Protein AF-A0A015IM12-F1 (afdb_monomer_lite)

Organism: Rhizophagus irregularis (strain DAOM 197198w) (NCBI:txid1432141)

Structure (mmCIF, N/CA/C/O backbone):
data_AF-A0A015IM12-F1
#
_entry.id   AF-A0A015IM12-F1
#
loop_
_atom_site.group_PDB
_atom_site.id
_atom_site.type_symbol
_atom_site.label_atom_id
_atom_site.label_alt_id
_atom_site.label_comp_id
_atom_site.label_asym_id
_atom_site.label_entity_id
_atom_site.label_seq_id
_atom_site.pdbx_PDB_ins_code
_atom_site.Cartn_x
_atom_site.Cartn_y
_atom_site.Cartn_z
_atom_site.occupancy
_atom_site.B_iso_or_equiv
_atom_site.auth_seq_id
_atom_site.auth_comp_id
_atom_site.auth_asym_id
_atom_site.auth_atom_id
_atom_site.pdbx_PDB_model_num
ATOM 1 N N . MET A 1 1 ? -17.155 9.298 40.067 1.00 32.22 1 MET A N 1
ATOM 2 C CA . MET A 1 1 ? -18.489 8.774 40.430 1.00 32.22 1 MET A CA 1
ATOM 3 C C . MET A 1 1 ? -18.647 7.453 39.701 1.00 32.22 1 MET A C 1
ATOM 5 O O . MET A 1 1 ? -18.344 7.434 38.518 1.00 32.22 1 MET A O 1
ATOM 9 N N . ALA A 1 2 ? -19.005 6.365 40.391 1.00 39.44 2 ALA A N 1
ATOM 10 C CA . ALA A 1 2 ? -19.254 5.068 39.752 1.00 39.44 2 ALA A CA 1
ATOM 11 C C . ALA A 1 2 ? -20.293 5.223 38.627 1.00 39.44 2 ALA A C 1
ATOM 13 O O . ALA A 1 2 ? -21.219 6.018 38.787 1.00 39.44 2 ALA A O 1
ATOM 14 N N . SER A 1 3 ? -20.149 4.505 37.507 1.00 46.94 3 SER A N 1
ATOM 15 C CA . SER A 1 3 ? -21.138 4.544 36.420 1.00 46.94 3 SER A CA 1
ATOM 16 C C . SER A 1 3 ? -22.488 4.033 36.944 1.00 46.94 3 SER A C 1
ATOM 18 O O . SER A 1 3 ? -22.700 2.836 37.123 1.00 46.94 3 SER A O 1
ATOM 20 N N . THR A 1 4 ? -23.390 4.962 37.267 1.00 61.41 4 THR A N 1
ATOM 21 C CA . THR A 1 4 ? -24.779 4.723 37.697 1.00 61.41 4 THR A CA 1
ATOM 22 C C . THR A 1 4 ? -25.722 4.599 36.499 1.00 61.41 4 THR A C 1
ATOM 24 O O . THR A 1 4 ? -26.941 4.724 36.629 1.00 61.41 4 THR A O 1
ATOM 27 N N . LYS A 1 5 ? -25.170 4.399 35.299 1.00 80.88 5 LYS A N 1
ATOM 28 C CA . LYS A 1 5 ? -25.897 4.518 34.042 1.00 80.88 5 LYS A CA 1
ATOM 29 C C . LYS A 1 5 ? -26.247 3.142 33.494 1.00 80.88 5 LYS A C 1
ATOM 31 O O . LYS A 1 5 ? -25.450 2.213 33.538 1.00 80.88 5 LYS A O 1
ATOM 36 N N . VAL A 1 6 ? -27.449 3.027 32.938 1.00 90.31 6 VAL A N 1
ATOM 37 C CA . VAL A 1 6 ? -27.803 1.896 32.075 1.00 90.31 6 VAL A CA 1
ATOM 38 C C . VAL A 1 6 ? -26.941 1.977 30.818 1.00 90.31 6 VAL A C 1
ATOM 40 O O . VAL A 1 6 ? -26.883 3.028 30.177 1.00 90.31 6 VAL A O 1
ATOM 43 N N . ILE A 1 7 ? -26.274 0.880 30.469 1.00 93.12 7 ILE A N 1
ATOM 44 C CA . ILE A 1 7 ? -25.373 0.809 29.313 1.00 93.12 7 ILE A CA 1
ATOM 45 C C . ILE A 1 7 ? -25.827 -0.270 28.333 1.00 93.12 7 ILE A C 1
ATOM 47 O O . ILE A 1 7 ? -26.565 -1.189 28.694 1.00 93.12 7 ILE A O 1
ATOM 51 N N . THR A 1 8 ? -25.342 -0.185 27.097 1.00 95.19 8 THR A N 1
ATOM 52 C CA . THR A 1 8 ? -25.496 -1.240 26.091 1.00 95.19 8 THR A CA 1
ATOM 53 C C . THR A 1 8 ? -24.164 -1.920 25.804 1.00 95.19 8 THR A C 1
ATOM 55 O O . THR A 1 8 ? -23.090 -1.327 25.981 1.00 95.19 8 THR A O 1
ATOM 58 N N . ARG A 1 9 ? -24.227 -3.192 25.405 1.00 95.06 9 ARG A N 1
ATOM 59 C CA . ARG A 1 9 ? -23.079 -3.944 24.892 1.00 95.06 9 ARG A CA 1
ATOM 60 C C . ARG A 1 9 ? -23.494 -4.801 23.709 1.00 95.06 9 ARG A C 1
ATOM 62 O O . ARG A 1 9 ? -24.394 -5.634 23.848 1.00 95.06 9 ARG A O 1
ATOM 69 N N . LYS A 1 10 ? -22.777 -4.693 22.589 1.00 96.19 10 LYS A N 1
ATOM 70 C CA . LYS A 1 10 ? -22.891 -5.675 21.503 1.00 96.19 10 LYS A CA 1
ATOM 71 C C . LYS A 1 10 ? -22.541 -7.083 21.986 1.00 96.19 10 LYS A C 1
ATOM 73 O O . LYS A 1 10 ? -21.577 -7.299 22.730 1.00 96.19 10 LYS A O 1
ATOM 78 N N . SER A 1 11 ? -23.327 -8.058 21.528 1.00 94.81 11 SER A N 1
ATOM 79 C CA . SER A 1 11 ? -23.104 -9.471 21.847 1.00 94.81 11 SER A CA 1
ATOM 80 C C . SER A 1 11 ? -21.768 -9.952 21.279 1.00 94.81 11 SER A C 1
ATOM 82 O O . SER A 1 11 ? -20.976 -10.546 22.014 1.00 94.81 11 SER A O 1
ATOM 84 N N . LEU A 1 12 ? -21.494 -9.646 20.002 1.00 94.06 12 LEU A N 1
ATOM 85 C CA . LEU A 1 12 ? -20.323 -10.142 19.265 1.00 94.06 12 LEU A CA 1
ATOM 86 C C . LEU A 1 12 ? -20.201 -11.677 19.358 1.00 94.06 12 LEU A C 1
ATOM 88 O O . LEU A 1 12 ? -19.122 -12.215 19.610 1.00 94.06 12 LEU A O 1
ATOM 92 N N . GLY A 1 13 ? -21.345 -12.360 19.237 1.00 90.88 13 GLY A N 1
ATOM 93 C CA . GLY A 1 13 ? -21.492 -13.812 19.349 1.00 90.88 13 GLY A CA 1
ATOM 94 C C . GLY A 1 13 ? -21.608 -14.355 20.778 1.00 90.88 13 GLY A C 1
ATOM 95 O O . GLY A 1 13 ? -21.908 -15.532 20.949 1.00 90.88 13 GLY A O 1
ATOM 96 N N . ARG A 1 14 ? -21.419 -13.530 21.817 1.00 92.38 14 ARG A N 1
ATOM 97 C CA . ARG A 1 14 ? -21.516 -13.967 23.221 1.00 92.38 14 ARG A CA 1
ATOM 98 C C . ARG A 1 14 ? -22.977 -14.097 23.655 1.00 92.38 14 ARG A C 1
ATOM 100 O O . ARG A 1 14 ? -23.744 -13.133 23.559 1.00 92.38 14 ARG A O 1
ATOM 107 N N . GLY A 1 15 ? -23.353 -15.264 24.176 1.00 90.62 15 GLY A N 1
ATOM 108 C CA . GLY A 1 15 ? -24.704 -15.565 24.662 1.00 90.62 15 GLY A CA 1
ATOM 109 C C . GLY A 1 15 ? -24.911 -15.265 26.152 1.00 90.62 15 GLY A C 1
ATOM 110 O O . GLY A 1 15 ? -24.063 -15.592 26.979 1.00 90.62 15 GLY A O 1
ATOM 111 N N . ALA A 1 16 ? -26.059 -14.682 26.491 1.00 94.44 16 ALA A N 1
ATOM 112 C CA . ALA A 1 16 ? -26.549 -14.458 27.847 1.00 94.44 16 ALA A CA 1
ATOM 113 C C . ALA A 1 16 ? -28.083 -14.345 27.841 1.00 94.44 16 ALA A C 1
ATOM 115 O O . ALA A 1 16 ? -28.705 -14.195 26.790 1.00 94.44 16 ALA A O 1
ATOM 116 N N . PHE A 1 17 ? -28.695 -14.409 29.021 1.00 94.56 17 PHE A N 1
ATOM 117 C CA . PHE A 1 17 ? -30.146 -14.309 29.207 1.00 94.56 17 PHE A CA 1
ATOM 118 C C . PHE A 1 17 ? -30.506 -13.201 30.203 1.00 94.56 17 PHE A C 1
ATOM 120 O O . PHE A 1 17 ? -29.672 -12.787 31.011 1.00 94.56 17 PHE A O 1
ATOM 127 N N . ILE A 1 18 ? -31.755 -12.728 30.176 1.00 95.69 18 ILE A N 1
ATOM 128 C CA . ILE A 1 18 ? -32.254 -11.715 31.118 1.00 95.69 18 ILE A CA 1
ATOM 129 C C . ILE A 1 18 ? -32.055 -12.202 32.558 1.00 95.69 18 ILE A C 1
ATOM 131 O O . ILE A 1 18 ? -32.477 -13.296 32.927 1.00 95.69 18 ILE A O 1
ATOM 135 N N . GLY A 1 19 ? -31.402 -11.376 33.372 1.00 94.12 19 GLY A N 1
ATOM 136 C CA . GLY A 1 19 ? -30.982 -11.699 34.732 1.00 94.12 19 GLY A CA 1
ATOM 137 C C . GLY A 1 19 ? -29.544 -12.191 34.853 1.00 94.12 19 GLY A C 1
ATOM 138 O O . GLY A 1 19 ? -29.090 -12.375 35.978 1.00 94.12 19 GLY A O 1
ATOM 139 N N . SER A 1 20 ? -28.826 -12.414 33.748 1.00 95.69 20 SER A N 1
ATOM 140 C CA . SER A 1 20 ? -27.396 -12.752 33.772 1.00 95.69 20 SER A CA 1
ATOM 141 C C . SER A 1 20 ? -26.581 -11.598 34.357 1.00 95.69 20 SER A C 1
ATOM 143 O O . SER A 1 20 ? -26.779 -10.442 33.980 1.00 95.69 20 SER A O 1
ATOM 145 N N . LEU A 1 21 ? -25.658 -11.905 35.267 1.00 93.75 21 LEU A N 1
ATOM 146 C CA . LEU A 1 21 ? -24.747 -10.917 35.846 1.00 93.75 21 LEU A CA 1
ATOM 147 C C . LEU A 1 21 ? -23.572 -10.622 34.900 1.00 93.75 21 LEU A C 1
ATOM 149 O O . LEU A 1 21 ? -23.078 -11.516 34.209 1.00 93.75 21 LEU A O 1
ATOM 153 N N . TYR A 1 22 ? -23.120 -9.368 34.882 1.00 93.31 22 TYR A N 1
ATOM 154 C CA . TYR A 1 22 ? -22.056 -8.873 34.008 1.00 93.31 22 TYR A CA 1
ATOM 155 C C . TYR A 1 22 ? -21.039 -8.030 34.776 1.00 93.31 22 TYR A C 1
ATOM 157 O O . TYR A 1 22 ? -21.392 -7.261 35.675 1.00 93.31 22 TYR A O 1
ATOM 165 N N . ASN A 1 23 ? -19.776 -8.132 34.376 1.00 91.44 23 ASN A N 1
ATOM 166 C CA . ASN A 1 23 ? -18.685 -7.303 34.863 1.00 91.44 23 ASN A CA 1
ATOM 167 C C . ASN A 1 23 ? -18.169 -6.403 33.736 1.00 91.44 23 ASN A C 1
ATOM 169 O O . ASN A 1 23 ? -17.597 -6.863 32.753 1.00 91.44 23 ASN A O 1
ATOM 173 N N . VAL A 1 24 ? -18.357 -5.095 33.907 1.00 90.31 24 VAL A N 1
ATOM 174 C CA . VAL A 1 24 ? -17.947 -4.072 32.929 1.00 90.31 24 VAL A CA 1
ATOM 175 C C . VAL A 1 24 ? -16.434 -3.846 32.887 1.00 90.31 24 VAL A C 1
ATOM 177 O O . VAL A 1 24 ? -15.912 -3.445 31.853 1.00 90.31 24 VAL A O 1
ATOM 180 N N . ALA A 1 25 ? -15.700 -4.118 33.969 1.00 88.94 25 ALA A N 1
ATOM 181 C CA . ALA A 1 25 ? -14.255 -3.894 33.997 1.00 88.94 25 ALA A CA 1
ATOM 182 C C . ALA A 1 25 ? -13.502 -4.879 33.092 1.00 88.94 25 ALA A C 1
ATOM 184 O O . ALA A 1 25 ? -12.557 -4.484 32.411 1.00 88.94 25 ALA A O 1
ATOM 185 N N . ASN A 1 26 ? -13.937 -6.141 33.058 1.00 90.38 26 ASN A N 1
ATOM 186 C CA . ASN A 1 26 ? -13.366 -7.171 32.189 1.00 90.38 26 ASN A CA 1
ATOM 187 C C . ASN A 1 26 ? -14.247 -7.529 30.974 1.00 90.38 26 ASN A C 1
ATOM 189 O O . ASN A 1 26 ? -13.865 -8.388 30.190 1.00 90.38 26 ASN A O 1
ATOM 193 N N . ASP A 1 27 ? -15.406 -6.882 30.819 1.00 92.81 27 ASP A N 1
ATOM 194 C CA . ASP A 1 27 ? -16.414 -7.160 29.791 1.00 92.81 27 ASP A CA 1
ATOM 195 C C . ASP A 1 27 ? -16.826 -8.649 29.689 1.00 92.81 27 ASP A C 1
ATOM 197 O O . ASP A 1 27 ? -16.949 -9.211 28.597 1.00 92.81 27 ASP A O 1
ATOM 201 N N . THR A 1 28 ? -17.073 -9.302 30.831 1.00 92.69 28 THR A N 1
ATOM 202 C CA . THR A 1 28 ? -17.481 -10.722 30.884 1.00 92.69 28 THR A CA 1
ATOM 203 C C . THR A 1 28 ? -18.807 -10.953 31.607 1.00 92.69 28 THR A C 1
ATOM 205 O O . THR A 1 28 ? -19.146 -10.267 32.573 1.00 92.69 28 THR A O 1
ATOM 208 N N . PHE A 1 29 ? -19.552 -11.971 31.164 1.00 93.69 29 PHE A N 1
ATOM 209 C CA . PHE A 1 29 ? -20.685 -12.513 31.915 1.00 93.69 29 PHE A CA 1
ATOM 210 C C . PHE A 1 29 ? -20.177 -13.378 33.072 1.00 93.69 29 PHE A C 1
ATOM 212 O O . PHE A 1 29 ? -19.282 -14.200 32.891 1.00 93.69 29 PHE A O 1
ATOM 219 N N . CYS A 1 30 ? -20.770 -13.234 34.257 1.00 90.69 30 CYS A N 1
ATOM 220 C CA . CYS A 1 30 ? -20.305 -13.913 35.470 1.00 90.69 30 CYS A CA 1
ATOM 221 C C . CYS A 1 30 ? -20.776 -15.376 35.587 1.00 90.69 30 CYS A C 1
ATOM 223 O O . CYS A 1 30 ? -20.458 -16.038 36.571 1.00 90.69 30 CYS A O 1
ATOM 225 N N . GLY A 1 31 ? -21.565 -15.875 34.627 1.00 87.12 31 GLY A N 1
ATOM 226 C CA . GLY A 1 31 ? -22.088 -17.249 34.627 1.00 87.12 31 GLY A CA 1
ATOM 227 C C . GLY A 1 31 ? -23.167 -17.530 35.682 1.00 87.12 31 GLY A C 1
ATOM 228 O O . GLY A 1 31 ? -23.528 -18.683 35.896 1.00 87.12 31 GLY A O 1
ATOM 229 N N . THR A 1 32 ? -23.688 -16.496 36.345 1.00 88.62 32 THR A N 1
ATOM 230 C CA . THR A 1 32 ? -24.720 -16.587 37.387 1.00 88.62 32 THR A CA 1
ATOM 231 C C . THR A 1 32 ? -25.870 -15.621 37.103 1.00 88.62 32 THR A C 1
ATOM 233 O O . THR A 1 32 ? -25.756 -14.720 36.265 1.00 88.62 32 THR A O 1
ATOM 236 N N . THR A 1 33 ? -27.001 -15.821 37.786 1.00 91.06 33 THR A N 1
ATOM 237 C CA . THR A 1 33 ? -28.205 -14.995 37.637 1.00 91.06 33 THR A CA 1
ATOM 238 C C . THR A 1 33 ? -28.552 -14.252 38.921 1.00 91.06 33 THR A C 1
ATOM 240 O O . THR A 1 33 ? -28.239 -14.707 40.019 1.00 91.06 33 THR A O 1
ATOM 243 N N . ILE A 1 34 ? -29.222 -13.109 38.777 1.00 91.12 34 ILE A N 1
ATOM 244 C CA . ILE A 1 34 ? -29.737 -12.333 39.903 1.00 91.12 34 ILE A CA 1
ATOM 245 C C . ILE A 1 34 ? -31.003 -12.940 40.537 1.00 91.12 34 ILE A C 1
ATOM 247 O O . ILE A 1 34 ? -31.351 -12.617 41.674 1.00 91.12 34 ILE A O 1
ATOM 251 N N . PHE A 1 35 ? -31.724 -13.795 39.809 1.00 92.31 35 PHE A N 1
ATOM 252 C CA . PHE A 1 35 ? -33.032 -14.286 40.236 1.00 92.31 35 PHE A CA 1
ATOM 253 C C . PHE A 1 35 ? -32.924 -15.569 41.066 1.00 92.31 35 PHE A C 1
ATOM 255 O O . PHE A 1 35 ? -32.266 -16.525 40.662 1.00 92.31 35 PHE A O 1
ATOM 262 N N . LYS A 1 36 ? -33.620 -15.615 42.209 1.00 92.25 36 LYS A N 1
ATOM 263 C CA . LYS A 1 36 ? -33.792 -16.832 43.033 1.00 92.25 36 LYS A CA 1
ATOM 264 C C . LYS A 1 36 ? -34.998 -17.675 42.608 1.00 92.25 36 LYS A C 1
ATOM 266 O O . LYS A 1 36 ? -35.097 -18.842 42.972 1.00 92.25 36 LYS A O 1
ATOM 271 N N . SER A 1 37 ? -35.930 -17.085 41.865 1.00 91.94 37 SER A N 1
ATOM 272 C CA . SER A 1 37 ? -37.125 -17.741 41.332 1.00 91.94 37 SER A CA 1
ATOM 273 C C . SER A 1 37 ? -37.508 -17.136 39.981 1.00 91.94 37 SER A C 1
ATOM 275 O O . SER A 1 37 ? -37.043 -16.055 39.620 1.00 91.94 37 SER A O 1
ATOM 277 N N . LYS A 1 38 ? -38.349 -17.835 39.211 1.00 91.56 38 LYS A N 1
ATOM 278 C CA . LYS A 1 38 ? -38.830 -17.341 37.916 1.00 91.56 38 LYS A CA 1
ATOM 279 C C . LYS A 1 38 ? -39.706 -16.095 38.125 1.00 91.56 38 LYS A C 1
ATOM 281 O O . LYS A 1 38 ? -40.611 -16.123 38.957 1.00 91.56 38 LYS A O 1
ATOM 286 N N . TYR A 1 39 ? -39.439 -15.027 37.376 1.00 92.88 39 TYR A N 1
ATOM 287 C CA . TYR A 1 39 ? -40.298 -13.841 37.321 1.00 92.88 39 TYR A CA 1
ATOM 288 C C . TYR A 1 39 ? -41.542 -14.095 36.445 1.00 92.88 39 TYR A C 1
ATOM 290 O O . TYR A 1 39 ? -41.512 -14.992 35.597 1.00 92.88 39 TYR A O 1
ATOM 298 N N . PRO A 1 40 ? -42.642 -13.341 36.624 1.00 92.06 40 PRO A N 1
ATOM 299 C CA . PRO A 1 40 ? -43.856 -13.533 35.827 1.00 92.06 40 PRO A CA 1
ATOM 300 C C . PRO A 1 40 ? -43.638 -13.232 34.337 1.00 92.06 40 PRO A C 1
ATOM 302 O O . PRO A 1 40 ? -42.940 -12.278 33.995 1.00 92.06 40 PRO A O 1
ATOM 305 N N . ASP A 1 41 ? -44.247 -14.010 33.440 1.00 87.44 41 ASP A N 1
ATOM 306 C CA . ASP A 1 41 ? -43.986 -13.913 31.992 1.00 87.44 41 ASP A CA 1
ATOM 307 C C . ASP A 1 41 ? -44.417 -12.553 31.390 1.00 87.44 41 ASP A C 1
ATOM 309 O O . ASP A 1 41 ? -43.804 -12.066 30.443 1.00 87.44 41 ASP A O 1
ATOM 313 N N . ASP A 1 42 ? -45.415 -11.887 31.979 1.00 91.44 42 ASP A N 1
ATOM 314 C CA . ASP A 1 42 ? -45.913 -10.564 31.572 1.00 91.44 42 ASP A CA 1
ATOM 315 C C . ASP A 1 42 ? -45.008 -9.393 32.016 1.00 91.44 42 ASP A C 1
ATOM 317 O O . ASP A 1 42 ? -45.282 -8.234 31.700 1.00 91.44 42 ASP A O 1
ATOM 321 N N . SER A 1 43 ? -43.922 -9.675 32.747 1.00 93.25 43 SER A N 1
ATOM 322 C CA . SER A 1 43 ? -42.928 -8.669 33.152 1.00 93.25 43 SER A CA 1
ATOM 323 C C . SER A 1 43 ? -41.935 -8.295 32.045 1.00 93.25 43 SER A C 1
ATOM 325 O O . SER A 1 43 ? -41.201 -7.309 32.184 1.00 93.25 43 SER A O 1
ATOM 327 N N . ILE A 1 44 ? -41.919 -9.049 30.941 1.00 94.50 44 ILE A N 1
ATOM 328 C CA . ILE A 1 44 ? -41.107 -8.765 29.758 1.00 94.50 44 ILE A CA 1
ATOM 329 C C . ILE A 1 44 ? -41.910 -7.918 28.772 1.00 94.50 44 ILE A C 1
ATOM 331 O O . ILE A 1 44 ? -42.882 -8.370 28.166 1.00 94.50 44 ILE A O 1
ATOM 335 N N . ARG A 1 45 ? -41.458 -6.684 28.545 1.00 93.69 45 ARG A N 1
ATOM 336 C CA . ARG A 1 45 ? -41.937 -5.854 27.443 1.00 93.69 45 ARG A CA 1
ATOM 337 C C . ARG A 1 45 ? -41.260 -6.308 26.155 1.00 93.69 45 ARG A C 1
ATOM 339 O O . ARG A 1 45 ? -40.061 -6.104 25.981 1.00 93.69 45 ARG A O 1
ATOM 346 N N . LYS A 1 46 ? -42.051 -6.873 25.247 1.00 93.88 46 LYS A N 1
ATOM 347 C CA . LYS A 1 46 ? -41.621 -7.261 23.903 1.00 93.88 46 LYS A CA 1
ATOM 348 C C . LYS A 1 46 ? -41.992 -6.181 22.882 1.00 93.88 46 LYS A C 1
ATOM 350 O O . LYS A 1 46 ? -43.120 -5.690 22.887 1.00 93.88 46 LYS A O 1
ATOM 355 N N . VAL A 1 47 ? -41.051 -5.824 22.013 1.00 94.25 47 VAL A N 1
ATOM 356 C CA . VAL A 1 47 ? -41.240 -4.904 20.883 1.00 94.25 47 VAL A CA 1
ATOM 357 C C . VAL A 1 47 ? -40.745 -5.589 19.612 1.00 94.25 47 VAL A C 1
ATOM 359 O O . VAL A 1 47 ? -39.578 -5.962 19.532 1.00 94.25 47 VAL A O 1
ATOM 362 N N . ASP A 1 48 ? -41.614 -5.752 18.618 1.00 91.94 48 ASP A N 1
ATOM 363 C CA . ASP A 1 48 ? -41.223 -6.265 17.300 1.00 91.94 48 ASP A CA 1
ATOM 364 C C . ASP A 1 48 ? -40.674 -5.105 16.443 1.00 91.94 48 ASP A C 1
ATOM 366 O O . ASP A 1 48 ? -41.316 -4.062 16.324 1.00 91.94 48 ASP A O 1
ATOM 370 N N . ILE A 1 49 ? -39.477 -5.268 15.869 1.00 85.44 49 ILE A N 1
ATOM 371 C CA . ILE A 1 49 ? -38.721 -4.201 15.179 1.00 85.44 49 ILE A CA 1
ATOM 372 C C . ILE A 1 49 ? -38.634 -4.441 13.664 1.00 85.44 49 ILE A C 1
ATOM 374 O O . ILE A 1 49 ? -38.670 -3.479 12.905 1.00 85.44 49 ILE A O 1
ATOM 378 N N . SER A 1 50 ? -38.558 -5.701 13.212 1.00 81.88 50 SER A N 1
ATOM 379 C CA . SER A 1 50 ? -38.496 -6.100 11.787 1.00 81.88 50 SER A CA 1
ATOM 380 C C . SER A 1 50 ? -37.668 -5.153 10.895 1.00 81.88 50 SER A C 1
ATOM 382 O O . SER A 1 50 ? -38.142 -4.673 9.865 1.00 81.88 50 SER A O 1
ATOM 384 N N . HIS A 1 51 ? -36.427 -4.872 11.297 1.00 87.25 51 HIS A N 1
ATOM 385 C CA . HIS A 1 51 ? -35.506 -3.993 10.579 1.00 87.25 51 HIS A CA 1
ATOM 386 C C . HIS A 1 51 ? -34.397 -4.802 9.900 1.00 87.25 51 HIS A C 1
ATOM 388 O O . HIS A 1 51 ? -33.909 -5.798 10.437 1.00 87.25 51 HIS A O 1
ATOM 394 N N . THR A 1 52 ? -33.992 -4.384 8.704 1.00 86.44 52 THR A N 1
ATOM 395 C CA . THR A 1 52 ? -32.918 -5.014 7.935 1.00 86.44 52 THR A CA 1
ATOM 396 C C . THR A 1 52 ? -32.061 -3.942 7.286 1.00 86.44 52 THR A C 1
ATOM 398 O O . THR A 1 52 ? -32.587 -3.005 6.688 1.00 86.44 52 THR A O 1
ATOM 401 N N . GLU A 1 53 ? -30.747 -4.108 7.376 1.00 87.94 53 GLU A N 1
ATOM 402 C CA . GLU A 1 53 ? -29.762 -3.168 6.856 1.00 87.94 53 GLU A CA 1
ATOM 403 C C . GLU A 1 53 ? -28.692 -3.911 6.045 1.00 87.94 53 GLU A C 1
ATOM 405 O O . GLU A 1 53 ? -28.217 -4.974 6.446 1.00 87.94 53 GLU A O 1
ATOM 410 N N . ILE A 1 54 ? -28.306 -3.335 4.902 1.00 84.44 54 ILE A N 1
ATOM 411 C CA . ILE A 1 54 ? -27.209 -3.828 4.061 1.00 84.44 54 ILE A CA 1
ATOM 412 C C . ILE A 1 54 ? -26.139 -2.742 3.966 1.00 84.44 54 ILE A C 1
ATOM 414 O O . ILE A 1 54 ? -26.392 -1.645 3.456 1.00 84.44 54 ILE A O 1
ATOM 418 N N . LEU A 1 55 ? -24.940 -3.065 4.439 1.00 88.06 55 LEU A N 1
ATOM 419 C CA . LEU A 1 55 ? -23.773 -2.193 4.486 1.00 88.06 55 LEU A CA 1
ATOM 420 C C . LEU A 1 55 ? -22.618 -2.784 3.675 1.00 88.06 55 LEU A C 1
ATOM 422 O O . LEU A 1 55 ? -22.555 -3.985 3.420 1.00 88.06 55 LEU A O 1
ATOM 426 N N . TYR A 1 56 ? -21.682 -1.913 3.310 1.00 86.69 56 TYR A N 1
ATOM 427 C CA . TYR A 1 56 ? -20.469 -2.275 2.584 1.00 86.69 56 TYR A CA 1
ATOM 428 C C . TYR A 1 56 ? -19.261 -1.574 3.196 1.00 86.69 56 TYR A C 1
ATOM 430 O O . TYR A 1 56 ? -19.386 -0.474 3.753 1.00 86.69 56 TYR A O 1
ATOM 438 N N . GLU A 1 57 ? -18.107 -2.218 3.086 1.00 87.81 57 GLU A N 1
ATOM 439 C CA . GLU A 1 57 ? -16.859 -1.833 3.737 1.00 87.81 57 GLU A CA 1
ATOM 440 C C . GLU A 1 57 ? -15.671 -2.250 2.843 1.00 87.81 57 GLU A C 1
ATOM 442 O O . GLU A 1 57 ? -15.710 -3.336 2.267 1.00 87.81 57 GLU A O 1
ATOM 447 N N . TYR A 1 58 ? -14.661 -1.384 2.676 1.00 83.38 58 TYR A N 1
ATOM 448 C CA . TYR A 1 58 ? -13.519 -1.604 1.762 1.00 83.38 58 TYR A CA 1
ATOM 449 C C . TYR A 1 58 ? -12.141 -1.279 2.369 1.00 83.38 58 TYR A C 1
ATOM 451 O O . TYR A 1 58 ? -11.111 -1.614 1.788 1.00 83.38 58 TYR A O 1
ATOM 459 N N . GLU A 1 59 ? -12.091 -0.578 3.501 1.00 78.12 59 GLU A N 1
ATOM 460 C CA . GLU A 1 59 ? -10.840 -0.074 4.086 1.00 78.12 59 GLU A CA 1
ATOM 461 C C . GLU A 1 59 ? -10.139 -1.133 4.953 1.00 78.12 59 GLU A C 1
ATOM 463 O O . GLU A 1 59 ? -8.920 -1.130 5.115 1.00 78.12 59 GLU A O 1
ATOM 468 N N . ASN A 1 60 ? -10.924 -2.061 5.494 1.00 86.75 60 ASN A N 1
ATOM 469 C CA . ASN A 1 60 ? -10.597 -3.132 6.417 1.00 86.75 60 ASN A CA 1
ATOM 470 C C . ASN A 1 60 ? -9.837 -2.656 7.673 1.00 86.75 60 ASN A C 1
ATOM 472 O O . ASN A 1 60 ? -9.048 -3.411 8.242 1.00 86.75 60 ASN A O 1
ATOM 476 N N . THR A 1 61 ? -10.083 -1.417 8.115 1.00 91.31 61 THR A N 1
ATOM 477 C CA . THR A 1 61 ? -9.548 -0.841 9.363 1.00 91.31 61 THR A CA 1
ATOM 478 C C . THR A 1 61 ? -10.407 -1.241 10.561 1.00 91.31 61 THR A C 1
ATOM 480 O O . THR A 1 61 ? -11.615 -1.448 10.433 1.00 91.31 61 THR A O 1
ATOM 483 N N . TYR A 1 62 ? -9.817 -1.327 11.754 1.00 93.06 62 TYR A N 1
ATOM 484 C CA . TYR A 1 62 ? -10.560 -1.544 12.995 1.00 93.06 62 TYR A CA 1
ATOM 485 C C . TYR A 1 62 ? -11.619 -0.467 13.197 1.00 93.06 62 TYR A C 1
ATOM 487 O O . TYR A 1 62 ? -12.757 -0.797 13.531 1.00 93.06 62 TYR A O 1
ATOM 495 N N . LYS A 1 63 ? -11.270 0.798 12.932 1.00 92.06 63 LYS A N 1
ATOM 496 C CA . LYS A 1 63 ? -12.204 1.923 12.980 1.00 92.06 63 LYS A CA 1
ATOM 497 C C . LYS A 1 63 ? -13.471 1.660 12.169 1.00 92.06 63 LYS A C 1
ATOM 499 O O . LYS A 1 63 ? -14.573 1.719 12.718 1.00 92.06 63 LYS A O 1
ATOM 504 N N . GLU A 1 64 ? -13.329 1.339 10.882 1.00 92.19 64 GLU A N 1
ATOM 505 C CA . GLU A 1 64 ? -14.486 1.091 10.023 1.00 92.19 64 GLU A CA 1
ATOM 506 C C . GLU A 1 64 ? -15.249 -0.154 10.462 1.00 92.19 64 GLU A C 1
ATOM 508 O O . GLU A 1 64 ? -16.472 -0.109 10.568 1.00 92.19 64 GLU A O 1
ATOM 513 N N . LYS A 1 65 ? -14.562 -1.238 10.829 1.00 94.50 65 LYS A N 1
ATOM 514 C CA . LYS A 1 65 ? -15.227 -2.451 11.322 1.00 94.50 65 LYS A CA 1
ATOM 515 C C . LYS A 1 65 ? -16.060 -2.197 12.578 1.00 94.50 65 LYS A C 1
ATOM 517 O O . LYS A 1 65 ? -17.193 -2.672 12.662 1.00 94.50 65 LYS A O 1
ATOM 522 N N . PHE A 1 66 ? -15.532 -1.435 13.536 1.00 95.25 66 PHE A N 1
ATOM 523 C CA . PHE A 1 66 ? -16.269 -1.050 14.736 1.00 95.25 66 PHE A CA 1
ATOM 524 C C . PHE A 1 66 ? -17.480 -0.184 14.405 1.00 95.25 66 PHE A C 1
ATOM 526 O O . PHE A 1 66 ? -18.549 -0.419 14.964 1.00 95.25 66 PHE A O 1
ATOM 533 N N . ASN A 1 67 ? -17.337 0.762 13.473 1.00 93.44 67 ASN A N 1
ATOM 534 C CA . ASN A 1 67 ? -18.444 1.599 13.015 1.00 93.44 67 ASN A CA 1
ATOM 535 C C . ASN A 1 67 ? -19.527 0.758 12.327 1.00 93.44 67 ASN A C 1
ATOM 537 O O . ASN A 1 67 ? -20.701 0.893 12.647 1.00 93.44 67 ASN A O 1
ATOM 541 N N . LYS A 1 68 ? -19.157 -0.161 11.424 1.00 93.44 68 LYS A N 1
ATOM 542 C CA . LYS A 1 68 ? -20.125 -1.017 10.720 1.00 93.44 68 LYS A CA 1
ATOM 543 C C . LYS A 1 68 ? -20.833 -2.003 11.634 1.00 93.44 68 LYS A C 1
ATOM 545 O O . LYS A 1 68 ? -21.930 -2.421 11.286 1.00 93.44 68 LYS A O 1
ATOM 550 N N . LEU A 1 69 ? -20.243 -2.383 12.764 1.00 93.12 69 LEU A N 1
ATOM 551 C CA . LEU A 1 69 ? -20.868 -3.255 13.761 1.00 93.12 69 LEU A CA 1
ATOM 552 C C . LEU A 1 69 ? -21.516 -2.507 14.935 1.00 93.12 69 LEU A C 1
ATOM 554 O O . LEU A 1 69 ? -22.048 -3.154 15.836 1.00 93.12 69 LEU A O 1
ATOM 558 N N . ASP A 1 70 ? -21.490 -1.173 14.920 1.00 93.69 70 ASP A N 1
ATOM 559 C CA . ASP A 1 70 ? -21.979 -0.308 15.999 1.00 93.69 70 ASP A CA 1
ATOM 560 C C . ASP A 1 70 ? -21.393 -0.690 17.374 1.00 93.69 70 ASP A C 1
ATOM 562 O O . ASP A 1 70 ? -22.104 -0.748 18.378 1.00 93.69 70 ASP A O 1
ATOM 566 N N . VAL A 1 71 ? -20.094 -1.014 17.420 1.00 95.44 71 VAL A N 1
ATOM 567 C CA . VAL A 1 71 ? -19.409 -1.422 18.658 1.00 95.44 71 VAL A CA 1
ATOM 568 C C . VAL A 1 71 ? -19.162 -0.205 19.543 1.00 95.44 71 VAL A C 1
ATOM 570 O O . VAL A 1 71 ? -18.519 0.764 19.130 1.00 95.44 71 VAL A O 1
ATOM 573 N N . GLU A 1 72 ? -19.638 -0.270 20.785 1.00 93.06 72 GLU A N 1
ATOM 574 C CA . GLU A 1 72 ? -19.548 0.840 21.730 1.00 93.06 72 GLU A CA 1
ATOM 575 C C . GLU A 1 72 ? -18.102 1.115 22.159 1.00 93.06 72 GLU A C 1
ATOM 577 O O . GLU A 1 72 ? -17.295 0.194 22.279 1.00 93.06 72 GLU A O 1
ATOM 582 N N . ALA A 1 73 ? -17.784 2.381 22.450 1.00 89.69 73 ALA A N 1
ATOM 583 C CA . ALA A 1 73 ? -16.416 2.865 22.656 1.00 89.69 73 ALA A CA 1
ATOM 584 C C . ALA A 1 73 ? -15.593 2.019 23.653 1.00 89.69 73 ALA A C 1
ATOM 586 O O . ALA A 1 73 ? -14.489 1.583 23.335 1.00 89.69 73 ALA A O 1
ATOM 587 N N . GLU A 1 74 ? -16.146 1.713 24.830 1.00 90.00 74 GLU A N 1
ATOM 588 C CA . GLU A 1 74 ? -15.479 0.855 25.821 1.00 90.00 74 GLU A CA 1
ATOM 589 C C . GLU A 1 74 ? -15.273 -0.578 25.303 1.00 90.00 74 GLU A C 1
ATOM 591 O O . GLU A 1 74 ? -14.208 -1.174 25.478 1.00 90.00 74 GLU A O 1
ATOM 596 N N . LEU A 1 75 ? -16.264 -1.137 24.610 1.00 93.94 75 LEU A N 1
ATOM 597 C CA . LEU A 1 75 ? -16.170 -2.495 24.089 1.00 93.94 75 LEU A CA 1
ATOM 598 C C . LEU A 1 75 ? -15.085 -2.610 23.006 1.00 93.94 75 LEU A C 1
ATOM 600 O O . LEU A 1 75 ? -14.417 -3.643 22.937 1.00 93.94 75 LEU A O 1
ATOM 604 N N . LYS A 1 76 ? -14.831 -1.544 22.229 1.00 95.56 76 LYS A N 1
ATOM 605 C CA . LYS A 1 76 ? -13.731 -1.498 21.247 1.00 95.56 76 LYS A CA 1
ATOM 606 C C . LYS A 1 76 ? -12.384 -1.844 21.881 1.00 95.56 76 LYS A C 1
ATOM 608 O O . LYS A 1 76 ? -11.644 -2.663 21.344 1.00 95.56 76 LYS A O 1
ATOM 613 N N . LEU A 1 77 ? -12.076 -1.278 23.050 1.00 93.81 77 LEU A N 1
ATOM 614 C CA . LEU A 1 77 ? -10.814 -1.550 23.747 1.00 93.81 77 LEU A CA 1
ATOM 615 C C . LEU A 1 77 ? -10.700 -3.007 24.192 1.00 93.81 77 LEU A C 1
ATOM 617 O O . LEU A 1 77 ? -9.631 -3.607 24.081 1.00 93.81 77 LEU A O 1
ATOM 621 N N . SER A 1 78 ? -11.799 -3.597 24.655 1.00 95.06 78 SER A N 1
ATOM 622 C CA . SER A 1 78 ? -11.843 -5.009 25.043 1.00 95.06 78 SER A CA 1
ATOM 623 C C . SER A 1 78 ? -11.609 -5.932 23.849 1.00 95.06 78 SER A C 1
ATOM 625 O O . SER A 1 78 ? -10.926 -6.946 23.980 1.00 95.06 78 SER A O 1
ATOM 627 N N . VAL A 1 79 ? -12.104 -5.553 22.667 1.00 95.94 79 VAL A N 1
ATOM 628 C CA . VAL A 1 79 ? -11.811 -6.255 21.411 1.00 95.94 79 VAL A CA 1
ATOM 629 C C . VAL A 1 79 ? -10.332 -6.105 21.036 1.00 95.94 79 VAL A C 1
ATOM 631 O O . VAL A 1 79 ? -9.647 -7.108 20.846 1.00 95.94 79 VAL A O 1
ATOM 634 N N . LEU A 1 80 ? -9.810 -4.874 20.968 1.00 95.00 80 LEU A N 1
ATOM 635 C CA . LEU A 1 80 ? -8.425 -4.595 20.552 1.00 95.00 80 LEU A CA 1
ATOM 636 C C . LEU A 1 80 ? -7.389 -5.259 21.470 1.00 95.00 80 LEU A C 1
ATOM 638 O O . LEU A 1 80 ? -6.365 -5.767 21.016 1.00 95.00 80 LEU A O 1
ATOM 642 N N . THR A 1 81 ? -7.661 -5.309 22.770 1.00 93.56 81 THR A N 1
ATOM 643 C CA . THR A 1 81 ? -6.775 -5.956 23.747 1.00 93.56 81 THR A CA 1
ATOM 644 C C . THR A 1 81 ? -6.920 -7.478 23.790 1.00 93.56 81 THR A C 1
ATOM 646 O O . THR A 1 81 ? -6.086 -8.147 24.396 1.00 93.56 81 THR A O 1
ATOM 649 N N . GLY A 1 82 ? -7.936 -8.046 23.130 1.00 93.62 82 GLY A N 1
ATOM 650 C CA . GLY A 1 82 ? -8.240 -9.477 23.194 1.00 93.62 82 GLY A CA 1
ATOM 651 C C . GLY A 1 82 ? -8.796 -9.919 24.551 1.00 93.62 82 GLY A C 1
ATOM 652 O O . GLY A 1 82 ? -8.652 -11.080 24.924 1.00 93.62 82 GLY A O 1
ATOM 653 N N . LEU A 1 83 ? -9.403 -8.997 25.302 1.00 93.69 83 LEU A N 1
ATOM 654 C CA . LEU A 1 83 ? -9.974 -9.249 26.627 1.00 93.69 83 LEU A CA 1
ATOM 655 C C . LEU A 1 83 ? -11.226 -10.134 26.565 1.00 93.69 83 LEU A C 1
ATOM 657 O O . LEU A 1 83 ? -11.526 -10.847 27.520 1.00 93.69 83 LEU A O 1
ATOM 661 N N . ILE A 1 84 ? -11.944 -10.095 25.439 1.00 92.56 84 ILE A N 1
ATOM 662 C CA . ILE A 1 84 ? -13.157 -10.881 25.213 1.00 92.56 84 ILE A CA 1
ATOM 663 C C . ILE A 1 84 ? -12.970 -11.876 24.061 1.00 92.56 84 ILE A C 1
ATOM 665 O O . ILE A 1 84 ? -12.343 -11.538 23.053 1.00 92.56 84 ILE A O 1
ATOM 669 N N . PRO A 1 85 ? -13.538 -13.090 24.165 1.00 90.25 85 PRO A N 1
ATOM 670 C CA . PRO A 1 85 ? -13.616 -13.994 23.030 1.00 90.25 85 PRO A CA 1
ATOM 671 C C . PRO A 1 85 ? -14.588 -13.432 21.988 1.00 90.25 85 PRO A C 1
ATOM 673 O O . PRO A 1 85 ? -15.652 -12.909 22.331 1.00 90.25 85 PRO A O 1
ATOM 676 N N . LEU A 1 86 ? -14.213 -13.552 20.716 1.00 91.69 86 LEU A N 1
ATOM 677 C CA . LEU A 1 86 ? -15.035 -13.130 19.586 1.00 91.69 86 LEU A CA 1
ATOM 678 C C . LEU A 1 86 ? -15.620 -14.353 18.889 1.00 91.69 86 LEU A C 1
ATOM 680 O O . LEU A 1 86 ? -14.892 -15.197 18.360 1.00 91.69 86 LEU A O 1
ATOM 684 N N . GLU A 1 87 ? -16.943 -14.422 18.860 1.00 90.50 87 GLU A N 1
ATOM 685 C CA . GLU A 1 87 ? -17.701 -15.502 18.237 1.00 90.50 87 GLU A CA 1
ATOM 686 C C . GLU A 1 87 ? -18.685 -14.930 17.217 1.00 90.50 87 GLU A C 1
ATOM 688 O O . GLU A 1 87 ? -18.842 -13.716 17.113 1.00 90.50 87 GLU A O 1
ATOM 693 N N . GLY A 1 88 ? -19.317 -15.791 16.418 1.00 88.25 88 GLY A N 1
ATOM 694 C CA . GLY A 1 88 ? -20.296 -15.356 15.418 1.00 88.25 88 GLY A CA 1
ATOM 695 C C . GLY A 1 88 ? -19.796 -14.199 14.538 1.00 88.25 88 GLY A C 1
ATOM 696 O O . GLY A 1 88 ? -18.708 -14.267 13.954 1.00 88.25 88 GLY A O 1
ATOM 697 N N . SER A 1 89 ? -20.572 -13.113 14.500 1.00 89.94 89 SER A N 1
ATOM 698 C CA . SER A 1 89 ? -20.244 -11.851 13.820 1.00 89.94 89 SER A CA 1
ATOM 699 C C . SER A 1 89 ? -19.011 -11.138 14.385 1.00 89.94 89 SER A C 1
ATOM 701 O O . SER A 1 89 ? -18.301 -10.459 13.644 1.00 89.94 89 SER A O 1
ATOM 703 N N . GLY A 1 90 ? -18.676 -11.341 15.663 1.00 92.56 90 GLY A N 1
ATOM 704 C CA . GLY A 1 90 ? -17.485 -10.777 16.299 1.00 92.56 90 GLY A CA 1
ATOM 705 C C . GLY A 1 90 ? -16.178 -11.223 15.639 1.00 92.56 90 GLY A C 1
ATOM 706 O O . GLY A 1 90 ? -15.206 -10.470 15.636 1.00 92.56 90 GLY A O 1
ATOM 707 N N . LYS A 1 91 ? -16.148 -12.407 15.007 1.00 92.31 91 LYS A N 1
ATOM 708 C CA . LYS A 1 91 ? -14.963 -12.912 14.286 1.00 92.31 91 LYS A CA 1
ATOM 709 C C . LYS A 1 91 ? -14.510 -11.993 13.145 1.00 92.31 91 LYS A C 1
ATOM 711 O O . LYS A 1 91 ? -13.329 -12.005 12.806 1.00 92.31 91 LYS A O 1
ATOM 716 N N . TYR A 1 92 ? -15.407 -11.179 12.585 1.00 92.38 92 TYR A N 1
ATOM 717 C CA . TYR A 1 92 ? -15.076 -10.189 11.553 1.00 92.38 92 TYR A CA 1
ATOM 718 C C . TYR A 1 92 ? -14.099 -9.109 12.037 1.00 92.38 92 TYR A C 1
ATOM 720 O O . TYR A 1 92 ? -13.238 -8.655 11.276 1.00 92.38 92 TYR A O 1
ATOM 728 N N . LEU A 1 93 ? -14.146 -8.755 13.324 1.00 93.44 93 LEU A N 1
ATOM 729 C CA . LEU A 1 93 ? -13.227 -7.777 13.913 1.00 93.44 93 LEU A CA 1
ATOM 730 C C . LEU A 1 93 ? -11.764 -8.258 13.854 1.00 93.44 93 LEU A C 1
ATOM 732 O O . LEU A 1 93 ? -10.870 -7.434 13.710 1.00 93.44 93 LEU A O 1
ATOM 736 N N . ASN A 1 94 ? -11.532 -9.577 13.842 1.00 89.88 94 ASN A N 1
ATOM 737 C CA . ASN A 1 94 ? -10.205 -10.189 13.684 1.00 89.88 94 ASN A CA 1
ATOM 738 C C . ASN A 1 94 ? -9.875 -10.589 12.232 1.00 89.88 94 ASN A C 1
ATOM 740 O O . ASN A 1 94 ? -8.820 -11.166 11.977 1.00 89.88 94 ASN A O 1
ATOM 744 N N . ASP A 1 95 ? -10.766 -10.327 11.271 1.00 90.12 95 ASP A N 1
ATOM 745 C CA . ASP A 1 95 ? -10.586 -10.694 9.861 1.00 90.12 95 ASP A CA 1
ATOM 746 C C . ASP A 1 95 ? -9.681 -9.691 9.120 1.00 90.12 95 ASP A C 1
ATOM 748 O O . ASP A 1 95 ? -10.128 -8.927 8.263 1.00 90.12 95 ASP A O 1
ATOM 752 N N . GLU A 1 96 ? -8.413 -9.606 9.509 1.00 86.75 96 GLU A N 1
ATOM 753 C CA . GLU A 1 96 ? -7.435 -8.674 8.931 1.00 86.75 96 GLU A CA 1
ATOM 754 C C . GLU A 1 96 ? -6.991 -9.074 7.512 1.00 86.75 96 GLU A C 1
ATOM 756 O O . GLU A 1 96 ? -7.230 -10.190 7.053 1.00 86.75 96 GLU A O 1
ATOM 761 N N . LYS A 1 97 ? -6.376 -8.124 6.801 1.00 88.88 97 LYS A N 1
ATOM 762 C CA . LYS A 1 97 ? -5.638 -8.389 5.562 1.00 88.88 97 LYS A CA 1
ATOM 763 C C . LYS A 1 97 ? -4.223 -8.814 5.931 1.00 88.88 97 LYS A C 1
ATOM 765 O O . LYS A 1 97 ? -3.643 -8.247 6.855 1.00 88.88 97 LYS A O 1
ATOM 770 N N . ASP A 1 98 ? -3.645 -9.719 5.152 1.00 85.75 98 ASP A N 1
ATOM 771 C CA . ASP A 1 98 ? -2.248 -10.124 5.337 1.00 85.75 98 ASP A CA 1
ATOM 772 C C . ASP A 1 98 ? -1.261 -9.294 4.501 1.00 85.75 98 ASP A C 1
ATOM 774 O O . ASP A 1 98 ? -0.068 -9.323 4.788 1.00 85.75 98 ASP A O 1
ATOM 778 N N . SER A 1 99 ? -1.741 -8.550 3.495 1.00 88.81 99 SER A N 1
ATOM 779 C CA . SER A 1 99 ? -0.923 -7.870 2.477 1.00 88.81 99 SER A CA 1
ATOM 780 C C . SER A 1 99 ? -1.517 -6.518 2.062 1.00 88.81 99 SER A C 1
ATOM 782 O O . SER A 1 99 ? -2.732 -6.418 1.856 1.00 88.81 99 SER A O 1
ATOM 784 N N . LEU A 1 100 ? -0.681 -5.493 1.846 1.00 85.94 100 LEU A N 1
ATOM 785 C CA . LEU A 1 100 ? -1.124 -4.215 1.264 1.00 85.94 100 LEU A CA 1
ATOM 786 C C . LEU A 1 100 ? -1.411 -4.328 -0.239 1.00 85.94 100 LEU A C 1
ATOM 788 O O . LEU A 1 100 ? -2.177 -3.521 -0.766 1.00 85.94 100 LEU A O 1
ATOM 792 N N . LYS A 1 101 ? -0.846 -5.346 -0.899 1.00 83.69 101 LYS A N 1
ATOM 793 C CA . LYS A 1 101 ? -1.077 -5.695 -2.310 1.00 83.69 101 LYS A CA 1
ATOM 794 C C . LYS A 1 101 ? -2.394 -6.455 -2.526 1.00 83.69 101 LYS A C 1
ATOM 796 O O . LYS A 1 101 ? -2.700 -6.835 -3.652 1.00 83.69 101 LYS A O 1
ATOM 801 N N . SER A 1 102 ? -3.177 -6.699 -1.472 1.00 86.94 102 SER A N 1
ATOM 802 C CA . SER A 1 102 ? -4.513 -7.303 -1.570 1.00 86.94 102 SER A CA 1
ATOM 803 C C . SER A 1 102 ? -5.620 -6.248 -1.535 1.00 86.94 102 SER A C 1
ATOM 805 O O . SER A 1 102 ? -5.510 -5.228 -0.842 1.00 86.94 102 SER A O 1
ATOM 807 N N . VAL A 1 103 ? -6.717 -6.515 -2.242 1.00 87.12 103 VAL A N 1
ATOM 808 C CA . VAL A 1 103 ? -7.957 -5.731 -2.170 1.00 87.12 103 VAL A CA 1
ATOM 809 C C . VAL A 1 103 ? -9.022 -6.575 -1.491 1.00 87.12 103 VAL A C 1
ATOM 811 O O . VAL A 1 103 ? -9.266 -7.710 -1.899 1.00 87.12 103 VAL A O 1
ATOM 814 N N . LYS A 1 104 ? -9.673 -6.009 -0.472 1.00 89.56 104 LYS A N 1
ATOM 815 C CA . LYS A 1 104 ? -10.714 -6.684 0.300 1.00 89.56 104 LYS A CA 1
ATOM 816 C C . LYS A 1 104 ? -11.948 -5.801 0.409 1.00 89.56 104 LYS A C 1
ATOM 818 O O . LYS A 1 104 ? -11.830 -4.629 0.746 1.00 89.56 104 LYS A O 1
ATOM 823 N N . GLY A 1 105 ? -13.113 -6.369 0.132 1.00 89.62 105 GLY A N 1
ATOM 824 C CA . GLY A 1 105 ? -14.405 -5.726 0.341 1.00 89.62 105 GLY A CA 1
ATOM 825 C C . GLY A 1 105 ? -15.330 -6.642 1.127 1.00 89.62 105 GLY A C 1
ATOM 826 O O . GLY A 1 105 ? -15.359 -7.845 0.884 1.00 89.62 105 GLY A O 1
ATOM 827 N N . THR A 1 106 ? -16.107 -6.084 2.046 1.00 89.62 106 THR A N 1
ATOM 828 C CA . THR A 1 106 ? -17.038 -6.839 2.885 1.00 89.62 106 THR A CA 1
ATOM 829 C C . THR A 1 106 ? -18.466 -6.357 2.666 1.00 89.62 106 THR A C 1
ATOM 831 O O . THR A 1 106 ? -18.767 -5.174 2.824 1.00 89.62 106 THR A O 1
ATOM 834 N N . LEU A 1 107 ? -19.358 -7.291 2.343 1.00 87.00 107 LEU A N 1
ATOM 835 C CA . LEU A 1 107 ? -20.805 -7.105 2.370 1.00 87.00 107 LEU A CA 1
ATOM 836 C C . LEU A 1 107 ? -21.324 -7.485 3.755 1.00 87.00 107 LEU A C 1
ATOM 838 O O . LEU A 1 107 ? -21.069 -8.599 4.201 1.00 87.00 107 LEU A O 1
ATOM 842 N N . ILE A 1 108 ? -22.068 -6.602 4.415 1.00 88.44 108 ILE A N 1
ATOM 843 C CA . ILE A 1 108 ? -22.565 -6.797 5.782 1.00 88.44 108 ILE A CA 1
ATOM 844 C C . ILE A 1 108 ? -24.089 -6.706 5.767 1.00 88.44 108 ILE A C 1
ATOM 846 O O . ILE A 1 108 ? -24.656 -5.703 5.344 1.00 88.44 108 ILE A O 1
ATOM 850 N N . TYR A 1 109 ? -24.753 -7.748 6.251 1.00 86.56 109 TYR A N 1
ATOM 851 C CA . TYR A 1 109 ? -26.203 -7.856 6.337 1.00 86.56 109 TYR A CA 1
ATOM 852 C C . TYR A 1 109 ? -26.623 -7.970 7.802 1.00 86.56 109 TYR A C 1
ATOM 854 O O . TYR A 1 109 ? -26.239 -8.923 8.485 1.00 86.56 109 TYR A O 1
ATOM 862 N N . LYS A 1 110 ? -27.407 -7.007 8.287 1.00 90.19 110 LYS A N 1
ATOM 863 C CA . LYS A 1 110 ? -27.923 -6.974 9.660 1.00 90.19 110 LYS A CA 1
ATOM 864 C C . LYS A 1 110 ? -29.432 -7.142 9.667 1.00 90.19 110 LYS A C 1
ATOM 866 O O . LYS A 1 110 ? -30.138 -6.479 8.910 1.00 90.19 110 LYS A O 1
ATOM 871 N N . ILE A 1 111 ? -29.928 -7.970 10.576 1.00 90.00 111 ILE A N 1
ATOM 872 C CA . ILE A 1 111 ? -31.351 -8.124 10.871 1.00 90.00 111 ILE A CA 1
ATOM 873 C C . ILE A 1 111 ? -31.560 -7.838 12.352 1.00 90.00 111 ILE A C 1
ATOM 875 O O . ILE A 1 111 ? -30.898 -8.454 13.183 1.00 90.00 111 ILE A O 1
ATOM 879 N N . THR A 1 112 ? -32.530 -6.985 12.670 1.00 92.56 112 THR A N 1
ATOM 880 C CA . THR A 1 112 ? -33.041 -6.784 14.031 1.00 92.56 112 THR A CA 1
ATOM 881 C C . THR A 1 112 ? -34.514 -7.163 14.044 1.00 92.56 112 THR A C 1
ATOM 883 O O . THR A 1 112 ? -35.325 -6.567 13.336 1.00 92.56 112 THR A O 1
ATOM 886 N N . SER A 1 113 ? -34.871 -8.174 14.825 1.00 92.44 113 SER A N 1
ATOM 887 C CA . SER A 1 113 ? -36.206 -8.778 14.804 1.00 92.44 113 SER A CA 1
ATOM 888 C C . SER A 1 113 ? -37.077 -8.266 15.949 1.00 92.44 113 SER A C 1
ATOM 890 O O . SER A 1 113 ? -38.171 -7.759 15.708 1.00 92.44 113 SER A O 1
ATOM 892 N N . VAL A 1 114 ? -36.584 -8.389 17.181 1.00 94.31 114 VAL A N 1
ATOM 893 C CA . VAL A 1 114 ? -37.340 -8.260 18.427 1.00 94.31 114 VAL A CA 1
ATOM 894 C C . VAL A 1 114 ? -36.444 -7.652 19.494 1.00 94.31 114 VAL A C 1
ATOM 896 O O . VAL A 1 114 ? -35.263 -7.973 19.586 1.00 94.31 114 VAL A O 1
ATOM 899 N N . GLU A 1 115 ? -37.022 -6.834 20.357 1.00 96.00 115 GLU A N 1
ATOM 900 C CA . GLU A 1 115 ? -36.400 -6.370 21.588 1.00 96.00 115 GLU A CA 1
ATOM 901 C C . GLU A 1 115 ? -37.241 -6.797 22.795 1.00 96.00 115 GLU A C 1
ATOM 903 O O . GLU A 1 115 ? -38.454 -6.588 22.830 1.00 96.00 115 GLU A O 1
ATOM 908 N N . GLU A 1 116 ? -36.597 -7.413 23.783 1.00 96.25 116 GLU A N 1
ATOM 909 C CA . GLU A 1 116 ? -37.218 -7.851 25.031 1.00 96.25 116 GLU A CA 1
ATOM 910 C C . GLU A 1 116 ? -36.569 -7.130 26.203 1.00 96.25 116 GLU A C 1
ATOM 912 O O . GLU A 1 116 ? -35.361 -7.229 26.386 1.00 96.25 116 GLU A O 1
ATOM 917 N N . ASN A 1 117 ? -37.369 -6.425 27.003 1.00 96.38 117 ASN A N 1
ATOM 918 C CA . ASN A 1 117 ? -36.909 -5.664 28.160 1.00 96.38 117 ASN A CA 1
ATOM 919 C C . ASN A 1 117 ? -37.707 -6.038 29.411 1.00 96.38 117 ASN A C 1
ATOM 921 O O . ASN A 1 117 ? -38.932 -5.933 29.433 1.00 96.38 117 ASN A O 1
ATOM 925 N N . LEU A 1 118 ? -37.015 -6.419 30.477 1.00 95.81 118 LEU A N 1
ATOM 926 C CA . LEU A 1 118 ? -37.599 -6.669 31.785 1.00 95.81 118 LEU A CA 1
ATOM 927 C C . LEU A 1 118 ? -37.949 -5.356 32.486 1.00 95.81 118 LEU A C 1
ATOM 929 O O . LEU A 1 118 ? -37.097 -4.487 32.689 1.00 95.81 118 LEU A O 1
ATOM 933 N N . VAL A 1 119 ? -39.188 -5.255 32.962 1.00 93.56 119 VAL A N 1
ATOM 934 C CA . VAL A 1 119 ? -39.628 -4.152 33.823 1.00 93.56 119 VAL A CA 1
ATOM 935 C C . VAL A 1 119 ? -39.168 -4.410 35.262 1.00 93.56 119 VAL A C 1
ATOM 937 O O . VAL A 1 119 ? -39.941 -4.809 36.130 1.00 93.56 119 VAL A O 1
ATOM 940 N N . ILE A 1 120 ? -37.878 -4.179 35.522 1.00 89.50 120 ILE A N 1
ATOM 941 C CA . ILE A 1 120 ? -37.212 -4.552 36.784 1.00 89.50 120 ILE A CA 1
ATOM 942 C C . ILE A 1 120 ? -37.784 -3.862 38.039 1.00 89.50 120 ILE A C 1
ATOM 944 O O . ILE A 1 120 ? -37.589 -4.330 39.157 1.00 89.50 120 ILE A O 1
ATOM 948 N N . HIS A 1 121 ? -38.514 -2.757 37.873 1.00 87.62 121 HIS A N 1
ATOM 949 C CA . HIS A 1 121 ? -39.085 -1.985 38.980 1.00 87.62 121 HIS A CA 1
ATOM 950 C C . HIS A 1 121 ? -40.435 -2.511 39.500 1.00 87.62 121 HIS A C 1
ATOM 952 O O . HIS A 1 121 ? -40.932 -1.967 40.488 1.00 87.62 121 HIS A O 1
ATOM 958 N N . ARG A 1 122 ? -41.023 -3.543 38.878 1.00 91.62 122 ARG A N 1
ATOM 959 C CA . ARG A 1 122 ? -42.294 -4.147 39.315 1.00 91.62 122 ARG A CA 1
ATOM 960 C C . ARG A 1 122 ? -42.097 -4.951 40.607 1.00 91.62 122 ARG A C 1
ATOM 962 O O . ARG A 1 122 ? -41.101 -5.657 40.743 1.00 91.62 122 ARG A O 1
ATOM 969 N N . ASP A 1 123 ? -43.008 -4.835 41.572 1.00 89.00 123 ASP A N 1
ATOM 970 C CA . ASP A 1 123 ? -42.787 -5.377 42.927 1.00 89.00 123 ASP A CA 1
ATOM 971 C C . ASP A 1 123 ? -42.749 -6.913 42.987 1.00 89.00 123 ASP A C 1
ATOM 973 O O . ASP A 1 123 ? -41.977 -7.492 43.751 1.00 89.00 123 ASP A O 1
ATOM 977 N N . ASP A 1 124 ? -43.513 -7.586 42.134 1.00 91.12 124 ASP A N 1
ATOM 978 C CA . ASP A 1 124 ? -43.471 -9.041 41.963 1.00 91.12 124 ASP A CA 1
ATOM 979 C C . ASP A 1 124 ? -42.158 -9.530 41.322 1.00 91.12 124 ASP A C 1
ATOM 981 O O . ASP A 1 124 ? -41.626 -10.558 41.732 1.00 91.12 124 ASP A O 1
ATOM 985 N N . VAL A 1 125 ? -41.575 -8.772 40.386 1.00 91.56 125 VAL A N 1
ATOM 986 C CA . VAL A 1 125 ? -40.236 -9.033 39.828 1.00 91.56 125 VAL A CA 1
ATOM 987 C C . VAL A 1 125 ? -39.164 -8.817 40.892 1.00 91.56 125 VAL A C 1
ATOM 989 O O . VAL A 1 125 ? -38.255 -9.637 41.026 1.00 91.56 125 VAL A O 1
ATOM 992 N N . LYS A 1 126 ? -39.279 -7.752 41.698 1.00 89.31 126 LYS A N 1
ATOM 993 C CA . LYS A 1 126 ? -38.363 -7.501 42.820 1.00 89.31 126 LYS A CA 1
ATOM 994 C C . LYS A 1 126 ? -38.368 -8.653 43.823 1.00 89.31 126 LYS A C 1
ATOM 996 O O . LYS A 1 126 ? -37.306 -9.036 44.306 1.00 89.31 126 LYS A O 1
ATOM 1001 N N . ALA A 1 127 ? -39.526 -9.251 44.106 1.00 88.88 127 ALA A N 1
ATOM 1002 C CA . ALA A 1 127 ? -39.627 -10.396 45.011 1.00 88.88 127 ALA A CA 1
ATOM 1003 C C . ALA A 1 127 ? -38.835 -11.628 44.523 1.00 88.88 127 ALA A C 1
ATOM 1005 O O . ALA A 1 127 ? -38.381 -12.431 45.345 1.00 88.88 127 ALA A O 1
ATOM 1006 N N . CYS A 1 128 ? -38.616 -11.752 43.209 1.00 91.50 128 CYS A N 1
ATOM 1007 C CA . CYS A 1 128 ? -37.822 -12.810 42.579 1.00 91.50 128 CYS A CA 1
ATOM 1008 C C . CYS A 1 128 ? -36.304 -12.565 42.628 1.00 91.50 128 CYS A C 1
ATOM 1010 O O . CYS A 1 128 ? -35.537 -13.468 42.290 1.00 91.50 128 CYS A O 1
ATOM 1012 N N . ILE A 1 129 ? -35.846 -11.377 43.035 1.00 90.81 129 ILE A N 1
ATOM 1013 C CA . ILE A 1 129 ? -34.421 -11.022 43.104 1.00 90.81 129 ILE A CA 1
ATOM 1014 C C . ILE A 1 129 ? -33.793 -11.595 44.384 1.00 90.81 129 ILE A C 1
ATOM 1016 O O . ILE A 1 129 ? -34.384 -11.568 45.471 1.00 90.81 129 ILE A O 1
ATOM 1020 N N . SER A 1 130 ? -32.590 -12.158 44.253 1.00 87.19 130 SER A N 1
ATOM 1021 C CA . SER A 1 130 ? -31.782 -12.605 45.388 1.00 87.19 130 SER A CA 1
ATOM 1022 C C . SER A 1 130 ? -30.970 -11.446 45.962 1.00 87.19 130 SER A C 1
ATOM 1024 O O . SER A 1 130 ? -30.156 -10.847 45.260 1.00 87.19 130 SER A O 1
ATOM 1026 N N . THR A 1 131 ? -31.151 -11.151 47.251 1.00 82.69 131 THR A N 1
ATOM 1027 C CA . THR A 1 131 ? -30.384 -10.108 47.951 1.00 82.69 131 THR A CA 1
ATOM 1028 C C . THR A 1 131 ? -28.932 -10.508 48.204 1.00 82.69 131 THR A C 1
ATOM 1030 O O . THR A 1 131 ? -28.078 -9.633 48.325 1.00 82.69 131 THR A O 1
ATOM 1033 N N . ASP A 1 132 ? -28.627 -11.811 48.208 1.00 79.88 132 ASP A N 1
ATOM 1034 C CA . ASP A 1 132 ? -27.273 -12.340 48.426 1.00 79.88 132 ASP A CA 1
ATOM 1035 C C . ASP A 1 132 ? -26.288 -11.886 47.341 1.00 79.88 132 ASP A C 1
ATOM 1037 O O . ASP A 1 132 ? -25.081 -11.824 47.561 1.00 79.88 132 ASP A O 1
ATOM 1041 N N . VAL A 1 133 ? -26.793 -11.533 46.156 1.00 77.56 133 VAL A N 1
ATOM 1042 C CA . VAL A 1 133 ? -25.973 -11.028 45.050 1.00 77.56 133 VAL A CA 1
ATOM 1043 C C . VAL A 1 133 ? -25.355 -9.670 45.390 1.00 77.56 133 VAL A C 1
ATOM 1045 O O . VAL A 1 133 ? -24.253 -9.378 44.937 1.00 77.56 133 VAL A O 1
ATOM 1048 N N . PHE A 1 134 ? -26.010 -8.858 46.222 1.00 76.75 134 PHE A N 1
ATOM 1049 C CA . PHE A 1 134 ? -25.498 -7.539 46.604 1.00 76.75 134 PHE A CA 1
ATOM 1050 C C . PHE A 1 134 ? -24.420 -7.608 47.692 1.00 76.75 134 PHE A C 1
ATOM 1052 O O . PHE A 1 134 ? -23.621 -6.685 47.810 1.00 76.75 134 PHE A O 1
ATOM 1059 N N . THR A 1 135 ? -24.381 -8.692 48.472 1.00 68.62 135 THR A N 1
ATOM 1060 C CA . THR A 1 135 ? -23.439 -8.871 49.588 1.00 68.62 135 THR A CA 1
ATOM 1061 C C . THR A 1 135 ? -22.288 -9.823 49.257 1.00 68.62 135 THR A C 1
ATOM 1063 O O . THR A 1 135 ? -21.170 -9.597 49.715 1.00 68.62 135 THR A O 1
ATOM 1066 N N . ASN A 1 136 ? -22.523 -10.852 48.432 1.00 64.50 136 ASN A N 1
ATOM 1067 C CA . ASN A 1 136 ? -21.571 -11.948 48.207 1.00 64.50 136 ASN A CA 1
ATOM 1068 C C . ASN A 1 136 ? -20.937 -11.981 46.799 1.00 64.50 136 ASN A C 1
ATOM 1070 O O . ASN A 1 136 ? -19.940 -12.676 46.609 1.00 64.50 136 ASN A O 1
ATOM 1074 N N . ASN A 1 137 ? -21.453 -11.243 45.805 1.00 62.94 137 ASN A N 1
ATOM 1075 C CA . ASN A 1 137 ? -20.899 -11.226 44.440 1.00 62.94 137 ASN A CA 1
ATOM 1076 C C . ASN A 1 137 ? -20.019 -9.989 44.189 1.00 62.94 137 ASN A C 1
ATOM 1078 O O . ASN A 1 137 ? -20.396 -9.067 43.470 1.00 62.94 137 ASN A O 1
ATOM 1082 N N . GLN A 1 138 ? -18.792 -10.002 44.721 1.00 63.59 138 GLN A N 1
ATOM 1083 C CA . GLN A 1 138 ? -17.821 -8.901 44.562 1.00 63.59 138 GLN A CA 1
ATOM 1084 C C . GLN A 1 138 ? -17.371 -8.645 43.111 1.00 63.59 138 GLN A C 1
ATOM 1086 O O . GLN A 1 138 ? -16.694 -7.658 42.842 1.00 63.59 138 GLN A O 1
ATOM 1091 N N . ASN A 1 139 ? -17.706 -9.535 42.172 1.00 79.12 139 ASN A N 1
ATOM 1092 C CA . ASN A 1 139 ? -17.188 -9.485 40.808 1.00 79.12 139 ASN A CA 1
ATOM 1093 C C . ASN A 1 139 ? -18.229 -9.085 39.751 1.00 79.12 139 ASN A C 1
ATOM 1095 O O . ASN A 1 139 ? -17.872 -9.021 38.583 1.00 79.12 139 ASN A O 1
ATOM 1099 N N . ALA A 1 140 ? -19.491 -8.839 40.114 1.00 88.06 140 ALA A N 1
ATOM 1100 C CA . ALA A 1 140 ? -20.519 -8.377 39.180 1.00 88.06 140 ALA A CA 1
ATOM 1101 C C . ALA A 1 140 ? -20.776 -6.877 39.367 1.00 88.06 140 ALA A C 1
ATOM 1103 O O . ALA A 1 140 ? -20.822 -6.383 40.492 1.00 88.06 140 ALA A O 1
ATOM 1104 N N . THR A 1 141 ? -20.977 -6.147 38.270 1.00 88.88 141 THR A N 1
ATOM 1105 C CA . THR A 1 141 ? -21.293 -4.711 38.322 1.00 88.88 141 THR A CA 1
ATOM 1106 C C . THR A 1 141 ? -22.660 -4.377 37.739 1.00 88.88 141 THR A C 1
ATOM 1108 O O . THR A 1 141 ? -23.281 -3.409 38.171 1.00 88.88 141 THR A O 1
ATOM 1111 N N . HIS A 1 142 ? -23.145 -5.174 36.787 1.00 91.81 142 HIS A N 1
ATOM 1112 C CA . HIS A 1 142 ? -24.416 -4.965 36.098 1.00 91.81 142 HIS A CA 1
ATOM 1113 C C . HIS A 1 142 ? -25.201 -6.274 35.963 1.00 91.81 142 HIS A C 1
ATOM 1115 O O . HIS A 1 142 ? -24.664 -7.367 36.144 1.00 91.81 142 HIS A O 1
ATOM 1121 N N . VAL A 1 143 ? -26.475 -6.155 35.605 1.00 93.88 143 VAL A N 1
ATOM 1122 C CA . VAL A 1 143 ? -27.356 -7.269 35.249 1.00 93.88 143 VAL A CA 1
ATOM 1123 C C . VAL A 1 143 ? -28.011 -7.019 33.894 1.00 93.88 143 VAL A C 1
ATOM 1125 O O . VAL A 1 143 ? -28.398 -5.895 33.583 1.00 93.88 143 VAL A O 1
ATOM 1128 N N . VAL A 1 144 ? -28.147 -8.065 33.079 1.00 97.38 144 VAL A N 1
ATOM 1129 C CA . VAL A 1 144 ? -28.878 -8.005 31.808 1.00 97.38 144 VAL A CA 1
ATOM 1130 C C . VAL A 1 144 ? -30.366 -7.822 32.091 1.00 97.38 144 VAL A C 1
ATOM 1132 O O . VAL A 1 144 ? -30.996 -8.703 32.673 1.00 97.38 144 VAL A O 1
ATOM 1135 N N . ILE A 1 145 ? -30.937 -6.703 31.653 1.00 96.69 145 ILE A N 1
ATOM 1136 C CA . ILE A 1 145 ? -32.384 -6.446 31.729 1.00 96.69 145 ILE A CA 1
ATOM 1137 C C . ILE A 1 145 ? -33.047 -6.423 30.359 1.00 96.69 145 ILE A C 1
ATOM 1139 O O . ILE A 1 145 ? -34.262 -6.550 30.289 1.00 96.69 145 ILE A O 1
ATOM 1143 N N . GLY A 1 146 ? -32.272 -6.280 29.286 1.00 97.50 146 GLY A N 1
ATOM 1144 C CA . GLY A 1 146 ? -32.798 -6.231 27.932 1.00 97.50 146 GLY A CA 1
ATOM 1145 C C . GLY A 1 146 ? -31.929 -6.990 26.946 1.00 97.50 146 GLY A C 1
ATOM 1146 O O . GLY A 1 146 ? -30.709 -7.068 27.114 1.00 97.50 146 GLY A O 1
ATOM 1147 N N . ILE A 1 147 ? -32.567 -7.560 25.929 1.00 97.75 147 ILE A N 1
ATOM 1148 C CA . ILE A 1 147 ? -31.916 -8.251 24.818 1.00 97.75 147 ILE A CA 1
ATOM 1149 C C . ILE A 1 147 ? -32.568 -7.784 23.521 1.00 97.75 147 ILE A C 1
ATOM 1151 O O . ILE A 1 147 ? -33.782 -7.912 23.347 1.00 97.75 147 ILE A O 1
ATOM 1155 N N . LYS A 1 148 ? -31.752 -7.292 22.589 1.00 96.38 148 LYS A N 1
ATOM 1156 C CA . LYS A 1 148 ? -32.147 -7.181 21.184 1.00 96.38 148 LYS A CA 1
ATOM 1157 C C . LYS A 1 148 ? -31.726 -8.438 20.447 1.00 96.38 148 LYS A C 1
ATOM 1159 O O . LYS A 1 148 ? -30.574 -8.871 20.531 1.00 96.38 148 LYS A O 1
ATOM 1164 N N . TRP A 1 149 ? -32.676 -8.990 19.713 1.00 95.12 149 TRP A N 1
ATOM 1165 C CA . TRP A 1 149 ? -32.552 -10.209 18.940 1.00 95.12 149 TRP A CA 1
ATOM 1166 C C . TRP A 1 149 ? -32.442 -9.895 17.450 1.00 95.12 149 TRP A C 1
ATOM 1168 O O . TRP A 1 149 ? -32.986 -8.903 16.953 1.00 95.12 149 TRP A O 1
ATOM 1178 N N . GLY A 1 150 ? -31.725 -10.748 16.731 1.00 93.50 150 GLY A N 1
ATOM 1179 C CA . GLY A 1 150 ? -31.445 -10.547 15.323 1.00 93.50 150 GLY A CA 1
ATOM 1180 C C . GLY A 1 150 ? -30.398 -11.511 14.787 1.00 93.50 150 GLY A C 1
ATOM 1181 O O . GLY A 1 150 ? -30.249 -12.621 15.289 1.00 93.50 150 GLY A O 1
ATOM 1182 N N . ALA A 1 151 ? -29.680 -11.090 13.754 1.00 90.88 151 ALA A N 1
ATOM 1183 C CA . ALA A 1 151 ? -28.472 -11.756 13.276 1.00 90.88 151 ALA A CA 1
ATOM 1184 C C . ALA A 1 151 ? -27.665 -10.798 12.398 1.00 90.88 151 ALA A C 1
ATOM 1186 O O . ALA A 1 151 ? -28.244 -10.011 11.646 1.00 90.88 151 ALA A O 1
ATOM 1187 N N . THR A 1 152 ? -26.339 -10.904 12.450 1.00 89.88 152 THR A N 1
ATOM 1188 C CA . THR A 1 152 ? -25.440 -10.238 11.505 1.00 89.88 152 THR A CA 1
ATOM 1189 C C . THR A 1 152 ? -24.633 -11.267 10.730 1.00 89.88 152 THR A C 1
ATOM 1191 O O . THR A 1 152 ? -24.086 -12.208 11.309 1.00 89.88 152 THR A O 1
ATOM 1194 N N . ILE A 1 153 ? -24.550 -11.090 9.413 1.00 86.38 153 ILE A N 1
ATOM 1195 C CA . ILE A 1 153 ? -23.796 -11.959 8.507 1.00 86.38 153 ILE A CA 1
ATOM 1196 C C . ILE A 1 153 ? -22.972 -11.085 7.567 1.00 86.38 153 ILE A C 1
ATOM 1198 O O . ILE A 1 153 ? -23.456 -10.080 7.055 1.00 86.38 153 ILE A O 1
ATOM 1202 N N . MET A 1 154 ? -21.722 -11.469 7.342 1.00 87.50 154 MET A N 1
ATOM 1203 C CA . MET A 1 154 ? -20.788 -10.811 6.446 1.00 87.50 154 MET A CA 1
ATOM 1204 C C . MET A 1 154 ? -20.245 -11.779 5.404 1.00 87.50 154 MET A C 1
ATOM 1206 O O . MET A 1 154 ? -19.858 -12.901 5.731 1.00 87.50 154 MET A O 1
ATOM 1210 N N . ALA A 1 155 ? -20.138 -11.310 4.167 1.00 85.75 155 ALA A N 1
ATOM 1211 C CA . ALA A 1 155 ? -19.361 -11.955 3.120 1.00 85.75 155 ALA A CA 1
ATOM 1212 C C . ALA A 1 155 ? -18.159 -11.064 2.784 1.00 85.75 155 ALA A C 1
ATOM 1214 O O . ALA A 1 155 ? -18.326 -9.972 2.241 1.00 85.75 155 ALA A O 1
ATOM 1215 N N . SER A 1 156 ? -16.961 -11.525 3.137 1.00 88.69 156 SER A N 1
ATOM 1216 C CA . SER A 1 156 ? -15.690 -10.889 2.794 1.00 88.69 156 SER A CA 1
ATOM 1217 C C . SER A 1 156 ? -15.199 -11.433 1.453 1.00 88.69 156 SER A C 1
ATOM 1219 O O . SER A 1 156 ? -15.117 -12.646 1.272 1.00 88.69 156 SER A O 1
ATOM 1221 N N . PHE A 1 157 ? -14.840 -10.544 0.538 1.00 86.62 157 PHE A N 1
ATOM 1222 C CA . PHE A 1 157 ? -14.316 -10.841 -0.791 1.00 86.62 157 PHE A CA 1
ATOM 1223 C C . PHE A 1 157 ? -12.898 -10.293 -0.866 1.00 86.62 157 PHE A C 1
ATOM 1225 O O . PHE A 1 157 ? -12.698 -9.092 -0.696 1.00 86.62 157 PHE A O 1
ATOM 1232 N N . GLU A 1 158 ? -11.917 -11.154 -1.110 1.00 88.12 158 GLU A N 1
ATOM 1233 C CA . GLU A 1 158 ? -10.505 -10.770 -1.134 1.00 88.12 158 GLU A CA 1
ATOM 1234 C C . GLU A 1 158 ? -9.833 -11.234 -2.426 1.00 88.12 158 GLU A C 1
ATOM 1236 O O . GLU A 1 158 ? -9.873 -12.419 -2.756 1.00 88.12 158 GLU A O 1
ATOM 1241 N N . CYS A 1 159 ? -9.220 -10.295 -3.148 1.00 85.00 159 CYS A N 1
ATOM 1242 C CA . CYS A 1 159 ? -8.348 -10.561 -4.287 1.00 85.00 159 CYS A CA 1
ATOM 1243 C C . CYS A 1 159 ? -6.900 -10.368 -3.835 1.00 85.00 159 CYS A C 1
ATOM 1245 O O . CYS A 1 159 ? -6.512 -9.274 -3.407 1.00 85.00 159 CYS A O 1
ATOM 1247 N N . LYS A 1 160 ? -6.107 -11.436 -3.927 1.00 80.38 160 LYS A N 1
ATOM 1248 C CA . LYS A 1 160 ? -4.672 -11.412 -3.617 1.00 80.38 160 LYS A CA 1
ATOM 1249 C C . LYS A 1 160 ? -3.874 -10.946 -4.837 1.00 80.38 160 LYS A C 1
ATOM 1251 O O . LYS A 1 160 ? -4.361 -11.042 -5.958 1.00 80.38 160 LYS A O 1
ATOM 1256 N N . ASP A 1 161 ? -2.669 -10.434 -4.593 1.00 66.38 161 ASP A N 1
ATOM 1257 C CA . ASP A 1 161 ? -1.673 -10.103 -5.624 1.00 66.38 161 ASP A CA 1
ATOM 1258 C C . ASP A 1 161 ? -2.152 -9.108 -6.698 1.00 66.38 161 ASP A C 1
ATOM 1260 O O . ASP A 1 161 ? -1.997 -9.314 -7.901 1.00 66.38 161 ASP A O 1
ATOM 1264 N N . THR A 1 162 ? -2.725 -7.986 -6.259 1.00 60.06 162 THR A N 1
ATOM 1265 C CA . THR A 1 162 ? -3.058 -6.866 -7.147 1.00 60.06 162 THR A CA 1
ATOM 1266 C C . THR A 1 162 ? -1.879 -5.900 -7.269 1.00 60.06 162 THR A C 1
ATOM 1268 O O . THR A 1 162 ? -1.415 -5.337 -6.277 1.00 60.06 162 THR A O 1
ATOM 1271 N N . ASN A 1 163 ? -1.400 -5.679 -8.495 1.00 61.78 163 ASN A N 1
ATOM 1272 C CA . ASN A 1 163 ? -0.478 -4.577 -8.790 1.00 61.78 163 ASN A CA 1
ATOM 1273 C C . ASN A 1 163 ? -1.186 -3.232 -8.543 1.00 61.78 163 ASN A C 1
ATOM 1275 O O . ASN A 1 163 ? -2.407 -3.151 -8.698 1.00 61.78 163 ASN A O 1
ATOM 1279 N N . GLU A 1 164 ? -0.442 -2.167 -8.216 1.00 55.16 164 GLU A N 1
ATOM 1280 C CA . GLU A 1 164 ? -1.034 -0.845 -7.923 1.00 55.16 164 GLU A CA 1
ATOM 1281 C C . GLU A 1 164 ? -1.948 -0.333 -9.052 1.00 55.16 164 GLU A C 1
ATOM 1283 O O . GLU A 1 164 ? -3.026 0.189 -8.773 1.00 55.16 164 GLU A O 1
ATOM 1288 N N . GLU A 1 165 ? -1.588 -0.579 -10.315 1.00 53.44 165 GLU A N 1
ATOM 1289 C CA . GLU A 1 165 ? -2.391 -0.227 -11.500 1.00 53.44 165 GLU A CA 1
ATOM 1290 C C . GLU A 1 165 ? -3.762 -0.925 -11.545 1.00 53.44 165 GLU A C 1
ATOM 1292 O O . GLU A 1 165 ? -4.770 -0.348 -11.964 1.00 53.44 165 GLU A O 1
ATOM 1297 N N . ASN A 1 166 ? -3.821 -2.174 -11.079 1.00 63.41 166 ASN A N 1
ATOM 1298 C CA . ASN A 1 166 ? -5.040 -2.979 -11.081 1.00 63.41 166 ASN A CA 1
ATOM 1299 C C . ASN A 1 166 ? -5.863 -2.787 -9.808 1.00 63.41 166 ASN A C 1
ATOM 1301 O O . ASN A 1 166 ? -7.045 -3.121 -9.793 1.00 63.41 166 ASN A O 1
ATOM 1305 N N . ARG A 1 167 ? -5.276 -2.234 -8.745 1.00 69.56 167 ARG A N 1
ATOM 1306 C CA . ARG A 1 167 ? -5.944 -2.066 -7.453 1.00 69.56 167 ARG A CA 1
ATOM 1307 C C . ARG A 1 167 ? -7.239 -1.263 -7.575 1.00 69.56 167 ARG A C 1
ATOM 1309 O O . ARG A 1 167 ? -8.286 -1.726 -7.130 1.00 69.56 167 ARG A O 1
ATOM 1316 N N . SER A 1 168 ? -7.185 -0.104 -8.231 1.00 69.38 168 SER A N 1
ATOM 1317 C CA . SER A 1 168 ? -8.355 0.758 -8.453 1.00 69.38 168 SER A CA 1
ATOM 1318 C C . SER A 1 168 ? -9.428 0.073 -9.307 1.00 69.38 168 SER A C 1
ATOM 1320 O O . SER A 1 168 ? -10.621 0.228 -9.048 1.00 69.38 168 SER A O 1
ATOM 1322 N N . HIS A 1 169 ? -9.015 -0.742 -10.283 1.00 72.44 169 HIS A N 1
ATOM 1323 C CA . HIS A 1 169 ? -9.916 -1.537 -11.116 1.00 72.44 169 HIS A CA 1
ATOM 1324 C C . HIS A 1 169 ? -10.630 -2.629 -10.306 1.00 72.44 169 HIS A C 1
ATOM 1326 O O . HIS A 1 169 ? -11.842 -2.800 -10.442 1.00 72.44 169 HIS A O 1
ATOM 1332 N N . VAL A 1 170 ? -9.905 -3.337 -9.435 1.00 75.25 170 VAL A N 1
ATOM 1333 C CA . VAL A 1 170 ? -10.450 -4.391 -8.563 1.00 75.25 170 VAL A CA 1
ATOM 1334 C C . VAL A 1 170 ? -11.372 -3.798 -7.490 1.00 75.25 170 VAL A C 1
ATOM 1336 O O . VAL A 1 170 ? -12.470 -4.312 -7.273 1.00 75.25 170 VAL A O 1
ATOM 1339 N N . GLU A 1 171 ? -10.984 -2.680 -6.868 1.00 76.06 171 GLU A N 1
ATOM 1340 C CA . GLU A 1 171 ? -11.829 -1.926 -5.928 1.00 76.06 171 GLU A CA 1
ATOM 1341 C C . GLU A 1 171 ? -13.107 -1.410 -6.614 1.00 76.06 171 GLU A C 1
ATOM 1343 O O . GLU A 1 171 ? -14.211 -1.571 -6.086 1.00 76.06 171 GLU A O 1
ATOM 1348 N N . GLY A 1 172 ? -12.985 -0.857 -7.826 1.00 74.62 172 GLY A N 1
ATOM 1349 C CA . GLY A 1 172 ? -14.120 -0.411 -8.636 1.00 74.62 172 GLY A CA 1
ATOM 1350 C C . GLY A 1 172 ? -15.079 -1.549 -8.996 1.00 74.62 172 GLY A C 1
ATOM 1351 O O . GLY A 1 172 ? -16.298 -1.382 -8.908 1.00 74.62 172 GLY A O 1
ATOM 1352 N N . ALA A 1 173 ? -14.546 -2.728 -9.329 1.00 75.69 173 ALA A N 1
ATOM 1353 C CA . ALA A 1 173 ? -15.342 -3.917 -9.621 1.00 75.69 173 ALA A CA 1
ATOM 1354 C C . ALA A 1 173 ? -16.129 -4.404 -8.392 1.00 75.69 173 ALA A C 1
ATOM 1356 O O . ALA A 1 173 ? -17.327 -4.681 -8.515 1.00 75.69 173 ALA A O 1
ATOM 1357 N N . LEU A 1 174 ? -15.496 -4.462 -7.211 1.00 78.69 174 LEU A N 1
ATOM 1358 C CA . LEU A 1 174 ? -16.169 -4.786 -5.945 1.00 78.69 174 LEU A CA 1
ATOM 1359 C C . LEU A 1 174 ? -17.295 -3.800 -5.650 1.00 78.69 174 LEU A C 1
ATOM 1361 O O . LEU A 1 174 ? -18.422 -4.211 -5.372 1.00 78.69 174 LEU A O 1
ATOM 1365 N N . LYS A 1 175 ? -16.999 -2.501 -5.761 1.00 78.94 175 LYS A N 1
ATOM 1366 C CA . LYS A 1 175 ? -17.965 -1.439 -5.490 1.00 78.94 175 LYS A CA 1
ATOM 1367 C C . LYS A 1 175 ? -19.190 -1.538 -6.392 1.00 78.94 175 LYS A C 1
ATOM 1369 O O . LYS A 1 175 ? -20.316 -1.518 -5.900 1.00 78.94 175 LYS A O 1
ATOM 1374 N N . CYS A 1 176 ? -18.971 -1.737 -7.690 1.00 74.62 176 CYS A N 1
ATOM 1375 C CA . CYS A 1 176 ? -20.046 -1.924 -8.659 1.00 74.62 176 CYS A CA 1
ATOM 1376 C C . CYS A 1 176 ? -20.917 -3.153 -8.328 1.00 74.62 176 CYS A C 1
ATOM 1378 O O . CYS A 1 176 ? -22.146 -3.067 -8.352 1.00 74.62 176 CYS A O 1
ATOM 1380 N N . HIS A 1 177 ? -20.311 -4.290 -7.961 1.00 73.75 177 HIS A N 1
ATOM 1381 C CA . HIS A 1 177 ? -21.061 -5.496 -7.580 1.00 73.75 177 HIS A CA 1
ATOM 1382 C C . HIS A 1 177 ? -21.893 -5.288 -6.317 1.00 73.75 177 HIS A C 1
ATOM 1384 O O . HIS A 1 177 ? -23.066 -5.659 -6.269 1.00 73.75 177 HIS A O 1
ATOM 1390 N N . PHE A 1 178 ? -21.303 -4.668 -5.303 1.00 77.25 178 PHE A N 1
ATOM 1391 C CA . PHE A 1 178 ? -21.958 -4.376 -4.037 1.00 77.25 178 PHE A CA 1
ATOM 1392 C C . PHE A 1 178 ? -23.152 -3.433 -4.214 1.00 77.25 178 PHE A C 1
ATOM 1394 O O . PHE A 1 178 ? -24.246 -3.739 -3.735 1.00 77.25 178 PHE A O 1
ATOM 1401 N N . GLU A 1 179 ? -23.001 -2.352 -4.979 1.00 70.94 179 GLU A N 1
ATOM 1402 C CA . GLU A 1 179 ? -24.094 -1.417 -5.281 1.00 70.94 179 GLU A CA 1
ATOM 1403 C C . GLU A 1 179 ? -25.251 -2.089 -6.042 1.00 70.94 179 GLU A C 1
ATOM 1405 O O . GLU A 1 179 ? -26.419 -1.822 -5.753 1.00 70.94 179 GLU A O 1
ATOM 1410 N N . LYS A 1 180 ? -24.964 -3.043 -6.936 1.00 67.06 180 LYS A N 1
ATOM 1411 C CA . LYS A 1 180 ? -25.994 -3.812 -7.663 1.00 67.06 180 LYS A CA 1
ATOM 1412 C C . LYS A 1 180 ? -26.811 -4.752 -6.761 1.00 67.06 180 LYS A C 1
ATOM 1414 O O . LYS A 1 180 ? -27.981 -5.016 -7.058 1.00 67.06 180 LYS A O 1
ATOM 1419 N N . ILE A 1 181 ? -26.255 -5.209 -5.634 1.00 63.62 181 ILE A N 1
ATOM 1420 C CA . ILE A 1 181 ? -26.993 -6.008 -4.632 1.00 63.62 181 ILE A CA 1
ATOM 1421 C C . ILE A 1 181 ? -28.100 -5.172 -3.969 1.00 63.62 181 ILE A C 1
ATOM 1423 O O . ILE A 1 181 ? -29.153 -5.709 -3.638 1.00 63.62 181 ILE A O 1
ATOM 1427 N N . LYS A 1 182 ? -27.921 -3.849 -3.856 1.00 53.38 182 LYS A N 1
ATOM 1428 C CA . LYS A 1 182 ? -28.936 -2.929 -3.312 1.00 53.38 182 LYS A CA 1
ATOM 1429 C C . LYS A 1 182 ? -30.169 -2.773 -4.216 1.00 53.38 182 LYS A C 1
ATOM 1431 O O . LYS A 1 182 ? -31.223 -2.384 -3.726 1.00 53.38 182 LYS A O 1
ATOM 1436 N N . ILE A 1 183 ? -30.035 -3.049 -5.518 1.00 42.09 183 ILE A N 1
ATOM 1437 C CA . ILE A 1 183 ? -31.016 -2.675 -6.555 1.00 42.09 183 ILE A CA 1
ATOM 1438 C C . ILE A 1 183 ? -31.923 -3.848 -6.976 1.00 42.09 183 ILE A C 1
ATOM 1440 O O . ILE A 1 183 ? -33.017 -3.623 -7.486 1.00 42.09 183 ILE A O 1
ATOM 1444 N N . SER A 1 184 ? -31.533 -5.108 -6.753 1.00 41.81 184 SER A N 1
ATOM 1445 C CA . SER A 1 184 ? -32.236 -6.258 -7.348 1.00 41.81 184 SER A CA 1
ATOM 1446 C C . SER A 1 184 ? -33.064 -7.079 -6.354 1.00 41.81 184 SER A C 1
ATOM 1448 O O . SER A 1 184 ? -32.650 -8.129 -5.868 1.00 41.81 184 SER A O 1
ATOM 1450 N N . GLY A 1 185 ? -34.323 -6.672 -6.177 1.00 40.06 185 GLY A N 1
ATOM 1451 C CA . GLY A 1 185 ? -35.401 -7.644 -6.025 1.00 40.06 185 GLY A CA 1
ATOM 1452 C C . GLY A 1 185 ? -35.576 -8.406 -7.346 1.00 40.06 185 GLY A C 1
ATOM 1453 O O . GLY A 1 185 ? -36.105 -7.864 -8.306 1.00 40.06 185 GLY A O 1
ATOM 1454 N N . GLY A 1 186 ? -35.085 -9.646 -7.420 1.00 33.31 186 GLY A N 1
ATOM 1455 C CA . GLY A 1 186 ? -35.542 -10.659 -8.386 1.00 33.31 186 GLY A CA 1
ATOM 1456 C C . GLY A 1 186 ? -35.231 -10.495 -9.888 1.00 33.31 186 GLY A C 1
ATOM 1457 O O . GLY A 1 186 ? -35.816 -11.230 -10.676 1.00 33.31 186 GLY A O 1
ATOM 1458 N N . GLY A 1 187 ? -34.340 -9.596 -10.320 1.00 32.88 187 GLY A N 1
ATOM 1459 C CA . GLY A 1 187 ? -33.955 -9.452 -11.738 1.00 32.88 187 GLY A CA 1
ATOM 1460 C C . GLY A 1 187 ? -32.629 -10.137 -12.098 1.00 32.88 187 GLY A C 1
ATOM 1461 O O . GLY A 1 187 ? -31.649 -10.024 -11.356 1.00 32.88 187 GLY A O 1
ATOM 1462 N N . HIS A 1 188 ? -32.576 -10.825 -13.246 1.00 39.03 188 HIS A N 1
ATOM 1463 C CA . HIS A 1 188 ? -31.327 -11.310 -13.848 1.00 39.03 188 HIS A CA 1
ATOM 1464 C C . HIS A 1 188 ? -30.491 -10.094 -14.274 1.00 39.03 188 HIS A C 1
ATOM 1466 O O . HIS A 1 188 ? -30.940 -9.285 -15.083 1.00 39.03 188 HIS A O 1
ATOM 1472 N N . VAL A 1 189 ? -29.300 -9.933 -13.699 1.00 42.09 189 VAL A N 1
ATOM 1473 C CA . VAL A 1 189 ? -28.413 -8.798 -13.983 1.00 42.09 189 VAL A CA 1
ATOM 1474 C C . VAL A 1 189 ? -27.408 -9.247 -15.037 1.00 42.09 189 VAL A C 1
ATOM 1476 O O . VAL A 1 189 ? -26.648 -10.181 -14.797 1.00 42.09 189 VAL A O 1
ATOM 1479 N N . SER A 1 190 ? -27.405 -8.612 -16.210 1.00 41.47 190 SER A N 1
ATOM 1480 C CA . SER A 1 190 ? -26.323 -8.769 -17.183 1.00 41.47 190 SER A CA 1
ATOM 1481 C C . SER A 1 190 ? -25.086 -8.041 -16.656 1.00 41.47 190 SER A C 1
ATOM 1483 O O . SER A 1 190 ? -25.093 -6.819 -16.485 1.00 41.47 190 SER A O 1
ATOM 1485 N N . VAL A 1 191 ? -24.042 -8.804 -16.342 1.00 45.94 191 VAL A N 1
ATOM 1486 C CA . VAL A 1 191 ? -22.714 -8.283 -16.003 1.00 45.94 191 VAL A CA 1
ATOM 1487 C C . VAL A 1 191 ? -22.180 -7.538 -17.230 1.00 45.94 191 VAL A C 1
ATOM 1489 O O . VAL A 1 191 ? -22.258 -8.056 -18.341 1.00 45.94 191 VAL A O 1
ATOM 1492 N N . GLU A 1 192 ? -21.664 -6.318 -17.058 1.00 44.88 192 GLU A N 1
ATOM 1493 C CA . GLU A 1 192 ? -20.878 -5.674 -18.117 1.00 44.88 192 GLU A CA 1
ATOM 1494 C C . GLU A 1 192 ? -19.665 -6.568 -18.399 1.00 44.88 192 GLU A C 1
ATOM 1496 O O . GLU A 1 192 ? -18.864 -6.807 -17.492 1.00 44.88 192 GLU A O 1
ATOM 1501 N N . GLU A 1 193 ? -19.509 -7.043 -19.640 1.00 47.19 193 GLU A N 1
ATOM 1502 C CA . GLU A 1 193 ? -18.432 -7.958 -20.069 1.00 47.19 193 GLU A CA 1
ATOM 1503 C C . GLU A 1 193 ? -17.014 -7.501 -19.674 1.00 47.19 193 GLU A C 1
ATOM 1505 O O . GLU A 1 193 ? -16.094 -8.315 -19.621 1.00 47.19 193 GLU A O 1
ATOM 1510 N N . ARG A 1 194 ? -16.827 -6.215 -19.337 1.00 44.78 194 ARG A N 1
ATOM 1511 C CA . ARG A 1 194 ? -15.553 -5.639 -18.877 1.00 44.78 194 ARG A CA 1
ATOM 1512 C C . ARG A 1 194 ? -14.995 -6.238 -17.584 1.00 44.78 194 ARG A C 1
ATOM 1514 O O . ARG A 1 194 ? -13.784 -6.167 -17.401 1.00 44.78 194 ARG A O 1
ATOM 1521 N N . TYR A 1 195 ? -15.818 -6.792 -16.688 1.00 51.88 195 TYR A N 1
ATOM 1522 C CA . TYR A 1 195 ? -15.356 -7.220 -15.351 1.00 51.88 195 TYR A CA 1
ATOM 1523 C C . TYR A 1 195 ? -15.404 -8.735 -15.111 1.00 51.88 195 TYR A C 1
ATOM 1525 O O . TYR A 1 195 ? -14.939 -9.200 -14.069 1.00 51.88 195 TYR A O 1
ATOM 1533 N N . SER A 1 196 ? -15.897 -9.514 -16.077 1.00 54.41 196 SER A N 1
ATOM 1534 C CA . SER A 1 196 ? -16.067 -10.972 -15.981 1.00 54.41 196 SER A CA 1
ATOM 1535 C C . SER A 1 196 ? -14.772 -11.702 -15.598 1.00 54.41 196 SER A C 1
ATOM 1537 O O . SER A 1 196 ? -14.798 -12.636 -14.801 1.00 54.41 196 SER A O 1
ATOM 1539 N N . ASN A 1 197 ? -13.628 -11.226 -16.104 1.00 57.56 197 ASN A N 1
ATOM 1540 C CA . ASN A 1 197 ? -12.311 -11.832 -15.881 1.00 57.56 197 ASN A CA 1
ATOM 1541 C C . ASN A 1 197 ? -11.745 -11.597 -14.465 1.00 57.56 197 ASN A C 1
ATOM 1543 O O . ASN A 1 197 ? -10.861 -12.330 -14.033 1.00 57.56 197 ASN A O 1
ATOM 1547 N N . ILE A 1 198 ? -12.226 -10.588 -13.727 1.00 60.88 198 ILE A N 1
ATOM 1548 C CA . ILE A 1 198 ? -11.715 -10.248 -12.383 1.00 60.88 198 ILE A CA 1
ATOM 1549 C C . ILE A 1 198 ? -12.455 -11.053 -11.302 1.00 60.88 198 ILE A C 1
ATOM 1551 O O . ILE A 1 198 ? -11.877 -11.418 -10.282 1.00 60.88 198 ILE A O 1
ATOM 1555 N N . ILE A 1 199 ? -13.720 -11.399 -11.554 1.00 60.22 199 ILE A N 1
ATOM 1556 C CA . ILE A 1 199 ? -14.608 -12.077 -10.599 1.00 60.22 199 ILE A CA 1
ATOM 1557 C C . ILE A 1 199 ? -14.068 -13.450 -10.169 1.00 60.22 199 ILE A C 1
ATOM 1559 O O . ILE A 1 199 ? -14.212 -13.818 -9.006 1.00 60.22 199 ILE A O 1
ATOM 1563 N N . SER A 1 200 ? -13.400 -14.183 -11.065 1.00 63.97 200 SER A N 1
ATOM 1564 C CA . SER A 1 200 ? -12.845 -15.515 -10.778 1.00 63.97 200 SER A CA 1
ATOM 1565 C C . SER A 1 200 ? -11.631 -15.514 -9.839 1.00 63.97 200 SER A C 1
ATOM 1567 O O . SER A 1 200 ? -11.187 -16.583 -9.435 1.00 63.97 200 SER A O 1
ATOM 1569 N N . HIS A 1 201 ? -11.069 -14.345 -9.514 1.00 73.00 201 HIS A N 1
ATOM 1570 C CA . HIS A 1 201 ? -9.851 -14.214 -8.705 1.00 73.00 201 HIS A CA 1
ATOM 1571 C C . HIS A 1 201 ? -10.131 -13.889 -7.229 1.00 73.00 201 HIS A C 1
ATOM 1573 O O . HIS A 1 201 ? -9.199 -13.801 -6.428 1.00 73.00 201 HIS A O 1
ATOM 1579 N N . PHE A 1 202 ? -11.402 -13.716 -6.848 1.00 78.94 202 PHE A N 1
ATOM 1580 C CA . PHE A 1 202 ? -11.773 -13.449 -5.463 1.00 78.94 202 PHE A CA 1
ATOM 1581 C C . PHE A 1 202 ? -11.932 -14.735 -4.660 1.00 78.94 202 PHE A C 1
ATOM 1583 O O . PHE A 1 202 ? -12.700 -15.625 -5.013 1.00 78.94 202 PHE A O 1
ATOM 1590 N N . SER A 1 203 ? -11.279 -14.773 -3.503 1.00 84.50 203 SER A N 1
ATOM 1591 C CA . SER A 1 203 ? -11.640 -15.694 -2.431 1.00 84.50 203 SER A CA 1
ATOM 1592 C C . SER A 1 203 ? -12.776 -15.097 -1.600 1.00 84.50 203 SER A C 1
ATOM 1594 O O . SER A 1 203 ? -12.710 -13.924 -1.221 1.00 84.50 203 SER A O 1
ATOM 1596 N N . ILE A 1 204 ? -13.804 -15.896 -1.309 1.00 84.31 204 ILE A N 1
ATOM 1597 C CA . ILE A 1 204 ? -14.968 -15.471 -0.523 1.00 84.31 204 ILE A CA 1
ATOM 1598 C C . ILE A 1 204 ? -14.953 -16.180 0.832 1.00 84.31 204 ILE A C 1
ATOM 1600 O O . ILE A 1 204 ? -14.787 -17.398 0.919 1.00 84.31 204 ILE A O 1
ATOM 1604 N N . LYS A 1 205 ? -15.152 -15.414 1.904 1.00 86.12 205 LYS A N 1
ATOM 1605 C CA . LYS A 1 205 ? -15.241 -15.904 3.281 1.00 86.12 205 LYS A CA 1
ATOM 1606 C C . LYS A 1 205 ? -16.534 -15.418 3.917 1.00 86.12 205 LYS A C 1
ATOM 1608 O O . LYS A 1 205 ? -16.820 -14.225 3.914 1.00 86.12 205 LYS A O 1
ATOM 1613 N N . LEU A 1 206 ? -17.294 -16.340 4.497 1.00 84.56 206 LEU A N 1
ATOM 1614 C CA . LEU A 1 206 ? -18.531 -16.028 5.203 1.00 84.56 206 LEU A CA 1
ATOM 1615 C C . LEU A 1 206 ? -18.296 -16.016 6.718 1.00 84.56 206 LEU A C 1
ATOM 1617 O O . LEU A 1 206 ? -17.713 -16.946 7.278 1.00 84.56 206 LEU A O 1
ATOM 1621 N N . LEU A 1 207 ? -18.754 -14.959 7.375 1.00 86.31 207 LEU A N 1
ATOM 1622 C CA . LEU A 1 207 ? -18.664 -14.730 8.816 1.00 86.31 207 LEU A CA 1
ATOM 1623 C C . LEU A 1 207 ? -20.039 -14.294 9.322 1.00 86.31 207 LEU A C 1
ATOM 1625 O O . LEU A 1 207 ? -20.814 -13.725 8.566 1.00 86.31 207 LEU A O 1
ATOM 1629 N N . GLY A 1 208 ? -20.378 -14.542 10.581 1.00 85.88 208 GLY A N 1
ATOM 1630 C CA . GLY A 1 208 ? -21.680 -14.127 11.101 1.00 85.88 208 GLY A CA 1
ATOM 1631 C C . GLY A 1 208 ? -22.176 -14.979 12.249 1.00 85.88 208 GLY A C 1
ATOM 1632 O O . GLY A 1 208 ? -21.576 -15.997 12.587 1.00 85.88 208 GLY A O 1
ATOM 1633 N N . ASP A 1 209 ? -23.280 -14.547 12.849 1.00 84.00 209 ASP A N 1
ATOM 1634 C CA . ASP A 1 209 ? -23.877 -15.225 14.002 1.00 84.00 209 ASP A CA 1
ATOM 1635 C C . ASP A 1 209 ? -24.635 -16.499 13.616 1.00 84.00 209 ASP A C 1
ATOM 1637 O O . ASP A 1 209 ? -24.728 -17.442 14.398 1.00 84.00 209 ASP A O 1
ATOM 1641 N N . VAL A 1 210 ? -25.167 -16.523 12.393 1.00 77.19 210 VAL A N 1
ATOM 1642 C CA . VAL A 1 210 ? -25.947 -17.630 11.844 1.00 77.19 210 VAL A CA 1
ATOM 1643 C C . VAL A 1 210 ? -25.357 -17.994 10.487 1.00 77.19 210 VAL A C 1
ATOM 1645 O O . VAL A 1 210 ? -25.750 -17.462 9.453 1.00 77.19 210 VAL A O 1
ATOM 1648 N N . VAL A 1 211 ? -24.358 -18.875 10.493 1.00 71.12 211 VAL A N 1
ATOM 1649 C CA . VAL A 1 211 ? -23.733 -19.394 9.271 1.00 71.12 211 VAL A CA 1
ATOM 1650 C C . VAL A 1 211 ? -24.304 -20.788 8.979 1.00 71.12 211 VAL A C 1
ATOM 1652 O O . VAL A 1 211 ? -24.259 -21.647 9.860 1.00 71.12 211 VAL A O 1
ATOM 1655 N N . PRO A 1 212 ? -24.861 -21.050 7.782 1.00 66.50 212 PRO A N 1
ATOM 1656 C CA . PRO A 1 212 ? -25.421 -22.360 7.468 1.00 66.50 212 PRO A CA 1
ATOM 1657 C C . PRO A 1 212 ? -24.322 -23.430 7.385 1.00 66.50 212 PRO A C 1
ATOM 1659 O O . PRO A 1 212 ? -23.521 -23.444 6.457 1.00 66.50 212 PRO A O 1
ATOM 1662 N N . ASN A 1 213 ? -24.320 -24.364 8.340 1.00 56.78 213 ASN A N 1
ATOM 1663 C CA . ASN A 1 213 ? -23.292 -25.408 8.484 1.00 56.78 213 ASN A CA 1
ATOM 1664 C C . ASN A 1 213 ? -23.286 -26.476 7.367 1.00 56.78 213 ASN A C 1
ATOM 1666 O O . ASN A 1 213 ? -22.333 -27.242 7.272 1.00 56.78 213 ASN A O 1
ATOM 1670 N N . ASN A 1 214 ? -24.336 -26.538 6.537 1.00 54.22 214 ASN A N 1
ATOM 1671 C CA . ASN A 1 214 ? -24.574 -27.624 5.573 1.00 54.22 214 ASN A CA 1
ATOM 1672 C C . ASN A 1 214 ? -24.539 -27.183 4.094 1.00 54.22 214 ASN A C 1
ATOM 1674 O O . ASN A 1 214 ? -24.965 -27.948 3.231 1.00 54.22 214 ASN A O 1
ATOM 1678 N N . LYS A 1 215 ? -24.088 -25.961 3.779 1.00 56.75 215 LYS A N 1
ATOM 1679 C CA . LYS A 1 215 ? -23.942 -25.491 2.390 1.00 56.75 215 LYS A CA 1
ATOM 1680 C C . LYS A 1 215 ? -22.471 -25.252 2.057 1.00 56.75 215 LYS A C 1
ATOM 1682 O O . LYS A 1 215 ? -21.714 -24.786 2.905 1.00 56.75 215 LYS A O 1
ATOM 1687 N N . GLU A 1 216 ? -22.088 -25.570 0.820 1.00 60.75 216 GLU A N 1
ATOM 1688 C CA . GLU A 1 216 ? -20.787 -25.179 0.276 1.00 60.75 216 GLU A CA 1
ATOM 1689 C C . GLU A 1 216 ? -20.621 -23.658 0.385 1.00 60.75 216 GLU A C 1
ATOM 1691 O O . GLU A 1 216 ? -21.574 -22.896 0.193 1.00 60.75 216 GLU A O 1
ATOM 1696 N N . LEU A 1 217 ? -19.414 -23.222 0.754 1.00 66.31 217 LEU A N 1
ATOM 1697 C CA . LEU A 1 217 ? -19.085 -21.802 0.829 1.00 66.31 217 LEU A CA 1
ATOM 1698 C C . LEU A 1 217 ? -19.261 -21.178 -0.559 1.00 66.31 217 LEU A C 1
ATOM 1700 O O . LEU A 1 217 ? -18.771 -21.772 -1.524 1.00 66.31 217 LEU A O 1
ATOM 1704 N N . PRO A 1 218 ? -19.905 -19.999 -0.659 1.00 72.31 218 PRO A N 1
ATOM 1705 C CA . PRO A 1 218 ? -20.138 -19.363 -1.947 1.00 72.31 218 PRO A CA 1
ATOM 1706 C C . PRO A 1 218 ? -18.805 -19.158 -2.668 1.00 72.31 218 PRO A C 1
ATOM 1708 O O . PRO A 1 218 ? -17.897 -18.545 -2.113 1.00 72.31 218 PRO A O 1
ATOM 1711 N N . GLN A 1 219 ? -18.688 -19.676 -3.889 1.00 74.81 219 GLN A N 1
ATOM 1712 C CA . GLN A 1 219 ? -17.500 -19.531 -4.741 1.00 74.81 219 GLN A CA 1
ATOM 1713 C C . GLN A 1 219 ? -17.637 -18.365 -5.727 1.00 74.81 219 GLN A C 1
ATOM 1715 O O . GLN A 1 219 ? -16.687 -18.008 -6.419 1.00 74.81 219 GLN A O 1
ATOM 1720 N N . SER A 1 220 ? -18.821 -17.755 -5.798 1.00 74.56 220 SER A N 1
ATOM 1721 C CA . SER A 1 220 ? -19.128 -16.656 -6.708 1.00 74.56 220 SER A CA 1
ATOM 1722 C C . SER A 1 220 ? -19.945 -15.555 -6.029 1.00 74.56 220 SER A C 1
ATOM 1724 O O . SER A 1 220 ? -20.631 -15.773 -5.025 1.00 74.56 220 SER A O 1
ATOM 1726 N N . PHE A 1 221 ? -19.915 -14.351 -6.607 1.00 73.81 221 PHE A N 1
ATOM 1727 C CA . PHE A 1 221 ? -20.754 -13.233 -6.158 1.00 73.81 221 PHE A CA 1
ATOM 1728 C C . PHE A 1 221 ? -22.249 -13.562 -6.243 1.00 73.81 221 PHE A C 1
ATOM 1730 O O . PHE A 1 221 ? -23.022 -13.131 -5.389 1.00 73.81 221 PHE A O 1
ATOM 1737 N N . ASP A 1 222 ? -22.663 -14.350 -7.236 1.00 72.62 222 ASP A N 1
ATOM 1738 C CA . ASP A 1 222 ? -24.054 -14.771 -7.383 1.00 72.62 222 ASP A CA 1
ATOM 1739 C C . ASP A 1 222 ? -24.492 -15.751 -6.297 1.00 72.62 222 ASP A C 1
ATOM 1741 O O . ASP A 1 222 ? -25.603 -15.632 -5.778 1.00 72.62 222 ASP A O 1
ATOM 1745 N N . GLU A 1 223 ? -23.631 -16.692 -5.910 1.00 76.25 223 GLU A N 1
ATOM 1746 C CA . GLU A 1 223 ? -23.895 -17.578 -4.773 1.00 76.25 223 GLU A CA 1
ATOM 1747 C C . GLU A 1 223 ? -23.946 -16.802 -3.460 1.00 76.25 223 GLU A C 1
ATOM 1749 O O . GLU A 1 223 ? -24.867 -17.007 -2.669 1.00 76.25 223 GLU A O 1
ATOM 1754 N N . ALA A 1 224 ? -23.024 -15.856 -3.255 1.00 75.94 224 ALA A N 1
ATOM 1755 C CA . ALA A 1 224 ? -23.053 -14.976 -2.093 1.00 75.94 224 ALA A CA 1
ATOM 1756 C C . ALA A 1 224 ? -24.346 -14.140 -2.057 1.00 75.94 224 ALA A C 1
ATOM 1758 O O . ALA A 1 224 ? -24.979 -14.024 -1.010 1.00 75.94 224 ALA A O 1
ATOM 1759 N N . ARG A 1 225 ? -24.807 -13.625 -3.205 1.00 72.50 225 ARG A N 1
ATOM 1760 C CA . ARG A 1 225 ? -26.076 -12.889 -3.325 1.00 72.50 225 ARG A CA 1
ATOM 1761 C C . ARG A 1 225 ? -27.292 -13.766 -3.018 1.00 72.50 225 ARG A C 1
ATOM 1763 O O . ARG A 1 225 ? -28.177 -13.333 -2.283 1.00 72.50 225 ARG A O 1
ATOM 1770 N N . LYS A 1 226 ? -27.347 -14.991 -3.555 1.00 74.56 226 LYS A N 1
ATOM 1771 C CA . LYS A 1 226 ? -28.422 -15.955 -3.251 1.00 74.56 226 LYS A CA 1
ATOM 1772 C C . LYS A 1 226 ? -28.459 -16.280 -1.765 1.00 74.56 226 LYS A C 1
ATOM 1774 O O . LYS A 1 226 ? -29.528 -16.263 -1.165 1.00 74.56 226 LYS A O 1
ATOM 1779 N N . LEU A 1 227 ? -27.292 -16.508 -1.168 1.00 75.06 227 LEU A N 1
ATOM 1780 C CA . LEU A 1 227 ? -27.178 -16.757 0.258 1.00 75.06 227 LEU A CA 1
ATOM 1781 C C . LEU A 1 227 ? -27.708 -15.573 1.073 1.00 75.06 227 LEU A C 1
ATOM 1783 O O . LEU A 1 227 ? -28.498 -15.790 1.985 1.00 75.06 227 LEU A O 1
ATOM 1787 N N . VAL A 1 228 ? -27.339 -14.338 0.706 1.00 71.00 228 VAL A N 1
ATOM 1788 C CA . VAL A 1 228 ? -27.828 -13.107 1.352 1.00 71.00 228 VAL A CA 1
ATOM 1789 C C . VAL A 1 228 ? -29.357 -13.004 1.301 1.00 71.00 228 VAL A C 1
ATOM 1791 O O . VAL A 1 228 ? -29.981 -12.647 2.298 1.00 71.00 228 VAL A O 1
ATOM 1794 N N . ALA A 1 229 ? -29.978 -13.376 0.179 1.00 72.06 229 ALA A N 1
ATOM 1795 C CA . ALA A 1 229 ? -31.436 -13.386 0.041 1.00 72.06 229 ALA A CA 1
ATOM 1796 C C . ALA A 1 229 ? -32.132 -14.432 0.939 1.00 72.06 229 ALA A C 1
ATOM 1798 O O . ALA A 1 229 ? -33.279 -14.237 1.341 1.00 72.06 229 ALA A O 1
ATOM 1799 N N . GLU A 1 230 ? -31.452 -15.528 1.281 1.00 77.06 230 GLU A N 1
ATOM 1800 C CA . GLU A 1 230 ? -31.976 -16.585 2.154 1.00 77.06 230 GLU A CA 1
ATOM 1801 C C . GLU A 1 230 ? -31.777 -16.291 3.657 1.00 77.06 230 GLU A C 1
ATOM 1803 O O . GLU A 1 230 ? -32.375 -16.966 4.495 1.00 77.06 230 GLU A O 1
ATOM 1808 N N . LEU A 1 231 ? -30.986 -15.276 4.032 1.00 73.88 231 LEU A N 1
ATOM 1809 C CA . LEU A 1 231 ? -30.620 -15.002 5.434 1.00 73.88 231 LEU A CA 1
ATOM 1810 C C . LEU A 1 231 ? -31.791 -14.800 6.397 1.00 73.88 231 LEU A C 1
ATOM 1812 O O . LEU A 1 231 ? -31.755 -15.383 7.485 1.00 73.88 231 LEU A O 1
ATOM 1816 N N . PRO A 1 232 ? -32.863 -14.072 6.036 1.00 77.06 232 PRO A N 1
ATOM 1817 C CA . PRO A 1 232 ? -34.033 -13.965 6.901 1.00 77.06 232 PRO A CA 1
ATOM 1818 C C . PRO A 1 232 ? -34.670 -15.319 7.243 1.00 77.06 232 PRO A C 1
ATOM 1820 O O . PRO A 1 232 ? -35.260 -15.462 8.314 1.00 77.06 232 PRO A O 1
ATOM 1823 N N . LEU A 1 233 ? -34.557 -16.322 6.361 1.00 79.25 233 LEU A N 1
ATOM 1824 C CA . LEU A 1 233 ? -35.069 -17.671 6.614 1.00 79.25 233 LEU A CA 1
ATOM 1825 C C . LEU A 1 233 ? -34.216 -18.400 7.653 1.00 79.25 233 LEU A C 1
ATOM 1827 O O . LEU A 1 233 ? -34.775 -19.078 8.511 1.00 79.25 233 LEU A O 1
ATOM 1831 N N . TYR A 1 234 ? -32.890 -18.235 7.611 1.00 77.69 234 TYR A N 1
ATOM 1832 C CA . TYR A 1 234 ? -31.989 -18.842 8.593 1.00 77.69 234 TYR A CA 1
ATOM 1833 C C . TYR A 1 234 ? -32.171 -18.227 9.978 1.00 77.69 234 TYR A C 1
ATOM 1835 O O . TYR A 1 234 ? -32.296 -18.961 10.952 1.00 77.69 234 TYR A O 1
ATOM 1843 N N . THR A 1 235 ? -32.294 -16.901 10.079 1.00 78.44 235 THR A N 1
ATOM 1844 C CA . THR A 1 235 ? -32.523 -16.221 11.366 1.00 78.44 235 THR A CA 1
ATOM 1845 C C . THR A 1 235 ? -33.804 -16.703 12.049 1.00 78.44 235 THR A C 1
ATOM 1847 O O . THR A 1 235 ? -33.833 -16.861 13.268 1.00 78.44 235 THR A O 1
ATOM 1850 N N . LYS A 1 236 ? -34.848 -17.026 11.271 1.00 81.62 236 LYS A N 1
ATOM 1851 C CA . LYS A 1 236 ? -36.112 -17.553 11.807 1.00 81.62 236 LYS A CA 1
ATOM 1852 C C . LYS A 1 236 ? -36.004 -18.948 12.435 1.00 81.62 236 LYS A C 1
ATOM 1854 O O . LYS A 1 236 ? -36.914 -19.348 13.153 1.00 81.62 236 LYS A O 1
ATOM 1859 N N . GLN A 1 237 ? -34.922 -19.687 12.189 1.00 83.56 237 GLN A N 1
ATOM 1860 C CA . GLN A 1 237 ? -34.712 -21.019 12.770 1.00 83.56 237 GLN A CA 1
ATOM 1861 C C . GLN A 1 237 ? -34.271 -20.963 14.242 1.00 83.56 237 GLN A C 1
ATOM 1863 O O . GLN A 1 237 ? -34.255 -21.992 14.912 1.00 83.56 237 GLN A O 1
ATOM 1868 N N . TYR A 1 238 ? -33.930 -19.778 14.757 1.00 83.19 238 TYR A N 1
ATOM 1869 C CA . TYR A 1 238 ? -33.386 -19.589 16.101 1.00 83.19 238 TYR A CA 1
ATOM 1870 C C . TYR A 1 238 ? -34.390 -18.874 17.014 1.00 83.19 238 TYR A C 1
ATOM 1872 O O . TYR A 1 238 ? -35.050 -17.920 16.594 1.00 83.19 238 TYR A O 1
ATOM 1880 N N . ASN A 1 239 ? -34.474 -19.330 18.271 1.00 83.94 239 ASN A N 1
ATOM 1881 C CA . ASN A 1 239 ? -35.287 -18.754 19.355 1.00 83.94 239 ASN A CA 1
ATOM 1882 C C . ASN A 1 239 ? -36.712 -18.372 18.926 1.00 83.94 239 ASN A C 1
ATOM 1884 O O . ASN A 1 239 ? -37.098 -17.206 19.007 1.00 83.94 239 ASN A O 1
ATOM 1888 N N . ASP A 1 240 ? -37.475 -19.346 18.424 1.00 85.25 240 ASP A N 1
ATOM 1889 C CA . ASP A 1 240 ? -38.871 -19.166 17.995 1.00 85.25 240 ASP A CA 1
ATOM 1890 C C . ASP A 1 240 ? -39.063 -18.030 16.975 1.00 85.25 240 ASP A C 1
ATOM 1892 O O . ASP A 1 240 ? -40.053 -17.297 16.989 1.00 85.25 240 ASP A O 1
ATOM 1896 N N . GLY A 1 241 ? -38.084 -17.846 16.088 1.00 83.19 241 GLY A N 1
ATOM 1897 C CA . GLY A 1 241 ? -38.120 -16.823 15.048 1.00 83.19 241 GLY A CA 1
ATOM 1898 C C . GLY A 1 241 ? -37.496 -15.484 15.436 1.00 83.19 241 GLY A C 1
ATOM 1899 O O . GLY A 1 241 ? -37.420 -14.595 14.587 1.00 83.19 241 GLY A O 1
ATOM 1900 N N . LYS A 1 242 ? -37.027 -15.325 16.682 1.00 88.50 242 LYS A N 1
ATOM 1901 C CA . LYS A 1 242 ? -36.353 -14.103 17.145 1.00 88.50 242 LYS A CA 1
ATOM 1902 C C . LYS A 1 242 ? -34.924 -13.987 16.607 1.00 88.50 242 LYS A C 1
ATOM 1904 O O . LYS A 1 242 ? -34.432 -12.878 16.462 1.00 88.50 242 LYS A O 1
ATOM 1909 N N . GLY A 1 243 ? -34.235 -15.076 16.286 1.00 91.44 243 GLY A N 1
ATOM 1910 C CA . GLY A 1 243 ? -32.804 -15.019 15.969 1.00 91.44 243 GLY A CA 1
ATOM 1911 C C . GLY A 1 243 ? -31.922 -15.141 17.214 1.00 91.44 243 GLY A C 1
ATOM 1912 O O . GLY A 1 243 ? -32.336 -15.693 18.231 1.00 91.44 243 GLY A O 1
ATOM 1913 N N . VAL A 1 244 ? -30.690 -14.646 17.146 1.00 93.12 244 VAL A N 1
ATOM 1914 C CA . VAL A 1 244 ? -29.698 -14.685 18.233 1.00 93.12 244 VAL A CA 1
ATOM 1915 C C . VAL A 1 244 ? -29.594 -13.332 18.956 1.00 93.12 244 VAL A C 1
ATOM 1917 O O . VAL A 1 244 ? -30.028 -12.318 18.405 1.00 93.12 244 VAL A O 1
ATOM 1920 N N . PRO A 1 245 ? -29.028 -13.266 20.174 1.00 94.75 245 PRO A N 1
ATOM 1921 C CA . PRO A 1 245 ? -28.740 -11.988 20.816 1.00 94.75 245 PRO A CA 1
ATOM 1922 C C . PRO A 1 245 ? -27.718 -11.190 19.998 1.00 94.75 245 PRO A C 1
ATOM 1924 O O . PRO A 1 245 ? -26.649 -11.705 19.680 1.00 94.75 245 PRO A O 1
ATOM 1927 N N . ILE A 1 246 ? -28.018 -9.927 19.698 1.00 94.75 246 ILE A N 1
ATOM 1928 C CA . ILE A 1 246 ? -27.094 -9.019 18.994 1.00 94.75 246 ILE A CA 1
ATOM 1929 C C . ILE A 1 246 ? -26.625 -7.860 19.884 1.00 94.75 246 ILE A C 1
ATOM 1931 O O . ILE A 1 246 ? -25.522 -7.342 19.703 1.00 94.75 246 ILE A O 1
ATOM 1935 N N . GLU A 1 247 ? -27.409 -7.489 20.897 1.00 96.75 247 GLU A N 1
ATOM 1936 C CA . GLU A 1 247 ? -27.103 -6.408 21.841 1.00 96.75 247 GLU A CA 1
ATOM 1937 C C . GLU A 1 247 ? -27.802 -6.655 23.184 1.00 96.75 247 GLU A C 1
ATOM 1939 O O . GLU A 1 247 ? -28.925 -7.162 23.227 1.00 96.75 247 GLU A O 1
ATOM 1944 N N . TYR A 1 248 ? -27.134 -6.283 24.275 1.00 97.62 248 TYR A N 1
ATOM 1945 C CA . TYR A 1 248 ? -27.636 -6.386 25.642 1.00 97.62 248 TYR A CA 1
ATOM 1946 C C . TYR A 1 248 ? -27.812 -5.009 26.269 1.00 97.62 248 TYR A C 1
ATOM 1948 O O . TYR A 1 248 ? -26.931 -4.156 26.153 1.00 97.62 248 TYR A O 1
ATOM 1956 N N . THR A 1 249 ? -28.899 -4.835 27.016 1.00 97.38 249 THR A N 1
ATOM 1957 C CA . THR A 1 249 ? -29.122 -3.690 27.905 1.00 97.38 249 THR A CA 1
ATOM 1958 C C . THR A 1 249 ? -28.789 -4.100 29.333 1.00 97.38 249 THR A C 1
ATOM 1960 O O . THR A 1 249 ? -29.377 -5.037 29.882 1.00 97.38 249 THR A O 1
ATOM 1963 N N . LEU A 1 250 ? -27.831 -3.400 29.935 1.00 95.88 250 LEU A N 1
ATOM 1964 C CA . LEU A 1 250 ? -27.251 -3.722 31.232 1.00 95.88 250 LEU A CA 1
ATOM 1965 C C . LEU A 1 250 ? -27.638 -2.660 32.262 1.00 95.88 250 LEU A C 1
ATOM 1967 O O . LEU A 1 250 ? -27.342 -1.477 32.088 1.00 95.88 250 LEU A O 1
ATOM 1971 N N . TYR A 1 251 ? -28.270 -3.090 33.352 1.00 93.31 251 TYR A N 1
ATOM 1972 C CA . TYR A 1 251 ? -28.671 -2.231 34.462 1.00 93.31 251 TYR A CA 1
ATOM 1973 C C . TYR A 1 251 ? -27.650 -2.307 35.607 1.00 93.31 251 TYR A C 1
ATOM 1975 O O . TYR A 1 251 ? -27.257 -3.417 35.983 1.00 93.31 251 TYR A O 1
ATOM 1983 N N . PRO A 1 252 ? -27.210 -1.174 36.177 1.00 90.50 252 PRO A N 1
ATOM 1984 C CA . PRO A 1 252 ? -26.210 -1.162 37.241 1.00 90.50 252 PRO A CA 1
ATOM 1985 C C . PRO A 1 252 ? -26.744 -1.798 38.530 1.00 90.50 252 PRO A C 1
ATOM 1987 O O . PRO A 1 252 ? -27.807 -1.431 39.037 1.00 90.50 252 PRO A O 1
ATOM 1990 N N . LEU A 1 253 ? -25.979 -2.737 39.100 1.00 88.44 253 LEU A N 1
ATOM 1991 C CA . LEU A 1 253 ? -26.347 -3.404 40.356 1.00 88.44 253 LEU A CA 1
ATOM 1992 C C . LEU A 1 253 ? -26.371 -2.434 41.541 1.00 88.44 253 LEU A C 1
ATOM 1994 O O . LEU A 1 253 ? -27.154 -2.632 42.464 1.00 88.44 253 LEU A O 1
ATOM 1998 N N . SER A 1 254 ? -25.554 -1.379 41.504 1.00 82.75 254 SER A N 1
ATOM 1999 C CA . SER A 1 254 ? -25.529 -0.322 42.521 1.00 82.75 254 SER A CA 1
ATOM 2000 C C . SER A 1 254 ? -26.859 0.428 42.619 1.00 82.75 254 SER A C 1
ATOM 2002 O O . SER A 1 254 ? -27.328 0.679 43.724 1.00 82.75 254 SER A O 1
ATOM 2004 N N . GLU A 1 255 ? -27.504 0.742 41.492 1.00 85.75 255 GLU A N 1
ATOM 2005 C CA . GLU A 1 255 ? -28.836 1.364 41.491 1.00 85.75 255 GLU A CA 1
ATOM 2006 C C . GLU A 1 255 ? -29.922 0.370 41.889 1.00 85.75 255 GLU A C 1
ATOM 2008 O O . GLU A 1 255 ? -30.856 0.716 42.609 1.00 85.75 255 GLU A O 1
ATOM 2013 N N . LEU A 1 256 ? -29.778 -0.887 41.469 1.00 86.44 256 LEU A N 1
ATOM 2014 C CA . LEU A 1 256 ? -30.726 -1.931 41.822 1.00 86.44 256 LEU A CA 1
ATOM 2015 C C . LEU A 1 256 ? -30.722 -2.222 43.330 1.00 86.44 256 LEU A C 1
ATOM 2017 O O . LEU A 1 256 ? -31.787 -2.377 43.919 1.00 86.44 256 LEU A O 1
ATOM 2021 N N . ALA A 1 257 ? -29.551 -2.236 43.970 1.00 83.38 257 ALA A N 1
ATOM 2022 C CA . ALA A 1 257 ? -29.402 -2.497 45.401 1.00 83.38 257 ALA A CA 1
ATOM 2023 C C . ALA A 1 257 ? -30.102 -1.454 46.285 1.00 83.38 257 ALA A C 1
ATOM 2025 O O . ALA A 1 257 ? -30.683 -1.816 47.310 1.00 83.38 257 ALA A O 1
ATOM 2026 N N . LYS A 1 258 ? -30.130 -0.182 45.857 1.00 83.00 258 LYS A N 1
ATOM 2027 C CA . LYS A 1 258 ? -30.851 0.901 46.555 1.00 83.00 258 LYS A CA 1
ATOM 2028 C C . LYS A 1 258 ? -32.349 0.623 46.697 1.00 83.00 258 LYS A C 1
ATOM 2030 O O . LYS A 1 258 ? -32.992 1.202 47.566 1.00 83.00 258 LYS A O 1
ATOM 2035 N N . LEU A 1 259 ? -32.914 -0.249 45.857 1.00 80.75 259 LEU A N 1
ATOM 2036 C CA . LEU A 1 259 ? -34.322 -0.645 45.936 1.00 80.75 259 LEU A CA 1
ATOM 2037 C C . LEU A 1 259 ? -34.603 -1.686 47.032 1.00 80.75 259 LEU A C 1
ATOM 2039 O O . LEU A 1 259 ? -35.769 -1.905 47.347 1.00 80.75 259 LEU A O 1
ATOM 2043 N N . PHE A 1 260 ? -33.573 -2.330 47.594 1.00 78.88 260 PHE A N 1
ATOM 2044 C CA . PHE A 1 260 ? -33.718 -3.447 48.536 1.00 78.88 260 PHE A CA 1
ATOM 2045 C C . PHE A 1 260 ? -33.100 -3.190 49.907 1.00 78.88 260 PHE A C 1
ATOM 2047 O O . PHE A 1 260 ? -33.611 -3.706 50.899 1.00 78.88 260 PHE A O 1
ATOM 2054 N N . ILE A 1 261 ? -31.999 -2.437 49.976 1.00 71.19 261 ILE A N 1
ATOM 2055 C CA . ILE A 1 261 ? -31.238 -2.260 51.214 1.00 71.19 261 ILE A CA 1
ATOM 2056 C C . ILE A 1 261 ? -30.980 -0.765 51.436 1.00 71.19 261 ILE A C 1
ATOM 2058 O O . ILE A 1 261 ? -30.363 -0.105 50.600 1.00 71.19 261 ILE A O 1
ATOM 2062 N N . GLN A 1 262 ? -31.457 -0.230 52.565 1.00 54.31 262 GLN A N 1
ATOM 2063 C CA . GLN A 1 262 ? -31.048 1.091 53.053 1.00 54.31 262 GLN A CA 1
ATOM 2064 C C . GLN A 1 262 ? -29.613 0.982 53.604 1.00 54.31 262 GLN A C 1
ATOM 2066 O O . GLN A 1 262 ? -29.308 0.034 54.320 1.00 54.31 262 GLN A O 1
ATOM 2071 N N . ASP A 1 263 ? -28.741 1.923 53.231 1.00 54.34 263 ASP A N 1
ATOM 2072 C CA . ASP A 1 263 ? -27.331 2.035 53.659 1.00 54.34 263 ASP A CA 1
ATOM 2073 C C . ASP A 1 263 ? -26.310 1.033 53.073 1.00 54.34 263 ASP A C 1
ATOM 2075 O O . ASP A 1 263 ? -25.327 0.687 53.728 1.00 54.34 263 ASP A O 1
ATOM 2079 N N . VAL A 1 264 ? -26.454 0.611 51.808 1.00 55.25 264 VAL A N 1
ATOM 2080 C CA . VAL A 1 264 ? -25.378 -0.126 51.106 1.00 55.25 264 VAL A CA 1
ATOM 2081 C C . VAL A 1 264 ? -24.625 0.784 50.141 1.00 55.25 264 VAL A C 1
ATOM 2083 O O . VAL A 1 264 ? -25.113 1.133 49.066 1.00 55.25 264 VAL A O 1
ATOM 2086 N N . ALA A 1 265 ? -23.386 1.114 50.500 1.00 53.31 265 ALA A N 1
ATOM 2087 C CA . ALA A 1 265 ? -22.398 1.625 49.561 1.00 53.31 265 ALA A CA 1
ATOM 2088 C C . ALA A 1 265 ? -21.808 0.441 48.774 1.00 53.31 265 ALA A C 1
ATOM 2090 O O . ALA A 1 265 ? -20.861 -0.200 49.223 1.00 53.31 265 ALA A O 1
ATOM 2091 N N . ILE A 1 266 ? -22.378 0.119 47.606 1.00 55.94 266 ILE A N 1
ATOM 2092 C CA . ILE A 1 266 ? -21.697 -0.767 46.649 1.00 55.94 266 ILE A CA 1
ATOM 2093 C C . ILE A 1 266 ? -20.561 0.047 46.022 1.00 55.94 266 ILE A C 1
ATOM 2095 O O . ILE A 1 266 ? -20.778 0.783 45.057 1.00 55.94 266 ILE A O 1
ATOM 2099 N N . ASP A 1 267 ? -19.363 -0.056 46.597 1.00 53.66 267 ASP A N 1
ATOM 2100 C CA . ASP A 1 267 ? -18.160 0.645 46.137 1.00 53.66 267 ASP A CA 1
ATOM 2101 C C . ASP A 1 267 ? -17.540 -0.054 44.915 1.00 53.66 267 ASP A C 1
ATOM 2103 O O . ASP A 1 267 ? -16.443 -0.602 44.946 1.00 53.66 267 ASP A O 1
ATOM 2107 N N . ASN A 1 268 ? -18.290 -0.071 43.813 1.00 60.09 268 ASN A N 1
ATOM 2108 C CA . ASN A 1 268 ? -17.801 -0.504 42.509 1.00 60.09 268 ASN A CA 1
ATOM 2109 C C . ASN A 1 268 ? -17.503 0.744 41.676 1.00 60.09 268 ASN A C 1
ATOM 2111 O O . ASN A 1 268 ? -18.244 1.085 40.751 1.00 60.09 268 ASN A O 1
ATOM 2115 N N . MET A 1 269 ? -16.446 1.475 42.040 1.00 60.97 269 MET A N 1
ATOM 2116 C CA . MET A 1 269 ? -16.006 2.647 41.288 1.00 60.97 269 MET A CA 1
ATOM 2117 C C . MET A 1 269 ? -15.512 2.214 39.900 1.00 60.97 269 MET A C 1
ATOM 2119 O O . MET A 1 269 ? -14.402 1.715 39.739 1.00 60.97 269 MET A O 1
ATOM 2123 N N . ILE A 1 270 ? -16.376 2.378 38.897 1.00 70.56 270 ILE A N 1
ATOM 2124 C CA . ILE A 1 270 ? -16.036 2.149 37.492 1.00 70.56 270 ILE A CA 1
ATOM 2125 C C . ILE A 1 270 ? -15.509 3.454 36.906 1.00 70.56 270 ILE A C 1
ATOM 2127 O O . ILE A 1 270 ? -16.203 4.472 36.943 1.00 70.56 270 ILE A O 1
ATOM 2131 N N . THR A 1 271 ? -14.299 3.405 36.357 1.00 76.12 271 THR A N 1
ATOM 2132 C CA . THR A 1 271 ? -13.704 4.515 35.607 1.00 76.12 271 THR A CA 1
ATOM 2133 C C . THR A 1 271 ? -14.016 4.331 34.124 1.00 76.12 271 THR A C 1
ATOM 2135 O O . THR A 1 271 ? -13.554 3.364 33.519 1.00 76.12 271 THR A O 1
ATOM 2138 N N . GLU A 1 272 ? -14.792 5.248 33.546 1.00 77.50 272 GLU A N 1
ATOM 2139 C CA . GLU A 1 272 ? -14.973 5.349 32.091 1.00 77.50 272 GLU A CA 1
ATOM 2140 C C . GLU A 1 272 ? -13.769 6.071 31.471 1.00 77.50 272 GLU A C 1
ATOM 2142 O O . GLU A 1 272 ? -13.239 7.030 32.040 1.00 77.50 272 GLU A O 1
ATOM 2147 N N . LEU A 1 273 ? -13.311 5.585 30.320 1.00 85.00 273 LEU A N 1
ATOM 2148 C CA . LEU A 1 273 ? -12.196 6.164 29.580 1.00 85.00 273 LEU A CA 1
ATOM 2149 C C . LEU A 1 273 ? -12.710 7.271 28.660 1.00 85.00 273 LEU A C 1
ATOM 2151 O O . LEU A 1 273 ? -13.830 7.220 28.153 1.00 85.00 273 LEU A O 1
ATOM 2155 N N . SER A 1 274 ? -11.878 8.286 28.416 1.00 85.62 274 SER A N 1
ATOM 2156 C CA . SER A 1 274 ? -12.242 9.338 27.467 1.00 85.62 274 SER A CA 1
ATOM 2157 C C . SER A 1 274 ? -12.289 8.785 26.040 1.00 85.62 274 SER A C 1
ATOM 2159 O O . SER A 1 274 ? -11.459 7.955 25.655 1.00 85.62 274 SER A O 1
ATOM 2161 N N . GLU A 1 275 ? -13.213 9.295 25.223 1.00 85.94 275 GLU A N 1
ATOM 2162 C CA . GLU A 1 275 ? -13.294 8.950 23.795 1.00 85.94 275 GLU A CA 1
ATOM 2163 C C . GLU A 1 275 ? -11.970 9.216 23.064 1.00 85.94 275 GLU A C 1
ATOM 2165 O O . GLU A 1 275 ? -11.574 8.441 22.195 1.00 85.94 275 GLU A O 1
ATOM 2170 N N . GLU A 1 276 ? -11.236 10.257 23.470 1.00 85.31 276 GLU A N 1
ATOM 2171 C CA . GLU A 1 276 ? -9.900 10.555 22.947 1.00 85.31 276 GLU A CA 1
ATOM 2172 C C . GLU A 1 276 ? -8.913 9.406 23.204 1.00 85.31 276 GLU A C 1
ATOM 2174 O O . GLU A 1 276 ? -8.177 9.004 22.302 1.00 85.31 276 GLU A O 1
ATOM 2179 N N . THR A 1 277 ? -8.910 8.839 24.415 1.00 86.12 277 THR A N 1
ATOM 2180 C CA . THR A 1 277 ? -8.024 7.718 24.768 1.00 86.12 277 THR A CA 1
ATOM 2181 C C . THR A 1 277 ? -8.356 6.491 23.927 1.00 86.12 277 THR A C 1
ATOM 2183 O O . THR A 1 277 ? -7.459 5.830 23.405 1.00 86.12 277 THR A O 1
ATOM 2186 N N . ILE A 1 278 ? -9.648 6.212 23.751 1.00 89.44 278 ILE A N 1
ATOM 2187 C CA . ILE A 1 278 ? -10.138 5.083 22.955 1.00 89.44 278 ILE A CA 1
ATOM 2188 C C . ILE A 1 278 ? -9.702 5.233 21.496 1.00 89.44 278 ILE A C 1
ATOM 2190 O O . ILE A 1 278 ? -9.144 4.296 20.923 1.00 89.44 278 ILE A O 1
ATOM 2194 N N . LEU A 1 279 ? -9.875 6.427 20.923 1.00 87.19 279 LEU A N 1
ATOM 2195 C CA . LEU A 1 279 ? -9.458 6.732 19.557 1.00 87.19 279 LEU A CA 1
ATOM 2196 C C . LEU A 1 279 ? -7.940 6.590 19.370 1.00 87.19 279 LEU A C 1
ATOM 2198 O O . LEU A 1 279 ? -7.497 6.055 18.357 1.00 87.19 279 LEU A O 1
ATOM 2202 N N . ARG A 1 280 ? -7.129 7.022 20.345 1.00 88.00 280 ARG A N 1
ATOM 2203 C CA . ARG A 1 280 ? -5.666 6.853 20.297 1.00 88.00 280 ARG A CA 1
ATOM 2204 C C . ARG A 1 280 ? -5.260 5.380 20.265 1.00 88.00 280 ARG A C 1
ATOM 2206 O O . ARG A 1 280 ? -4.385 5.008 19.487 1.00 88.00 280 ARG A O 1
ATOM 2213 N N . VAL A 1 281 ? -5.892 4.534 21.083 1.00 91.12 281 VAL A N 1
ATOM 2214 C CA . VAL A 1 281 ? -5.628 3.085 21.070 1.00 91.12 281 VAL A CA 1
ATOM 2215 C C . VAL A 1 281 ? -6.067 2.470 19.737 1.00 91.12 281 VAL A C 1
ATOM 2217 O O . VAL A 1 281 ? -5.310 1.698 19.156 1.00 91.12 281 VAL A O 1
ATOM 2220 N N . GLU A 1 282 ? -7.239 2.847 19.219 1.00 92.12 282 GLU A N 1
ATOM 2221 C CA . GLU A 1 282 ? -7.740 2.411 17.906 1.00 92.12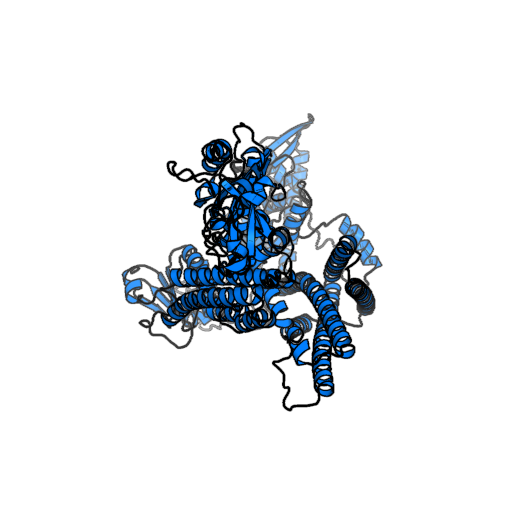 282 GLU A CA 1
ATOM 2222 C C . GLU A 1 282 ? -6.722 2.717 16.790 1.00 92.12 282 GLU A C 1
ATOM 2224 O O . GLU A 1 282 ? -6.292 1.811 16.076 1.00 92.12 282 GLU A O 1
ATOM 2229 N N . GLN A 1 283 ? -6.223 3.957 16.730 1.00 90.31 283 GLN A N 1
ATOM 2230 C CA . GLN A 1 283 ? -5.206 4.387 15.762 1.00 90.31 283 GLN A CA 1
ATOM 2231 C C . GLN A 1 283 ? -3.886 3.612 15.879 1.00 90.31 283 GLN A C 1
ATOM 2233 O O . GLN A 1 283 ? -3.240 3.325 14.868 1.00 90.31 283 GLN A O 1
ATOM 2238 N N . VAL A 1 284 ? -3.469 3.270 17.103 1.00 91.38 284 VAL A N 1
ATOM 2239 C CA . VAL A 1 284 ? -2.267 2.460 17.342 1.00 91.38 284 VAL A CA 1
ATOM 2240 C C . VAL A 1 284 ? -2.410 1.069 16.718 1.00 91.38 284 VAL A C 1
ATOM 2242 O O . VAL A 1 284 ? -1.480 0.605 16.055 1.00 91.38 284 VAL A O 1
ATOM 2245 N N . PHE A 1 285 ? -3.561 0.415 16.889 1.00 93.25 285 PHE A N 1
ATOM 2246 C CA . PHE A 1 285 ? -3.803 -0.913 16.321 1.00 93.25 285 PHE A CA 1
ATOM 2247 C C . PHE A 1 285 ? -3.992 -0.888 14.800 1.00 93.25 285 PHE A C 1
ATOM 2249 O O . PHE A 1 285 ? -3.467 -1.777 14.128 1.00 93.25 285 PHE A O 1
ATOM 2256 N N . ASP A 1 286 ? -4.642 0.139 14.246 1.00 92.69 286 ASP A N 1
ATOM 2257 C CA . ASP A 1 286 ? -4.738 0.323 12.791 1.00 92.69 286 ASP A CA 1
ATOM 2258 C C . ASP A 1 286 ? -3.351 0.503 12.152 1.00 92.69 286 ASP A C 1
ATOM 2260 O O . ASP A 1 286 ? -2.992 -0.214 11.215 1.00 92.69 286 ASP A O 1
ATOM 2264 N N . GLY A 1 287 ? -2.515 1.385 12.714 1.00 91.75 287 GLY A N 1
ATOM 2265 C CA . GLY A 1 287 ? -1.148 1.592 12.227 1.00 91.75 287 GLY A CA 1
ATOM 2266 C C . GLY A 1 287 ? -0.249 0.358 12.385 1.00 91.75 287 GLY A C 1
ATOM 2267 O O . GLY A 1 287 ? 0.631 0.111 11.550 1.00 91.75 287 GLY A O 1
ATOM 2268 N N . LEU A 1 288 ? -0.470 -0.443 13.433 1.00 92.81 288 LEU A N 1
ATOM 2269 C CA . LEU A 1 288 ? 0.216 -1.722 13.614 1.00 92.81 288 LEU A CA 1
ATOM 2270 C C . LEU A 1 288 ? -0.215 -2.747 12.556 1.00 92.81 288 LEU A C 1
ATOM 2272 O O . LEU A 1 288 ? 0.652 -3.416 11.993 1.00 92.81 288 LEU A O 1
ATOM 2276 N N . SER A 1 289 ? -1.514 -2.856 12.256 1.00 92.50 289 SER A N 1
ATOM 2277 C CA . SER A 1 289 ? -2.018 -3.769 11.221 1.00 92.50 289 SER A CA 1
ATOM 2278 C C . SER A 1 289 ? -1.457 -3.411 9.840 1.00 92.50 289 SER A C 1
ATOM 2280 O O . SER A 1 289 ? -0.933 -4.286 9.151 1.00 92.50 289 SER A O 1
ATOM 2282 N N . GLU A 1 290 ? -1.434 -2.125 9.472 1.00 92.00 290 GLU A N 1
ATOM 2283 C CA . GLU A 1 290 ? -0.807 -1.652 8.226 1.00 92.00 290 GLU A CA 1
ATOM 2284 C C . GLU A 1 290 ? 0.688 -2.022 8.165 1.00 92.00 290 GLU A C 1
ATOM 2286 O O . GLU A 1 290 ? 1.184 -2.550 7.166 1.00 92.00 290 GLU A O 1
ATOM 2291 N N . SER A 1 291 ? 1.416 -1.803 9.266 1.00 92.56 291 SER A N 1
ATOM 2292 C CA . SER A 1 291 ? 2.845 -2.129 9.351 1.00 92.56 291 SER A CA 1
ATOM 2293 C C . SER A 1 291 ? 3.102 -3.636 9.237 1.00 92.56 291 SER A C 1
ATOM 2295 O O . SER A 1 291 ? 4.081 -4.047 8.614 1.00 92.56 291 SER A O 1
ATOM 2297 N N . LYS A 1 292 ? 2.229 -4.478 9.803 1.00 94.50 292 LYS A N 1
ATOM 2298 C CA . LYS A 1 292 ? 2.302 -5.941 9.665 1.00 94.50 292 LYS A CA 1
ATOM 2299 C C . LYS A 1 292 ? 2.068 -6.386 8.227 1.00 94.50 292 LYS A C 1
ATOM 2301 O O . LYS A 1 292 ? 2.855 -7.179 7.722 1.00 94.50 292 LYS A O 1
ATOM 2306 N N . GLN A 1 293 ? 1.049 -5.837 7.564 1.00 93.00 293 GLN A N 1
ATOM 2307 C CA . GLN A 1 293 ? 0.757 -6.123 6.155 1.00 93.00 293 GLN A CA 1
ATOM 2308 C C . GLN A 1 293 ? 1.973 -5.826 5.271 1.00 93.00 293 GLN A C 1
ATOM 2310 O O . GLN A 1 293 ? 2.403 -6.667 4.487 1.00 93.00 293 GLN A O 1
ATOM 2315 N N . ARG A 1 294 ? 2.613 -4.670 5.475 1.00 93.06 294 ARG A N 1
ATOM 2316 C CA . ARG A 1 294 ? 3.830 -4.302 4.742 1.00 93.06 294 ARG A CA 1
ATOM 2317 C C . ARG A 1 294 ? 5.027 -5.206 5.047 1.00 93.06 294 ARG A C 1
ATOM 2319 O O . ARG A 1 294 ? 5.832 -5.485 4.161 1.00 93.06 294 ARG A O 1
ATOM 2326 N N . LEU A 1 295 ? 5.175 -5.648 6.296 1.00 95.50 295 LEU A N 1
ATOM 2327 C CA . LEU A 1 295 ? 6.238 -6.579 6.676 1.00 95.50 295 LEU A CA 1
ATOM 2328 C C . LEU A 1 295 ? 6.028 -7.963 6.047 1.00 95.50 295 LEU A C 1
ATOM 2330 O O . LEU A 1 295 ? 6.998 -8.576 5.606 1.00 95.50 295 LEU A O 1
ATOM 2334 N N . ASN A 1 296 ? 4.783 -8.427 5.965 1.00 95.00 296 ASN A N 1
ATOM 2335 C CA . ASN A 1 296 ? 4.433 -9.655 5.258 1.00 95.00 296 ASN A CA 1
ATOM 2336 C C . ASN A 1 296 ? 4.709 -9.534 3.755 1.00 95.00 296 ASN A C 1
ATOM 2338 O O . ASN A 1 296 ? 5.276 -10.457 3.178 1.00 95.00 296 ASN A O 1
ATOM 2342 N N . ASP A 1 297 ? 4.395 -8.391 3.134 1.00 93.06 297 ASP A N 1
ATOM 2343 C CA . ASP A 1 297 ? 4.737 -8.135 1.729 1.00 93.06 297 ASP A CA 1
ATOM 2344 C C . ASP A 1 297 ? 6.247 -8.232 1.495 1.00 93.06 297 ASP A C 1
ATOM 2346 O O . ASP A 1 297 ? 6.687 -8.932 0.587 1.00 93.06 297 ASP A O 1
ATOM 2350 N N . LEU A 1 298 ? 7.050 -7.612 2.364 1.00 94.75 298 LEU A N 1
ATOM 2351 C CA . LEU A 1 298 ? 8.509 -7.714 2.305 1.00 94.75 298 LEU A CA 1
ATOM 2352 C C . LEU A 1 298 ? 9.000 -9.157 2.512 1.00 94.75 298 LEU A C 1
ATOM 2354 O O . LEU A 1 298 ? 9.952 -9.584 1.860 1.00 94.75 298 LEU A O 1
ATOM 2358 N N . TYR A 1 299 ? 8.376 -9.918 3.413 1.00 96.12 299 TYR A N 1
ATOM 2359 C CA . TYR A 1 299 ? 8.697 -11.331 3.614 1.00 96.12 299 TYR A CA 1
ATOM 2360 C C . TYR A 1 299 ? 8.389 -12.169 2.366 1.00 96.12 299 TYR A C 1
ATOM 2362 O O . TYR A 1 299 ? 9.221 -12.980 1.959 1.00 96.12 299 TYR A O 1
ATOM 2370 N N . ASN A 1 300 ? 7.242 -11.939 1.726 1.00 93.38 300 ASN A N 1
ATOM 2371 C CA . ASN A 1 300 ? 6.852 -12.608 0.486 1.00 93.38 300 ASN A CA 1
ATOM 2372 C C . ASN A 1 300 ? 7.792 -12.230 -0.673 1.00 93.38 300 ASN A C 1
ATOM 2374 O O . ASN A 1 300 ? 8.257 -13.107 -1.405 1.00 93.38 300 ASN A O 1
ATOM 2378 N N . ASP A 1 301 ? 8.162 -10.950 -0.789 1.00 92.81 301 ASP A N 1
ATOM 2379 C CA . ASP A 1 301 ? 9.161 -10.471 -1.751 1.00 92.81 301 ASP A CA 1
ATOM 2380 C C . ASP A 1 301 ? 10.507 -11.182 -1.522 1.00 92.81 301 ASP A C 1
ATOM 2382 O O . ASP A 1 301 ? 11.107 -11.718 -2.459 1.00 92.81 301 ASP A O 1
ATOM 2386 N N . ALA A 1 302 ? 10.954 -11.280 -0.267 1.00 94.38 302 ALA A N 1
ATOM 2387 C CA . ALA A 1 302 ? 12.181 -11.980 0.103 1.00 94.38 302 ALA A CA 1
ATOM 2388 C C . ALA A 1 302 ? 12.109 -13.492 -0.170 1.00 94.38 302 ALA A C 1
ATOM 2390 O O . ALA A 1 302 ? 13.104 -14.101 -0.559 1.00 94.38 302 ALA A O 1
ATOM 2391 N N . GLN A 1 303 ? 10.942 -14.112 0.011 1.00 93.75 303 GLN A N 1
ATOM 2392 C CA . GLN A 1 303 ? 10.726 -15.529 -0.275 1.00 93.75 303 GLN A CA 1
ATOM 2393 C C . GLN A 1 303 ? 10.789 -15.804 -1.782 1.00 93.75 303 GLN A C 1
ATOM 2395 O O . GLN A 1 303 ? 11.516 -16.706 -2.212 1.00 93.75 303 GLN A O 1
ATOM 2400 N N . SER A 1 304 ? 10.095 -14.993 -2.586 1.00 90.56 304 SER A N 1
ATOM 2401 C CA . SER A 1 304 ? 10.085 -15.104 -4.052 1.00 90.56 304 SER A CA 1
ATOM 2402 C C . SER A 1 304 ? 11.470 -14.874 -4.671 1.00 90.56 304 SER A C 1
ATOM 2404 O O . SER A 1 304 ? 11.822 -15.501 -5.670 1.00 90.56 304 SER A O 1
ATOM 2406 N N . THR A 1 305 ? 12.296 -14.043 -4.030 1.00 90.31 305 THR A N 1
ATOM 2407 C CA . THR A 1 305 ? 13.673 -13.737 -4.446 1.00 90.31 305 THR A CA 1
ATOM 2408 C C . THR A 1 305 ? 14.738 -14.447 -3.616 1.00 90.31 305 THR A C 1
ATOM 2410 O O . THR A 1 305 ? 15.915 -14.108 -3.710 1.00 90.31 305 THR A O 1
ATOM 2413 N N . SER A 1 306 ? 14.375 -15.476 -2.846 1.00 90.62 306 SER A N 1
ATOM 2414 C CA . SER A 1 306 ? 15.278 -16.166 -1.907 1.00 90.62 306 SER A CA 1
ATOM 2415 C C . SER A 1 306 ? 16.561 -16.713 -2.551 1.00 90.62 306 SER A C 1
ATOM 2417 O O . SER A 1 306 ? 17.614 -16.758 -1.909 1.00 90.62 306 SER A O 1
ATOM 2419 N N . ASN A 1 307 ? 16.512 -17.069 -3.838 1.00 88.94 307 ASN A N 1
ATOM 2420 C CA . ASN A 1 307 ? 17.674 -17.504 -4.620 1.00 88.94 307 ASN A CA 1
ATOM 2421 C C . ASN A 1 307 ? 18.631 -16.364 -5.012 1.00 88.94 307 ASN A C 1
ATOM 2423 O O . ASN A 1 307 ? 19.778 -16.636 -5.364 1.00 88.94 307 ASN A O 1
ATOM 2427 N N . PHE A 1 308 ? 18.170 -15.115 -4.942 1.00 88.38 308 PHE A N 1
ATOM 2428 C CA . PHE A 1 308 ? 18.845 -13.895 -5.394 1.00 88.38 308 PHE A CA 1
ATOM 2429 C C . PHE A 1 308 ? 19.115 -12.902 -4.253 1.00 88.38 308 PHE A C 1
ATOM 2431 O O . PHE A 1 308 ? 19.424 -11.743 -4.509 1.00 88.38 308 PHE A O 1
ATOM 2438 N N . ILE A 1 309 ? 19.010 -13.331 -2.994 1.00 90.56 309 ILE A N 1
ATOM 2439 C CA . ILE A 1 309 ? 19.358 -12.531 -1.808 1.00 90.56 309 ILE A CA 1
ATOM 2440 C C . ILE A 1 309 ? 20.197 -13.360 -0.839 1.00 90.56 309 ILE A C 1
ATOM 2442 O O . ILE A 1 309 ? 20.115 -14.584 -0.833 1.00 90.56 309 ILE A O 1
ATOM 2446 N N . MET A 1 310 ? 20.991 -12.729 0.023 1.00 88.31 310 MET A N 1
ATOM 2447 C CA . MET A 1 310 ? 21.800 -13.456 1.012 1.00 88.31 310 MET A CA 1
ATOM 2448 C C . MET A 1 310 ? 20.928 -14.142 2.081 1.00 88.31 310 MET A C 1
ATOM 2450 O O . MET A 1 310 ? 19.959 -13.554 2.559 1.00 88.31 310 MET A O 1
ATOM 2454 N N . ASP A 1 311 ? 21.319 -15.338 2.545 1.00 89.88 311 ASP A N 1
ATOM 2455 C CA . ASP A 1 311 ? 20.577 -16.077 3.590 1.00 89.88 311 ASP A CA 1
ATOM 2456 C C . ASP A 1 311 ? 20.432 -15.274 4.886 1.00 89.88 311 ASP A C 1
ATOM 2458 O O . ASP A 1 311 ? 19.382 -15.292 5.523 1.00 89.88 311 ASP A O 1
ATOM 2462 N N . LYS A 1 312 ? 21.464 -14.498 5.245 1.00 91.81 312 LYS A N 1
ATOM 2463 C CA . LYS A 1 312 ? 21.429 -13.595 6.402 1.00 91.81 312 LYS A CA 1
ATOM 2464 C C . LYS A 1 312 ? 20.311 -12.552 6.286 1.00 91.81 312 LYS A C 1
ATOM 2466 O O . LYS A 1 312 ? 19.663 -12.265 7.286 1.00 91.81 312 LYS A O 1
ATOM 2471 N N . VAL A 1 313 ? 20.082 -12.002 5.091 1.00 92.75 313 VAL A N 1
ATOM 2472 C CA . VAL A 1 313 ? 19.037 -10.993 4.848 1.00 92.75 313 VAL A CA 1
ATOM 2473 C C . VAL A 1 313 ? 17.655 -11.633 4.954 1.00 92.75 313 VAL A C 1
ATOM 2475 O O . VAL A 1 313 ? 16.793 -11.111 5.656 1.00 92.75 313 VAL A O 1
ATOM 2478 N N . PHE A 1 314 ? 17.460 -12.803 4.338 1.00 94.19 314 PHE A N 1
ATOM 2479 C CA . PHE A 1 314 ? 16.203 -13.545 4.465 1.00 94.19 314 PHE A CA 1
ATOM 2480 C C . PHE A 1 314 ? 15.903 -13.906 5.929 1.00 94.19 314 PHE A C 1
ATOM 2482 O O . PHE A 1 314 ? 14.792 -13.684 6.410 1.00 94.19 314 PHE A O 1
ATOM 2489 N N . ALA A 1 315 ? 16.908 -14.385 6.670 1.00 95.44 315 ALA A N 1
ATOM 2490 C CA . ALA A 1 315 ? 16.777 -14.698 8.089 1.00 95.44 315 ALA A CA 1
ATOM 2491 C C . ALA A 1 315 ? 16.417 -13.463 8.931 1.00 95.44 315 ALA A C 1
ATOM 2493 O O . ALA A 1 315 ? 15.572 -13.565 9.815 1.00 95.44 315 ALA A O 1
ATOM 2494 N N . GLN A 1 316 ? 16.996 -12.289 8.649 1.00 96.06 316 GLN A N 1
ATOM 2495 C CA . GLN A 1 316 ? 16.641 -11.035 9.329 1.00 96.06 316 GLN A CA 1
ATOM 2496 C C . GLN A 1 316 ? 15.165 -10.669 9.129 1.00 96.06 316 GLN A C 1
ATOM 2498 O O . GLN A 1 316 ? 14.476 -10.375 10.104 1.00 96.06 316 GLN A O 1
ATOM 2503 N N . ILE A 1 317 ? 14.664 -10.737 7.891 1.00 97.38 317 ILE A N 1
ATOM 2504 C CA . ILE A 1 317 ? 13.258 -10.444 7.567 1.00 97.38 317 ILE A CA 1
ATOM 2505 C C . ILE A 1 317 ? 12.329 -11.473 8.223 1.00 97.38 317 ILE A C 1
ATOM 2507 O O . ILE A 1 317 ? 11.367 -11.100 8.892 1.00 97.38 317 ILE A O 1
ATOM 2511 N N . SER A 1 318 ? 12.655 -12.763 8.112 1.00 96.19 318 SER A N 1
ATOM 2512 C CA . SER A 1 318 ? 11.889 -13.842 8.743 1.00 96.19 318 S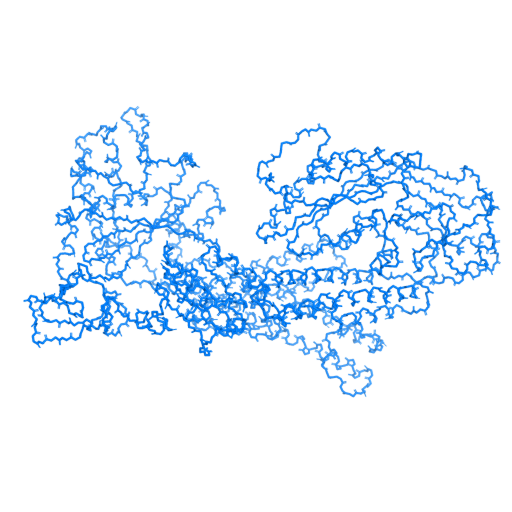ER A CA 1
ATOM 2513 C C . SER A 1 318 ? 11.833 -13.701 10.268 1.00 96.19 318 SER A C 1
ATOM 2515 O O . SER A 1 318 ? 10.768 -13.846 10.868 1.00 96.19 318 SER A O 1
ATOM 2517 N N . ASN A 1 319 ? 12.960 -13.384 10.912 1.00 96.75 319 ASN A N 1
ATOM 2518 C CA . ASN A 1 319 ? 13.015 -13.167 12.357 1.00 96.75 319 ASN A CA 1
ATOM 2519 C C . ASN A 1 319 ? 12.192 -11.945 12.761 1.00 96.75 319 ASN A C 1
ATOM 2521 O O . ASN A 1 319 ? 11.454 -12.016 13.741 1.00 96.75 319 ASN A O 1
ATOM 2525 N N . ARG A 1 320 ? 12.239 -10.861 11.976 1.00 97.06 320 ARG A N 1
ATOM 2526 C CA . ARG A 1 320 ? 11.450 -9.656 12.244 1.00 97.06 320 ARG A CA 1
ATOM 2527 C C . ARG A 1 320 ? 9.946 -9.934 12.251 1.00 97.06 320 ARG A C 1
ATOM 2529 O O . ARG A 1 320 ? 9.250 -9.423 13.125 1.00 97.06 320 ARG A O 1
ATOM 2536 N N . VAL A 1 321 ? 9.448 -10.767 11.331 1.00 96.56 321 VAL A N 1
ATOM 2537 C CA . VAL A 1 321 ? 8.037 -11.209 11.312 1.00 96.56 321 VAL A CA 1
ATOM 2538 C C . VAL A 1 321 ? 7.670 -11.912 12.624 1.00 96.56 321 VAL A C 1
ATOM 2540 O O . VAL A 1 321 ? 6.647 -11.596 13.235 1.00 96.56 321 VAL A O 1
ATOM 2543 N N . GLN A 1 322 ? 8.520 -12.829 13.099 1.00 96.25 322 GLN A N 1
ATOM 2544 C CA . GLN A 1 322 ? 8.276 -13.547 14.356 1.00 96.25 322 GLN A CA 1
ATOM 2545 C C . GLN A 1 322 ? 8.361 -12.627 15.581 1.00 96.25 322 GLN A C 1
ATOM 2547 O O . GLN A 1 322 ? 7.512 -12.708 16.469 1.00 96.25 322 GLN A O 1
ATOM 2552 N N . GLU A 1 323 ? 9.339 -11.720 15.623 1.00 95.88 323 GLU A N 1
ATOM 2553 C CA . GLU A 1 323 ? 9.490 -10.752 16.711 1.00 95.88 323 GLU A CA 1
ATOM 2554 C C . GLU A 1 323 ? 8.265 -9.844 16.830 1.00 95.88 323 GLU A C 1
ATOM 2556 O O . GLU A 1 323 ? 7.749 -9.668 17.934 1.00 95.88 323 GLU A O 1
ATOM 2561 N N . VAL A 1 324 ? 7.763 -9.303 15.715 1.00 95.81 324 VAL A N 1
ATOM 2562 C CA . VAL A 1 324 ? 6.554 -8.464 15.702 1.00 95.81 324 VAL A CA 1
ATOM 2563 C C . VAL A 1 324 ? 5.348 -9.247 16.218 1.00 95.81 324 VAL A C 1
ATOM 2565 O O . VAL A 1 324 ? 4.628 -8.746 17.080 1.00 95.81 324 VAL A O 1
ATOM 2568 N N . ARG A 1 325 ? 5.170 -10.501 15.783 1.00 94.25 325 ARG A N 1
ATOM 2569 C CA . ARG A 1 325 ? 4.074 -11.368 16.243 1.00 94.25 325 ARG A CA 1
ATOM 2570 C C . ARG A 1 325 ? 4.105 -11.601 17.758 1.00 94.25 325 ARG A C 1
ATOM 2572 O O . ARG A 1 325 ? 3.077 -11.480 18.422 1.00 94.25 325 ARG A O 1
ATOM 2579 N N . ILE A 1 326 ? 5.275 -11.925 18.312 1.00 95.00 326 ILE A N 1
ATOM 2580 C CA . ILE A 1 326 ? 5.443 -12.174 19.754 1.00 95.00 326 ILE A CA 1
ATOM 2581 C C . ILE A 1 326 ? 5.229 -10.883 20.555 1.00 95.00 326 ILE A C 1
ATOM 2583 O O . ILE A 1 326 ? 4.538 -10.887 21.576 1.00 95.00 326 ILE A O 1
ATOM 2587 N N . ASN A 1 327 ? 5.801 -9.767 20.096 1.00 95.00 327 ASN A N 1
ATOM 2588 C CA . ASN A 1 327 ? 5.677 -8.484 20.781 1.00 95.00 327 ASN A CA 1
ATOM 2589 C C . ASN A 1 327 ? 4.239 -7.956 20.751 1.00 95.00 327 ASN A C 1
ATOM 2591 O O . ASN A 1 327 ? 3.786 -7.428 21.763 1.00 95.00 327 ASN A O 1
ATOM 2595 N N . GLU A 1 328 ? 3.501 -8.130 19.650 1.00 94.44 328 GLU A N 1
ATOM 2596 C CA . GLU A 1 328 ? 2.081 -7.769 19.580 1.00 94.44 328 GLU A CA 1
ATOM 2597 C C . GLU A 1 328 ? 1.259 -8.559 20.604 1.00 94.44 328 GLU A C 1
ATOM 2599 O O . GLU A 1 328 ? 0.480 -7.966 21.350 1.00 94.44 328 GLU A O 1
ATOM 2604 N N . ALA A 1 329 ? 1.454 -9.880 20.687 1.00 93.88 329 ALA A N 1
ATOM 2605 C CA . ALA A 1 329 ? 0.738 -10.717 21.649 1.00 93.88 329 ALA A CA 1
ATOM 2606 C C . ALA A 1 329 ? 1.021 -10.287 23.101 1.00 93.88 329 ALA A C 1
ATOM 2608 O O . ALA A 1 329 ? 0.101 -10.158 23.912 1.00 93.88 329 ALA A O 1
ATOM 2609 N N . ASN A 1 330 ? 2.287 -9.999 23.418 1.00 93.75 330 ASN A N 1
ATOM 2610 C CA . ASN A 1 330 ? 2.679 -9.479 24.727 1.00 93.75 330 ASN A CA 1
ATOM 2611 C C . ASN A 1 330 ? 2.065 -8.107 25.013 1.00 93.75 330 ASN A C 1
ATOM 2613 O O . ASN A 1 330 ? 1.578 -7.876 26.118 1.00 93.75 330 ASN A O 1
ATOM 2617 N N . PHE A 1 331 ? 2.061 -7.214 24.024 1.00 93.88 331 PHE A N 1
ATOM 2618 C CA . PHE A 1 331 ? 1.479 -5.886 24.152 1.00 93.88 331 PHE A CA 1
ATOM 2619 C C . PHE A 1 331 ? -0.031 -5.950 24.396 1.00 93.88 331 PHE A C 1
ATOM 2621 O O . PHE A 1 331 ? -0.503 -5.330 25.345 1.00 93.88 331 PHE A O 1
ATOM 2628 N N . ARG A 1 332 ? -0.777 -6.753 23.621 1.00 94.44 332 ARG A N 1
ATOM 2629 C CA . ARG A 1 332 ? -2.222 -6.964 23.822 1.00 94.44 332 ARG A CA 1
ATOM 2630 C C . ARG A 1 332 ? -2.523 -7.466 25.234 1.00 94.44 332 ARG A C 1
ATOM 2632 O O . ARG A 1 332 ? -3.371 -6.888 25.907 1.00 94.44 332 ARG A O 1
ATOM 2639 N N . ARG A 1 333 ? -1.769 -8.459 25.720 1.00 94.44 333 ARG A N 1
ATOM 2640 C CA . ARG A 1 333 ? -1.909 -8.993 27.084 1.00 94.44 333 ARG A CA 1
ATOM 2641 C C . ARG A 1 333 ? -1.622 -7.940 28.161 1.00 94.44 333 ARG A C 1
ATOM 2643 O O . ARG A 1 333 ? -2.439 -7.755 29.058 1.00 94.44 333 ARG A O 1
ATOM 2650 N N . GLU A 1 334 ? -0.488 -7.238 28.078 1.00 93.75 334 GLU A N 1
ATOM 2651 C CA . GLU A 1 334 ? -0.142 -6.178 29.041 1.00 93.75 334 GLU A CA 1
ATOM 2652 C C . GLU A 1 334 ? -1.190 -5.054 29.051 1.00 93.75 334 GLU A C 1
ATOM 2654 O O . GLU A 1 334 ? -1.508 -4.511 30.113 1.00 93.75 334 GLU A O 1
ATOM 2659 N N . LEU A 1 335 ? -1.724 -4.707 27.877 1.00 94.19 335 LEU A N 1
ATOM 2660 C CA . LEU A 1 335 ? -2.738 -3.673 27.723 1.00 94.19 335 LEU A CA 1
ATOM 2661 C C . LEU A 1 335 ? -4.093 -4.126 28.287 1.00 94.19 335 LEU A C 1
ATOM 2663 O O . LEU A 1 335 ? -4.729 -3.345 28.987 1.00 94.19 335 LEU A O 1
ATOM 2667 N N . ALA A 1 336 ? -4.491 -5.386 28.074 1.00 94.69 336 ALA A N 1
ATOM 2668 C CA . ALA A 1 336 ? -5.692 -5.984 28.664 1.00 94.69 336 ALA A CA 1
ATOM 2669 C C . ALA A 1 336 ? -5.641 -5.964 30.203 1.00 94.69 336 ALA A C 1
ATOM 2671 O O . ALA A 1 336 ? -6.574 -5.504 30.861 1.00 94.69 336 ALA A O 1
ATOM 2672 N N . GLU A 1 337 ? -4.525 -6.412 30.789 1.00 94.06 337 GLU A N 1
ATOM 2673 C CA . GLU A 1 337 ? -4.321 -6.419 32.244 1.00 94.06 337 GLU A CA 1
ATOM 2674 C C . GLU A 1 337 ? -4.369 -5.002 32.841 1.00 94.06 337 GLU A C 1
ATOM 2676 O O . GLU A 1 337 ? -4.917 -4.795 33.927 1.00 94.06 337 GLU A O 1
ATOM 2681 N N . CYS A 1 338 ? -3.792 -4.020 32.141 1.00 94.06 338 CYS A N 1
ATOM 2682 C CA . CYS A 1 338 ? -3.830 -2.613 32.536 1.00 94.06 338 CYS A CA 1
ATOM 2683 C C . CYS A 1 338 ? -5.255 -2.046 32.448 1.00 94.06 338 CYS A C 1
ATOM 2685 O O . CYS A 1 338 ? -5.739 -1.459 33.416 1.00 94.06 338 CYS A O 1
ATOM 2687 N N . LEU A 1 339 ? -5.952 -2.301 31.337 1.00 93.56 339 LEU A N 1
ATOM 2688 C CA . LEU A 1 339 ? -7.314 -1.838 31.078 1.00 93.56 339 LEU A CA 1
ATOM 2689 C C . LEU A 1 339 ? -8.289 -2.272 32.179 1.00 93.56 339 LEU A C 1
ATOM 2691 O O . LEU A 1 339 ? -9.025 -1.440 32.707 1.00 93.56 339 LEU A O 1
ATOM 2695 N N . VAL A 1 340 ? -8.244 -3.546 32.585 1.00 92.56 340 VAL A N 1
ATOM 2696 C CA . VAL A 1 340 ? -9.097 -4.071 33.666 1.00 92.56 340 VAL A CA 1
ATOM 2697 C C . VAL A 1 340 ? -8.855 -3.322 34.978 1.00 92.56 340 VAL A C 1
ATOM 2699 O O . VAL A 1 340 ? -9.810 -2.953 35.661 1.00 92.56 340 VAL A O 1
ATOM 2702 N N . LYS A 1 341 ? -7.589 -3.066 35.332 1.00 91.44 341 LYS A N 1
ATOM 2703 C CA . LYS A 1 341 ? -7.230 -2.362 36.573 1.00 91.44 341 LYS A CA 1
ATOM 2704 C C . LYS A 1 341 ? -7.654 -0.891 36.550 1.00 91.44 341 LYS A C 1
ATOM 2706 O O . LYS A 1 341 ? -8.089 -0.388 37.585 1.00 91.44 341 LYS A O 1
ATOM 2711 N N . VAL A 1 342 ? -7.538 -0.217 35.401 1.00 90.25 342 VAL A N 1
ATOM 2712 C CA . VAL A 1 342 ? -7.993 1.174 35.224 1.00 90.25 342 VAL A CA 1
ATOM 2713 C C . VAL A 1 342 ? -9.508 1.254 35.388 1.00 90.25 342 VAL A C 1
ATOM 2715 O O . VAL A 1 342 ? -10.006 2.037 36.198 1.00 90.25 342 VAL A O 1
ATOM 2718 N N . ARG A 1 343 ? -10.248 0.386 34.686 1.00 89.12 343 ARG A N 1
ATOM 2719 C CA . ARG A 1 343 ? -11.714 0.345 34.753 1.00 89.12 343 ARG A CA 1
ATOM 2720 C C . ARG A 1 343 ? -12.241 0.005 36.135 1.00 89.12 343 ARG A C 1
ATOM 2722 O O . ARG A 1 343 ? -13.274 0.534 36.521 1.00 89.12 343 ARG A O 1
ATOM 2729 N N . SER A 1 344 ? -11.540 -0.844 36.887 1.00 85.88 344 SER A N 1
ATOM 2730 C CA . SER A 1 344 ? -11.902 -1.176 38.268 1.00 85.88 344 SER A CA 1
ATOM 2731 C C . SER A 1 344 ? -11.440 -0.136 39.300 1.00 85.88 344 SER A C 1
ATOM 2733 O O . SER A 1 344 ? -11.440 -0.446 40.487 1.00 85.88 344 SER A O 1
ATOM 2735 N N . GLY A 1 345 ? -10.917 1.020 38.874 1.00 82.62 345 GLY A N 1
ATOM 2736 C CA . GLY A 1 345 ? -10.429 2.075 39.770 1.00 82.62 345 GLY A CA 1
ATOM 2737 C C . GLY A 1 345 ? -9.184 1.708 40.590 1.00 82.62 345 GLY A C 1
ATOM 2738 O O . GLY A 1 345 ? -8.832 2.427 41.519 1.00 82.62 345 GLY A O 1
ATOM 2739 N N . LYS A 1 346 ? -8.501 0.597 40.270 1.00 85.31 346 LYS A N 1
ATOM 2740 C CA . LYS A 1 346 ? -7.335 0.103 41.031 1.00 85.31 346 LYS A CA 1
ATOM 2741 C C . LYS A 1 346 ? -6.051 0.851 40.691 1.00 85.31 346 LYS A C 1
ATOM 2743 O O . LYS A 1 346 ? -5.143 0.896 41.514 1.00 85.31 346 LYS A O 1
ATOM 2748 N N . ILE A 1 347 ? -5.954 1.373 39.470 1.00 87.81 347 ILE A N 1
ATOM 2749 C CA . ILE A 1 347 ? -4.828 2.186 38.998 1.00 87.81 347 ILE A CA 1
ATOM 2750 C C . ILE A 1 347 ? -5.346 3.380 38.195 1.00 87.81 347 ILE A C 1
ATOM 2752 O O . ILE A 1 347 ? -6.462 3.356 37.675 1.00 87.81 347 ILE A O 1
ATOM 2756 N N . ASN A 1 348 ? -4.522 4.419 38.087 1.00 86.38 348 ASN A N 1
ATOM 2757 C CA . ASN A 1 348 ? -4.844 5.632 37.343 1.00 86.38 348 ASN A CA 1
ATOM 2758 C C . ASN A 1 348 ? -4.697 5.414 35.821 1.00 86.38 348 ASN A C 1
ATOM 2760 O O . ASN A 1 348 ? -3.861 4.622 35.384 1.00 86.38 348 ASN A O 1
ATOM 2764 N N . ILE A 1 349 ? -5.470 6.152 35.016 1.00 83.75 349 ILE A N 1
ATOM 2765 C CA . ILE A 1 349 ? -5.392 6.161 33.544 1.00 83.75 349 ILE A CA 1
ATOM 2766 C C . ILE A 1 349 ? -3.978 6.461 33.011 1.00 83.75 349 ILE A C 1
ATOM 2768 O O . ILE A 1 349 ? -3.615 5.957 31.951 1.00 83.75 349 ILE A O 1
ATOM 2772 N N . ILE A 1 350 ? -3.144 7.180 33.771 1.00 83.94 350 ILE A N 1
ATOM 2773 C CA . ILE A 1 350 ? -1.731 7.450 33.444 1.00 83.94 350 ILE A CA 1
ATOM 2774 C C . ILE A 1 350 ? -0.944 6.154 33.168 1.00 83.94 350 ILE A C 1
ATOM 2776 O O . ILE A 1 350 ? -0.072 6.126 32.302 1.00 83.94 350 ILE A O 1
ATOM 2780 N N . GLU A 1 351 ? -1.268 5.045 33.841 1.00 87.69 351 GLU A N 1
ATOM 2781 C CA . GLU A 1 351 ? -0.619 3.752 33.582 1.00 87.69 351 GLU A CA 1
ATOM 2782 C C . GLU A 1 351 ? -0.919 3.218 32.175 1.00 87.69 351 GLU A C 1
ATOM 2784 O O . GLU A 1 351 ? -0.035 2.661 31.519 1.00 87.69 351 GLU A O 1
ATOM 2789 N N . LEU A 1 352 ? -2.144 3.426 31.678 1.00 87.06 352 LEU A N 1
ATOM 2790 C CA . LEU A 1 352 ? -2.524 3.062 30.313 1.00 87.06 352 LEU A CA 1
ATOM 2791 C C . LEU A 1 352 ? -1.728 3.890 29.302 1.00 87.06 352 LEU A C 1
ATOM 2793 O O . LEU A 1 352 ? -1.179 3.342 28.345 1.00 87.06 352 LEU A O 1
ATOM 2797 N N . GLU A 1 353 ? -1.595 5.193 29.553 1.00 84.88 353 GLU A N 1
ATOM 2798 C CA . GLU A 1 353 ? -0.762 6.068 28.732 1.00 84.88 353 GLU A CA 1
ATOM 2799 C C . GLU A 1 353 ? 0.694 5.603 28.738 1.00 84.88 353 GLU A C 1
ATOM 2801 O O . GLU A 1 353 ? 1.283 5.451 27.673 1.00 84.88 353 GLU A O 1
ATOM 2806 N N . ASN A 1 354 ? 1.266 5.273 29.898 1.00 86.06 354 ASN A N 1
ATOM 2807 C CA . ASN A 1 354 ? 2.632 4.757 30.008 1.00 86.06 354 ASN A CA 1
ATOM 2808 C C . ASN A 1 354 ? 2.847 3.475 29.185 1.00 86.06 354 ASN A C 1
ATOM 2810 O O . ASN A 1 354 ? 3.899 3.311 28.556 1.00 86.06 354 ASN A O 1
ATOM 2814 N N . LYS A 1 355 ? 1.848 2.582 29.117 1.00 88.12 355 LYS A N 1
ATOM 2815 C CA . LYS A 1 355 ? 1.890 1.406 28.230 1.00 88.12 355 LYS A CA 1
ATOM 2816 C C . LYS A 1 355 ? 1.914 1.795 26.750 1.00 88.12 355 LYS A C 1
ATOM 2818 O O . LYS A 1 355 ? 2.702 1.219 25.998 1.00 88.12 355 LYS A O 1
ATOM 2823 N N . LEU A 1 356 ? 1.136 2.796 26.337 1.00 86.38 356 LEU A N 1
ATOM 2824 C CA . LEU A 1 356 ? 1.179 3.335 24.971 1.00 86.38 356 LEU A CA 1
ATOM 2825 C C . LEU A 1 356 ? 2.519 4.032 24.676 1.00 86.38 356 LEU A C 1
ATOM 2827 O O . LEU A 1 356 ? 3.122 3.805 23.628 1.00 86.38 356 LEU A O 1
ATOM 2831 N N . LYS A 1 357 ? 3.073 4.793 25.627 1.00 83.81 357 LYS A N 1
ATOM 2832 C CA . LYS A 1 357 ? 4.410 5.401 25.512 1.00 83.81 357 LYS A CA 1
ATOM 2833 C C . LYS A 1 357 ? 5.497 4.338 25.301 1.00 83.81 357 LYS A C 1
ATOM 2835 O O . LYS A 1 357 ? 6.370 4.507 24.447 1.00 83.81 357 LYS A O 1
ATOM 2840 N N . LYS A 1 358 ? 5.428 3.218 26.035 1.00 85.94 358 LYS A N 1
ATOM 2841 C CA . LYS A 1 358 ? 6.321 2.057 25.856 1.00 85.94 358 LYS A CA 1
ATOM 2842 C C . LYS A 1 358 ? 6.161 1.440 24.462 1.00 85.94 358 LYS A C 1
ATOM 2844 O O . LYS A 1 358 ? 7.169 1.119 23.835 1.00 85.94 358 LYS A O 1
ATOM 2849 N N . PHE A 1 359 ? 4.933 1.329 23.948 1.00 83.56 359 PHE A N 1
ATOM 2850 C CA . PHE A 1 359 ? 4.669 0.874 22.578 1.00 83.56 359 PHE A CA 1
ATOM 2851 C C . PHE A 1 359 ? 5.349 1.767 21.530 1.00 83.56 359 PHE A C 1
ATOM 2853 O O . PHE A 1 359 ? 6.026 1.249 20.640 1.00 83.56 359 PHE A O 1
ATOM 2860 N N . HIS A 1 360 ? 5.256 3.092 21.666 1.00 79.44 360 HIS A N 1
ATOM 2861 C CA . HIS A 1 360 ? 5.869 4.038 20.724 1.00 79.44 360 HIS A CA 1
ATOM 2862 C C . HIS A 1 360 ? 7.401 3.961 20.663 1.00 79.44 360 HIS A C 1
ATOM 2864 O O . HIS A 1 360 ? 7.981 4.320 19.642 1.00 79.44 360 HIS A O 1
ATOM 2870 N N . LYS A 1 361 ? 8.054 3.451 21.713 1.00 83.12 361 LYS A N 1
ATOM 2871 C CA . LYS A 1 361 ? 9.507 3.199 21.751 1.00 83.12 361 LYS A CA 1
ATOM 2872 C C . LYS A 1 361 ? 9.886 1.764 21.365 1.00 83.12 361 LYS A C 1
ATOM 2874 O O . LYS A 1 361 ? 11.064 1.418 21.350 1.00 83.12 361 LYS A O 1
ATOM 2879 N N . SER A 1 362 ? 8.902 0.909 21.099 1.00 88.81 362 SER A N 1
ATOM 2880 C CA . SER A 1 362 ? 9.115 -0.517 20.860 1.00 88.81 362 SER A CA 1
ATOM 2881 C C . SER A 1 362 ? 9.379 -0.843 19.389 1.00 88.81 362 SER A C 1
ATOM 2883 O O . SER A 1 362 ? 9.231 -0.012 18.490 1.00 88.81 362 SER A O 1
ATOM 2885 N N . ILE A 1 363 ? 9.689 -2.116 19.147 1.00 88.62 363 ILE A N 1
ATOM 2886 C CA . ILE A 1 363 ? 9.816 -2.716 17.819 1.00 88.62 363 ILE A CA 1
ATOM 2887 C C . ILE A 1 363 ? 8.540 -2.608 16.963 1.00 88.62 363 ILE A C 1
ATOM 2889 O O . ILE A 1 363 ? 8.614 -2.609 15.736 1.00 88.62 363 ILE A O 1
ATOM 2893 N N . LEU A 1 364 ? 7.379 -2.491 17.616 1.00 89.88 364 LEU A N 1
ATOM 2894 C CA . LEU A 1 364 ? 6.065 -2.368 16.983 1.00 89.88 364 LEU A CA 1
ATOM 2895 C C . LEU A 1 364 ? 5.768 -0.937 16.517 1.00 89.88 364 LEU A C 1
ATOM 2897 O O . LEU A 1 364 ? 4.783 -0.705 15.820 1.00 89.88 364 LEU A O 1
ATOM 2901 N N . SER A 1 365 ? 6.594 0.033 16.920 1.00 87.31 365 SER A N 1
ATOM 2902 C CA . SER A 1 365 ? 6.401 1.430 16.550 1.00 87.31 365 SER A CA 1
ATOM 2903 C C . SER A 1 365 ? 6.545 1.634 15.042 1.00 87.31 365 SER A C 1
ATOM 2905 O O . SER A 1 365 ? 7.397 1.028 14.383 1.00 87.31 365 SER A O 1
ATOM 2907 N N . LYS A 1 366 ? 5.757 2.571 14.502 1.00 84.19 366 LYS A N 1
ATOM 2908 C CA . LYS A 1 366 ? 5.817 2.954 13.085 1.00 84.19 366 LYS A CA 1
ATOM 2909 C C . LYS A 1 366 ? 7.234 3.345 12.659 1.00 84.19 366 LYS A C 1
ATOM 2911 O O . LYS A 1 366 ? 7.673 2.941 11.590 1.00 84.19 366 LYS A O 1
ATOM 2916 N N . ASN A 1 367 ? 7.974 4.061 13.508 1.00 81.62 367 ASN A N 1
ATOM 2917 C CA . ASN A 1 367 ? 9.351 4.468 13.220 1.00 81.62 367 ASN A CA 1
ATOM 2918 C C . ASN A 1 367 ? 10.300 3.265 13.115 1.00 81.62 367 ASN A C 1
ATOM 2920 O O . ASN A 1 367 ? 11.040 3.170 12.138 1.00 81.62 367 ASN A O 1
ATOM 2924 N N . SER A 1 368 ? 10.243 2.319 14.063 1.00 89.19 368 SER A N 1
ATOM 2925 C CA . SER A 1 368 ? 11.079 1.109 14.014 1.00 89.19 368 SER A CA 1
ATOM 2926 C C . SER A 1 368 ? 10.779 0.258 12.777 1.00 89.19 368 SER A C 1
ATOM 2928 O O . SER A 1 368 ? 11.699 -0.215 12.113 1.00 89.19 368 SER A O 1
ATOM 2930 N N . MET A 1 369 ? 9.496 0.093 12.439 1.00 89.19 369 MET A N 1
ATOM 2931 C CA . MET A 1 369 ? 9.065 -0.650 11.251 1.00 89.19 369 MET A CA 1
ATOM 2932 C C . MET A 1 369 ? 9.506 0.046 9.958 1.00 89.19 369 MET A C 1
ATOM 2934 O O . MET A 1 369 ? 10.063 -0.596 9.073 1.00 89.19 369 MET A O 1
ATOM 2938 N N . MET A 1 370 ? 9.330 1.367 9.865 1.00 84.06 370 MET A N 1
ATOM 2939 C CA . MET A 1 370 ? 9.750 2.153 8.701 1.00 84.06 370 MET A CA 1
ATOM 2940 C C . MET A 1 370 ? 11.259 2.111 8.472 1.00 84.06 370 MET A C 1
ATOM 2942 O O . MET A 1 370 ? 11.687 2.020 7.322 1.00 84.06 370 MET A O 1
ATOM 2946 N N . GLU A 1 371 ? 12.061 2.150 9.534 1.00 86.19 371 GLU A N 1
ATOM 2947 C CA . GLU A 1 371 ? 13.513 2.028 9.414 1.00 86.19 371 GLU A CA 1
ATOM 2948 C C . GLU A 1 371 ? 13.920 0.635 8.916 1.00 86.19 371 GLU A C 1
ATOM 2950 O O . GLU A 1 371 ? 14.721 0.517 7.990 1.00 86.19 371 GLU A O 1
ATOM 2955 N N . PHE A 1 372 ? 13.270 -0.417 9.425 1.00 89.81 372 PHE A N 1
ATOM 2956 C CA . PHE A 1 372 ? 13.460 -1.779 8.923 1.00 89.81 372 PHE A CA 1
ATOM 2957 C C . PHE A 1 372 ? 13.093 -1.900 7.431 1.00 89.81 372 PHE A C 1
ATOM 2959 O O . PHE A 1 372 ? 13.839 -2.483 6.644 1.00 89.81 372 PHE A O 1
ATOM 2966 N N . PHE A 1 373 ? 11.983 -1.291 7.000 1.00 87.31 373 PHE A N 1
ATOM 2967 C CA . PHE A 1 373 ? 11.594 -1.274 5.585 1.00 87.31 373 PHE A CA 1
ATOM 2968 C C . PHE A 1 373 ? 12.590 -0.512 4.710 1.00 87.31 373 PHE A C 1
ATOM 2970 O O . PHE A 1 373 ? 12.860 -0.934 3.587 1.00 87.31 373 PHE A O 1
ATOM 2977 N N . ARG A 1 374 ? 13.158 0.596 5.202 1.00 82.75 374 ARG A N 1
ATOM 2978 C CA . ARG A 1 374 ? 14.199 1.345 4.481 1.00 82.75 374 ARG A CA 1
ATOM 2979 C C . ARG A 1 374 ? 15.455 0.508 4.294 1.00 82.75 374 ARG A C 1
ATOM 2981 O O . ARG A 1 374 ? 15.979 0.466 3.183 1.00 82.75 374 ARG A O 1
ATOM 2988 N N . GLN A 1 375 ? 15.888 -0.184 5.345 1.00 86.12 375 GLN A N 1
ATOM 2989 C CA . GLN A 1 375 ? 17.063 -1.049 5.313 1.00 86.12 375 GLN A CA 1
ATOM 2990 C C . GLN A 1 375 ? 16.937 -2.173 4.272 1.00 86.12 375 GLN A C 1
ATOM 2992 O O . GLN A 1 375 ? 17.922 -2.532 3.632 1.00 86.12 375 GLN A O 1
ATOM 2997 N N . HIS A 1 376 ? 15.729 -2.705 4.068 1.00 87.69 376 HIS A N 1
ATOM 2998 C CA . HIS A 1 376 ? 15.478 -3.841 3.177 1.00 87.69 376 HIS A CA 1
ATOM 2999 C C . HIS A 1 376 ? 14.763 -3.476 1.864 1.00 87.69 376 HIS A C 1
ATOM 3001 O O . HIS A 1 376 ? 14.348 -4.371 1.128 1.00 87.69 376 HIS A O 1
ATOM 3007 N N . ARG A 1 377 ? 14.662 -2.182 1.517 1.00 85.94 377 ARG A N 1
ATOM 3008 C CA . ARG A 1 377 ? 13.950 -1.698 0.316 1.00 85.94 377 ARG A CA 1
ATOM 3009 C C . ARG A 1 377 ? 14.411 -2.379 -0.976 1.00 85.94 377 ARG A C 1
ATOM 3011 O O . ARG A 1 377 ? 13.590 -2.666 -1.842 1.00 85.94 377 ARG A O 1
ATOM 3018 N N . SER A 1 378 ? 15.708 -2.651 -1.097 1.00 84.88 378 SER A N 1
ATOM 3019 C CA . SER A 1 378 ? 16.297 -3.276 -2.285 1.00 84.88 378 SER A CA 1
ATOM 3020 C C . SER A 1 378 ? 15.739 -4.669 -2.580 1.00 84.88 378 SER A C 1
ATOM 3022 O O . SER A 1 378 ? 15.720 -5.067 -3.741 1.00 84.88 378 SER A O 1
ATOM 3024 N N . VAL A 1 379 ? 15.262 -5.396 -1.562 1.00 89.19 379 VAL A N 1
ATOM 3025 C CA . VAL A 1 379 ? 14.648 -6.722 -1.733 1.00 89.19 379 VAL A CA 1
ATOM 3026 C C . VAL A 1 379 ? 13.329 -6.606 -2.496 1.00 89.19 379 VAL A C 1
ATOM 3028 O O . VAL A 1 379 ? 13.132 -7.325 -3.471 1.00 89.19 379 VAL A O 1
ATOM 3031 N N . SER A 1 380 ? 12.470 -5.653 -2.124 1.00 85.00 380 SER A N 1
ATOM 3032 C CA . SER A 1 380 ? 11.225 -5.387 -2.855 1.00 85.00 380 SER A CA 1
ATOM 3033 C C . SER A 1 380 ? 11.494 -4.911 -4.284 1.00 85.00 380 SER A C 1
ATOM 3035 O O . SER A 1 380 ? 10.879 -5.417 -5.218 1.00 85.00 380 SER A O 1
ATOM 3037 N N . THR A 1 381 ? 12.476 -4.023 -4.492 1.00 83.62 381 THR A N 1
ATOM 3038 C CA . THR A 1 381 ? 12.868 -3.605 -5.852 1.00 83.62 381 THR A CA 1
ATOM 3039 C C . THR A 1 381 ? 13.345 -4.789 -6.696 1.00 83.62 381 THR A C 1
ATOM 3041 O O . THR A 1 381 ? 13.008 -4.889 -7.873 1.00 83.62 381 THR A O 1
ATOM 3044 N N . LEU A 1 382 ? 14.121 -5.704 -6.110 1.00 86.00 382 LEU A N 1
ATOM 3045 C CA . LEU A 1 382 ? 14.585 -6.902 -6.804 1.00 86.00 382 LEU A CA 1
ATOM 3046 C C . LEU A 1 382 ? 13.420 -7.837 -7.164 1.00 86.00 382 LEU A C 1
ATOM 3048 O O . LEU A 1 382 ? 13.401 -8.376 -8.270 1.00 86.00 382 LEU A O 1
ATOM 3052 N N . ALA A 1 383 ? 12.445 -8.001 -6.265 1.00 88.25 383 ALA A N 1
ATOM 3053 C CA . ALA A 1 383 ? 11.254 -8.815 -6.504 1.00 88.25 383 ALA A CA 1
ATOM 3054 C C . ALA A 1 383 ? 10.395 -8.279 -7.660 1.00 88.25 383 ALA A C 1
ATOM 3056 O O . ALA A 1 383 ? 9.884 -9.071 -8.448 1.00 88.25 383 ALA A O 1
ATOM 3057 N N . GLU A 1 384 ? 10.308 -6.95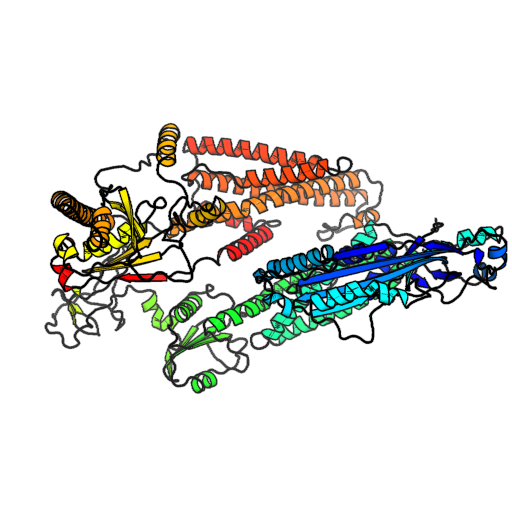5 -7.820 1.00 83.19 384 GLU A N 1
ATOM 3058 C CA . GLU A 1 384 ? 9.666 -6.316 -8.980 1.00 83.19 384 GLU A CA 1
ATOM 3059 C C . GLU A 1 384 ? 10.491 -6.487 -10.269 1.00 83.19 384 GLU A C 1
ATOM 3061 O O . GLU A 1 384 ? 9.948 -6.746 -11.343 1.00 83.19 384 GLU A O 1
ATOM 3066 N N . LEU A 1 385 ? 11.817 -6.365 -10.175 1.00 82.81 385 LEU A N 1
ATOM 3067 C CA . LEU A 1 385 ? 12.708 -6.322 -11.334 1.00 82.81 385 LEU A CA 1
ATOM 3068 C C . LEU A 1 385 ? 12.919 -7.688 -12.002 1.00 82.81 385 LEU A C 1
ATOM 3070 O O . LEU A 1 385 ? 12.995 -7.770 -13.230 1.00 82.81 385 LEU A O 1
ATOM 3074 N N . VAL A 1 386 ? 13.037 -8.763 -11.218 1.00 87.06 386 VAL A N 1
ATOM 3075 C CA . VAL A 1 386 ? 13.335 -10.113 -11.732 1.00 87.06 386 VAL A CA 1
ATOM 3076 C C . VAL A 1 386 ? 12.301 -10.580 -12.776 1.00 87.06 386 VAL A C 1
ATOM 3078 O O . VAL A 1 386 ? 12.719 -11.012 -13.856 1.00 87.06 386 VAL A O 1
ATOM 3081 N N . PRO A 1 387 ? 10.975 -10.470 -12.542 1.00 82.31 387 PRO A N 1
ATOM 3082 C CA . PRO A 1 387 ? 9.966 -10.790 -13.552 1.00 82.31 387 PRO A CA 1
ATOM 3083 C C . PRO A 1 387 ? 10.083 -9.940 -14.822 1.00 82.31 387 PRO A C 1
ATOM 3085 O O . PRO A 1 387 ? 9.996 -10.487 -15.921 1.00 82.31 387 PRO A O 1
ATOM 3088 N N . ILE A 1 388 ? 10.328 -8.630 -14.689 1.00 80.00 388 ILE A N 1
ATOM 3089 C CA . ILE A 1 388 ? 10.452 -7.696 -15.822 1.00 80.00 388 ILE A CA 1
ATOM 3090 C C . ILE A 1 388 ? 11.639 -8.076 -16.711 1.00 80.00 388 ILE A C 1
ATOM 3092 O O . ILE A 1 388 ? 11.531 -8.113 -17.932 1.00 80.00 388 ILE A O 1
ATOM 3096 N N . LEU A 1 389 ? 12.788 -8.398 -16.122 1.00 82.56 389 LEU A N 1
ATOM 3097 C CA . LEU A 1 389 ? 13.952 -8.818 -16.902 1.00 82.56 389 LEU A CA 1
ATOM 3098 C C . LEU A 1 389 ? 13.742 -10.173 -17.578 1.00 82.56 389 LEU A C 1
ATOM 3100 O O . LEU A 1 389 ? 14.184 -10.377 -18.711 1.00 82.56 389 LEU A O 1
ATOM 3104 N N . LYS A 1 390 ? 12.985 -11.069 -16.940 1.00 85.56 390 LYS A N 1
ATOM 3105 C CA . LYS A 1 390 ? 12.632 -12.360 -17.525 1.00 85.56 390 LYS A CA 1
ATOM 3106 C C . LYS A 1 390 ? 11.781 -12.210 -18.792 1.00 85.56 390 LYS A C 1
ATOM 3108 O O . LYS A 1 390 ? 12.006 -12.960 -19.742 1.00 85.56 390 LYS A O 1
ATOM 3113 N N . THR A 1 391 ? 10.864 -11.234 -18.862 1.00 82.25 391 THR A N 1
ATOM 3114 C CA . THR A 1 391 ? 10.106 -10.956 -20.105 1.00 82.25 391 THR A CA 1
ATOM 3115 C C . THR A 1 391 ? 11.011 -10.446 -21.229 1.00 82.25 391 THR A C 1
ATOM 3117 O O . THR A 1 391 ? 10.766 -10.744 -22.397 1.00 82.25 391 THR A O 1
ATOM 3120 N N . LYS A 1 392 ? 12.118 -9.782 -20.876 1.00 80.69 392 LYS A N 1
ATOM 3121 C CA . LYS A 1 392 ? 13.193 -9.367 -21.791 1.00 80.69 392 LYS A CA 1
ATOM 3122 C C . LYS A 1 392 ? 14.251 -10.446 -22.058 1.00 80.69 392 LYS A C 1
ATOM 3124 O O . LYS A 1 392 ? 15.288 -10.144 -22.635 1.00 80.69 392 LYS A O 1
ATOM 3129 N N . ARG A 1 393 ? 14.005 -11.704 -21.664 1.00 87.06 393 ARG A N 1
ATOM 3130 C CA . ARG A 1 393 ? 14.929 -12.846 -21.842 1.00 87.06 393 ARG A CA 1
ATOM 3131 C C . ARG A 1 393 ? 16.278 -12.684 -21.122 1.00 87.06 393 ARG A C 1
ATOM 3133 O O . ARG A 1 393 ? 17.263 -13.305 -21.520 1.00 87.06 393 ARG A O 1
ATOM 3140 N N . VAL A 1 394 ? 16.308 -11.896 -20.049 1.00 90.94 394 VAL A N 1
ATOM 3141 C CA . VAL A 1 394 ? 17.461 -11.743 -19.156 1.00 90.94 394 VAL A CA 1
ATOM 3142 C C . VAL A 1 394 ? 17.211 -12.554 -17.881 1.00 90.94 394 VAL A C 1
ATOM 3144 O O . VAL A 1 394 ? 16.164 -12.416 -17.249 1.00 90.94 394 VAL A O 1
ATOM 3147 N N . GLU A 1 395 ? 18.160 -13.403 -17.486 1.00 91.31 395 GLU A N 1
ATOM 3148 C CA . GLU A 1 395 ? 18.012 -14.307 -16.336 1.00 91.31 395 GLU A CA 1
ATOM 3149 C C . GLU A 1 395 ? 18.995 -13.962 -15.203 1.00 91.31 395 GLU A C 1
ATOM 3151 O O . GLU A 1 395 ? 20.207 -13.869 -15.402 1.00 91.31 395 GLU A O 1
ATOM 3156 N N . PHE A 1 396 ? 18.479 -13.787 -13.983 1.00 90.38 396 PHE A N 1
ATOM 3157 C CA . PHE A 1 396 ? 19.317 -13.678 -12.788 1.00 90.38 396 PHE A CA 1
ATOM 3158 C C . PHE A 1 396 ? 19.834 -15.054 -12.374 1.00 90.38 396 PHE A C 1
ATOM 3160 O O . PHE A 1 396 ? 19.076 -16.021 -12.291 1.00 90.38 396 PHE A O 1
ATOM 3167 N N . LEU A 1 397 ? 21.122 -15.132 -12.058 1.00 89.31 397 LEU A N 1
ATOM 3168 C CA . LEU A 1 397 ? 21.747 -16.344 -11.556 1.00 89.31 397 LEU A CA 1
ATOM 3169 C C . LEU A 1 397 ? 21.516 -16.483 -10.052 1.00 89.31 397 LEU A C 1
ATOM 3171 O O . LEU A 1 397 ? 21.807 -15.580 -9.268 1.00 89.31 397 LEU A O 1
ATOM 3175 N N . GLY A 1 398 ? 20.985 -17.638 -9.653 1.00 86.25 398 GLY A N 1
ATOM 3176 C CA . GLY A 1 398 ? 20.800 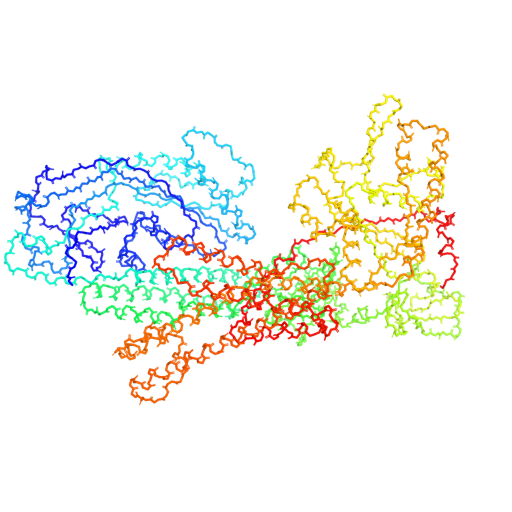-17.986 -8.246 1.00 86.25 398 GLY A CA 1
ATOM 3177 C C . GLY A 1 398 ? 22.090 -18.487 -7.590 1.00 86.25 398 GLY A C 1
ATOM 3178 O O . GLY A 1 398 ? 23.026 -18.878 -8.286 1.00 86.25 398 GLY A O 1
ATOM 3179 N N . LYS A 1 399 ? 22.100 -18.565 -6.253 1.00 82.81 399 LYS A N 1
ATOM 3180 C CA . LYS A 1 399 ? 23.232 -18.994 -5.388 1.00 82.81 399 LYS A CA 1
ATOM 3181 C C . LYS A 1 399 ? 24.048 -20.200 -5.872 1.00 82.81 399 LYS A C 1
ATOM 3183 O O . LYS A 1 399 ? 25.259 -20.233 -5.681 1.00 82.81 399 LYS A O 1
ATOM 3188 N N . ASN A 1 400 ? 23.389 -21.180 -6.488 1.00 80.44 400 ASN A N 1
ATOM 3189 C CA . ASN A 1 400 ? 24.002 -22.444 -6.913 1.00 80.44 400 ASN A CA 1
ATOM 3190 C C . ASN A 1 400 ? 24.393 -22.467 -8.398 1.00 80.44 400 ASN A C 1
ATOM 3192 O O . ASN A 1 400 ? 24.735 -23.521 -8.929 1.00 80.44 400 ASN A O 1
ATOM 3196 N N . SER A 1 401 ? 24.295 -21.333 -9.088 1.00 84.19 401 SER A N 1
ATOM 3197 C CA . SER A 1 401 ? 24.587 -21.254 -10.517 1.00 84.19 401 SER A CA 1
ATOM 3198 C C . SER A 1 401 ? 26.089 -21.147 -10.744 1.00 84.19 401 SER A C 1
ATOM 3200 O O . SER A 1 401 ? 26.772 -20.353 -10.096 1.00 84.19 401 SER A O 1
ATOM 3202 N N . THR A 1 402 ? 26.589 -21.901 -11.717 1.00 84.25 402 THR A N 1
ATOM 3203 C CA . THR A 1 402 ? 27.960 -21.779 -12.214 1.00 84.25 402 THR A CA 1
ATOM 3204 C C . THR A 1 402 ? 27.948 -21.385 -13.681 1.00 84.25 402 THR A C 1
ATOM 3206 O O . THR A 1 402 ? 26.984 -21.656 -14.404 1.00 84.25 402 THR A O 1
ATOM 3209 N N . ILE A 1 403 ? 29.026 -20.744 -14.136 1.00 85.06 403 ILE A N 1
ATOM 3210 C CA . ILE A 1 403 ? 29.166 -20.396 -15.552 1.00 85.06 403 ILE A CA 1
ATOM 3211 C C . ILE A 1 403 ? 29.201 -21.681 -16.390 1.00 85.06 403 ILE A C 1
ATOM 3213 O O . ILE A 1 403 ? 28.531 -21.750 -17.415 1.00 85.06 403 ILE A O 1
ATOM 3217 N N . GLU A 1 404 ? 29.878 -22.735 -15.927 1.00 85.12 404 GLU A N 1
ATOM 3218 C CA . GLU A 1 404 ? 29.975 -24.015 -16.636 1.00 85.12 404 GLU A CA 1
ATOM 3219 C C . GLU A 1 404 ? 28.599 -24.634 -16.910 1.00 85.12 404 GLU A C 1
ATOM 3221 O O . GLU A 1 404 ? 28.364 -25.159 -17.999 1.00 85.12 404 GLU A O 1
ATOM 3226 N N . HIS A 1 405 ? 27.666 -24.540 -15.958 1.00 84.62 405 HIS A N 1
ATOM 3227 C CA . HIS A 1 405 ? 26.310 -25.053 -16.143 1.00 84.62 405 HIS A CA 1
ATOM 3228 C C . HIS A 1 405 ? 25.554 -24.298 -17.245 1.00 84.62 405 HIS A C 1
ATOM 3230 O O . HIS A 1 405 ? 24.873 -24.914 -18.068 1.00 84.62 405 HIS A O 1
ATOM 3236 N N . ILE A 1 406 ? 25.704 -22.971 -17.297 1.00 87.12 406 ILE A N 1
ATOM 3237 C CA . ILE A 1 406 ? 25.092 -22.121 -18.328 1.00 87.12 406 ILE A CA 1
ATOM 3238 C C . ILE A 1 406 ? 25.674 -22.464 -19.698 1.00 87.12 406 ILE A C 1
ATOM 3240 O O . ILE A 1 406 ? 24.920 -22.681 -20.646 1.00 87.12 406 ILE A O 1
ATOM 3244 N N . LEU A 1 407 ? 27.002 -22.573 -19.791 1.00 87.00 407 LEU A N 1
ATOM 3245 C CA . LEU A 1 407 ? 27.693 -22.905 -21.037 1.00 87.00 407 LEU A CA 1
ATOM 3246 C C . LEU A 1 407 ? 27.332 -24.307 -21.536 1.00 87.00 407 LEU A C 1
ATOM 3248 O O . LEU A 1 407 ? 27.172 -24.500 -22.736 1.00 87.00 407 LEU A O 1
ATOM 3252 N N . HIS A 1 408 ? 27.148 -25.280 -20.639 1.00 86.00 408 HIS A N 1
ATOM 3253 C CA . HIS A 1 408 ? 26.687 -26.615 -21.019 1.00 86.00 408 HIS A CA 1
ATOM 3254 C C . HIS A 1 408 ? 25.233 -26.600 -21.516 1.00 86.00 408 HIS A C 1
ATOM 3256 O O . HIS A 1 408 ? 24.895 -27.284 -22.479 1.00 86.00 408 HIS A O 1
ATOM 3262 N N . LYS A 1 409 ? 24.358 -25.819 -20.870 1.00 85.25 409 LYS A N 1
ATOM 3263 C CA . LYS A 1 409 ? 22.942 -25.699 -21.251 1.00 85.25 409 LYS A CA 1
ATOM 3264 C C . LYS A 1 409 ? 22.752 -24.978 -22.590 1.00 85.25 409 LYS A C 1
ATOM 3266 O O . LYS A 1 409 ? 21.837 -25.320 -23.334 1.00 85.25 409 LYS A O 1
ATOM 3271 N N . TYR A 1 410 ? 23.609 -24.006 -22.896 1.00 85.44 410 TYR A N 1
ATOM 3272 C CA . TYR A 1 410 ? 23.521 -23.152 -24.084 1.00 85.44 410 TYR A CA 1
ATOM 3273 C C . TYR A 1 410 ? 24.805 -23.217 -24.927 1.00 85.44 410 TYR A C 1
ATOM 3275 O O . TYR A 1 410 ? 25.365 -22.200 -25.328 1.00 85.44 410 TYR A O 1
ATOM 3283 N N . SER A 1 411 ? 25.279 -24.432 -25.214 1.00 77.50 411 SER A N 1
ATOM 3284 C CA . SER A 1 411 ? 26.596 -24.674 -25.824 1.00 77.50 411 SER A CA 1
ATOM 3285 C C . SER A 1 411 ? 26.789 -24.083 -27.224 1.00 77.50 411 SER A C 1
ATOM 3287 O O . SER A 1 411 ? 27.926 -23.916 -27.646 1.00 77.50 411 SER A O 1
ATOM 3289 N N . ASN A 1 412 ? 25.704 -23.763 -27.936 1.00 82.25 412 ASN A N 1
ATOM 3290 C CA . ASN A 1 412 ? 25.719 -23.237 -29.308 1.00 82.25 412 ASN A CA 1
ATOM 3291 C C . ASN A 1 412 ? 25.116 -21.822 -29.392 1.00 82.25 412 ASN A C 1
ATOM 3293 O O . ASN A 1 412 ? 24.524 -21.458 -30.407 1.00 82.25 412 ASN A O 1
ATOM 3297 N N . SER A 1 413 ? 25.157 -21.061 -28.297 1.00 84.62 413 SER A N 1
ATOM 3298 C CA . SER A 1 413 ? 24.581 -19.716 -28.224 1.00 84.62 413 SER A CA 1
ATOM 3299 C C . SER A 1 413 ? 25.647 -18.656 -27.987 1.00 84.62 413 SER A C 1
ATOM 3301 O O . SER A 1 413 ? 26.727 -18.942 -27.463 1.00 84.62 413 SER A O 1
ATOM 3303 N N . ASP A 1 414 ? 25.301 -17.434 -28.376 1.00 89.81 414 ASP A N 1
ATOM 3304 C CA . ASP A 1 414 ? 25.981 -16.219 -27.954 1.00 89.81 414 ASP A CA 1
ATOM 3305 C C . ASP A 1 414 ? 25.471 -15.839 -26.552 1.00 89.81 414 ASP A C 1
ATOM 3307 O O . ASP A 1 414 ? 24.258 -15.805 -26.320 1.00 89.81 414 ASP A O 1
ATOM 3311 N N . ILE A 1 415 ? 26.375 -15.675 -25.584 1.00 92.69 415 ILE A N 1
ATOM 3312 C CA . ILE A 1 415 ? 26.033 -15.502 -24.170 1.00 92.69 415 ILE A CA 1
ATOM 3313 C C . ILE A 1 415 ? 26.774 -14.306 -23.579 1.00 92.69 415 ILE A C 1
ATOM 3315 O O . ILE A 1 415 ? 28.003 -14.303 -23.488 1.00 92.69 415 ILE A O 1
ATOM 3319 N N . PHE A 1 416 ? 26.009 -13.358 -23.043 1.00 92.94 416 PHE A N 1
ATOM 3320 C CA . PHE A 1 416 ? 26.497 -12.225 -22.266 1.00 92.94 416 PHE A CA 1
ATOM 3321 C C . PHE A 1 416 ? 26.152 -12.405 -20.789 1.00 92.94 416 PHE A C 1
ATOM 3323 O O . PHE A 1 416 ? 24.992 -12.614 -20.428 1.00 92.94 416 PHE A O 1
ATOM 3330 N N . ILE A 1 417 ? 27.147 -12.284 -19.913 1.00 93.44 417 ILE A N 1
ATOM 3331 C CA . ILE A 1 417 ? 26.974 -12.391 -18.462 1.00 93.44 417 ILE A CA 1
ATOM 3332 C C . ILE A 1 417 ? 27.487 -11.114 -17.797 1.00 93.44 417 ILE A C 1
ATOM 3334 O O . ILE A 1 417 ? 28.692 -10.861 -17.793 1.00 93.44 417 ILE A O 1
ATOM 3338 N N . LEU A 1 418 ? 26.585 -10.329 -17.206 1.00 92.38 418 LEU A N 1
ATOM 3339 C CA . LEU A 1 418 ? 26.941 -9.217 -16.328 1.00 92.38 418 LEU A CA 1
ATOM 3340 C C . LEU A 1 418 ? 27.363 -9.773 -14.966 1.00 92.38 418 LEU A C 1
ATOM 3342 O O . LEU A 1 418 ? 26.567 -10.415 -14.282 1.00 92.38 418 LEU A O 1
ATOM 3346 N N . LEU A 1 419 ? 28.604 -9.515 -14.570 1.00 89.69 419 LEU A N 1
ATOM 3347 C CA . LEU A 1 419 ? 29.157 -9.886 -13.272 1.00 89.69 419 LEU A CA 1
ATOM 3348 C C . LEU A 1 419 ? 29.347 -8.621 -12.444 1.00 89.69 419 LEU A C 1
ATOM 3350 O O . LEU A 1 419 ? 30.114 -7.750 -12.846 1.00 89.69 419 LEU A O 1
ATOM 3354 N N . ASP A 1 420 ? 28.686 -8.526 -11.293 1.00 86.38 420 ASP A N 1
ATOM 3355 C CA . ASP A 1 420 ? 28.799 -7.369 -10.399 1.00 86.38 420 ASP A CA 1
ATOM 3356 C C . ASP A 1 420 ? 28.899 -7.815 -8.931 1.00 86.38 420 ASP A C 1
ATOM 3358 O O . ASP A 1 420 ? 28.290 -8.796 -8.508 1.00 86.38 420 ASP A O 1
ATOM 3362 N N . ASN A 1 421 ? 29.700 -7.093 -8.152 1.00 82.38 421 ASN A N 1
ATOM 3363 C CA . ASN A 1 421 ? 29.938 -7.318 -6.730 1.00 82.38 421 ASN A CA 1
ATOM 3364 C C . ASN A 1 421 ? 29.098 -6.396 -5.821 1.00 82.38 421 ASN A C 1
ATOM 3366 O O . ASN A 1 421 ? 29.256 -6.402 -4.594 1.00 82.38 421 ASN A O 1
ATOM 3370 N N . ASN A 1 422 ? 28.223 -5.571 -6.398 1.00 79.81 422 ASN A N 1
ATOM 3371 C CA . ASN A 1 422 ? 27.279 -4.760 -5.640 1.00 79.81 422 ASN A CA 1
ATOM 3372 C C . ASN A 1 422 ? 26.340 -5.619 -4.780 1.00 79.81 422 ASN A C 1
ATOM 3374 O O . ASN A 1 422 ? 26.057 -6.777 -5.073 1.00 79.81 422 ASN A O 1
ATOM 3378 N N . GLU A 1 423 ? 25.850 -5.048 -3.674 1.00 73.00 423 GLU A N 1
ATOM 3379 C CA . GLU A 1 423 ? 24.935 -5.764 -2.772 1.00 73.00 423 GLU A CA 1
ATOM 3380 C C . GLU A 1 423 ? 23.627 -6.159 -3.465 1.00 73.00 423 GLU A C 1
ATOM 3382 O O . GLU A 1 423 ? 23.181 -7.292 -3.315 1.00 73.00 423 GLU A O 1
ATOM 3387 N N . TYR A 1 424 ? 23.088 -5.270 -4.303 1.00 75.75 424 TYR A N 1
ATOM 3388 C CA . TYR A 1 424 ? 21.927 -5.520 -5.153 1.00 75.75 424 TYR A CA 1
ATOM 3389 C C . TYR A 1 424 ? 22.152 -4.890 -6.533 1.00 75.75 424 TYR A C 1
ATOM 3391 O O . TYR A 1 424 ? 22.601 -3.748 -6.617 1.00 75.75 424 TYR A O 1
ATOM 3399 N N . ILE A 1 425 ? 21.811 -5.611 -7.606 1.00 74.31 425 ILE A N 1
ATOM 3400 C CA . ILE A 1 425 ? 21.859 -5.111 -8.991 1.00 74.31 425 ILE A CA 1
ATOM 3401 C C . ILE A 1 425 ? 20.430 -4.736 -9.383 1.00 74.31 425 ILE A C 1
ATOM 3403 O O . ILE A 1 425 ? 19.687 -5.550 -9.926 1.00 74.31 425 ILE A O 1
ATOM 3407 N N . ILE A 1 426 ? 20.022 -3.525 -9.005 1.00 69.69 426 ILE A N 1
ATOM 3408 C CA . ILE A 1 426 ? 18.638 -3.039 -9.153 1.00 69.69 426 ILE A CA 1
ATOM 3409 C C . ILE A 1 426 ? 18.509 -1.808 -10.058 1.00 69.69 426 ILE A C 1
ATOM 3411 O O . ILE A 1 426 ? 17.394 -1.408 -10.378 1.00 69.69 426 ILE A O 1
ATOM 3415 N N . ASP A 1 427 ? 19.629 -1.220 -10.487 1.00 69.31 427 ASP A N 1
ATOM 3416 C CA . ASP A 1 427 ? 19.660 -0.063 -11.384 1.00 69.31 427 ASP A CA 1
ATOM 3417 C C . ASP A 1 427 ? 20.673 -0.271 -12.517 1.00 69.31 427 ASP A C 1
ATOM 3419 O O . ASP A 1 427 ? 21.888 -0.313 -12.295 1.00 69.31 427 ASP A O 1
ATOM 3423 N N . PHE A 1 428 ? 20.164 -0.352 -13.750 1.00 64.94 428 PHE A N 1
ATOM 3424 C CA . PHE A 1 428 ? 20.987 -0.515 -14.949 1.00 64.94 428 PHE A CA 1
ATOM 3425 C C . PHE A 1 428 ? 21.545 0.803 -15.515 1.00 64.94 428 PHE A C 1
ATOM 3427 O O . PHE A 1 428 ? 22.238 0.787 -16.527 1.00 64.94 428 PHE A O 1
ATOM 3434 N N . ASN A 1 429 ? 21.277 1.942 -14.874 1.00 60.34 429 ASN A N 1
ATOM 3435 C CA . ASN A 1 429 ? 21.920 3.227 -15.167 1.00 60.34 429 ASN A CA 1
ATOM 3436 C C . ASN A 1 429 ? 23.089 3.542 -14.229 1.00 60.34 429 ASN A C 1
ATOM 3438 O O . ASN A 1 429 ? 23.778 4.541 -14.424 1.00 60.34 429 ASN A O 1
ATOM 3442 N N . SER A 1 430 ? 23.324 2.700 -13.222 1.00 57.19 430 SER A N 1
ATOM 3443 C CA . SER A 1 430 ? 24.307 2.952 -12.165 1.00 57.19 430 SER A CA 1
ATOM 3444 C C . SER A 1 430 ? 25.752 3.053 -12.671 1.00 57.19 430 SER A C 1
ATOM 3446 O O . SER A 1 430 ? 26.585 3.709 -12.047 1.00 57.19 430 SER A O 1
ATOM 3448 N N . SER A 1 431 ? 26.068 2.428 -13.812 1.00 69.50 431 SER A N 1
ATOM 3449 C CA . SER A 1 431 ? 27.359 2.585 -14.485 1.00 69.50 431 SER A CA 1
ATOM 3450 C C . SER A 1 431 ? 27.259 2.411 -16.002 1.00 69.50 431 SER A C 1
ATOM 3452 O O . SER A 1 431 ? 26.283 1.870 -16.529 1.00 69.50 431 SER A O 1
ATOM 3454 N N . SER A 1 432 ? 28.314 2.815 -16.713 1.00 64.62 432 SER A N 1
ATOM 3455 C CA . SER A 1 432 ? 28.434 2.622 -18.163 1.00 64.62 432 SER A CA 1
ATOM 3456 C C . SER A 1 432 ? 28.393 1.145 -18.569 1.00 64.62 432 SER A C 1
ATOM 3458 O O . SER A 1 432 ? 27.857 0.818 -19.623 1.00 64.62 432 SER A O 1
ATOM 3460 N N . VAL A 1 433 ? 28.904 0.248 -17.716 1.00 71.75 433 VAL A N 1
ATOM 3461 C CA . VAL A 1 433 ? 28.854 -1.208 -17.931 1.00 71.75 433 VAL A CA 1
ATOM 3462 C C . VAL A 1 433 ? 27.411 -1.705 -17.860 1.00 71.75 433 VAL A C 1
ATOM 3464 O O . VAL A 1 433 ? 26.969 -2.449 -18.730 1.00 71.75 433 VAL A O 1
ATOM 3467 N N . HIS A 1 434 ? 26.648 -1.246 -16.866 1.00 77.19 434 HIS A N 1
ATOM 3468 C CA . HIS A 1 434 ? 25.235 -1.594 -16.728 1.00 77.19 434 HIS A CA 1
ATOM 3469 C C . HIS A 1 434 ? 24.386 -1.060 -17.882 1.00 77.19 434 HIS A C 1
ATOM 3471 O O . HIS A 1 434 ? 23.553 -1.787 -18.426 1.00 77.19 434 HIS A O 1
ATOM 3477 N N . THR A 1 435 ? 24.641 0.188 -18.282 1.00 64.94 435 THR A N 1
ATOM 3478 C CA . THR A 1 435 ? 23.969 0.820 -19.422 1.00 64.94 435 THR A CA 1
ATOM 3479 C C . THR A 1 435 ? 24.228 0.020 -20.688 1.00 64.94 435 THR A C 1
ATOM 3481 O O . THR A 1 435 ? 23.291 -0.335 -21.394 1.00 64.94 435 THR A O 1
ATOM 3484 N N . MET A 1 436 ? 25.486 -0.352 -20.922 1.00 72.31 436 MET A N 1
ATOM 3485 C CA . MET A 1 436 ? 25.862 -1.144 -22.082 1.00 72.31 436 MET A CA 1
ATOM 3486 C C . MET A 1 436 ? 25.229 -2.537 -22.067 1.00 72.31 436 MET A C 1
ATOM 3488 O O . MET A 1 436 ? 24.715 -2.975 -23.089 1.00 72.31 436 MET A O 1
ATOM 3492 N N . PHE A 1 437 ? 25.216 -3.227 -20.923 1.00 80.75 437 PHE A N 1
ATOM 3493 C CA . PHE A 1 437 ? 24.540 -4.521 -20.814 1.00 80.75 437 PHE A CA 1
ATOM 3494 C C . PHE A 1 437 ? 23.048 -4.408 -21.148 1.00 80.75 437 PHE A C 1
ATOM 3496 O O . PHE A 1 437 ? 22.503 -5.261 -21.848 1.00 80.75 437 PHE A O 1
ATOM 3503 N N . ARG A 1 438 ? 22.402 -3.321 -20.706 1.00 78.19 438 ARG A N 1
ATOM 3504 C CA . ARG A 1 438 ? 21.021 -3.014 -21.073 1.00 78.19 438 ARG A CA 1
ATOM 3505 C C . ARG A 1 438 ? 20.829 -2.790 -22.560 1.00 78.19 438 ARG A C 1
ATOM 3507 O O . ARG A 1 438 ? 19.879 -3.316 -23.136 1.00 78.19 438 ARG A O 1
ATOM 3514 N N . ASP A 1 439 ? 21.689 -1.990 -23.163 1.00 70.62 439 ASP A N 1
ATOM 3515 C CA . ASP A 1 439 ? 21.574 -1.664 -24.578 1.00 70.62 439 ASP A CA 1
ATOM 3516 C C . ASP A 1 439 ? 21.781 -2.923 -25.434 1.00 70.62 439 ASP A C 1
ATOM 3518 O O . ASP A 1 439 ? 21.045 -3.129 -26.398 1.00 70.62 439 ASP A O 1
ATOM 3522 N N . LEU A 1 440 ? 22.692 -3.818 -25.029 1.00 76.94 440 LEU A N 1
ATOM 3523 C CA . LEU A 1 440 ? 22.894 -5.121 -25.669 1.00 76.94 440 LEU A CA 1
ATOM 3524 C C . LEU A 1 440 ? 21.624 -5.981 -25.641 1.00 76.94 440 LEU A C 1
ATOM 3526 O O . LEU A 1 440 ? 21.190 -6.434 -26.695 1.00 76.94 440 LEU A O 1
ATOM 3530 N N . TYR A 1 441 ? 20.980 -6.171 -24.482 1.00 79.75 441 TYR A N 1
ATOM 3531 C CA . TYR A 1 441 ? 19.781 -7.018 -24.442 1.00 79.75 441 TYR A CA 1
ATOM 3532 C C . TYR A 1 441 ? 18.544 -6.367 -25.073 1.00 79.75 441 TYR A C 1
ATOM 3534 O O . TYR A 1 441 ? 17.660 -7.076 -25.539 1.00 79.75 441 TYR A O 1
ATOM 3542 N N . ASN A 1 442 ? 18.441 -5.031 -25.088 1.00 71.81 442 ASN A N 1
ATOM 3543 C CA . ASN A 1 442 ? 17.320 -4.341 -25.741 1.00 71.81 442 ASN A CA 1
ATOM 3544 C C . ASN A 1 442 ? 17.462 -4.317 -27.273 1.00 71.81 442 ASN A C 1
ATOM 3546 O O . ASN A 1 442 ? 16.457 -4.155 -27.959 1.00 71.81 442 ASN A O 1
ATOM 3550 N N . SER A 1 443 ? 18.688 -4.419 -27.798 1.00 66.50 443 SER A N 1
ATOM 3551 C CA . SER A 1 443 ? 18.965 -4.418 -29.242 1.00 66.50 443 SER A CA 1
ATOM 3552 C C . SER A 1 443 ? 19.082 -5.816 -29.854 1.00 66.50 443 SER A C 1
ATOM 3554 O O . SER A 1 443 ? 19.146 -5.931 -31.076 1.00 66.50 443 SER A O 1
ATOM 3556 N N . ASP A 1 444 ? 19.095 -6.872 -29.037 1.00 72.06 444 ASP A N 1
ATOM 3557 C CA . ASP A 1 444 ? 19.151 -8.253 -29.513 1.00 72.06 444 ASP A CA 1
ATOM 3558 C C . ASP A 1 444 ? 17.796 -8.706 -30.083 1.00 72.06 444 ASP A C 1
ATOM 3560 O O . ASP A 1 444 ? 16.762 -8.669 -29.416 1.00 72.06 444 ASP A O 1
ATOM 3564 N N . GLU A 1 445 ? 17.811 -9.210 -31.317 1.00 72.62 445 GLU A N 1
ATOM 3565 C CA . GLU A 1 445 ? 16.628 -9.744 -32.012 1.00 72.62 445 GLU A CA 1
ATOM 3566 C C . GLU A 1 445 ? 16.271 -11.181 -31.567 1.00 72.62 445 GLU A C 1
ATOM 3568 O O . GLU A 1 445 ? 15.406 -11.843 -32.144 1.00 72.62 445 GLU A O 1
ATOM 3573 N N . GLY A 1 446 ? 16.909 -11.686 -30.507 1.00 72.19 446 GLY A N 1
ATOM 3574 C CA . GLY A 1 446 ? 16.669 -13.002 -29.922 1.00 72.19 446 GLY A CA 1
ATOM 3575 C C . GLY A 1 446 ? 17.745 -14.050 -30.186 1.00 72.19 446 GLY A C 1
ATOM 3576 O O . GLY A 1 446 ? 17.530 -15.217 -29.842 1.00 72.19 446 GLY A O 1
ATOM 3577 N N . SER A 1 447 ? 18.866 -13.663 -30.792 1.00 77.19 447 SER A N 1
ATOM 3578 C CA . SER A 1 447 ? 20.014 -14.531 -31.071 1.00 77.19 447 SER A CA 1
ATOM 3579 C C . SER A 1 447 ? 20.851 -14.851 -29.834 1.00 77.19 447 SER A C 1
ATOM 3581 O O . SER A 1 447 ? 21.442 -15.932 -29.766 1.00 77.19 447 SER A O 1
ATOM 3583 N N . SER A 1 448 ? 20.876 -13.949 -28.852 1.00 87.50 448 SER A N 1
ATOM 3584 C CA . SER A 1 448 ? 21.792 -14.023 -27.713 1.00 87.50 448 SER A CA 1
ATOM 3585 C C . SER A 1 448 ? 21.070 -14.391 -26.414 1.00 87.50 448 SER A C 1
ATOM 3587 O O . SER A 1 448 ? 19.841 -14.331 -26.296 1.00 87.50 448 SER A O 1
ATOM 3589 N N . LYS A 1 449 ? 21.835 -14.813 -25.407 1.00 91.50 449 LYS A N 1
ATOM 3590 C CA . LYS A 1 449 ? 21.358 -15.090 -24.048 1.00 91.50 449 LYS A CA 1
ATOM 3591 C C . LYS A 1 449 ? 22.022 -14.145 -23.060 1.00 91.50 449 LYS A C 1
ATOM 3593 O O . LYS A 1 449 ? 23.234 -13.962 -23.095 1.00 91.50 449 LYS A O 1
ATOM 3598 N N . PHE A 1 450 ? 21.231 -13.594 -22.147 1.00 94.50 450 PHE A N 1
ATOM 3599 C CA . PHE A 1 450 ? 21.685 -12.583 -21.198 1.00 94.50 450 PHE A CA 1
ATOM 3600 C C . PHE A 1 450 ? 21.497 -13.068 -19.766 1.00 94.50 450 PHE A C 1
ATOM 3602 O O . PHE A 1 450 ? 20.397 -13.462 -19.377 1.00 94.50 450 PHE A O 1
ATOM 3609 N N . PHE A 1 451 ? 22.562 -13.003 -18.973 1.00 93.81 451 PHE A N 1
ATOM 3610 C CA . PHE A 1 451 ? 22.555 -13.411 -17.572 1.00 93.81 451 PHE A CA 1
ATOM 3611 C C . PHE A 1 451 ? 23.132 -12.331 -16.666 1.00 93.81 451 PHE A C 1
ATOM 3613 O O . PHE A 1 451 ? 24.035 -11.594 -17.057 1.00 93.81 451 PHE A O 1
ATOM 3620 N N . ILE A 1 452 ? 22.640 -12.269 -15.432 1.00 92.50 452 ILE A N 1
ATOM 3621 C CA . ILE A 1 452 ? 23.154 -11.373 -14.395 1.00 92.50 452 ILE A CA 1
ATOM 3622 C C . ILE A 1 452 ? 23.601 -12.210 -13.205 1.00 92.50 452 ILE A C 1
ATOM 3624 O O . ILE A 1 452 ? 22.798 -12.931 -12.614 1.00 92.50 452 ILE A O 1
ATOM 3628 N N . ALA A 1 453 ? 24.867 -12.087 -12.822 1.00 90.38 453 ALA A N 1
ATOM 3629 C CA . ALA A 1 453 ? 25.425 -12.727 -11.644 1.00 90.38 453 ALA A CA 1
ATOM 3630 C C . ALA A 1 453 ? 25.854 -11.675 -10.621 1.00 90.38 453 ALA A C 1
ATOM 3632 O O . ALA A 1 453 ? 26.784 -10.898 -10.847 1.00 90.38 453 ALA A O 1
ATOM 3633 N N . ASN A 1 454 ? 25.210 -11.704 -9.458 1.00 87.81 454 ASN A N 1
ATOM 3634 C CA . ASN A 1 454 ? 25.708 -10.997 -8.290 1.00 87.81 454 ASN A CA 1
ATOM 3635 C C . ASN A 1 454 ? 26.745 -11.875 -7.583 1.00 87.81 454 ASN A C 1
ATOM 3637 O O . ASN A 1 454 ? 26.417 -12.958 -7.100 1.00 87.81 454 ASN A O 1
ATOM 3641 N N . LEU A 1 455 ? 27.984 -11.407 -7.493 1.00 85.19 455 LEU A N 1
ATOM 3642 C CA . LEU A 1 455 ? 29.121 -12.163 -6.966 1.00 85.19 455 LEU A CA 1
ATOM 3643 C C . LEU A 1 455 ? 29.057 -12.383 -5.447 1.00 85.19 455 LEU A C 1
ATOM 3645 O O . LEU A 1 455 ? 29.625 -13.353 -4.947 1.00 85.19 455 LEU A O 1
ATOM 3649 N N . LYS A 1 456 ? 28.310 -11.553 -4.703 1.00 83.44 456 LYS A N 1
ATOM 3650 C CA . LYS A 1 456 ? 28.026 -11.799 -3.277 1.00 83.44 456 LYS A CA 1
ATOM 3651 C C . LYS A 1 456 ? 27.051 -12.959 -3.063 1.00 83.44 456 LYS A C 1
ATOM 3653 O O . LYS A 1 456 ? 26.981 -13.499 -1.962 1.00 83.44 456 LYS A O 1
ATOM 3658 N N . ILE A 1 457 ? 26.302 -13.334 -4.100 1.00 84.00 457 ILE A N 1
ATOM 3659 C CA . ILE A 1 457 ? 25.306 -14.412 -4.075 1.00 84.00 457 ILE A CA 1
ATOM 3660 C C . ILE A 1 457 ? 25.863 -15.658 -4.774 1.00 84.00 457 ILE A C 1
ATOM 3662 O O . ILE A 1 457 ? 25.832 -16.749 -4.212 1.00 84.00 457 ILE A O 1
ATOM 3666 N N . CYS A 1 458 ? 26.424 -15.491 -5.971 1.00 84.25 458 CYS A N 1
ATOM 3667 C CA . CYS A 1 458 ? 27.074 -16.528 -6.769 1.00 84.25 458 CYS A CA 1
ATOM 3668 C C . CYS A 1 458 ? 28.554 -16.659 -6.379 1.00 84.25 458 CYS A C 1
ATOM 3670 O O . CYS A 1 458 ? 29.447 -16.378 -7.177 1.00 84.25 458 CYS A O 1
ATOM 3672 N N . THR A 1 459 ? 28.828 -17.092 -5.148 1.00 78.56 459 THR A N 1
ATOM 3673 C CA . THR A 1 459 ? 30.193 -17.135 -4.579 1.00 78.56 459 THR A CA 1
ATOM 3674 C C . THR A 1 459 ? 31.158 -18.070 -5.317 1.00 78.56 459 THR A C 1
ATOM 3676 O O . THR A 1 459 ? 32.374 -17.962 -5.153 1.00 78.56 459 THR A O 1
ATOM 3679 N N . GLN A 1 460 ? 30.638 -18.977 -6.149 1.00 77.12 460 GLN A N 1
ATOM 3680 C CA . GLN A 1 460 ? 31.443 -19.867 -6.990 1.00 77.12 460 GLN A CA 1
ATOM 3681 C C . GLN A 1 460 ? 32.044 -19.157 -8.215 1.00 77.12 460 GLN A C 1
ATOM 3683 O O . GLN A 1 460 ? 33.010 -19.650 -8.795 1.00 77.12 460 GLN A O 1
ATOM 3688 N N . ILE A 1 461 ? 31.519 -17.988 -8.596 1.00 77.88 461 ILE A N 1
ATOM 3689 C CA . ILE A 1 461 ? 32.004 -17.212 -9.737 1.00 77.88 461 ILE A CA 1
ATOM 3690 C C . ILE A 1 461 ? 33.051 -16.212 -9.238 1.00 77.88 461 ILE A C 1
ATOM 3692 O O . ILE A 1 461 ? 32.743 -15.283 -8.497 1.00 77.88 461 ILE A O 1
ATOM 3696 N N . LYS A 1 462 ? 34.311 -16.382 -9.655 1.00 69.31 462 LYS A N 1
ATOM 3697 C CA . LYS A 1 462 ? 35.399 -15.445 -9.326 1.00 69.31 462 LYS A CA 1
ATOM 3698 C C . LYS A 1 462 ? 35.530 -14.359 -10.396 1.00 69.31 462 LYS A C 1
ATOM 3700 O O . LYS A 1 462 ? 35.548 -14.656 -11.596 1.00 69.31 462 LYS A O 1
ATOM 3705 N N . CYS A 1 463 ? 35.641 -13.105 -9.958 1.00 65.19 463 CYS A N 1
ATOM 3706 C CA . CYS A 1 463 ? 35.777 -11.942 -10.834 1.00 65.19 463 CYS A CA 1
ATOM 3707 C C . CYS A 1 463 ? 36.460 -10.748 -10.129 1.00 65.19 463 CYS A C 1
ATOM 3709 O O . CYS A 1 463 ? 36.785 -10.832 -8.944 1.00 65.19 463 CYS A O 1
ATOM 3711 N N . SER A 1 464 ? 36.689 -9.656 -10.868 1.00 62.94 464 SER A N 1
ATOM 3712 C CA . SER A 1 464 ? 37.288 -8.404 -10.388 1.00 62.94 464 SER A CA 1
ATOM 3713 C C . SER A 1 464 ? 36.374 -7.641 -9.405 1.00 62.94 464 SER A C 1
ATOM 3715 O O . SER A 1 464 ? 35.208 -7.982 -9.209 1.00 62.94 464 SER A O 1
ATOM 3717 N N . SER A 1 465 ? 36.911 -6.598 -8.765 1.00 68.75 465 SER A N 1
ATOM 3718 C CA . SER A 1 465 ? 36.206 -5.756 -7.786 1.00 68.75 465 SER A CA 1
ATOM 3719 C C . SER A 1 465 ? 35.179 -4.782 -8.383 1.00 68.75 465 SER A C 1
ATOM 3721 O O . SER A 1 465 ? 34.531 -4.065 -7.622 1.00 68.75 465 SER A O 1
ATOM 3723 N N . TYR A 1 466 ? 35.032 -4.732 -9.708 1.00 76.25 466 TYR A N 1
ATOM 3724 C CA . TYR A 1 466 ? 34.158 -3.807 -10.433 1.00 76.25 466 TYR A CA 1
ATOM 3725 C C . TYR A 1 466 ? 33.293 -4.560 -11.459 1.00 76.25 466 TYR A C 1
ATOM 3727 O O . TYR A 1 466 ? 33.668 -5.661 -11.869 1.00 76.25 466 TYR A O 1
ATOM 3735 N N . PRO A 1 467 ? 32.138 -4.006 -11.879 1.00 84.25 467 PRO A N 1
ATOM 3736 C CA . PRO A 1 467 ? 31.237 -4.697 -12.794 1.00 84.25 467 PRO A CA 1
ATOM 3737 C C . PRO A 1 467 ? 31.875 -4.915 -14.167 1.00 84.25 467 PRO A C 1
ATOM 3739 O O . PRO A 1 467 ? 32.482 -3.995 -14.721 1.00 84.25 467 PRO A O 1
ATOM 3742 N N . ILE A 1 468 ? 31.699 -6.108 -14.737 1.00 88.06 468 ILE A N 1
ATOM 3743 C CA . ILE A 1 468 ? 32.160 -6.453 -16.091 1.00 88.06 468 ILE A CA 1
ATOM 3744 C C . ILE A 1 468 ? 31.103 -7.260 -16.847 1.00 88.06 468 ILE A C 1
ATOM 3746 O O . ILE A 1 468 ? 30.234 -7.885 -16.241 1.00 88.06 468 ILE A O 1
ATOM 3750 N N . ILE A 1 469 ? 31.209 -7.287 -18.176 1.00 90.75 469 ILE A N 1
ATOM 3751 C CA . ILE A 1 469 ? 30.394 -8.151 -19.041 1.00 90.75 469 ILE A CA 1
ATOM 3752 C C . ILE A 1 469 ? 31.316 -9.214 -19.633 1.00 90.75 469 ILE A C 1
ATOM 3754 O O . ILE A 1 469 ? 32.234 -8.867 -20.371 1.00 90.75 469 ILE A O 1
ATOM 3758 N N . ARG A 1 470 ? 31.072 -10.492 -19.338 1.00 92.00 470 ARG A N 1
ATOM 3759 C CA . ARG A 1 470 ? 31.733 -11.610 -20.026 1.00 92.00 470 ARG A CA 1
ATOM 3760 C C . ARG A 1 470 ? 30.918 -12.044 -21.231 1.00 92.00 470 ARG A C 1
ATOM 3762 O O . ARG A 1 470 ? 29.697 -12.139 -21.133 1.00 92.00 470 ARG A O 1
ATOM 3769 N N . HIS A 1 471 ? 31.598 -12.348 -22.325 1.00 92.81 471 HIS A N 1
ATOM 3770 C CA . HIS A 1 471 ? 30.990 -12.765 -23.581 1.00 92.81 471 HIS A CA 1
ATOM 3771 C C . HIS A 1 471 ? 31.538 -14.128 -24.014 1.00 92.81 471 HIS A C 1
ATOM 3773 O O . HIS A 1 471 ? 32.755 -14.343 -24.035 1.00 92.81 471 HIS A O 1
ATOM 3779 N N . TYR A 1 472 ? 30.636 -15.050 -24.344 1.00 89.56 472 TYR A N 1
ATOM 3780 C CA . TYR A 1 472 ? 30.955 -16.400 -24.794 1.00 89.56 472 TYR A CA 1
ATOM 3781 C C . TYR A 1 472 ? 30.268 -16.694 -26.120 1.00 89.56 472 TYR A C 1
ATOM 3783 O O . TYR A 1 472 ? 29.075 -16.452 -26.269 1.00 89.56 472 TYR A O 1
ATOM 3791 N N . ILE A 1 473 ? 31.004 -17.320 -27.034 1.00 87.19 473 ILE A N 1
ATOM 3792 C CA . ILE A 1 473 ? 30.486 -17.786 -28.318 1.00 87.19 473 ILE A CA 1
ATOM 3793 C C . ILE A 1 473 ? 30.670 -19.299 -28.378 1.00 87.19 473 ILE A C 1
ATOM 3795 O O . ILE A 1 473 ? 31.790 -19.804 -28.267 1.00 87.19 473 ILE A O 1
ATOM 3799 N N . ASN A 1 474 ? 29.573 -20.035 -28.570 1.00 84.19 474 ASN A N 1
ATOM 3800 C CA . ASN A 1 474 ? 29.583 -21.497 -28.700 1.00 84.19 474 ASN A CA 1
ATOM 3801 C C . ASN A 1 474 ? 30.345 -22.196 -27.553 1.00 84.19 474 ASN A C 1
ATOM 3803 O O . ASN A 1 474 ? 31.209 -23.051 -27.770 1.00 84.19 474 ASN A O 1
ATOM 3807 N N . GLY A 1 475 ? 30.082 -21.752 -26.319 1.00 81.19 475 GLY A N 1
ATOM 3808 C CA . GLY A 1 475 ? 30.687 -22.302 -25.104 1.00 81.19 475 GLY A CA 1
ATOM 3809 C C . GLY A 1 475 ? 32.151 -21.914 -24.861 1.00 81.19 475 GLY A C 1
ATOM 3810 O O . GLY A 1 475 ? 32.724 -22.339 -23.860 1.00 81.19 475 GLY A O 1
ATOM 3811 N N . ARG A 1 476 ? 32.774 -21.111 -25.735 1.00 85.62 476 ARG A N 1
ATOM 3812 C CA . ARG A 1 476 ? 34.152 -20.620 -25.569 1.00 85.62 476 ARG A CA 1
ATOM 3813 C C . ARG A 1 476 ? 34.149 -19.152 -25.162 1.00 85.62 476 ARG A C 1
ATOM 3815 O O . ARG A 1 476 ? 33.348 -18.379 -25.676 1.00 85.62 476 ARG A O 1
ATOM 3822 N N . LEU A 1 477 ? 35.041 -18.779 -24.243 1.00 88.44 477 LEU A N 1
ATOM 3823 C CA . LEU A 1 477 ? 35.212 -17.387 -23.828 1.00 88.44 477 LEU A CA 1
ATOM 3824 C C . LEU A 1 477 ? 35.745 -16.574 -25.012 1.00 88.44 477 LEU A C 1
ATOM 3826 O O . LEU A 1 477 ? 36.841 -16.851 -25.498 1.00 88.44 477 LEU A O 1
ATOM 3830 N N . ASP A 1 478 ? 34.959 -15.601 -25.461 1.00 89.19 478 ASP A N 1
ATOM 3831 C CA . ASP A 1 478 ? 35.339 -14.667 -26.523 1.00 89.19 478 ASP A CA 1
ATOM 3832 C C . ASP A 1 478 ? 35.969 -13.403 -25.928 1.00 89.19 478 ASP A C 1
ATOM 3834 O O . ASP A 1 478 ? 37.032 -12.968 -26.366 1.00 89.19 478 ASP A O 1
ATOM 3838 N N . SER A 1 479 ? 35.361 -12.860 -24.869 1.00 86.12 479 SER A N 1
ATOM 3839 C CA . SER A 1 479 ? 35.865 -11.678 -24.171 1.00 86.12 479 SER A CA 1
ATOM 3840 C C . SER A 1 479 ? 35.600 -11.764 -22.666 1.00 86.12 479 SER A C 1
ATOM 3842 O O . SER A 1 479 ? 34.473 -12.003 -22.223 1.00 86.12 479 SER A O 1
ATOM 3844 N N . ASP A 1 480 ? 36.658 -11.570 -21.871 1.00 85.38 480 ASP A N 1
ATOM 3845 C CA . ASP A 1 480 ? 36.574 -11.557 -20.404 1.00 85.38 480 ASP A CA 1
ATOM 3846 C C . ASP A 1 480 ? 36.009 -10.229 -19.879 1.00 85.38 480 ASP A C 1
ATOM 3848 O O . ASP A 1 480 ? 35.317 -10.213 -18.866 1.00 85.38 480 ASP A O 1
ATOM 3852 N N . ASN A 1 481 ? 36.238 -9.121 -20.588 1.00 85.56 481 ASN A N 1
ATOM 3853 C CA . ASN A 1 481 ? 35.640 -7.829 -20.272 1.00 85.56 481 ASN A CA 1
ATOM 3854 C C . ASN A 1 481 ? 35.177 -7.129 -21.552 1.00 85.56 481 ASN A C 1
ATOM 3856 O O . ASN A 1 481 ? 35.827 -6.221 -22.067 1.00 85.56 481 ASN A O 1
ATOM 3860 N N . TYR A 1 482 ? 34.002 -7.530 -22.028 1.00 82.06 482 TYR A N 1
ATOM 3861 C CA . TYR A 1 482 ? 33.413 -7.067 -23.279 1.00 82.06 482 TYR A CA 1
ATOM 3862 C C . TYR A 1 482 ? 33.206 -5.552 -23.307 1.00 82.06 482 TYR A C 1
ATOM 3864 O O . TYR A 1 482 ? 33.335 -4.935 -24.366 1.00 82.06 482 TYR A O 1
ATOM 3872 N N . TYR A 1 483 ? 32.933 -4.940 -22.150 1.00 77.00 483 TYR A N 1
ATOM 3873 C CA . TYR A 1 483 ? 32.839 -3.489 -22.034 1.00 77.00 483 TYR A CA 1
ATOM 3874 C C . TYR A 1 483 ? 34.185 -2.814 -22.321 1.00 77.00 483 TYR A C 1
ATOM 3876 O O . TYR A 1 483 ? 34.231 -1.937 -23.175 1.00 77.00 483 TYR A O 1
ATOM 3884 N N . GLU A 1 484 ? 35.281 -3.210 -21.660 1.00 75.06 484 GLU A N 1
ATOM 3885 C CA . GLU A 1 484 ? 36.600 -2.599 -21.902 1.00 75.06 484 GLU A CA 1
ATOM 3886 C C . GLU A 1 484 ? 37.159 -2.964 -23.287 1.00 75.06 484 GLU A C 1
ATOM 3888 O O . GLU A 1 484 ? 37.622 -2.079 -24.010 1.00 75.06 484 GLU A O 1
ATOM 3893 N N . ASP A 1 485 ? 37.022 -4.223 -23.713 1.00 71.56 485 ASP A N 1
ATOM 3894 C CA . ASP A 1 485 ? 37.505 -4.719 -25.011 1.00 71.56 485 ASP A CA 1
ATOM 3895 C C . ASP A 1 485 ? 36.844 -3.996 -26.194 1.00 71.56 485 ASP A C 1
ATOM 3897 O O . ASP A 1 485 ? 37.441 -3.826 -27.262 1.00 71.56 485 ASP A O 1
ATOM 3901 N N . ASN A 1 486 ? 35.611 -3.520 -26.000 1.00 60.97 486 ASN A N 1
ATOM 3902 C CA . ASN A 1 486 ? 34.867 -2.762 -26.999 1.00 60.97 486 ASN A CA 1
ATOM 3903 C C . ASN A 1 486 ? 34.649 -1.296 -26.596 1.00 60.97 486 ASN A C 1
ATOM 3905 O O . ASN A 1 486 ? 33.985 -0.559 -27.320 1.00 60.97 486 ASN A O 1
ATOM 3909 N N . LYS A 1 487 ? 35.276 -0.808 -25.522 1.00 52.03 487 LYS A N 1
ATOM 3910 C CA . LYS A 1 487 ? 35.148 0.582 -25.051 1.00 52.03 487 LYS A CA 1
ATOM 3911 C C . LYS A 1 487 ? 35.504 1.585 -26.130 1.00 52.03 487 LYS A C 1
ATOM 3913 O O . LYS A 1 487 ? 34.864 2.620 -26.256 1.00 52.03 487 LYS A O 1
ATOM 3918 N N . ILE A 1 488 ? 36.497 1.249 -26.949 1.00 45.94 488 ILE A N 1
ATOM 3919 C CA . ILE A 1 488 ? 36.916 2.035 -28.110 1.00 45.94 488 ILE A CA 1
ATOM 3920 C C . ILE A 1 488 ? 35.823 2.049 -29.187 1.00 45.94 488 ILE A C 1
ATOM 3922 O O . ILE A 1 488 ? 35.615 3.092 -29.785 1.00 45.94 488 ILE A O 1
ATOM 3926 N N . LEU A 1 489 ? 35.083 0.963 -29.427 1.00 47.47 489 LEU A N 1
ATOM 3927 C CA . LEU A 1 489 ? 33.973 0.962 -30.394 1.00 47.47 489 LEU A CA 1
ATOM 3928 C C . LEU A 1 489 ? 32.829 1.881 -29.963 1.00 47.47 489 LEU A C 1
ATOM 3930 O O . LEU A 1 489 ? 32.223 2.528 -30.807 1.00 47.47 489 LEU A O 1
ATOM 3934 N N . PHE A 1 490 ? 32.569 1.971 -28.661 1.00 43.69 490 PHE A N 1
ATOM 3935 C CA . PHE A 1 490 ? 31.484 2.794 -28.121 1.00 43.69 490 PHE A CA 1
ATOM 3936 C C . PHE A 1 490 ? 31.912 4.233 -27.788 1.00 43.69 490 PHE A C 1
ATOM 3938 O O . PHE A 1 490 ? 31.055 5.082 -27.559 1.00 43.69 490 PHE A O 1
ATOM 3945 N N . THR A 1 491 ? 33.221 4.528 -27.797 1.00 40.28 491 THR A N 1
ATOM 3946 C CA . THR A 1 491 ? 33.783 5.880 -27.588 1.00 40.28 491 THR A CA 1
ATOM 3947 C C . THR A 1 491 ? 34.479 6.482 -28.821 1.00 40.28 491 THR A C 1
ATOM 3949 O O . THR A 1 491 ? 34.880 7.641 -28.768 1.00 40.28 491 THR A O 1
ATOM 3952 N N . SER A 1 492 ? 34.614 5.744 -29.935 1.00 45.03 492 SER A N 1
ATOM 3953 C CA . SER A 1 492 ? 35.261 6.217 -31.178 1.00 45.03 492 SER A CA 1
ATOM 3954 C C . SER A 1 492 ? 34.268 6.542 -32.290 1.00 45.03 492 SER A C 1
ATOM 3956 O O . SER A 1 492 ? 33.187 5.968 -32.378 1.00 45.03 492 SER A O 1
ATOM 3958 N N . ASN A 1 493 ? 34.697 7.399 -33.216 1.00 53.59 493 ASN A N 1
ATOM 3959 C CA . ASN A 1 493 ? 33.969 7.703 -34.444 1.00 53.59 493 ASN A CA 1
ATOM 3960 C C . ASN A 1 493 ? 34.122 6.550 -35.453 1.00 53.59 493 ASN A C 1
ATOM 3962 O O . ASN A 1 493 ? 35.240 6.209 -35.861 1.00 53.59 493 ASN A O 1
ATOM 3966 N N . LEU A 1 494 ? 33.004 5.920 -35.833 1.00 54.34 494 LEU A N 1
ATOM 3967 C CA . LEU A 1 494 ? 32.989 4.722 -36.679 1.00 54.34 494 LEU A CA 1
ATOM 3968 C C . LEU A 1 494 ? 32.512 5.025 -38.099 1.00 54.34 494 LEU A C 1
ATOM 3970 O O . LEU A 1 494 ? 31.506 5.701 -38.295 1.00 54.34 494 LEU A O 1
ATOM 3974 N N . ILE A 1 495 ? 33.199 4.440 -39.078 1.00 65.94 495 ILE A N 1
ATOM 3975 C CA . ILE A 1 495 ? 32.827 4.468 -40.496 1.00 65.94 495 ILE A CA 1
ATOM 3976 C C . ILE A 1 495 ? 32.537 3.041 -40.976 1.00 65.94 495 ILE A C 1
ATOM 3978 O O . ILE A 1 495 ? 33.319 2.112 -40.737 1.00 65.94 495 ILE A O 1
ATOM 3982 N N . LYS A 1 496 ? 31.386 2.846 -41.627 1.00 68.06 496 LYS A N 1
ATOM 3983 C CA . LYS A 1 496 ? 30.998 1.574 -42.256 1.00 68.06 496 LYS A CA 1
ATOM 3984 C C . LYS A 1 496 ? 31.129 1.705 -43.771 1.00 68.06 496 LYS A C 1
ATOM 3986 O O . LYS A 1 496 ? 30.677 2.700 -44.331 1.00 68.06 496 LYS A O 1
ATOM 3991 N N . PHE A 1 497 ? 31.713 0.688 -44.400 1.00 67.75 497 PHE A N 1
ATOM 3992 C CA . PHE A 1 497 ? 31.859 0.593 -45.852 1.00 67.75 497 PHE A CA 1
ATOM 3993 C C . PHE A 1 497 ? 30.809 -0.351 -46.436 1.00 67.75 497 PHE A C 1
ATOM 3995 O O . PHE A 1 497 ? 30.603 -1.446 -45.900 1.00 67.75 497 PHE A O 1
ATOM 4002 N N . ASP A 1 498 ? 30.155 0.077 -47.510 1.00 60.53 498 ASP A N 1
ATOM 4003 C CA . ASP A 1 498 ? 29.193 -0.710 -48.275 1.00 60.53 498 ASP A CA 1
ATOM 4004 C C . ASP A 1 498 ? 29.288 -0.363 -49.777 1.00 60.53 498 ASP A C 1
ATOM 4006 O O . ASP A 1 498 ? 28.958 0.769 -50.143 1.00 60.53 498 ASP A O 1
ATOM 4010 N N . PRO A 1 499 ? 29.746 -1.284 -50.650 1.00 59.75 499 PRO A N 1
ATOM 4011 C CA . PRO A 1 499 ? 30.145 -2.663 -50.358 1.00 59.75 499 PRO A CA 1
ATOM 4012 C C . PRO A 1 499 ? 31.425 -2.771 -49.510 1.00 59.75 499 PRO A C 1
ATOM 4014 O O . PRO A 1 499 ? 32.159 -1.804 -49.306 1.00 59.75 499 PRO A O 1
ATOM 4017 N N . LEU A 1 500 ? 31.685 -3.977 -48.990 1.00 66.88 500 LEU A N 1
ATOM 4018 C CA . LEU A 1 500 ? 32.852 -4.264 -48.150 1.00 66.88 500 LEU A CA 1
ATOM 4019 C C . LEU A 1 500 ? 34.177 -3.919 -48.863 1.00 66.88 500 LEU A C 1
ATOM 4021 O O . LEU A 1 500 ? 34.282 -4.147 -50.071 1.00 66.88 500 LEU A O 1
ATOM 4025 N N . PRO A 1 501 ? 35.207 -3.445 -48.131 1.00 78.50 501 PRO A N 1
ATOM 4026 C CA . PRO A 1 501 ? 36.486 -3.083 -48.735 1.00 78.50 501 PRO A CA 1
ATOM 4027 C C . PRO A 1 501 ? 37.149 -4.272 -49.447 1.00 78.50 501 PRO A C 1
ATOM 4029 O O . PRO A 1 501 ? 37.089 -5.411 -48.977 1.00 78.50 501 PRO A O 1
ATOM 4032 N N . SER A 1 502 ? 37.790 -4.002 -50.584 1.00 77.50 502 SER A N 1
ATOM 4033 C CA . SER A 1 502 ? 38.501 -4.989 -51.398 1.00 77.50 502 SER A CA 1
ATOM 4034 C C . SER A 1 502 ? 39.829 -5.372 -50.750 1.00 77.50 502 SER A C 1
ATOM 4036 O O . SER A 1 502 ? 40.732 -4.546 -50.624 1.00 77.50 502 SER A O 1
ATOM 4038 N N . THR A 1 503 ? 39.998 -6.648 -50.405 1.00 73.38 503 THR A N 1
ATOM 4039 C CA . THR A 1 503 ? 41.226 -7.178 -49.781 1.00 73.38 503 THR A CA 1
ATOM 4040 C C . THR A 1 503 ? 42.438 -7.205 -50.718 1.00 73.38 503 THR A C 1
ATOM 4042 O O . THR A 1 503 ? 43.567 -7.342 -50.252 1.00 73.38 503 THR A O 1
ATOM 4045 N N . LYS A 1 504 ? 42.225 -7.058 -52.034 1.00 69.38 504 LYS A N 1
ATOM 4046 C CA . LYS A 1 504 ? 43.278 -6.849 -53.037 1.00 69.38 504 LYS A CA 1
ATOM 4047 C C . LYS A 1 504 ? 43.160 -5.418 -53.573 1.00 69.38 504 LYS A C 1
ATOM 4049 O O . LYS A 1 504 ? 42.287 -5.185 -54.416 1.00 69.38 504 LYS A O 1
ATOM 4054 N N . PRO A 1 505 ? 43.981 -4.472 -53.084 1.00 61.62 505 PRO A N 1
ATOM 4055 C CA . PRO A 1 505 ? 43.948 -3.109 -53.581 1.00 61.62 505 PRO A CA 1
ATOM 4056 C C . PRO A 1 505 ? 44.356 -3.086 -55.055 1.00 61.62 505 PRO A C 1
ATOM 4058 O O . PRO A 1 505 ? 45.371 -3.685 -55.418 1.00 61.62 505 PRO A O 1
ATOM 4061 N N . LYS A 1 506 ? 43.580 -2.412 -55.907 1.00 61.91 506 LYS A N 1
ATOM 4062 C CA . LYS A 1 506 ? 43.949 -2.211 -57.319 1.00 61.91 506 LYS A CA 1
ATOM 4063 C C . LYS A 1 506 ? 45.030 -1.140 -57.450 1.00 61.91 506 LYS A C 1
ATOM 4065 O O . LYS A 1 506 ? 45.847 -1.237 -58.357 1.00 61.91 506 LYS A O 1
ATOM 4070 N N . ASN A 1 507 ? 45.067 -0.190 -56.511 1.00 60.44 507 ASN A N 1
ATOM 4071 C CA . ASN A 1 507 ? 46.095 0.835 -56.374 1.00 60.44 507 ASN A CA 1
ATOM 4072 C C . ASN A 1 507 ? 46.469 0.974 -54.891 1.00 60.44 507 ASN A C 1
ATOM 4074 O O . ASN A 1 507 ? 45.653 1.406 -54.088 1.00 60.44 507 ASN A O 1
ATOM 4078 N N . ASN A 1 508 ? 47.695 0.610 -54.506 1.00 64.62 508 ASN A N 1
ATOM 4079 C CA . ASN A 1 508 ? 48.186 0.822 -53.141 1.00 64.62 508 ASN A CA 1
ATOM 4080 C C . ASN A 1 508 ? 49.193 1.987 -53.141 1.00 64.62 508 ASN A C 1
ATOM 4082 O O . ASN A 1 508 ? 50.357 1.759 -53.479 1.00 64.62 508 ASN A O 1
ATOM 4086 N N . PRO A 1 509 ? 48.768 3.226 -52.836 1.00 68.19 509 PRO A N 1
ATOM 4087 C CA . PRO A 1 509 ? 49.652 4.386 -52.861 1.00 68.19 509 PRO A CA 1
ATOM 4088 C C . PRO A 1 509 ? 50.757 4.246 -51.806 1.00 68.19 509 PRO A C 1
ATOM 4090 O O . PRO A 1 509 ? 50.525 3.728 -50.710 1.00 68.19 509 PRO A O 1
ATOM 4093 N N . SER A 1 510 ? 51.968 4.692 -52.151 1.00 64.44 510 SER A N 1
ATOM 4094 C CA . SER A 1 510 ? 53.148 4.644 -51.274 1.00 64.44 510 SER A CA 1
ATOM 4095 C C . SER A 1 510 ? 53.037 5.579 -50.069 1.00 64.44 510 SER A C 1
ATOM 4097 O O . SER A 1 510 ? 53.696 5.347 -49.060 1.00 64.44 510 SER A O 1
ATOM 4099 N N . GLU A 1 511 ? 52.187 6.604 -50.162 1.00 67.75 511 GLU A N 1
ATOM 4100 C CA . GLU A 1 511 ? 51.879 7.537 -49.082 1.00 67.75 511 GLU A CA 1
ATOM 4101 C C . GLU A 1 511 ? 50.398 7.448 -48.701 1.00 67.75 511 GLU A C 1
ATOM 4103 O O . GLU A 1 511 ? 49.508 7.479 -49.553 1.00 67.75 511 GLU A O 1
ATOM 4108 N N . LYS A 1 512 ? 50.142 7.335 -47.395 1.00 83.25 512 LYS A N 1
ATOM 4109 C CA . LYS A 1 512 ? 48.810 7.336 -46.785 1.00 83.25 512 LYS A CA 1
ATOM 4110 C C . LYS A 1 512 ? 48.849 8.191 -45.530 1.00 83.25 512 LYS A C 1
ATOM 4112 O O . LYS A 1 512 ? 49.855 8.202 -44.824 1.00 83.25 512 LYS A O 1
ATOM 4117 N N . THR A 1 513 ? 47.754 8.880 -45.236 1.00 80.06 513 THR A N 1
ATOM 4118 C CA . THR A 1 513 ? 47.592 9.619 -43.978 1.00 80.06 513 THR A CA 1
ATOM 4119 C C . THR A 1 513 ? 46.414 9.076 -43.189 1.00 80.06 513 THR A C 1
ATOM 4121 O O . THR A 1 513 ? 45.480 8.534 -43.775 1.00 80.06 513 THR A O 1
ATOM 4124 N N . LYS A 1 514 ? 46.423 9.215 -41.862 1.00 81.38 514 LYS A N 1
ATOM 4125 C CA . LYS A 1 514 ? 45.248 8.866 -41.053 1.00 81.38 514 LYS A CA 1
ATOM 4126 C C . LYS A 1 514 ? 44.081 9.769 -41.440 1.00 81.38 514 LYS A C 1
ATOM 4128 O O . LYS A 1 514 ? 44.257 10.967 -41.634 1.00 81.38 514 LYS A O 1
ATOM 4133 N N . LEU A 1 515 ? 42.893 9.182 -41.556 1.00 74.12 515 LEU A N 1
ATOM 4134 C CA . LEU A 1 515 ? 41.674 9.916 -41.849 1.00 74.12 515 LEU A CA 1
ATOM 4135 C C . LEU A 1 515 ? 41.263 10.709 -40.606 1.00 74.12 515 LEU A C 1
ATOM 4137 O O . LEU A 1 515 ? 40.645 10.175 -39.679 1.00 74.12 515 LEU A O 1
ATOM 4141 N N . GLU A 1 516 ? 41.634 11.981 -40.618 1.00 68.62 516 GLU A N 1
ATOM 4142 C CA . GLU A 1 516 ? 41.314 12.969 -39.600 1.00 68.62 516 GLU A CA 1
ATOM 4143 C C . GLU A 1 516 ? 40.460 14.043 -40.271 1.00 68.62 516 GLU A C 1
ATOM 4145 O O . GLU A 1 516 ? 40.962 14.953 -40.925 1.00 68.62 516 GLU A O 1
ATOM 4150 N N . ILE A 1 517 ? 39.144 13.843 -40.214 1.00 63.28 517 ILE A N 1
ATOM 4151 C CA . ILE A 1 517 ? 38.168 14.766 -40.792 1.00 63.28 517 ILE A CA 1
ATOM 4152 C C . ILE A 1 517 ? 37.119 15.101 -39.732 1.00 63.28 517 ILE A C 1
ATOM 4154 O O . ILE A 1 517 ? 36.793 14.236 -38.901 1.00 63.28 517 ILE A O 1
ATOM 4158 N N . PRO A 1 518 ? 36.574 16.328 -39.738 1.00 53.75 518 PRO A N 1
ATOM 4159 C CA . PRO A 1 518 ? 35.441 16.687 -38.902 1.00 53.75 518 PRO A CA 1
ATOM 4160 C C . PRO A 1 518 ? 34.293 15.693 -39.068 1.00 53.75 518 PRO A C 1
ATOM 4162 O O . PRO A 1 518 ? 34.143 15.048 -40.108 1.00 53.75 518 PRO A O 1
ATOM 4165 N N . CYS A 1 519 ? 33.461 15.567 -38.035 1.00 52.56 519 CYS A N 1
ATOM 4166 C CA . CYS A 1 519 ? 32.220 14.818 -38.169 1.00 52.56 519 CYS A CA 1
ATOM 4167 C C . CYS A 1 519 ? 31.417 15.351 -39.366 1.00 52.56 519 CYS A C 1
ATOM 4169 O O . CYS A 1 519 ? 31.103 16.538 -39.345 1.00 52.56 519 CYS A O 1
ATOM 4171 N N . PRO A 1 520 ? 30.995 14.517 -40.344 1.00 49.69 520 PRO A N 1
ATOM 4172 C CA . PRO A 1 520 ? 30.135 14.953 -41.455 1.00 49.69 520 PRO A CA 1
ATOM 4173 C C . PRO A 1 520 ? 28.760 15.501 -41.020 1.00 49.69 520 PRO A C 1
ATOM 4175 O O . PRO A 1 520 ? 27.913 15.795 -41.856 1.00 49.69 520 PRO A O 1
ATOM 4178 N N . GLN A 1 521 ? 28.515 15.581 -39.707 1.00 46.69 521 GLN A N 1
ATOM 4179 C CA . GLN A 1 521 ? 27.324 16.119 -39.044 1.00 46.69 521 GLN A CA 1
ATOM 4180 C C . GLN A 1 521 ? 27.633 17.322 -38.145 1.00 46.69 521 GLN A C 1
ATOM 4182 O O . GLN A 1 521 ? 26.836 17.634 -37.264 1.00 46.69 521 GLN A O 1
ATOM 4187 N N . ASP A 1 522 ? 28.798 17.953 -38.325 1.00 48.28 522 ASP A N 1
ATOM 4188 C CA . ASP A 1 522 ? 29.226 19.187 -37.652 1.00 48.28 522 ASP A CA 1
ATOM 4189 C C . ASP A 1 522 ? 28.987 19.196 -36.130 1.00 48.28 522 ASP A C 1
ATOM 4191 O O . ASP A 1 522 ? 28.369 20.086 -35.539 1.00 48.28 522 ASP A O 1
ATOM 4195 N N . CYS A 1 523 ? 29.533 18.179 -35.457 1.00 45.44 523 CYS A N 1
ATOM 4196 C CA . CYS A 1 523 ? 29.768 18.235 -34.014 1.00 45.44 523 CYS A CA 1
ATOM 4197 C C . CYS A 1 523 ? 30.813 19.327 -33.697 1.00 45.44 523 CYS A C 1
ATOM 4199 O O . CYS A 1 523 ? 31.717 19.537 -34.507 1.00 45.44 523 CYS A O 1
ATOM 4201 N N . PRO A 1 524 ? 30.747 20.011 -32.536 1.00 40.12 524 PRO A N 1
ATOM 4202 C CA . PRO A 1 524 ? 31.636 21.132 -32.244 1.00 40.12 524 PRO A CA 1
ATOM 4203 C C . PRO A 1 524 ? 33.104 20.685 -32.098 1.00 40.12 524 PRO A C 1
ATOM 4205 O O . PRO A 1 524 ? 33.540 20.247 -31.039 1.00 40.12 524 PRO A O 1
ATOM 4208 N N . THR A 1 525 ? 33.834 20.818 -33.210 1.00 46.62 525 THR A N 1
ATOM 4209 C CA . THR A 1 525 ? 35.266 21.134 -33.359 1.00 46.62 525 THR A CA 1
ATOM 4210 C C . THR A 1 525 ? 36.267 20.352 -32.505 1.00 46.62 525 THR A C 1
ATOM 4212 O O . THR A 1 525 ? 36.753 20.888 -31.513 1.00 46.62 525 THR A O 1
ATOM 4215 N N . ILE A 1 526 ? 36.648 19.154 -32.974 1.00 47.22 526 ILE A N 1
ATOM 4216 C CA . ILE A 1 526 ? 38.033 18.630 -33.050 1.00 47.22 526 ILE A CA 1
ATOM 4217 C C . ILE A 1 526 ? 38.058 17.693 -34.273 1.00 47.22 526 ILE A C 1
ATOM 4219 O O . ILE A 1 526 ? 37.131 16.885 -34.424 1.00 47.22 526 ILE A O 1
ATOM 4223 N N . ASP A 1 527 ? 39.069 17.792 -35.145 1.00 53.09 527 ASP A N 1
ATOM 4224 C CA . ASP A 1 527 ? 39.259 16.816 -36.226 1.00 53.09 527 ASP A CA 1
ATOM 4225 C C . ASP A 1 527 ? 39.240 15.404 -35.628 1.00 53.09 527 ASP A C 1
ATOM 4227 O O . ASP A 1 527 ? 39.919 15.091 -34.647 1.00 53.09 527 ASP A O 1
ATOM 4231 N N . SER A 1 528 ? 38.341 14.568 -36.138 1.00 57.03 528 SER A N 1
ATOM 4232 C CA . SER A 1 528 ? 38.016 13.298 -35.508 1.00 57.03 528 SER A CA 1
ATOM 4233 C C . SER A 1 528 ? 38.733 12.172 -36.228 1.00 57.03 528 SER A C 1
ATOM 4235 O O . SER A 1 528 ? 38.644 12.034 -37.443 1.00 57.03 528 SER A O 1
ATOM 4237 N N . ASN A 1 529 ? 39.430 11.334 -35.467 1.00 64.44 529 ASN A N 1
ATOM 4238 C CA . ASN A 1 529 ? 40.061 10.136 -36.002 1.00 64.44 529 ASN A CA 1
ATOM 4239 C C . ASN A 1 529 ? 39.002 9.051 -36.247 1.00 64.44 529 ASN A C 1
ATOM 4241 O O . ASN A 1 529 ? 38.287 8.658 -35.320 1.00 64.44 529 ASN A O 1
ATOM 4245 N N . TRP A 1 530 ? 38.928 8.538 -37.476 1.00 67.75 530 TRP A N 1
ATOM 4246 C CA . TRP A 1 530 ? 37.917 7.554 -37.876 1.00 67.75 530 TRP A CA 1
ATOM 4247 C C . TRP A 1 530 ? 38.443 6.127 -37.856 1.00 67.75 530 TRP A C 1
ATOM 4249 O O . TRP A 1 530 ? 39.575 5.848 -38.264 1.00 67.75 530 TRP A O 1
ATOM 4259 N N . ARG A 1 531 ? 37.599 5.197 -37.402 1.00 68.44 531 ARG A N 1
ATOM 4260 C CA . ARG A 1 531 ? 37.905 3.764 -37.371 1.00 68.44 531 ARG A CA 1
ATOM 4261 C C . ARG A 1 531 ? 36.890 2.959 -38.159 1.00 68.44 531 ARG A C 1
ATOM 4263 O O . ARG A 1 531 ? 35.689 3.201 -38.083 1.00 68.44 531 ARG A O 1
ATOM 4270 N N . CYS A 1 532 ? 37.372 1.963 -38.894 1.00 69.12 532 CYS A N 1
ATOM 4271 C CA . CYS A 1 532 ? 36.499 1.062 -39.631 1.00 69.12 532 CYS A CA 1
ATOM 4272 C C . CYS A 1 532 ? 35.666 0.230 -38.649 1.00 69.12 532 CYS A C 1
ATOM 4274 O O . CYS A 1 532 ? 36.227 -0.444 -37.785 1.00 69.12 532 CYS A O 1
ATOM 4276 N N . PHE A 1 533 ? 34.343 0.217 -38.828 1.00 56.44 533 PHE A N 1
ATOM 4277 C CA . PHE A 1 533 ? 33.404 -0.565 -38.015 1.00 56.44 533 PHE A CA 1
ATOM 4278 C C . PHE A 1 533 ? 33.781 -2.056 -37.941 1.00 56.44 533 PHE A C 1
ATOM 4280 O O . PHE A 1 533 ? 33.584 -2.699 -36.915 1.00 56.44 533 PHE A O 1
ATOM 4287 N N . ARG A 1 534 ? 34.355 -2.605 -39.021 1.00 65.50 534 ARG A N 1
ATOM 4288 C CA . ARG A 1 534 ? 34.651 -4.036 -39.144 1.00 65.50 534 ARG A CA 1
ATOM 4289 C C . ARG A 1 534 ? 36.000 -4.441 -38.542 1.00 65.50 534 ARG A C 1
ATOM 4291 O O . ARG A 1 534 ? 36.027 -5.333 -37.704 1.00 65.50 534 ARG A O 1
ATOM 4298 N N . CYS A 1 535 ? 37.116 -3.825 -38.948 1.00 67.50 535 CYS A N 1
ATOM 4299 C CA . CYS A 1 535 ? 38.445 -4.191 -38.416 1.00 67.50 535 CYS A CA 1
ATOM 4300 C C . CYS A 1 535 ? 38.871 -3.392 -37.180 1.00 67.50 535 CYS A C 1
ATOM 4302 O O . CYS A 1 535 ? 39.910 -3.683 -36.596 1.00 67.50 535 CYS A O 1
ATOM 4304 N N . LYS A 1 536 ? 38.098 -2.381 -36.764 1.00 64.31 536 LYS A N 1
ATOM 4305 C CA . LYS A 1 536 ? 38.357 -1.539 -35.580 1.00 64.31 536 LYS A CA 1
ATOM 4306 C C . LYS A 1 536 ? 39.654 -0.703 -35.651 1.00 64.31 536 LYS A C 1
ATOM 4308 O O . LYS A 1 536 ? 40.017 -0.041 -34.672 1.00 64.31 536 LYS A O 1
ATOM 4313 N N . LYS A 1 537 ? 40.354 -0.705 -36.793 1.00 79.69 537 LYS A N 1
ATOM 4314 C CA . LYS A 1 537 ? 41.580 0.072 -37.050 1.00 79.69 537 LYS A CA 1
ATOM 4315 C C . LYS A 1 537 ? 41.282 1.448 -37.620 1.00 79.69 537 LYS A C 1
ATOM 4317 O O . LYS A 1 537 ? 40.199 1.673 -38.161 1.00 79.69 537 LYS A O 1
ATOM 4322 N N . HIS A 1 538 ? 42.265 2.340 -37.503 1.00 78.38 538 HIS A N 1
ATOM 4323 C CA . HIS A 1 538 ? 42.221 3.649 -38.142 1.00 78.38 538 HIS A CA 1
ATOM 4324 C C . HIS A 1 538 ? 42.028 3.491 -39.647 1.00 78.38 538 HIS A C 1
ATOM 4326 O O . HIS A 1 538 ? 42.629 2.615 -40.269 1.00 78.38 538 HIS A O 1
ATOM 4332 N N . VAL A 1 539 ? 41.151 4.321 -40.194 1.00 81.25 539 VAL A N 1
ATOM 4333 C CA . VAL A 1 539 ? 41.023 4.468 -41.636 1.00 81.25 539 VAL A CA 1
ATOM 4334 C C . VAL A 1 539 ? 42.079 5.454 -42.103 1.00 81.25 539 VAL A C 1
ATOM 4336 O O . VAL A 1 539 ? 42.337 6.450 -41.433 1.00 81.25 539 VAL A O 1
ATOM 4339 N N . GLU A 1 540 ? 42.707 5.160 -43.228 1.00 87.56 540 GLU A N 1
ATOM 4340 C CA . GLU A 1 540 ? 43.728 5.983 -43.859 1.00 87.56 540 GLU A CA 1
ATOM 4341 C C . GLU A 1 540 ? 43.228 6.472 -45.220 1.00 87.56 540 GLU A C 1
ATOM 4343 O O . GLU A 1 540 ? 42.540 5.742 -45.931 1.00 87.56 540 GLU A O 1
ATOM 4348 N N . TYR A 1 541 ? 43.578 7.695 -45.598 1.00 82.69 541 TYR A N 1
ATOM 4349 C CA . TYR A 1 541 ? 43.321 8.250 -46.921 1.00 82.69 541 TYR A CA 1
ATOM 4350 C C . TYR A 1 541 ? 44.585 8.164 -47.778 1.00 82.69 541 TYR A C 1
ATOM 4352 O O . TYR A 1 541 ? 45.658 8.591 -47.352 1.00 82.69 541 TYR A O 1
ATOM 4360 N N . GLY A 1 542 ? 44.462 7.596 -48.980 1.00 81.00 542 GLY A N 1
ATOM 4361 C CA . GLY A 1 542 ? 45.592 7.389 -49.894 1.00 81.00 542 GLY A CA 1
ATOM 4362 C C . GLY A 1 542 ? 45.729 8.431 -51.004 1.00 81.00 542 GLY A C 1
ATOM 4363 O O . GLY A 1 542 ? 46.360 8.137 -52.014 1.00 81.00 542 GLY A O 1
ATOM 4364 N N . TYR A 1 543 ? 45.105 9.609 -50.865 1.00 75.81 543 TYR A N 1
ATOM 4365 C CA . TYR A 1 543 ? 45.143 10.705 -51.854 1.00 75.81 543 TYR A CA 1
ATOM 4366 C C . TYR A 1 543 ? 44.657 10.341 -53.264 1.00 75.81 543 TYR A C 1
ATOM 4368 O O . TYR A 1 543 ? 44.919 11.054 -54.228 1.00 75.81 543 TYR A O 1
ATOM 4376 N N . ASN A 1 544 ? 43.928 9.235 -53.386 1.00 72.69 544 ASN A N 1
ATOM 4377 C CA . ASN A 1 544 ? 43.430 8.707 -54.647 1.00 72.69 544 ASN A CA 1
ATOM 4378 C C . ASN A 1 544 ? 41.926 8.420 -54.589 1.00 72.69 544 ASN A C 1
ATOM 4380 O O . ASN A 1 544 ? 41.468 7.485 -55.235 1.00 72.69 544 ASN A O 1
ATOM 4384 N N . GLU A 1 545 ? 41.177 9.172 -53.772 1.00 74.75 545 GLU A N 1
ATOM 4385 C CA . GLU A 1 545 ? 39.728 8.996 -53.541 1.00 74.75 545 GLU A CA 1
ATOM 4386 C C . GLU A 1 545 ? 39.337 7.646 -52.906 1.00 74.75 545 GLU A C 1
ATOM 4388 O O . GLU A 1 545 ? 38.164 7.269 -52.862 1.00 74.75 545 GLU A O 1
ATOM 4393 N N . HIS A 1 546 ? 40.317 6.917 -52.368 1.00 80.75 546 HIS A N 1
ATOM 4394 C CA . HIS A 1 546 ? 40.100 5.653 -51.676 1.00 80.75 546 HIS A CA 1
ATOM 4395 C C . HIS A 1 546 ? 40.545 5.744 -50.214 1.00 80.75 546 HIS A C 1
ATOM 4397 O O . HIS A 1 546 ? 41.523 6.408 -49.853 1.00 80.75 546 HIS A O 1
ATOM 4403 N N . LEU A 1 547 ? 39.779 5.059 -49.374 1.00 85.44 547 LEU A N 1
ATOM 4404 C CA . LEU A 1 547 ? 40.012 4.859 -47.958 1.00 85.44 547 LEU A CA 1
ATOM 4405 C C . LEU A 1 547 ? 40.530 3.441 -47.724 1.00 85.44 547 LEU A C 1
ATOM 4407 O O . LEU A 1 547 ? 40.066 2.476 -48.334 1.00 85.44 547 LEU A O 1
ATOM 4411 N N . TYR A 1 548 ? 41.487 3.319 -46.814 1.00 85.94 548 TYR A N 1
ATOM 4412 C CA . TYR A 1 548 ? 42.186 2.078 -46.521 1.00 85.94 548 TYR A CA 1
ATOM 4413 C C . TYR A 1 548 ? 42.032 1.738 -45.049 1.00 85.94 548 TYR A C 1
ATOM 4415 O O . TYR A 1 548 ? 42.174 2.583 -44.171 1.00 85.94 548 TYR A O 1
ATOM 4423 N N . CYS A 1 549 ? 41.765 0.475 -44.769 1.00 85.19 549 CYS A N 1
ATOM 4424 C CA . CYS A 1 549 ? 41.909 -0.097 -43.439 1.00 85.19 549 CYS A CA 1
ATOM 4425 C C . CYS A 1 549 ? 42.361 -1.555 -43.584 1.00 85.19 549 CYS A C 1
ATOM 4427 O O . CYS A 1 549 ? 42.530 -2.052 -44.697 1.00 85.19 549 CYS A O 1
ATOM 4429 N N . GLU A 1 550 ? 42.506 -2.289 -42.482 1.00 81.50 550 GLU A N 1
ATOM 4430 C CA . GLU A 1 550 ? 42.854 -3.721 -42.550 1.00 81.50 550 GLU A CA 1
ATOM 4431 C C . GLU A 1 550 ? 41.811 -4.588 -43.288 1.00 81.50 550 GLU A C 1
ATOM 4433 O O . GLU A 1 550 ? 42.126 -5.705 -43.685 1.00 81.50 550 GLU A O 1
ATOM 4438 N N . CYS A 1 551 ? 40.581 -4.102 -43.511 1.00 77.69 551 CYS A N 1
ATOM 4439 C CA . CYS A 1 551 ? 39.615 -4.813 -44.354 1.00 77.69 551 CYS A CA 1
ATOM 4440 C C . CYS A 1 551 ? 39.915 -4.698 -45.855 1.00 77.69 551 CYS A C 1
ATOM 4442 O O . CYS A 1 551 ? 39.354 -5.482 -46.616 1.00 77.69 551 CYS A O 1
ATOM 4444 N N . GLY A 1 552 ? 40.751 -3.746 -46.282 1.00 82.31 552 GLY A N 1
ATOM 4445 C CA . GLY A 1 552 ? 41.072 -3.513 -47.687 1.00 82.31 552 GLY A CA 1
ATOM 4446 C C . GLY A 1 552 ? 40.851 -2.074 -48.158 1.00 82.31 552 GLY A C 1
ATOM 4447 O O . GLY A 1 552 ? 40.700 -1.151 -47.357 1.00 82.31 552 GLY A O 1
ATOM 4448 N N . GLU A 1 553 ? 40.844 -1.905 -49.478 1.00 85.88 553 GLU A N 1
ATOM 4449 C CA . GLU A 1 553 ? 40.598 -0.643 -50.186 1.00 85.88 553 GLU A CA 1
ATOM 4450 C C . GLU A 1 553 ? 39.095 -0.441 -50.418 1.00 85.88 553 GLU A C 1
ATOM 4452 O O . GLU A 1 553 ? 38.414 -1.328 -50.934 1.00 85.88 553 GLU A O 1
ATOM 4457 N N . SER A 1 554 ? 38.572 0.732 -50.071 1.00 80.19 554 SER A N 1
ATOM 4458 C CA . SER A 1 554 ? 37.199 1.130 -50.376 1.00 80.19 554 SER A CA 1
ATOM 4459 C C . SER A 1 554 ? 37.185 2.510 -51.009 1.00 80.19 554 SER A C 1
ATOM 4461 O O . SER A 1 554 ? 37.865 3.413 -50.533 1.00 80.19 554 SER A O 1
ATOM 4463 N N . ASN A 1 555 ? 36.377 2.704 -52.048 1.00 78.94 555 ASN A N 1
ATOM 4464 C CA . ASN A 1 555 ? 36.129 4.045 -52.563 1.00 78.94 555 ASN A CA 1
ATOM 4465 C C . ASN A 1 555 ? 35.475 4.900 -51.464 1.00 78.94 555 ASN A C 1
ATOM 4467 O O . ASN A 1 555 ? 34.652 4.389 -50.695 1.00 78.94 555 ASN A O 1
ATOM 4471 N N . ILE A 1 556 ? 35.840 6.181 -51.374 1.00 64.94 556 ILE A N 1
ATOM 4472 C CA . ILE A 1 556 ? 35.317 7.089 -50.345 1.00 64.94 556 ILE A CA 1
ATOM 4473 C C . ILE A 1 556 ? 33.781 7.178 -50.362 1.00 64.94 556 ILE A C 1
ATOM 4475 O O . ILE A 1 556 ? 33.164 7.259 -49.300 1.00 64.94 556 ILE A O 1
ATOM 4479 N N . THR A 1 557 ? 33.158 7.039 -51.536 1.00 57.47 557 THR A N 1
ATOM 4480 C CA . THR A 1 557 ? 31.695 7.074 -51.735 1.00 57.47 557 THR A CA 1
ATOM 4481 C C . THR A 1 557 ? 30.944 5.898 -51.097 1.00 57.47 557 THR A C 1
ATOM 4483 O O . THR A 1 557 ? 29.744 5.988 -50.849 1.00 57.47 557 THR A O 1
ATOM 4486 N N . HIS A 1 558 ? 31.635 4.807 -50.756 1.00 68.44 558 HIS A N 1
ATOM 4487 C CA . HIS A 1 558 ? 31.044 3.642 -50.086 1.00 68.44 558 HIS A CA 1
ATOM 4488 C C . HIS A 1 558 ? 30.889 3.833 -48.563 1.00 68.44 558 HIS A C 1
ATOM 4490 O O . HIS A 1 558 ? 30.521 2.899 -47.851 1.00 68.44 558 HIS A O 1
ATOM 4496 N N . SER A 1 559 ? 31.191 5.024 -48.039 1.00 61.72 559 SER A N 1
ATOM 4497 C CA . SER A 1 559 ? 31.176 5.338 -46.605 1.00 61.72 559 SER A CA 1
ATOM 4498 C C . SER A 1 559 ? 29.787 5.774 -46.111 1.00 61.72 559 SER A C 1
ATOM 4500 O O . SER A 1 559 ? 29.166 6.655 -46.701 1.00 61.72 559 SER A O 1
ATOM 4502 N N . LYS A 1 560 ? 29.288 5.191 -45.010 1.00 55.06 560 LYS A N 1
ATOM 4503 C CA . LYS A 1 560 ? 27.974 5.499 -44.389 1.00 55.06 560 LYS A CA 1
ATOM 4504 C C . LYS A 1 560 ? 28.113 6.269 -43.058 1.00 55.06 560 LYS A C 1
ATOM 4506 O O . LYS A 1 560 ? 28.828 5.795 -42.174 1.00 55.06 560 LYS A O 1
ATOM 4511 N N . PHE A 1 561 ? 27.371 7.381 -42.885 1.00 51.47 561 PHE A N 1
ATOM 4512 C CA . PHE A 1 561 ? 27.304 8.237 -41.670 1.00 51.47 561 PHE A CA 1
ATOM 4513 C C . PHE A 1 561 ? 25.820 8.462 -41.197 1.00 51.47 561 PHE A C 1
ATOM 4515 O O . PHE A 1 561 ? 24.901 8.078 -41.909 1.00 51.47 561 PHE A O 1
ATOM 4522 N N . LYS A 1 562 ? 25.538 8.992 -39.982 1.00 41.97 562 LYS A N 1
ATOM 4523 C CA . LYS A 1 562 ? 24.200 8.998 -39.267 1.00 41.97 562 LYS A CA 1
ATOM 4524 C C . LYS A 1 562 ? 23.086 9.976 -39.826 1.00 41.97 562 LYS A C 1
ATOM 4526 O O . LYS A 1 562 ? 23.323 10.697 -40.783 1.00 41.97 562 LYS A O 1
ATOM 4531 N N . LYS A 1 563 ? 21.880 10.013 -39.214 1.00 50.41 563 LYS A N 1
ATOM 4532 C CA . LYS A 1 563 ? 20.521 10.411 -39.730 1.00 50.41 563 LYS A CA 1
ATOM 4533 C C . LYS A 1 563 ? 19.978 11.825 -39.350 1.00 50.41 563 LYS A C 1
ATOM 4535 O O . LYS A 1 563 ? 20.282 12.293 -38.258 1.00 50.41 563 LYS A O 1
ATOM 4540 N N . ILE A 1 564 ? 19.103 12.440 -40.179 1.00 56.03 564 ILE A N 1
ATOM 4541 C CA . ILE A 1 564 ? 18.343 13.708 -39.953 1.00 56.03 564 ILE A CA 1
ATOM 4542 C C . ILE A 1 564 ? 16.878 13.412 -39.553 1.00 56.03 564 ILE A C 1
ATOM 4544 O O . ILE A 1 564 ? 16.243 12.561 -40.173 1.00 56.03 564 ILE A O 1
ATOM 4548 N N . ASN A 1 565 ? 16.315 14.131 -38.567 1.00 54.88 565 ASN A N 1
ATOM 4549 C CA . ASN A 1 565 ? 14.910 14.003 -38.130 1.00 54.88 565 ASN A CA 1
ATOM 4550 C C . ASN A 1 565 ? 14.134 15.324 -38.308 1.00 54.88 565 ASN A C 1
ATOM 4552 O O . ASN A 1 565 ? 14.655 16.387 -37.978 1.00 54.88 565 ASN A O 1
ATOM 4556 N N . ILE A 1 566 ? 12.890 15.246 -38.781 1.00 64.88 566 ILE A N 1
ATOM 4557 C CA . ILE A 1 566 ? 11.980 16.360 -39.075 1.00 64.88 566 ILE A CA 1
ATOM 4558 C C . ILE A 1 566 ? 10.610 16.027 -38.471 1.00 64.88 566 ILE A C 1
ATOM 4560 O O . ILE A 1 566 ? 10.071 14.958 -38.733 1.00 64.88 566 ILE A O 1
ATOM 4564 N N . LEU A 1 567 ? 10.042 16.940 -37.684 1.00 59.84 567 LEU A N 1
ATOM 4565 C CA . LEU A 1 567 ? 8.713 16.811 -37.075 1.00 59.84 567 LEU A CA 1
ATOM 4566 C C . LEU A 1 567 ? 7.689 17.638 -37.865 1.00 59.84 567 LEU A C 1
ATOM 4568 O O . LEU A 1 567 ? 7.937 18.819 -38.109 1.00 59.84 567 LEU A O 1
ATOM 4572 N N . LEU A 1 568 ? 6.555 17.044 -38.247 1.00 66.75 568 LEU A N 1
ATOM 4573 C CA . LEU A 1 568 ? 5.472 17.736 -38.957 1.00 66.75 568 LEU A CA 1
ATOM 4574 C C . LEU A 1 568 ? 4.380 18.169 -37.972 1.00 66.75 568 LEU A C 1
ATOM 4576 O O . LEU A 1 568 ? 3.925 17.358 -37.173 1.00 66.75 568 LEU A O 1
ATOM 4580 N N . LEU A 1 569 ? 3.942 19.433 -38.032 1.00 59.97 569 LEU A N 1
ATOM 4581 C CA . LEU A 1 569 ? 2.950 20.019 -37.117 1.00 59.97 569 LEU A CA 1
ATOM 4582 C C . LEU A 1 569 ? 1.858 20.766 -37.893 1.00 59.97 569 LEU A C 1
ATOM 4584 O O . LEU A 1 569 ? 2.163 21.516 -38.818 1.00 59.97 569 LEU A O 1
ATOM 4588 N N . GLY A 1 570 ? 0.592 20.603 -37.496 1.00 58.75 570 GLY A N 1
ATOM 4589 C CA . GLY A 1 570 ? -0.541 21.311 -38.103 1.00 58.75 570 GLY A CA 1
ATOM 4590 C C . GLY A 1 570 ? -1.913 20.768 -37.685 1.00 58.75 570 GLY A C 1
ATOM 4591 O O . GLY A 1 570 ? -2.005 19.666 -37.139 1.00 58.75 570 GLY A O 1
ATOM 4592 N N . GLU A 1 571 ? -2.975 21.538 -37.943 1.00 52.16 571 GLU A N 1
ATOM 4593 C CA . GLU A 1 571 ? -4.368 21.198 -37.596 1.00 52.16 571 GLU A CA 1
ATOM 4594 C C . GLU A 1 571 ? -4.820 19.861 -38.220 1.00 52.16 571 GLU A C 1
ATOM 4596 O O . GLU A 1 571 ? -4.221 19.351 -39.179 1.00 52.16 571 GLU A O 1
ATOM 4601 N N . THR A 1 572 ? -5.848 19.243 -37.637 1.00 57.84 572 THR A N 1
ATOM 4602 C CA . THR A 1 572 ? -6.491 18.057 -38.226 1.00 57.84 572 THR A CA 1
ATOM 4603 C C . THR A 1 572 ? -6.996 18.386 -39.633 1.00 57.84 572 THR A C 1
ATOM 4605 O O . THR A 1 572 ? -7.582 19.440 -39.851 1.00 57.84 572 THR A O 1
ATOM 4608 N N . GLY A 1 573 ? -6.722 17.516 -40.610 1.00 58.75 573 GLY A N 1
ATOM 4609 C CA . GLY A 1 573 ? -7.147 17.721 -42.002 1.00 58.75 573 GLY A CA 1
ATOM 4610 C C . GLY A 1 573 ? -6.278 18.671 -42.842 1.00 58.75 573 GLY A C 1
ATOM 4611 O O . GLY A 1 573 ? -6.522 18.802 -44.032 1.00 58.75 573 GLY A O 1
ATOM 4612 N N . VAL A 1 574 ? -5.212 19.273 -42.294 1.00 64.69 574 VAL A N 1
ATOM 4613 C CA . VAL A 1 574 ? -4.322 20.189 -43.053 1.00 64.69 574 VAL A CA 1
ATOM 4614 C C . VAL A 1 574 ? -3.458 19.496 -44.129 1.00 64.69 574 VAL A C 1
ATOM 4616 O O . VAL A 1 574 ? -2.712 20.155 -44.847 1.00 64.69 574 VAL A O 1
ATOM 4619 N N . GLY A 1 575 ? -3.513 18.162 -44.225 1.00 67.50 575 GLY A N 1
ATOM 4620 C CA . GLY A 1 575 ? -2.799 17.387 -45.247 1.00 67.50 575 GLY A CA 1
ATOM 4621 C C . GLY A 1 575 ? -1.386 16.915 -44.875 1.00 67.50 575 GLY A C 1
ATOM 4622 O O . GLY A 1 575 ? -0.572 16.714 -45.766 1.00 67.50 575 GLY A O 1
ATOM 4623 N N . LYS A 1 576 ? -1.064 16.711 -43.585 1.00 75.19 576 LYS A N 1
ATOM 4624 C CA . LYS A 1 576 ? 0.257 16.192 -43.141 1.00 75.19 576 LYS A CA 1
ATOM 4625 C C . LYS A 1 576 ? 0.565 14.801 -43.707 1.00 75.19 576 LYS A C 1
ATOM 4627 O O . LYS A 1 576 ? 1.599 14.597 -44.336 1.00 75.19 576 LYS A O 1
ATOM 4632 N N . SER A 1 577 ? -0.362 13.866 -43.533 1.00 76.50 577 SER A N 1
ATOM 4633 C CA . SER A 1 577 ? -0.236 12.495 -44.033 1.00 76.50 577 SER A CA 1
ATOM 4634 C C . SER A 1 577 ? -0.278 12.453 -45.565 1.00 76.50 577 SER A C 1
ATOM 4636 O O . SER A 1 577 ? 0.496 11.731 -46.193 1.00 76.50 577 SER A O 1
ATOM 4638 N N . THR A 1 578 ? -1.097 13.318 -46.177 1.00 78.00 578 THR A N 1
ATOM 4639 C CA . THR A 1 578 ? -1.126 13.532 -47.632 1.00 78.00 578 THR A CA 1
ATOM 4640 C C . THR A 1 578 ? 0.220 14.036 -48.149 1.00 78.00 578 THR A C 1
ATOM 4642 O O . THR A 1 578 ? 0.720 13.513 -49.139 1.00 78.00 578 THR A O 1
ATOM 4645 N N . PHE A 1 579 ? 0.873 14.959 -47.436 1.00 82.62 579 PHE A N 1
ATOM 4646 C CA . PHE A 1 579 ? 2.217 15.430 -47.764 1.00 82.62 579 PHE A CA 1
ATOM 4647 C C . PHE A 1 579 ? 3.263 14.312 -47.683 1.00 82.62 579 PHE A C 1
ATOM 4649 O O . PHE A 1 579 ? 4.116 14.241 -48.557 1.00 82.62 579 PHE A O 1
ATOM 4656 N N . ILE A 1 580 ? 3.203 13.409 -46.697 1.00 80.38 580 ILE A N 1
ATOM 4657 C CA . ILE A 1 580 ? 4.142 12.272 -46.594 1.00 80.38 580 ILE A CA 1
ATOM 4658 C C . ILE A 1 580 ? 4.006 11.332 -47.801 1.00 80.38 580 ILE A C 1
ATOM 4660 O O . ILE A 1 580 ? 5.015 10.950 -48.400 1.00 80.38 580 ILE A O 1
ATOM 4664 N N . ASN A 1 581 ? 2.772 10.999 -48.190 1.00 81.38 581 ASN A N 1
ATOM 4665 C CA . ASN A 1 581 ? 2.499 10.206 -49.390 1.00 81.38 581 ASN A CA 1
ATOM 4666 C C . ASN A 1 581 ? 2.952 10.923 -50.667 1.00 81.38 581 ASN A C 1
ATOM 4668 O O . ASN A 1 581 ? 3.638 10.339 -51.507 1.00 81.38 581 ASN A O 1
ATOM 4672 N N . ALA A 1 582 ? 2.605 12.201 -50.807 1.00 81.69 582 ALA A N 1
ATOM 4673 C CA . ALA A 1 582 ? 2.984 13.011 -51.955 1.00 81.69 582 ALA A CA 1
ATOM 4674 C C . ALA A 1 582 ? 4.514 13.122 -52.065 1.00 81.69 582 ALA A C 1
ATOM 4676 O O . ALA A 1 582 ? 5.080 12.867 -53.123 1.00 81.69 582 ALA A O 1
ATOM 4677 N N . PHE A 1 583 ? 5.204 13.368 -50.948 1.00 82.00 583 PHE A N 1
ATOM 4678 C CA . PHE A 1 583 ? 6.661 13.450 -50.868 1.00 82.00 583 PHE A CA 1
ATOM 4679 C C . PHE A 1 583 ? 7.345 12.143 -51.293 1.00 82.00 583 PHE A C 1
ATOM 4681 O O . PHE A 1 583 ? 8.318 12.182 -52.047 1.00 82.00 583 PHE A O 1
ATOM 4688 N N . ALA A 1 584 ? 6.813 10.978 -50.900 1.00 80.56 584 ALA A N 1
ATOM 4689 C CA . ALA A 1 584 ? 7.313 9.679 -51.361 1.00 80.56 584 ALA A CA 1
ATOM 4690 C C . ALA A 1 584 ? 7.252 9.534 -52.893 1.00 80.56 584 ALA A C 1
ATOM 4692 O O . ALA A 1 584 ? 8.186 9.014 -53.512 1.00 80.56 584 ALA A O 1
ATOM 4693 N N . ASN A 1 585 ? 6.181 10.043 -53.508 1.00 81.31 585 ASN A N 1
ATOM 4694 C CA . ASN A 1 585 ? 5.973 9.989 -54.952 1.00 81.31 585 ASN A CA 1
ATOM 4695 C C . ASN A 1 585 ? 6.754 11.069 -55.716 1.00 81.31 585 ASN A C 1
ATOM 4697 O O . ASN A 1 585 ? 7.268 10.779 -56.793 1.00 81.31 585 ASN A O 1
ATOM 4701 N N . TYR A 1 586 ? 6.944 12.262 -55.147 1.00 83.56 586 TYR A N 1
ATOM 4702 C CA . TYR A 1 586 ? 7.823 13.305 -55.697 1.00 83.56 586 TYR A CA 1
ATOM 4703 C C . TYR A 1 586 ? 9.284 12.836 -55.775 1.00 83.56 586 TYR A C 1
ATOM 4705 O O . TYR A 1 586 ? 10.007 13.168 -56.717 1.00 83.56 586 TYR A O 1
ATOM 4713 N N . LEU A 1 587 ? 9.719 12.008 -54.817 1.00 72.19 587 LEU A N 1
ATOM 4714 C CA . LEU A 1 587 ? 11.033 11.360 -54.861 1.00 72.19 587 LEU A CA 1
ATOM 4715 C C . LEU A 1 587 ? 11.115 10.267 -55.939 1.00 72.19 587 LEU A C 1
ATOM 4717 O O . LEU A 1 587 ? 12.193 10.029 -56.490 1.00 72.19 587 LEU A O 1
ATOM 4721 N N . LYS A 1 588 ? 9.996 9.599 -56.244 1.00 74.81 588 LYS A N 1
ATOM 4722 C CA . LYS A 1 588 ? 9.931 8.470 -57.185 1.00 74.81 588 LYS A CA 1
ATOM 4723 C C . LYS A 1 588 ? 9.733 8.901 -58.645 1.00 74.81 588 LYS A C 1
ATOM 4725 O O . LYS A 1 588 ? 10.276 8.238 -59.529 1.00 74.81 588 LYS A O 1
ATOM 4730 N N . PHE A 1 589 ? 9.001 9.988 -58.908 1.00 78.56 589 PHE A N 1
ATOM 4731 C CA . PHE A 1 589 ? 8.583 10.400 -60.254 1.00 78.56 589 PHE A CA 1
ATOM 4732 C C . PHE A 1 589 ? 8.843 11.886 -60.548 1.00 78.56 589 PHE A C 1
ATOM 4734 O O . PHE A 1 589 ? 8.450 12.768 -59.791 1.00 78.56 589 PHE A O 1
ATOM 4741 N N . ASN A 1 590 ? 9.440 12.166 -61.711 1.00 69.69 590 ASN A N 1
ATOM 4742 C CA . ASN A 1 590 ? 9.798 13.530 -62.135 1.00 69.69 590 ASN A CA 1
ATOM 4743 C C . ASN A 1 590 ? 8.619 14.354 -62.663 1.00 69.69 590 ASN A C 1
ATOM 4745 O O . ASN A 1 590 ? 8.638 15.580 -62.599 1.00 69.69 590 ASN A O 1
ATOM 4749 N N . THR A 1 591 ? 7.631 13.693 -63.262 1.00 79.69 591 THR A N 1
ATOM 4750 C CA . THR A 1 591 ? 6.487 14.328 -63.922 1.00 79.69 591 THR A CA 1
ATOM 4751 C C . THR A 1 591 ? 5.210 13.597 -63.540 1.00 79.69 591 THR A C 1
ATOM 4753 O O . THR A 1 591 ? 5.241 12.396 -63.250 1.00 79.69 591 THR A O 1
ATOM 4756 N N . LEU A 1 592 ? 4.084 14.312 -63.587 1.00 81.19 592 LEU A N 1
ATOM 4757 C CA . LEU A 1 592 ? 2.773 13.724 -63.331 1.00 81.19 592 LEU A CA 1
ATOM 4758 C C . LEU A 1 592 ? 2.468 12.579 -64.313 1.00 81.19 592 LEU A C 1
ATOM 4760 O O . LEU A 1 592 ? 1.952 11.551 -63.898 1.00 81.19 592 LEU A O 1
ATOM 4764 N N . ASP A 1 593 ? 2.860 12.698 -65.585 1.00 79.56 593 ASP A N 1
ATOM 4765 C CA . ASP A 1 593 ? 2.647 11.642 -66.588 1.00 79.56 593 ASP A CA 1
ATOM 4766 C C . ASP A 1 593 ? 3.419 10.353 -66.272 1.00 79.56 593 ASP A C 1
ATOM 4768 O O . ASP A 1 593 ? 2.889 9.252 -66.431 1.00 79.56 593 ASP A O 1
ATOM 4772 N N . ASN A 1 594 ? 4.641 10.474 -65.740 1.00 77.19 594 ASN A N 1
ATOM 4773 C CA . ASN A 1 594 ? 5.399 9.311 -65.279 1.00 77.19 594 ASN A CA 1
ATOM 4774 C C . ASN A 1 594 ? 4.693 8.643 -64.094 1.00 77.19 594 ASN A C 1
ATOM 4776 O O . ASN A 1 594 ? 4.607 7.417 -64.058 1.00 77.19 594 ASN A O 1
ATOM 4780 N N . ALA A 1 595 ? 4.155 9.441 -63.167 1.00 80.62 595 ALA A N 1
ATOM 4781 C CA . ALA A 1 595 ? 3.396 8.943 -62.025 1.00 80.62 595 ALA A CA 1
ATOM 4782 C C . ALA A 1 595 ? 2.066 8.284 -62.442 1.00 80.62 595 ALA A C 1
ATOM 4784 O O . ALA A 1 595 ? 1.714 7.254 -61.880 1.00 80.62 595 ALA A O 1
ATOM 4785 N N . LYS A 1 596 ? 1.371 8.797 -63.472 1.00 78.56 596 LYS A N 1
ATOM 4786 C CA . LYS A 1 596 ? 0.158 8.173 -64.049 1.00 78.56 596 LYS A CA 1
ATOM 4787 C C . LYS A 1 596 ? 0.433 6.780 -64.618 1.00 78.56 596 LYS A C 1
ATOM 4789 O O . LYS A 1 596 ? -0.400 5.886 -64.513 1.00 78.56 596 LYS A O 1
ATOM 4794 N N . SER A 1 597 ? 1.583 6.621 -65.273 1.00 75.44 597 SER A N 1
ATOM 4795 C CA . SER A 1 597 ? 1.978 5.372 -65.938 1.00 75.44 597 SER A CA 1
ATOM 4796 C C . SER A 1 597 ? 2.670 4.356 -65.019 1.00 75.44 597 SER A C 1
ATOM 4798 O O . SER A 1 597 ? 2.909 3.225 -65.440 1.00 75.44 597 SER A O 1
ATOM 4800 N N . GLY A 1 598 ? 3.021 4.758 -63.794 1.00 71.81 598 GLY A N 1
ATOM 4801 C CA . GLY A 1 598 ? 3.775 3.954 -62.836 1.00 71.81 598 GLY A CA 1
ATOM 4802 C C . GLY A 1 598 ? 2.983 3.609 -61.575 1.00 71.81 598 GLY A C 1
ATOM 4803 O O . GLY A 1 598 ? 1.907 4.142 -61.321 1.00 71.81 598 GLY A O 1
ATOM 4804 N N . ASP A 1 599 ? 3.541 2.719 -60.754 1.00 77.12 599 ASP A N 1
ATOM 4805 C CA . ASP A 1 599 ? 2.929 2.343 -59.478 1.00 77.12 599 ASP A CA 1
ATOM 4806 C C . ASP A 1 599 ? 3.186 3.422 -58.421 1.00 77.12 599 ASP A C 1
ATOM 4808 O O . ASP A 1 599 ? 4.323 3.603 -57.968 1.00 77.12 599 ASP A O 1
ATOM 4812 N N . ILE A 1 600 ? 2.139 4.145 -58.032 1.00 77.62 600 ILE A N 1
ATOM 4813 C CA . ILE A 1 600 ? 2.211 5.154 -56.971 1.00 77.62 600 ILE A CA 1
ATOM 4814 C C . ILE A 1 600 ? 2.419 4.508 -55.598 1.00 77.62 600 ILE A C 1
ATOM 4816 O O . ILE A 1 600 ? 1.937 3.413 -55.319 1.00 77.62 600 ILE A O 1
ATOM 4820 N N . GLU A 1 601 ? 3.144 5.204 -54.732 1.00 75.81 601 GLU A N 1
ATOM 4821 C CA . GLU A 1 601 ? 3.432 4.768 -53.369 1.00 75.81 601 GLU A CA 1
ATOM 4822 C C . GLU A 1 601 ? 2.383 5.312 -52.409 1.00 75.81 601 GLU A C 1
ATOM 4824 O O . GLU A 1 601 ? 2.097 6.510 -52.397 1.00 75.81 601 GLU A O 1
ATOM 4829 N N . VAL A 1 602 ? 1.833 4.432 -51.579 1.00 77.25 602 VAL A N 1
ATOM 4830 C CA . VAL A 1 602 ? 0.847 4.788 -50.560 1.00 77.25 602 VAL A CA 1
ATOM 4831 C C . VAL A 1 602 ? 1.365 4.284 -49.222 1.00 77.25 602 VAL A C 1
ATOM 4833 O O . VAL A 1 602 ? 1.204 3.117 -48.878 1.00 77.25 602 VAL A O 1
ATOM 4836 N N . LEU A 1 603 ? 2.051 5.169 -48.498 1.00 72.56 603 LEU A N 1
ATOM 4837 C CA . LEU A 1 603 ? 2.616 4.889 -47.177 1.00 72.56 603 LEU A CA 1
ATOM 4838 C C . LEU A 1 603 ? 1.544 4.956 -46.085 1.00 72.56 603 LEU A C 1
ATOM 4840 O O . LEU A 1 603 ? 1.614 4.218 -45.109 1.00 72.56 603 LEU A O 1
ATOM 4844 N N . ILE A 1 604 ? 0.555 5.833 -46.270 1.00 74.75 604 ILE A N 1
ATOM 4845 C CA . ILE A 1 604 ? -0.573 6.049 -45.362 1.00 74.75 604 ILE A CA 1
ATOM 4846 C C . ILE A 1 604 ? -1.859 5.913 -46.186 1.00 74.75 604 ILE A C 1
ATOM 4848 O O . ILE A 1 604 ? -2.008 6.685 -47.133 1.00 74.75 604 ILE A O 1
ATOM 4852 N N . PRO A 1 605 ? -2.779 4.976 -45.891 1.00 72.94 605 PRO A N 1
ATOM 4853 C CA . PRO A 1 605 ? -4.017 4.814 -46.660 1.00 72.94 605 PRO A CA 1
ATOM 4854 C C . PRO A 1 605 ? -4.858 6.108 -46.689 1.00 72.94 605 PRO A C 1
ATOM 4856 O O . PRO A 1 605 ? -5.298 6.551 -45.625 1.00 72.94 605 PRO A O 1
ATOM 4859 N N . PRO A 1 606 ? -5.078 6.747 -47.857 1.00 68.94 606 PRO A N 1
ATOM 4860 C CA . PRO A 1 606 ? -5.886 7.958 -47.947 1.00 68.94 606 PRO A CA 1
ATOM 4861 C C . PRO A 1 606 ? -7.382 7.628 -48.043 1.00 68.94 606 PRO A C 1
ATOM 4863 O O . PRO A 1 606 ? -7.773 6.658 -48.692 1.00 68.94 606 PRO A O 1
ATOM 4866 N N . GLU A 1 607 ? -8.217 8.468 -47.432 1.00 70.69 607 GLU A N 1
ATOM 4867 C CA . GLU A 1 607 ? -9.672 8.490 -47.617 1.00 70.69 607 GLU A CA 1
ATOM 4868 C C . GLU A 1 607 ? -10.127 9.941 -47.809 1.00 70.69 607 GLU A C 1
ATOM 4870 O O . GLU A 1 607 ? -9.865 10.792 -46.959 1.00 70.69 607 GLU A O 1
ATOM 4875 N N . PHE A 1 608 ? -10.787 10.229 -48.928 1.00 67.94 608 PHE A N 1
ATOM 4876 C CA . PHE A 1 608 ? -11.353 11.546 -49.230 1.00 67.94 608 PHE A CA 1
ATOM 4877 C C . PHE A 1 608 ? -12.544 11.400 -50.185 1.00 67.94 608 PHE A C 1
ATOM 4879 O O . PHE A 1 608 ? -12.763 10.341 -50.773 1.00 67.94 608 PHE A O 1
ATOM 4886 N N . THR A 1 609 ? -13.331 12.466 -50.335 1.00 67.31 609 THR A N 1
ATOM 4887 C CA . THR A 1 609 ? -14.547 12.460 -51.159 1.00 67.31 609 THR A CA 1
ATOM 4888 C C . THR A 1 609 ? -14.473 13.547 -52.223 1.00 67.31 609 THR A C 1
ATOM 4890 O O . THR A 1 609 ? -14.236 14.708 -51.901 1.00 67.31 609 THR A O 1
ATOM 4893 N N . TYR A 1 610 ? -14.701 13.167 -53.478 1.00 66.94 610 TYR A N 1
ATOM 4894 C CA . TYR A 1 610 ? -14.883 14.081 -54.604 1.00 66.94 610 TYR A CA 1
ATOM 4895 C C . TYR A 1 610 ? -16.376 14.301 -54.858 1.00 66.94 610 TYR A C 1
ATOM 4897 O O . TYR A 1 610 ? -17.166 13.377 -54.691 1.00 66.94 610 TYR A O 1
ATOM 4905 N N . MET A 1 611 ? -16.769 15.501 -55.284 1.00 60.41 611 MET A N 1
ATOM 4906 C CA . MET A 1 611 ? -18.086 15.719 -55.892 1.00 60.41 611 MET A CA 1
ATOM 4907 C C . MET A 1 611 ? -17.931 15.780 -57.405 1.00 60.41 611 MET A C 1
ATOM 4909 O O . MET A 1 611 ? -17.082 16.523 -57.895 1.00 60.41 611 MET A O 1
ATOM 4913 N N . ASP A 1 612 ? -18.730 14.996 -58.122 1.00 61.16 612 ASP A N 1
ATOM 4914 C CA . ASP A 1 612 ? -18.763 15.028 -59.581 1.00 61.16 612 ASP A CA 1
ATOM 4915 C C . ASP A 1 612 ? -19.589 16.217 -60.118 1.00 61.16 612 ASP A C 1
ATOM 4917 O O . ASP A 1 612 ? -20.246 16.947 -59.368 1.00 61.16 612 ASP A O 1
ATOM 4921 N N . ASP A 1 613 ? -19.580 16.407 -61.442 1.00 60.84 613 ASP A N 1
ATOM 4922 C CA . ASP A 1 613 ? -20.332 17.472 -62.128 1.00 60.84 613 ASP A CA 1
ATOM 4923 C C . ASP A 1 613 ? -21.864 17.372 -61.943 1.00 60.84 613 ASP A C 1
ATOM 4925 O O . ASP A 1 613 ? -22.591 18.316 -62.266 1.00 60.84 613 ASP A O 1
ATOM 4929 N N . ASN A 1 614 ? -22.371 16.247 -61.421 1.00 65.25 614 ASN A N 1
ATOM 4930 C CA . ASN A 1 614 ? -23.783 16.019 -61.114 1.00 65.25 614 ASN A CA 1
ATOM 4931 C C . ASN A 1 614 ? -24.118 16.251 -59.629 1.00 65.25 614 ASN A C 1
ATOM 4933 O O . ASN A 1 614 ? -25.259 16.015 -59.230 1.00 65.25 614 ASN A O 1
ATOM 4937 N N . TYR A 1 615 ? -23.168 16.756 -58.829 1.00 56.44 615 TYR A N 1
ATOM 4938 C CA . TYR A 1 615 ? -23.263 16.914 -57.372 1.00 56.44 615 TYR A CA 1
ATOM 4939 C C . TYR A 1 615 ? -23.384 15.588 -56.599 1.00 56.44 615 TYR A C 1
ATOM 4941 O O . TYR A 1 615 ? -23.851 15.583 -55.457 1.00 56.44 615 TYR A O 1
ATOM 4949 N N . GLU A 1 616 ? -22.958 14.467 -57.183 1.00 61.56 616 GLU A N 1
ATOM 4950 C CA . GLU A 1 616 ? -22.868 13.185 -56.487 1.00 61.56 616 GLU A CA 1
ATOM 4951 C C . GLU A 1 616 ? -21.486 13.023 -55.840 1.00 61.56 616 GLU A C 1
ATOM 4953 O O . GLU A 1 616 ? -20.443 13.281 -56.443 1.00 61.56 616 GLU A O 1
ATOM 4958 N N . SER A 1 617 ? -21.473 12.609 -54.571 1.00 63.81 617 SER A N 1
ATOM 4959 C CA . SER A 1 617 ? -20.251 12.408 -53.796 1.00 63.81 617 SER A CA 1
ATOM 4960 C C . SER A 1 617 ? -19.673 11.008 -54.019 1.00 63.81 617 SER A C 1
ATOM 4962 O O . SER A 1 617 ? -20.324 10.012 -53.698 1.00 63.81 617 SER A O 1
ATOM 4964 N N . VAL A 1 618 ? -18.433 10.928 -54.492 1.00 70.38 618 VAL A N 1
ATOM 4965 C CA . VAL A 1 618 ? -17.668 9.689 -54.667 1.00 70.38 618 VAL A CA 1
ATOM 4966 C C . VAL A 1 618 ? -16.538 9.650 -53.641 1.00 70.38 618 VAL A C 1
ATOM 4968 O O . VAL A 1 618 ? -15.611 10.459 -53.691 1.00 70.38 618 VAL A O 1
ATOM 4971 N N . THR A 1 619 ? -16.609 8.715 -52.693 1.00 71.06 619 THR A N 1
ATOM 4972 C CA . THR A 1 619 ? -15.550 8.490 -51.696 1.00 71.06 619 THR A CA 1
ATOM 4973 C C . THR A 1 619 ? -14.506 7.525 -52.242 1.00 71.06 619 THR A C 1
ATOM 4975 O O . THR A 1 619 ? -14.824 6.380 -52.554 1.00 71.06 619 THR A O 1
ATOM 4978 N N . ILE A 1 620 ? -13.253 7.970 -52.295 1.00 69.25 620 ILE A N 1
ATOM 4979 C CA . ILE A 1 620 ? -12.116 7.181 -52.772 1.00 69.25 620 ILE A CA 1
ATOM 4980 C C . ILE A 1 620 ? -11.333 6.653 -51.569 1.00 69.25 620 ILE A C 1
ATOM 4982 O O . ILE A 1 620 ? -10.990 7.403 -50.652 1.00 69.25 620 ILE A O 1
ATOM 4986 N N . LYS A 1 621 ? -11.048 5.345 -51.582 1.00 68.38 621 LYS A N 1
ATOM 4987 C CA . LYS A 1 621 ? -10.304 4.626 -50.537 1.00 68.38 621 LYS A CA 1
ATOM 4988 C C . LYS A 1 621 ? -9.210 3.770 -51.167 1.00 68.38 621 LYS A C 1
ATOM 4990 O O . LYS A 1 621 ? -9.502 2.936 -52.022 1.00 68.38 621 LYS A O 1
ATOM 4995 N N . LEU A 1 622 ? -7.958 3.931 -50.732 1.00 64.19 622 LEU A N 1
ATOM 4996 C CA . LEU A 1 622 ? -6.822 3.177 -51.278 1.00 64.19 622 LEU A CA 1
ATOM 4997 C C . LEU A 1 622 ? -5.990 2.517 -50.162 1.00 64.19 622 LEU A C 1
ATOM 4999 O O . LEU A 1 622 ? -5.371 3.204 -49.356 1.00 64.19 622 LEU A O 1
ATOM 5003 N N . GLY A 1 623 ? -5.936 1.179 -50.132 1.00 59.91 623 GLY A N 1
ATOM 5004 C CA . GLY A 1 623 ? -5.145 0.392 -49.167 1.00 59.91 623 GLY A CA 1
ATOM 5005 C C . GLY A 1 623 ? -5.964 -0.631 -48.363 1.00 59.91 623 GLY A C 1
ATOM 5006 O O . GLY A 1 623 ? -7.186 -0.693 -48.477 1.00 59.91 623 GLY A O 1
ATOM 5007 N N . ASN A 1 624 ? -5.290 -1.457 -47.552 1.00 52.19 624 ASN A N 1
ATOM 5008 C CA . ASN A 1 624 ? -5.943 -2.412 -46.646 1.00 52.19 624 ASN A CA 1
ATOM 5009 C C . ASN A 1 624 ? -6.281 -1.725 -45.315 1.00 52.19 624 ASN A C 1
ATOM 5011 O O . ASN A 1 624 ? -5.387 -1.457 -44.515 1.00 52.19 624 ASN A O 1
ATOM 5015 N N . TYR A 1 625 ? -7.565 -1.467 -45.071 1.00 54.34 625 TYR A N 1
ATOM 5016 C CA . TYR A 1 625 ? -8.053 -0.951 -43.791 1.00 54.34 625 TYR A CA 1
ATOM 5017 C C . TYR A 1 625 ? -8.180 -2.100 -42.784 1.00 54.34 625 TYR A C 1
ATOM 5019 O O . TYR A 1 625 ? -8.749 -3.147 -43.094 1.00 54.34 625 TYR A O 1
ATOM 5027 N N . ASP A 1 626 ? -7.643 -1.918 -41.579 1.00 45.72 626 ASP A N 1
ATOM 5028 C CA . ASP A 1 626 ? -7.714 -2.919 -40.513 1.00 45.72 626 ASP A CA 1
ATOM 5029 C C . ASP A 1 626 ? -9.153 -3.015 -39.969 1.00 45.72 626 ASP A C 1
ATOM 5031 O O . ASP A 1 626 ? -9.698 -2.059 -39.410 1.00 45.72 626 ASP A O 1
ATOM 5035 N N . SER A 1 627 ? -9.785 -4.181 -40.122 1.00 39.47 627 SER A N 1
ATOM 5036 C CA . SER A 1 627 ? -11.200 -4.431 -39.804 1.00 39.47 627 SER A CA 1
ATOM 5037 C C . SER A 1 627 ? -11.563 -4.292 -38.316 1.00 39.47 627 SER A C 1
ATOM 5039 O O . SER A 1 627 ? -12.740 -4.345 -37.971 1.00 39.47 627 SER A O 1
ATOM 5041 N N . ASN A 1 628 ? -10.578 -4.100 -37.431 1.00 38.12 628 ASN A N 1
ATOM 5042 C CA . ASN A 1 628 ? -10.776 -3.915 -35.988 1.00 38.12 628 ASN A CA 1
ATOM 5043 C C . ASN A 1 628 ? -10.871 -2.442 -35.535 1.00 38.12 628 ASN A C 1
ATOM 5045 O O . ASN A 1 628 ? -10.996 -2.185 -34.336 1.00 38.12 628 ASN A O 1
ATOM 5049 N N . LYS A 1 629 ? -10.805 -1.465 -36.451 1.00 42.50 629 LYS A N 1
ATOM 5050 C CA . LYS A 1 629 ? -10.943 -0.030 -36.137 1.00 42.50 629 LYS A CA 1
ATOM 5051 C C . LYS A 1 629 ? -11.698 0.706 -37.257 1.00 42.50 629 LYS A C 1
ATOM 5053 O O . LYS A 1 629 ? -11.047 1.291 -38.120 1.00 42.50 629 LYS A O 1
ATOM 5058 N N . PRO A 1 630 ? -13.042 0.717 -37.269 1.00 39.00 630 PRO A N 1
ATOM 5059 C CA . PRO A 1 630 ? -13.770 1.580 -38.193 1.00 39.00 630 PRO A CA 1
ATOM 5060 C C . PRO A 1 630 ? -13.464 3.059 -37.883 1.00 39.00 630 PRO A C 1
ATOM 5062 O O . PRO A 1 630 ? -13.288 3.433 -36.720 1.00 39.00 630 PRO A O 1
ATOM 5065 N N . LEU A 1 631 ? -13.343 3.870 -38.934 1.00 44.03 631 LEU A N 1
ATOM 5066 C CA . LEU A 1 631 ? -13.271 5.332 -38.868 1.00 44.03 631 LEU A CA 1
ATOM 5067 C C . LEU A 1 631 ? -14.702 5.875 -39.007 1.00 44.03 631 LEU A C 1
ATOM 5069 O O . LEU A 1 631 ? -15.417 5.452 -39.916 1.00 44.03 631 LEU A O 1
ATOM 5073 N N . GLU A 1 632 ? -15.129 6.770 -38.114 1.00 44.59 632 GLU A N 1
ATOM 5074 C CA . GLU A 1 632 ? -16.374 7.539 -38.287 1.00 44.59 632 GLU A CA 1
ATOM 5075 C C . GLU A 1 632 ? -16.126 8.796 -39.147 1.00 44.59 632 GLU A C 1
ATOM 5077 O O . GLU A 1 632 ? -14.998 9.290 -39.240 1.00 44.59 632 GLU A O 1
ATOM 5082 N N . GLU A 1 633 ? -17.178 9.317 -39.790 1.00 39.25 633 GLU A N 1
ATOM 5083 C CA . GLU A 1 633 ? -17.125 10.522 -40.633 1.00 39.25 633 GLU A CA 1
ATOM 5084 C C . GLU A 1 633 ? -16.546 11.717 -39.846 1.00 39.25 633 GLU A C 1
ATOM 5086 O O . GLU A 1 633 ? -17.159 12.219 -38.904 1.00 39.25 633 GLU A O 1
ATOM 5091 N N . GLY A 1 634 ? -15.343 12.170 -40.222 1.00 43.31 634 GLY A N 1
ATOM 5092 C CA . GLY A 1 634 ? -14.647 13.294 -39.580 1.00 43.31 634 GLY A CA 1
ATOM 5093 C C . GLY A 1 634 ? -13.544 12.932 -38.571 1.00 43.31 634 GLY A C 1
ATOM 5094 O O . GLY A 1 634 ? -12.980 13.843 -37.964 1.00 43.31 634 GLY A O 1
ATOM 5095 N N . GLU A 1 635 ? -13.195 11.652 -38.386 1.00 48.25 635 GLU A N 1
ATOM 5096 C CA . GLU A 1 635 ? -12.050 11.245 -37.551 1.00 48.25 635 GLU A CA 1
ATOM 5097 C C . GLU A 1 635 ? -10.677 11.386 -38.257 1.00 48.25 635 GLU A C 1
ATOM 5099 O O . GLU A 1 635 ? -10.534 11.130 -39.450 1.00 48.25 635 GLU A O 1
ATOM 5104 N N . SER A 1 636 ? -9.623 11.739 -37.499 1.00 55.41 636 SER A N 1
ATOM 5105 C CA . SER A 1 636 ? -8.227 11.793 -37.989 1.00 55.41 636 SER A CA 1
ATOM 5106 C C . SER A 1 636 ? -7.663 10.397 -38.290 1.00 55.41 636 SER A C 1
ATOM 5108 O O . SER A 1 636 ? -7.686 9.518 -37.422 1.00 55.41 636 SER A O 1
ATOM 5110 N N . SER A 1 637 ? -7.061 10.220 -39.472 1.00 54.69 637 SER A N 1
ATOM 5111 C CA . SER A 1 637 ? -6.388 8.975 -39.881 1.00 54.69 637 SER A CA 1
ATOM 5112 C C . SER A 1 637 ? -5.151 8.651 -39.025 1.00 54.69 637 SER A C 1
ATOM 5114 O O . SER A 1 637 ? -4.916 7.486 -38.708 1.00 54.69 637 SER A O 1
ATOM 5116 N N . THR A 1 638 ? -4.396 9.665 -38.580 1.00 51.78 638 THR A N 1
ATOM 5117 C CA . THR A 1 638 ? -3.222 9.501 -37.698 1.00 51.78 638 THR A CA 1
ATOM 5118 C C . THR A 1 638 ? -3.649 9.625 -36.232 1.00 51.78 638 THR A C 1
ATOM 5120 O O . THR A 1 638 ? -4.067 10.703 -35.797 1.00 51.78 638 THR A O 1
ATOM 5123 N N . ARG A 1 639 ? -3.570 8.518 -35.472 1.00 53.19 639 ARG A N 1
ATOM 5124 C CA . ARG A 1 639 ? -3.984 8.420 -34.051 1.00 53.19 639 ARG A CA 1
ATOM 5125 C C . ARG A 1 639 ? -2.805 8.382 -33.057 1.00 53.19 639 ARG A C 1
ATOM 5127 O O . ARG A 1 639 ? -3.019 8.642 -31.877 1.00 53.19 639 ARG A O 1
ATOM 5134 N N . GLU A 1 640 ? -1.584 8.100 -33.520 1.00 52.66 640 GLU A N 1
ATOM 5135 C CA . GLU A 1 640 ? -0.328 8.080 -32.742 1.00 52.66 640 GLU A CA 1
ATOM 5136 C C . GLU A 1 640 ? 0.815 8.709 -33.569 1.00 52.66 640 GLU A C 1
ATOM 5138 O O . GLU A 1 640 ? 0.680 8.858 -34.782 1.00 52.66 640 GLU A O 1
ATOM 5143 N N . CYS A 1 641 ? 1.923 9.121 -32.937 1.00 53.44 641 CYS A N 1
ATOM 5144 C CA . CYS A 1 641 ? 3.077 9.662 -33.667 1.00 53.44 641 CYS A CA 1
ATOM 5145 C C . CYS A 1 641 ? 3.827 8.542 -34.399 1.00 53.44 641 CYS A C 1
ATOM 5147 O O . CYS A 1 641 ? 4.342 7.625 -33.759 1.00 53.44 641 CYS A O 1
ATOM 5149 N N . GLU A 1 642 ? 3.974 8.660 -35.715 1.00 56.09 642 GLU A N 1
ATOM 5150 C CA . GLU A 1 642 ? 4.635 7.651 -36.545 1.00 56.09 642 GLU A CA 1
ATOM 5151 C C . GLU A 1 642 ? 5.836 8.229 -37.292 1.00 56.09 642 GLU A C 1
ATOM 5153 O O . GLU A 1 642 ? 5.841 9.381 -37.718 1.00 56.09 642 GLU A O 1
ATOM 5158 N N . SER A 1 643 ? 6.894 7.432 -37.445 1.00 58.56 643 SER A N 1
ATOM 5159 C CA . SER A 1 643 ? 8.130 7.864 -38.105 1.00 58.56 643 SER A CA 1
ATOM 5160 C C . SER A 1 643 ? 8.310 7.201 -39.468 1.00 58.56 643 SER A C 1
ATOM 5162 O O . SER A 1 643 ? 8.442 5.983 -39.550 1.00 58.56 643 SER A O 1
ATOM 5164 N N . TYR A 1 644 ? 8.429 8.019 -40.514 1.00 64.25 644 TYR A N 1
A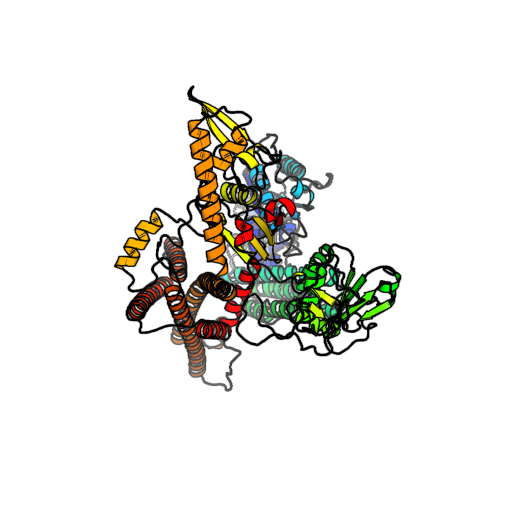TOM 5165 C CA . TYR A 1 644 ? 8.651 7.625 -41.905 1.00 64.25 644 TYR A CA 1
ATOM 5166 C C . TYR A 1 644 ? 10.078 7.970 -42.328 1.00 64.25 644 TYR A C 1
ATOM 5168 O O . TYR A 1 644 ? 10.478 9.136 -42.350 1.00 64.25 644 TYR A O 1
ATOM 5176 N N . VAL A 1 645 ? 10.881 6.951 -42.623 1.00 59.28 645 VAL A N 1
ATOM 5177 C CA . VAL A 1 645 ? 12.316 7.094 -42.894 1.00 59.28 645 VAL A CA 1
ATOM 5178 C C . VAL A 1 645 ? 12.589 6.967 -44.389 1.00 59.28 645 VAL A C 1
ATOM 5180 O O . VAL A 1 645 ? 12.486 5.881 -44.948 1.00 59.28 645 VAL A O 1
ATOM 5183 N N . PHE A 1 646 ? 13.007 8.064 -45.012 1.00 65.12 646 PHE A N 1
ATOM 5184 C CA . PHE A 1 646 ? 13.361 8.164 -46.425 1.00 65.12 646 PHE A CA 1
ATOM 5185 C C . PHE A 1 646 ? 14.874 8.042 -46.616 1.00 65.12 646 PHE A C 1
ATOM 5187 O O . PHE A 1 646 ? 15.661 8.786 -46.018 1.00 65.12 646 PHE A O 1
ATOM 5194 N N . HIS A 1 647 ? 15.279 7.104 -47.470 1.00 56.31 647 HIS A N 1
ATOM 5195 C CA . HIS A 1 647 ? 16.675 6.868 -47.828 1.00 56.31 647 HIS A CA 1
ATOM 5196 C C . HIS A 1 647 ? 17.063 7.690 -49.070 1.00 56.31 6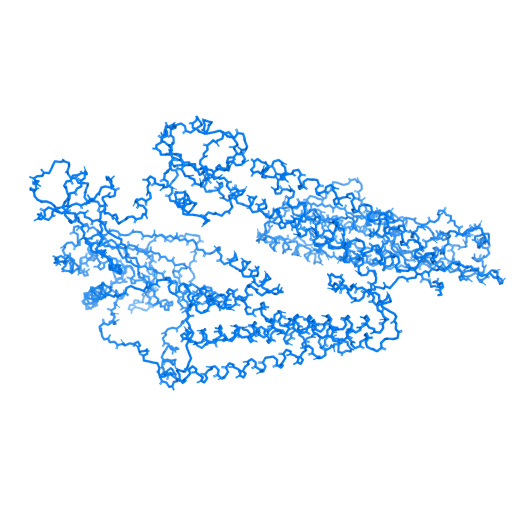47 HIS A C 1
ATOM 5198 O O . HIS A 1 647 ? 16.468 7.517 -50.132 1.00 56.31 647 HIS A O 1
ATOM 5204 N N . LEU A 1 648 ? 18.063 8.571 -48.943 1.00 54.16 648 LEU A N 1
ATOM 5205 C CA . LEU A 1 648 ? 18.585 9.418 -50.026 1.00 54.16 648 LEU A CA 1
ATOM 5206 C C . LEU A 1 648 ? 20.001 8.963 -50.465 1.00 54.16 648 LEU A C 1
ATOM 5208 O O . LEU A 1 648 ? 20.677 8.266 -49.699 1.00 54.16 648 LEU A O 1
ATOM 5212 N N . PRO A 1 649 ? 20.490 9.350 -51.666 1.00 44.09 649 PRO A N 1
ATOM 5213 C CA . PRO A 1 649 ? 21.874 9.100 -52.095 1.00 44.09 649 PRO A CA 1
ATOM 5214 C C . PRO A 1 649 ? 22.931 9.729 -51.171 1.00 44.09 649 PRO A C 1
ATOM 5216 O O . PRO A 1 649 ? 22.608 10.527 -50.293 1.00 44.09 649 PRO A O 1
ATOM 5219 N N . GLU A 1 650 ? 24.202 9.338 -51.344 1.00 43.56 650 GLU A N 1
ATOM 5220 C CA . GLU A 1 650 ? 25.318 9.668 -50.427 1.00 43.56 650 GLU A CA 1
ATOM 5221 C C . GLU A 1 650 ? 25.078 9.228 -48.968 1.00 43.56 650 GLU A C 1
ATOM 5223 O O . GLU A 1 650 ? 25.649 9.776 -48.027 1.00 43.56 650 GLU A O 1
ATOM 5228 N N . ASN A 1 651 ? 24.230 8.213 -48.761 1.00 46.44 651 ASN A N 1
ATOM 5229 C CA . ASN A 1 651 ? 23.943 7.614 -47.457 1.00 46.44 651 ASN A CA 1
ATOM 5230 C C . ASN A 1 651 ? 23.292 8.559 -46.426 1.00 46.44 651 ASN A C 1
ATOM 5232 O O . ASN A 1 651 ? 23.464 8.367 -45.219 1.00 46.44 651 ASN A O 1
ATOM 5236 N N . ARG A 1 652 ? 22.503 9.545 -46.878 1.00 51.50 652 ARG A N 1
ATOM 5237 C CA . ARG A 1 652 ? 21.719 10.438 -46.005 1.00 51.50 652 ARG A CA 1
ATOM 5238 C C . ARG A 1 652 ? 20.331 9.857 -45.715 1.00 51.50 652 ARG A C 1
ATOM 5240 O O . ARG A 1 652 ? 19.689 9.270 -46.583 1.00 51.50 652 ARG A O 1
ATOM 5247 N N . LEU A 1 653 ? 19.849 10.047 -44.487 1.00 53.62 653 LEU A N 1
ATOM 5248 C CA . LEU A 1 653 ? 18.535 9.577 -44.035 1.00 53.62 653 LEU A CA 1
ATOM 5249 C C . LEU A 1 653 ? 17.701 10.760 -43.547 1.00 53.62 653 LEU A C 1
ATOM 5251 O O . LEU A 1 653 ? 18.175 11.506 -42.691 1.00 53.62 653 LEU A O 1
ATOM 5255 N N . ILE A 1 654 ? 16.467 10.887 -44.035 1.00 65.38 654 ILE A N 1
ATOM 5256 C CA . ILE A 1 654 ? 15.473 11.837 -43.519 1.00 65.38 654 ILE A CA 1
ATOM 5257 C C . ILE A 1 654 ? 14.369 11.052 -42.820 1.00 65.38 654 ILE A C 1
ATOM 5259 O O . ILE A 1 654 ? 13.730 10.209 -43.435 1.00 65.38 654 ILE A O 1
ATOM 5263 N N . ARG A 1 655 ? 14.120 11.328 -41.541 1.00 61.97 655 ARG A N 1
ATOM 5264 C CA . ARG A 1 655 ? 12.937 10.843 -40.821 1.00 61.97 655 ARG A CA 1
ATOM 5265 C C . ARG A 1 655 ? 11.907 11.958 -40.753 1.00 61.97 655 ARG A C 1
ATOM 5267 O O . ARG A 1 655 ? 12.179 12.960 -40.103 1.00 61.97 655 ARG A O 1
ATOM 5274 N N . LEU A 1 656 ? 10.753 11.771 -41.380 1.00 68.75 656 LEU A N 1
ATOM 5275 C CA . LEU A 1 656 ? 9.563 12.582 -41.134 1.00 68.75 656 LEU A CA 1
ATOM 5276 C C . LEU A 1 656 ? 8.781 11.939 -39.990 1.00 68.75 656 LEU A C 1
ATOM 5278 O O . LEU A 1 656 ? 8.510 10.744 -40.028 1.00 68.75 656 LEU A O 1
ATOM 5282 N N . ILE A 1 657 ? 8.459 12.709 -38.962 1.00 65.31 657 ILE A N 1
ATOM 5283 C CA . ILE A 1 657 ? 7.641 12.268 -37.835 1.00 65.31 657 ILE A CA 1
ATOM 5284 C C . ILE A 1 657 ? 6.251 12.861 -38.062 1.00 65.31 657 ILE A C 1
ATOM 5286 O O . ILE A 1 657 ? 6.082 14.080 -37.945 1.00 65.31 657 ILE A O 1
ATOM 5290 N N . ASP A 1 658 ? 5.301 12.008 -38.448 1.00 70.75 658 ASP A N 1
ATOM 5291 C CA . ASP A 1 658 ? 3.890 12.367 -38.551 1.00 70.75 658 ASP A CA 1
ATOM 5292 C C . ASP A 1 658 ? 3.299 12.471 -37.150 1.00 70.75 658 ASP A C 1
ATOM 5294 O O . ASP A 1 658 ? 3.585 11.651 -36.274 1.00 70.75 658 ASP A O 1
ATOM 5298 N N . THR A 1 659 ? 2.480 13.491 -36.940 1.00 59.09 659 THR A N 1
ATOM 5299 C CA . THR A 1 659 ? 1.827 13.738 -35.656 1.00 59.09 659 THR A CA 1
ATOM 5300 C C . THR A 1 659 ? 0.313 13.783 -35.853 1.00 59.09 659 THR A C 1
ATOM 5302 O O . THR A 1 659 ? -0.147 14.257 -36.899 1.00 59.09 659 THR A O 1
ATOM 5305 N N . PRO A 1 660 ? -0.489 13.312 -34.877 1.00 57.62 660 PRO A N 1
ATOM 5306 C CA . PRO A 1 660 ? -1.933 13.531 -34.881 1.00 57.62 660 PRO A CA 1
ATOM 5307 C C . PRO A 1 660 ? -2.319 14.996 -35.158 1.00 57.62 660 PRO A C 1
ATOM 5309 O O . PRO A 1 660 ? -1.573 15.933 -34.879 1.00 57.62 660 PRO A O 1
ATOM 5312 N N . GLY A 1 661 ? -3.492 15.225 -35.747 1.00 54.31 661 GLY A N 1
ATOM 5313 C CA . GLY A 1 661 ? -3.996 16.581 -35.962 1.00 54.31 661 GLY A CA 1
ATOM 5314 C C . GLY A 1 661 ? -4.215 17.361 -34.662 1.00 54.31 661 GLY A C 1
ATOM 5315 O O . GLY A 1 661 ? -4.614 16.797 -33.646 1.00 54.31 661 GLY A O 1
ATOM 5316 N N . ILE A 1 662 ? -3.943 18.669 -34.689 1.00 51.56 662 ILE A N 1
ATOM 5317 C CA . ILE A 1 662 ? -4.265 19.573 -33.575 1.00 51.56 662 ILE A CA 1
ATOM 5318 C C . ILE A 1 662 ? -5.755 19.953 -33.678 1.00 51.56 662 ILE A C 1
ATOM 5320 O O . ILE A 1 662 ? -6.153 20.513 -34.702 1.00 51.56 662 ILE A O 1
ATOM 5324 N N . GLY A 1 663 ? -6.548 19.664 -32.634 1.00 46.62 663 GLY A N 1
ATOM 5325 C CA . GLY A 1 663 ? -7.997 19.915 -32.557 1.00 46.62 663 GLY A CA 1
ATOM 5326 C C . GLY A 1 663 ? -8.838 18.727 -33.037 1.00 46.62 663 GLY A C 1
ATOM 5327 O O . GLY A 1 663 ? -9.285 18.703 -34.183 1.00 46.62 663 GLY A O 1
ATOM 5328 N N . ASP A 1 664 ? -9.030 17.731 -32.173 1.00 46.31 664 ASP A N 1
ATOM 5329 C CA . ASP A 1 664 ? -9.817 16.519 -32.439 1.00 46.31 664 ASP A CA 1
ATOM 5330 C C . ASP A 1 664 ? -11.268 16.697 -31.942 1.00 46.31 664 ASP A C 1
ATOM 5332 O O . ASP A 1 664 ? -11.518 17.244 -30.866 1.00 46.31 664 ASP A O 1
ATOM 5336 N N . THR A 1 665 ? -12.262 16.234 -32.703 1.00 42.69 665 THR A N 1
ATOM 5337 C CA . THR A 1 665 ? -13.697 16.438 -32.416 1.00 42.69 665 THR A CA 1
ATOM 5338 C C . THR A 1 665 ? -14.208 15.662 -31.191 1.00 42.69 665 THR A C 1
ATOM 5340 O O . THR A 1 665 ? -15.350 15.855 -30.772 1.00 42.69 665 THR A O 1
ATOM 5343 N N . ARG A 1 666 ? -13.362 14.833 -30.563 1.00 47.38 666 ARG A N 1
ATOM 5344 C CA . ARG A 1 666 ? -13.693 13.961 -29.417 1.00 47.38 666 ARG A CA 1
ATOM 5345 C C . ARG A 1 666 ? -13.571 14.613 -28.027 1.00 47.38 666 ARG A C 1
ATOM 5347 O O . ARG A 1 666 ? -13.837 13.953 -27.023 1.00 47.38 666 ARG A O 1
ATOM 5354 N N . GLY A 1 667 ? -13.232 15.903 -27.942 1.00 45.44 667 GLY A N 1
ATOM 5355 C CA . GLY A 1 667 ? -13.358 16.714 -26.718 1.00 45.44 667 GLY A CA 1
ATOM 5356 C C . GLY A 1 667 ? -12.048 17.089 -26.003 1.00 45.44 667 GLY A C 1
ATOM 5357 O O . GLY A 1 667 ? -10.960 16.610 -26.319 1.00 45.44 667 GLY A O 1
ATOM 5358 N N . SER A 1 668 ? -12.160 17.968 -24.996 1.00 41.25 668 SER A N 1
ATOM 5359 C CA . SER A 1 668 ? -11.039 18.718 -24.397 1.00 41.25 668 SER A CA 1
ATOM 5360 C C . SER A 1 668 ? -10.023 17.894 -23.591 1.00 41.25 668 SER A C 1
ATOM 5362 O O . SER A 1 668 ? -8.885 18.333 -23.441 1.00 41.25 668 SER A O 1
ATOM 5364 N N . GLU A 1 669 ? -10.388 16.713 -23.082 1.00 41.69 669 GLU A N 1
ATOM 5365 C CA . GLU A 1 669 ? -9.455 15.794 -22.403 1.00 41.69 669 GLU A CA 1
ATOM 5366 C C . GLU A 1 669 ? -8.552 15.037 -23.390 1.00 41.69 669 GLU A C 1
ATOM 5368 O O . GLU A 1 669 ? -7.359 14.877 -23.128 1.00 41.69 669 GLU A O 1
ATOM 5373 N N . TYR A 1 670 ? -9.083 14.631 -24.549 1.00 46.62 670 TYR A N 1
ATOM 5374 C CA . TYR A 1 670 ? -8.298 13.988 -25.609 1.00 46.62 670 TYR A CA 1
ATOM 5375 C C . TYR A 1 670 ? -7.397 14.988 -26.328 1.00 46.62 670 TYR A C 1
ATOM 5377 O O . TYR A 1 670 ? -6.239 14.679 -26.594 1.00 46.62 670 TYR A O 1
ATOM 5385 N N . ASP A 1 671 ? -7.874 16.215 -26.531 1.00 44.94 671 ASP A N 1
ATOM 5386 C CA . ASP A 1 671 ? -7.041 17.324 -26.991 1.00 44.94 671 ASP A CA 1
ATOM 5387 C C . ASP A 1 671 ? -5.895 17.616 -26.020 1.00 44.94 671 ASP A C 1
ATOM 5389 O O . ASP A 1 671 ? -4.798 17.929 -26.464 1.00 44.94 671 ASP A O 1
ATOM 5393 N N . LYS A 1 672 ? -6.094 17.467 -24.703 1.00 43.44 672 LYS A N 1
ATOM 5394 C CA . LYS A 1 672 ? -5.032 17.639 -23.700 1.00 43.44 672 LYS A CA 1
ATOM 5395 C C . LYS A 1 672 ? -3.982 16.529 -23.778 1.00 43.44 672 LYS A C 1
ATOM 5397 O O . LYS A 1 672 ? -2.803 16.837 -23.695 1.00 43.44 672 LYS A O 1
ATOM 5402 N N . LYS A 1 673 ? -4.391 15.283 -24.039 1.00 46.72 673 LYS A N 1
ATOM 5403 C CA . LYS A 1 673 ? -3.500 14.121 -24.229 1.00 46.72 673 LYS A CA 1
ATOM 5404 C C . LYS A 1 673 ? -2.757 14.159 -25.576 1.00 46.72 673 LYS A C 1
ATOM 5406 O O . LYS A 1 673 ? -1.563 13.885 -25.640 1.00 46.72 673 LYS A O 1
ATOM 5411 N N . ASN A 1 674 ? -3.430 14.588 -26.645 1.00 43.56 674 ASN A N 1
ATOM 5412 C CA . ASN A 1 674 ? -2.824 14.858 -27.953 1.00 43.56 674 ASN A CA 1
ATOM 5413 C C . ASN A 1 674 ? -1.920 16.098 -27.905 1.00 43.56 674 ASN A C 1
ATOM 5415 O O . ASN A 1 674 ? -0.893 16.133 -28.571 1.00 43.56 674 ASN A O 1
ATOM 5419 N N . CYS A 1 675 ? -2.241 17.095 -27.077 1.00 42.97 675 CYS A N 1
ATOM 5420 C CA . CYS A 1 675 ? -1.406 18.273 -26.862 1.00 42.97 675 CYS A CA 1
ATOM 5421 C C . CYS A 1 675 ? -0.270 18.046 -25.869 1.00 42.97 675 CYS A C 1
ATOM 5423 O O . CYS A 1 675 ? 0.754 18.684 -26.026 1.00 42.97 675 CYS A O 1
ATOM 5425 N N . GLU A 1 676 ? -0.360 17.123 -24.921 1.00 42.97 676 GLU A N 1
ATOM 5426 C CA . GLU A 1 676 ? 0.816 16.630 -24.191 1.00 42.97 676 GLU A CA 1
ATOM 5427 C C . GLU A 1 676 ? 1.771 15.882 -25.139 1.00 42.97 676 GLU A C 1
ATOM 5429 O O . GLU A 1 676 ? 2.983 15.918 -24.938 1.00 42.97 676 GLU A O 1
ATOM 5434 N N . ASN A 1 677 ? 1.247 15.350 -26.251 1.00 46.06 677 ASN A N 1
ATOM 5435 C CA . ASN A 1 677 ? 2.034 14.806 -27.358 1.00 46.06 677 ASN A CA 1
ATOM 5436 C C . ASN A 1 677 ? 2.420 15.829 -28.465 1.00 46.06 677 ASN A C 1
ATOM 5438 O O . ASN A 1 677 ? 3.274 15.497 -29.284 1.00 46.06 677 ASN A O 1
ATOM 5442 N N . ILE A 1 678 ? 1.846 17.050 -28.533 1.00 47.78 678 ILE A N 1
ATOM 5443 C CA . ILE A 1 678 ? 2.042 18.003 -29.669 1.00 47.78 678 ILE A CA 1
ATOM 5444 C C . ILE A 1 678 ? 2.084 19.519 -29.300 1.00 47.78 678 ILE A C 1
ATOM 5446 O O . ILE A 1 678 ? 2.842 20.268 -29.906 1.00 47.78 678 ILE A O 1
ATOM 5450 N N . LEU A 1 679 ? 1.311 19.995 -28.317 1.00 34.19 679 LEU A N 1
ATOM 5451 C CA . LEU A 1 679 ? 1.084 21.387 -27.844 1.00 34.19 679 LEU A CA 1
ATOM 5452 C C . LEU A 1 679 ? 0.564 22.455 -28.863 1.00 34.19 679 LEU A C 1
ATOM 5454 O O . LEU A 1 679 ? 1.324 23.235 -29.425 1.00 34.19 679 LEU A O 1
ATOM 5458 N N . TRP A 1 680 ? -0.778 22.554 -28.948 1.00 32.66 680 TRP A N 1
ATOM 5459 C CA . TRP A 1 680 ? -1.714 23.723 -28.948 1.00 32.66 680 TRP A CA 1
ATOM 5460 C C . TRP A 1 680 ? -1.601 24.934 -29.939 1.00 32.66 680 TRP A C 1
ATOM 5462 O O . TRP A 1 680 ? -0.993 25.959 -29.636 1.00 32.66 680 TRP A O 1
ATOM 5472 N N . ASN A 1 681 ? -2.421 24.869 -31.008 1.00 34.38 681 ASN A N 1
ATOM 5473 C CA . ASN A 1 681 ? -3.211 25.911 -31.726 1.00 34.38 681 ASN A CA 1
ATOM 5474 C C . ASN A 1 681 ? -2.535 27.074 -32.500 1.00 34.38 681 ASN A C 1
ATOM 5476 O O . ASN A 1 681 ? -2.304 28.160 -31.961 1.00 34.38 681 ASN A O 1
ATOM 5480 N N . THR A 1 682 ? -2.371 26.924 -33.826 1.00 42.72 682 THR A N 1
ATOM 5481 C CA . THR A 1 682 ? -1.326 27.654 -34.574 1.00 42.72 682 THR A CA 1
ATOM 5482 C C . THR A 1 682 ? -1.724 28.687 -35.636 1.00 42.72 682 THR A C 1
ATOM 5484 O O . THR A 1 682 ? -0.798 29.285 -36.174 1.00 42.72 682 THR A O 1
ATOM 5487 N N . LEU A 1 683 ? -2.991 29.005 -35.948 1.00 38.03 683 LEU A N 1
ATOM 5488 C CA . LEU A 1 683 ? -3.233 30.045 -36.982 1.00 38.03 683 LEU A CA 1
ATOM 5489 C C . LEU A 1 683 ? -4.059 31.266 -36.551 1.00 38.03 683 LEU A C 1
ATOM 5491 O O . LEU A 1 683 ? -3.582 32.398 -36.693 1.00 38.03 683 LEU A O 1
ATOM 5495 N N . LEU A 1 684 ? -5.252 31.099 -35.974 1.00 36.56 684 LEU A N 1
ATOM 5496 C CA . LEU A 1 684 ? -6.059 32.253 -35.534 1.00 36.56 684 LEU A CA 1
ATOM 5497 C C . LEU A 1 684 ? -5.584 32.863 -34.197 1.00 36.56 684 LEU A C 1
ATOM 5499 O O . LEU A 1 684 ? -5.459 34.090 -34.106 1.00 36.56 684 LEU A O 1
ATOM 5503 N N . PRO A 1 685 ? -5.256 32.057 -33.167 1.00 37.31 685 PRO A N 1
ATOM 5504 C CA . PRO A 1 685 ? -4.636 32.550 -31.942 1.00 37.31 685 PRO A CA 1
ATOM 5505 C C . PRO A 1 685 ? -3.212 33.047 -32.182 1.00 37.31 685 PRO A C 1
ATOM 5507 O O . PRO A 1 685 ? -2.847 34.048 -31.581 1.00 37.31 685 PRO A O 1
ATOM 5510 N N . LEU A 1 686 ? -2.448 32.428 -33.095 1.00 38.81 686 LEU A N 1
ATOM 5511 C CA . LEU A 1 686 ? -1.078 32.840 -33.420 1.00 38.81 686 LEU A CA 1
ATOM 5512 C C . LEU A 1 686 ? -1.049 34.252 -34.013 1.00 38.81 686 LEU A C 1
ATOM 5514 O O . LEU A 1 686 ? -0.266 35.075 -33.560 1.00 38.81 686 LEU A O 1
ATOM 5518 N N . LYS A 1 687 ? -1.960 34.600 -34.934 1.00 37.78 687 LYS A N 1
ATOM 5519 C CA . LYS A 1 687 ? -2.097 35.992 -35.409 1.00 37.78 687 LYS A CA 1
ATOM 5520 C C . LYS A 1 687 ? -2.491 36.955 -34.281 1.00 37.78 687 LYS A C 1
ATOM 5522 O O . LYS A 1 687 ? -1.899 38.023 -34.154 1.00 37.78 687 LYS A O 1
ATOM 5527 N N . LYS A 1 688 ? -3.444 36.571 -33.422 1.00 40.47 688 LYS A N 1
ATOM 5528 C CA . LYS A 1 688 ? -3.947 37.416 -32.320 1.00 40.47 688 LYS A CA 1
ATOM 5529 C C . LYS A 1 688 ? -2.936 37.577 -31.172 1.00 40.47 688 LYS A C 1
ATOM 5531 O O . LYS A 1 688 ? -2.895 38.631 -30.543 1.00 40.47 688 LYS A O 1
ATOM 5536 N N . GLN A 1 689 ? -2.116 36.559 -30.905 1.00 39.72 689 GLN A N 1
ATOM 5537 C CA . GLN A 1 689 ? -1.017 36.568 -29.938 1.00 39.72 689 GLN A CA 1
ATOM 5538 C C . GLN A 1 689 ? 0.235 37.222 -30.505 1.00 39.72 689 GLN A C 1
ATOM 5540 O O . GLN A 1 689 ? 0.859 37.953 -29.758 1.00 39.72 689 GLN A O 1
ATOM 5545 N N . LEU A 1 690 ? 0.578 37.055 -31.787 1.00 39.84 690 LEU A N 1
ATOM 5546 C CA . LEU A 1 690 ? 1.678 37.788 -32.428 1.00 39.84 690 LEU A CA 1
ATOM 5547 C C . LEU A 1 690 ? 1.410 39.296 -32.423 1.00 39.84 690 LEU A C 1
ATOM 5549 O O . LEU A 1 690 ? 2.324 40.073 -32.166 1.00 39.84 690 LEU A O 1
ATOM 5553 N N . GLU A 1 691 ? 0.161 39.732 -32.616 1.00 44.28 691 GLU A N 1
ATOM 5554 C CA . GLU A 1 691 ? -0.205 41.143 -32.433 1.00 44.28 691 GLU A CA 1
ATOM 5555 C C . GLU A 1 691 ? -0.173 41.601 -30.965 1.00 44.28 691 GLU A C 1
ATOM 5557 O O . GLU A 1 691 ? 0.154 42.757 -30.687 1.00 44.28 691 GLU A O 1
ATOM 5562 N N . LYS A 1 692 ? -0.478 40.710 -30.011 1.00 40.38 692 LYS A N 1
ATOM 5563 C CA . LYS A 1 692 ? -0.385 40.995 -28.568 1.00 40.38 692 LYS A CA 1
ATOM 5564 C C . LYS A 1 692 ? 1.071 41.028 -28.073 1.00 40.38 692 LYS A C 1
ATOM 5566 O O . LYS A 1 692 ? 1.414 41.924 -27.313 1.00 40.38 692 LYS A O 1
ATOM 5571 N N . LEU A 1 693 ? 1.922 40.124 -28.564 1.00 40.16 693 LEU A N 1
ATOM 5572 C CA . LEU A 1 693 ? 3.371 40.030 -28.343 1.00 40.16 693 LEU A CA 1
ATOM 5573 C C . LEU A 1 693 ? 4.087 41.239 -28.953 1.00 40.16 693 LEU A C 1
ATOM 5575 O O . LEU A 1 693 ? 4.843 41.903 -28.256 1.00 40.16 693 LEU A O 1
ATOM 5579 N N . LYS A 1 694 ? 3.746 41.645 -30.186 1.00 44.62 694 LYS A N 1
ATOM 5580 C CA . LYS A 1 694 ? 4.242 42.905 -30.780 1.00 44.62 694 LYS A CA 1
ATOM 5581 C C . LYS A 1 694 ? 3.908 44.147 -29.944 1.00 44.62 694 LYS A C 1
ATOM 5583 O O . LYS A 1 694 ? 4.635 45.132 -30.011 1.00 44.62 694 LYS A O 1
ATOM 5588 N N . LYS A 1 695 ? 2.820 44.118 -29.164 1.00 46.56 695 LYS A N 1
ATOM 5589 C CA . LYS A 1 695 ? 2.426 45.209 -28.255 1.00 46.56 695 LYS A CA 1
ATOM 5590 C C . LYS A 1 695 ? 3.028 45.106 -26.848 1.00 46.56 695 LYS A C 1
ATOM 5592 O O . LYS A 1 695 ? 3.034 46.120 -26.158 1.00 46.56 695 LYS A O 1
ATOM 5597 N N . GLN A 1 696 ? 3.485 43.930 -26.403 1.00 42.22 696 GLN A N 1
ATOM 5598 C CA . GLN A 1 696 ? 3.848 43.675 -24.996 1.00 42.22 696 GLN A CA 1
ATOM 5599 C C . GLN A 1 696 ? 5.296 43.212 -24.766 1.00 42.22 696 GLN A C 1
ATOM 5601 O O . GLN A 1 696 ? 5.795 43.378 -23.659 1.00 42.22 696 GLN A O 1
ATOM 5606 N N . THR A 1 697 ? 6.002 42.688 -25.769 1.00 38.19 697 THR A N 1
ATOM 5607 C CA . THR A 1 697 ? 7.399 42.244 -25.641 1.00 38.19 697 THR A CA 1
ATOM 5608 C C . THR A 1 697 ? 8.302 43.015 -26.600 1.00 38.19 697 THR A C 1
ATOM 5610 O O . THR A 1 697 ? 8.180 42.883 -27.813 1.00 38.19 697 THR A O 1
ATOM 5613 N N . LYS A 1 698 ? 9.268 43.768 -26.058 1.00 44.53 698 LYS A N 1
ATOM 5614 C CA . LYS A 1 698 ? 10.474 44.223 -26.781 1.00 44.53 698 LYS A CA 1
ATOM 5615 C C . LYS A 1 698 ? 11.501 43.077 -26.926 1.00 44.53 698 LYS A C 1
ATOM 5617 O O . LYS A 1 698 ? 12.694 43.293 -26.740 1.00 44.53 698 LYS A O 1
ATOM 5622 N N . SER A 1 699 ? 11.059 41.846 -27.191 1.00 41.09 699 SER A N 1
ATOM 5623 C CA . SER A 1 699 ? 11.972 40.759 -27.558 1.00 41.09 699 SER A CA 1
ATOM 5624 C C . SER A 1 699 ? 12.032 40.657 -29.081 1.00 41.09 699 SER A C 1
ATOM 5626 O O . SER A 1 699 ? 11.009 40.527 -29.748 1.00 41.09 699 SER A O 1
ATOM 5628 N N . ASP A 1 700 ? 13.243 40.711 -29.633 1.00 38.84 700 ASP A N 1
ATOM 5629 C CA . ASP A 1 700 ? 13.544 40.627 -31.072 1.00 38.84 700 ASP A CA 1
ATOM 5630 C C . ASP A 1 700 ? 13.311 39.219 -31.676 1.00 38.84 700 ASP A C 1
ATOM 5632 O O . ASP A 1 700 ? 13.942 38.837 -32.663 1.00 38.84 700 ASP A O 1
ATOM 5636 N N . VAL A 1 701 ? 12.416 38.401 -31.107 1.00 46.22 701 VAL A N 1
ATOM 5637 C CA . VAL A 1 701 ? 12.090 37.083 -31.675 1.00 46.22 701 VAL A CA 1
ATOM 5638 C C . VAL A 1 701 ? 10.950 37.237 -32.676 1.00 46.22 701 VAL A C 1
ATOM 5640 O O . VAL A 1 701 ? 9.775 37.031 -32.384 1.00 46.22 701 VAL A O 1
ATOM 5643 N N . GLU A 1 702 ? 11.322 37.620 -33.890 1.00 40.25 702 GLU A N 1
ATOM 5644 C CA . GLU A 1 702 ? 10.448 37.618 -35.056 1.00 40.25 702 GLU A CA 1
ATOM 5645 C C . GLU A 1 702 ? 10.552 36.258 -35.768 1.00 40.25 702 GLU A C 1
ATOM 5647 O O . GLU A 1 702 ? 11.631 35.878 -36.228 1.00 40.25 702 GLU A O 1
ATOM 5652 N N . ILE A 1 703 ? 9.439 35.522 -35.918 1.00 47.47 703 ILE A N 1
ATOM 5653 C CA . ILE A 1 703 ? 9.375 34.469 -36.945 1.00 47.47 703 ILE A CA 1
ATOM 5654 C C . ILE A 1 703 ? 9.321 35.202 -38.278 1.00 47.47 703 ILE A C 1
ATOM 5656 O O . ILE A 1 703 ? 8.269 35.674 -38.710 1.00 47.47 703 ILE A O 1
ATOM 5660 N N . LYS A 1 704 ? 10.487 35.367 -38.894 1.00 47.31 704 LYS A N 1
ATOM 5661 C CA . LYS A 1 704 ? 10.631 36.093 -40.149 1.00 47.31 704 LYS A CA 1
ATOM 5662 C C . LYS A 1 704 ? 9.967 35.318 -41.277 1.00 47.31 704 LYS A C 1
ATOM 5664 O O . LYS A 1 704 ? 10.579 34.444 -41.879 1.00 47.31 704 LYS A O 1
ATOM 5669 N N . VAL A 1 705 ? 8.710 35.639 -41.564 1.00 48.38 705 VAL A N 1
ATOM 5670 C CA . VAL A 1 705 ? 7.959 35.069 -42.686 1.00 48.38 705 VAL A CA 1
ATOM 5671 C C . VAL A 1 705 ? 8.522 35.651 -43.987 1.00 48.38 705 VAL A C 1
ATOM 5673 O O . VAL A 1 705 ? 8.050 36.661 -44.504 1.00 48.38 705 VAL A O 1
ATOM 5676 N N . HIS A 1 706 ? 9.588 35.034 -44.490 1.00 58.09 706 HIS A N 1
ATOM 5677 C CA . HIS A 1 706 ? 10.185 35.336 -45.785 1.00 58.09 706 HIS A CA 1
ATOM 5678 C C . HIS A 1 706 ? 9.851 34.231 -46.783 1.00 58.09 706 HIS A C 1
ATOM 5680 O O . HIS A 1 706 ? 9.706 33.064 -46.417 1.00 58.09 706 HIS A O 1
ATOM 5686 N N . LYS A 1 707 ? 9.779 34.595 -48.068 1.00 61.56 707 LYS A N 1
ATOM 5687 C CA . LYS A 1 707 ? 9.538 33.655 -49.174 1.00 61.56 707 LYS A CA 1
ATOM 5688 C C . LYS A 1 707 ? 10.497 32.451 -49.134 1.00 61.56 707 LYS A C 1
ATOM 5690 O O . LYS A 1 707 ? 10.109 31.346 -49.491 1.00 61.56 707 LYS A O 1
ATOM 5695 N N . ASP A 1 708 ? 11.704 32.648 -48.604 1.00 62.88 708 ASP A N 1
ATOM 5696 C CA . ASP A 1 708 ? 12.757 31.634 -48.511 1.00 62.88 708 ASP A CA 1
ATOM 5697 C C . ASP A 1 708 ? 12.492 30.514 -47.491 1.00 62.88 708 ASP A C 1
ATOM 5699 O O . ASP A 1 708 ? 13.171 29.493 -47.545 1.00 62.88 708 ASP A O 1
ATOM 5703 N N . ILE A 1 709 ? 11.495 30.643 -46.607 1.00 67.06 709 ILE A N 1
ATOM 5704 C CA . ILE A 1 709 ? 11.152 29.612 -45.606 1.00 67.06 709 ILE A CA 1
ATOM 5705 C C . ILE A 1 709 ? 9.684 29.153 -45.655 1.00 67.06 709 ILE A C 1
ATOM 5707 O O . ILE A 1 709 ? 9.270 28.351 -44.822 1.00 67.06 709 ILE A O 1
ATOM 5711 N N . ILE A 1 710 ? 8.896 29.647 -46.618 1.00 73.69 710 ILE A N 1
ATOM 5712 C CA . ILE A 1 710 ? 7.495 29.247 -46.849 1.00 73.69 710 ILE A CA 1
ATOM 5713 C C . ILE A 1 710 ? 7.436 28.351 -48.073 1.00 73.69 710 ILE A C 1
ATOM 5715 O O . ILE A 1 710 ? 7.671 28.856 -49.164 1.00 73.69 710 ILE A O 1
ATOM 5719 N N . TYR A 1 711 ? 7.085 27.081 -47.914 1.00 76.31 711 TYR A N 1
ATOM 5720 C CA . TYR A 1 711 ? 7.024 26.108 -49.006 1.00 76.31 711 TYR A CA 1
ATOM 5721 C C . TYR A 1 711 ? 5.567 25.811 -49.354 1.00 76.31 711 TYR A C 1
ATOM 5723 O O . TYR A 1 711 ? 4.771 25.517 -48.463 1.00 76.31 711 TYR A O 1
ATOM 5731 N N . CYS A 1 712 ? 5.213 25.931 -50.632 1.00 74.19 712 CYS A N 1
ATOM 5732 C CA . CYS A 1 712 ? 3.851 25.706 -51.111 1.00 74.19 712 CYS A CA 1
ATOM 5733 C C . CYS A 1 712 ? 3.776 24.337 -51.786 1.00 74.19 712 CYS A C 1
ATOM 5735 O O . CYS A 1 712 ? 4.385 24.141 -52.835 1.00 74.19 712 CYS A O 1
ATOM 5737 N N . PHE A 1 713 ? 3.009 23.425 -51.204 1.00 75.06 713 PHE A N 1
ATOM 5738 C CA . PHE A 1 713 ? 2.747 22.106 -51.771 1.00 75.06 713 PHE A CA 1
ATOM 5739 C C . PHE A 1 713 ? 1.278 22.010 -52.135 1.00 75.06 713 PHE A C 1
ATOM 5741 O O . PHE A 1 713 ? 0.433 22.530 -51.406 1.00 75.06 713 PHE A O 1
ATOM 5748 N N . ASP A 1 714 ? 0.998 21.346 -53.245 1.00 70.56 714 ASP A N 1
ATOM 5749 C CA . ASP A 1 714 ? -0.354 20.998 -53.632 1.00 70.56 714 ASP A CA 1
ATOM 5750 C C . ASP A 1 714 ? -0.604 19.509 -53.392 1.00 70.56 714 ASP A C 1
ATOM 5752 O O . ASP A 1 714 ? 0.177 18.651 -53.814 1.00 70.56 714 ASP A O 1
ATOM 5756 N N . ASN A 1 715 ? -1.693 19.223 -52.690 1.00 66.31 715 ASN A N 1
ATOM 5757 C CA . ASN A 1 715 ? -2.129 17.874 -52.357 1.00 66.31 715 ASN A CA 1
ATOM 5758 C C . ASN A 1 715 ? -3.022 17.281 -53.460 1.00 66.31 715 ASN A C 1
ATOM 5760 O O . ASN A 1 715 ? -3.064 16.059 -53.612 1.00 66.31 715 ASN A O 1
ATOM 5764 N N . GLU A 1 716 ? -3.654 18.130 -54.281 1.00 69.38 716 GLU A N 1
ATOM 5765 C CA . GLU A 1 716 ? -4.636 17.730 -55.296 1.00 69.38 716 GLU A CA 1
ATOM 5766 C C . GLU A 1 716 ? -4.014 16.847 -56.384 1.00 69.38 716 GLU A C 1
ATOM 5768 O O . GLU A 1 716 ? -4.681 16.003 -56.969 1.00 69.38 716 GLU A O 1
ATOM 5773 N N . SER A 1 717 ? -2.706 16.974 -56.626 1.00 72.19 717 SER A N 1
ATOM 5774 C CA . SER A 1 717 ? -1.999 16.165 -57.624 1.00 72.19 717 SER A CA 1
ATOM 5775 C C . SER A 1 717 ? -1.817 14.692 -57.211 1.00 72.19 717 SER A C 1
ATOM 5777 O O . SER A 1 717 ? -1.847 13.808 -58.068 1.00 72.19 717 SER A O 1
ATOM 5779 N N . PHE A 1 718 ? -1.691 14.401 -55.909 1.00 75.94 718 PHE A N 1
ATOM 5780 C CA . PHE A 1 718 ? -1.679 13.029 -55.380 1.00 75.94 718 PHE A CA 1
ATOM 5781 C C . PHE A 1 718 ? -3.103 12.460 -55.261 1.00 75.94 718 PHE A C 1
ATOM 5783 O O . PHE A 1 718 ? -3.343 11.300 -55.608 1.00 75.94 718 PHE A O 1
ATOM 5790 N N . GLU A 1 719 ? -4.061 13.282 -54.831 1.00 73.38 719 GLU A N 1
ATOM 5791 C CA . GLU A 1 719 ? -5.487 12.921 -54.794 1.00 73.38 719 GLU A CA 1
ATOM 5792 C C . GLU A 1 719 ? -6.019 12.617 -56.205 1.00 73.38 719 GLU A C 1
ATOM 5794 O O . GLU A 1 719 ? -6.691 11.614 -56.426 1.00 73.38 719 GLU A O 1
ATOM 5799 N N . TYR A 1 720 ? -5.581 13.370 -57.212 1.00 78.62 720 TYR A N 1
ATOM 5800 C CA . TYR A 1 720 ? -5.855 13.084 -58.616 1.00 78.62 720 TYR A CA 1
ATOM 5801 C C . TYR A 1 720 ? -5.295 11.729 -59.079 1.00 78.62 720 TYR A C 1
ATOM 5803 O O . TYR A 1 720 ? -6.001 10.964 -59.734 1.00 78.62 720 TYR A O 1
ATOM 5811 N N . LEU A 1 721 ? -4.047 11.385 -58.729 1.00 74.19 721 LEU A N 1
ATOM 5812 C CA . LEU A 1 721 ? -3.449 10.092 -59.105 1.00 74.19 721 LEU A CA 1
ATOM 5813 C C . LEU A 1 721 ? -4.186 8.896 -58.492 1.00 74.19 721 LEU A C 1
ATOM 5815 O O . LEU A 1 721 ? -4.188 7.805 -59.065 1.00 74.19 721 LEU A O 1
ATOM 5819 N N . THR A 1 722 ? -4.808 9.099 -57.334 1.00 72.69 722 THR A N 1
ATOM 5820 C CA . THR A 1 722 ? -5.639 8.086 -56.678 1.00 72.69 722 THR A CA 1
ATOM 5821 C C . THR A 1 722 ? -7.061 8.062 -57.253 1.00 72.69 722 THR A C 1
ATOM 5823 O O . THR A 1 722 ? -7.634 6.981 -57.377 1.00 72.69 722 THR A O 1
ATOM 5826 N N . ALA A 1 723 ? -7.582 9.203 -57.717 1.00 73.25 723 ALA A N 1
ATOM 5827 C CA . ALA A 1 723 ? -8.923 9.354 -58.283 1.00 73.25 723 ALA A CA 1
ATOM 5828 C C . ALA A 1 723 ? -9.066 9.004 -59.772 1.00 73.25 723 ALA A C 1
ATOM 5830 O O . ALA A 1 723 ? -10.148 8.607 -60.199 1.00 73.25 723 ALA A O 1
ATOM 5831 N N . ILE A 1 724 ? -8.003 9.104 -60.579 1.00 72.94 724 ILE A N 1
ATOM 5832 C CA . ILE A 1 724 ? -8.055 8.950 -62.051 1.00 72.94 724 ILE A CA 1
ATOM 5833 C C . ILE A 1 724 ? -8.586 7.583 -62.525 1.00 72.94 724 ILE A C 1
ATOM 5835 O O . ILE A 1 724 ? -9.000 7.426 -63.674 1.00 72.94 724 ILE A O 1
ATOM 5839 N N . LYS A 1 725 ? -8.571 6.568 -61.651 1.00 70.50 725 LYS A N 1
ATOM 5840 C CA . LYS A 1 725 ? -9.120 5.235 -61.945 1.00 70.50 725 LYS A CA 1
ATOM 5841 C C . LYS A 1 725 ? -10.649 5.182 -61.855 1.00 70.50 725 LYS A C 1
ATOM 5843 O O . LYS A 1 725 ? -11.244 4.303 -62.472 1.00 70.50 725 LYS A O 1
ATOM 5848 N N . GLU A 1 726 ? -11.266 6.103 -61.117 1.00 68.56 726 GLU A N 1
ATOM 5849 C CA . GLU A 1 726 ? -12.701 6.106 -60.800 1.00 68.56 726 GLU A CA 1
ATOM 5850 C C . GLU A 1 726 ? -13.420 7.374 -61.295 1.00 68.56 726 GLU A C 1
ATOM 5852 O O . GLU A 1 726 ? -14.622 7.334 -61.551 1.00 68.56 726 GLU A O 1
ATOM 5857 N N . ILE A 1 727 ? -12.688 8.473 -61.511 1.00 72.69 727 ILE A N 1
ATOM 5858 C CA . ILE A 1 727 ? -13.214 9.789 -61.903 1.00 72.69 727 ILE A CA 1
ATOM 5859 C C . ILE A 1 727 ? -12.540 10.264 -63.198 1.00 72.69 727 ILE A C 1
ATOM 5861 O O . ILE A 1 727 ? -11.337 10.086 -63.399 1.00 72.69 727 ILE A O 1
ATOM 5865 N N . LYS A 1 728 ? -13.323 10.875 -64.099 1.00 71.81 728 LYS A N 1
ATOM 5866 C CA . LYS A 1 728 ? -12.828 11.463 -65.354 1.00 71.81 728 LYS A CA 1
ATOM 5867 C C . LYS A 1 728 ? -12.536 12.946 -65.167 1.00 71.81 728 LYS A C 1
ATOM 5869 O O . LYS A 1 728 ? -13.419 13.684 -64.756 1.00 71.81 728 LYS A O 1
ATOM 5874 N N . PHE A 1 729 ? -11.341 13.371 -65.561 1.00 74.94 729 PHE A N 1
ATOM 5875 C CA . PHE A 1 729 ? -10.908 14.766 -65.507 1.00 74.94 729 PHE A CA 1
ATOM 5876 C C . PHE A 1 729 ? -10.819 15.362 -66.914 1.00 74.94 729 PHE A C 1
ATOM 5878 O O . PHE A 1 729 ? -10.551 14.663 -67.897 1.00 74.94 729 PHE A O 1
ATOM 5885 N N . THR A 1 730 ? -11.051 16.666 -67.030 1.00 75.94 730 THR A N 1
ATOM 5886 C CA . THR A 1 730 ? -10.898 17.406 -68.283 1.00 75.94 730 THR A CA 1
ATOM 5887 C C . THR A 1 730 ? -9.425 17.658 -68.598 1.00 75.94 730 THR A C 1
ATOM 5889 O O . THR A 1 730 ? -8.575 17.768 -67.718 1.00 75.94 730 THR A O 1
ATOM 5892 N N . GLN A 1 731 ? -9.109 17.841 -69.882 1.00 72.50 731 GLN A N 1
ATOM 5893 C CA . GLN A 1 731 ? -7.737 18.114 -70.325 1.00 72.50 731 GLN A CA 1
ATOM 5894 C C . GLN A 1 731 ? -7.134 19.384 -69.691 1.00 72.50 731 GLN A C 1
ATOM 5896 O O . GLN A 1 731 ? -5.922 19.467 -69.511 1.00 72.50 731 GLN A O 1
ATOM 5901 N N . ASN A 1 732 ? -7.974 20.363 -69.342 1.00 71.62 732 ASN A N 1
ATOM 5902 C CA . ASN A 1 732 ? -7.549 21.598 -68.685 1.00 71.62 732 ASN A CA 1
ATOM 5903 C C . ASN A 1 732 ? -7.200 21.366 -67.203 1.00 71.62 732 ASN A C 1
ATOM 5905 O O . ASN A 1 732 ? -6.217 21.912 -66.710 1.00 71.62 732 ASN A O 1
ATOM 5909 N N . GLU A 1 733 ? -7.958 20.520 -66.501 1.00 70.75 733 GLU A N 1
ATOM 5910 C CA . GLU A 1 733 ? -7.661 20.124 -65.117 1.00 70.75 733 GLU A CA 1
ATOM 5911 C C . GLU A 1 733 ? -6.371 19.311 -65.036 1.00 70.75 733 GLU A C 1
ATOM 5913 O O . GLU A 1 733 ? -5.524 19.588 -64.191 1.00 70.75 733 GLU A O 1
ATOM 5918 N N . GLU A 1 734 ? -6.157 18.376 -65.967 1.00 77.06 734 GLU A N 1
ATOM 5919 C CA . GLU A 1 734 ? -4.918 17.595 -66.002 1.00 77.06 734 GLU A CA 1
ATOM 5920 C C . GLU A 1 734 ? -3.674 18.465 -66.222 1.00 77.06 734 GLU A C 1
ATOM 5922 O O . GLU A 1 734 ? -2.624 18.203 -65.634 1.00 77.06 734 GLU A O 1
ATOM 5927 N N . GLN A 1 735 ? -3.782 19.510 -67.050 1.00 75.88 735 GLN A N 1
ATOM 5928 C CA . GLN A 1 735 ? -2.690 20.461 -67.270 1.00 75.88 735 GLN A CA 1
ATOM 5929 C C . GLN A 1 735 ? -2.388 21.283 -66.012 1.00 75.88 735 GLN A C 1
ATOM 5931 O O . GLN A 1 735 ? -1.217 21.421 -65.652 1.00 75.88 735 GLN A O 1
ATOM 5936 N N . ASN A 1 736 ? -3.420 21.757 -65.309 1.00 75.44 736 ASN A N 1
ATOM 5937 C CA . ASN A 1 736 ? -3.258 22.484 -64.048 1.00 75.44 736 ASN A CA 1
ATOM 5938 C C . ASN A 1 736 ? -2.599 21.606 -62.972 1.00 75.44 736 ASN A C 1
ATOM 5940 O O . ASN A 1 736 ? -1.667 22.040 -62.294 1.00 75.44 736 ASN A O 1
ATOM 5944 N N . LEU A 1 737 ? -3.020 20.344 -62.862 1.00 79.50 737 LEU A N 1
ATOM 5945 C CA . LEU A 1 737 ? -2.458 19.379 -61.915 1.00 79.50 737 LEU A CA 1
ATOM 5946 C C . LEU A 1 737 ? -1.006 19.016 -62.255 1.00 79.50 737 LEU A C 1
ATOM 5948 O O . LEU A 1 737 ? -0.182 18.856 -61.354 1.00 79.50 737 LEU A O 1
ATOM 5952 N N . ALA A 1 738 ? -0.654 18.931 -63.543 1.00 79.81 738 ALA A N 1
ATOM 5953 C CA . ALA A 1 738 ? 0.723 18.691 -63.981 1.00 79.81 738 ALA A CA 1
ATOM 5954 C C . ALA A 1 738 ? 1.653 19.872 -63.655 1.00 79.81 738 ALA A C 1
ATOM 5956 O O . ALA A 1 738 ? 2.793 19.669 -63.223 1.00 79.81 738 ALA A O 1
ATOM 5957 N N . GLU A 1 739 ? 1.173 21.107 -63.826 1.00 78.56 739 GLU A N 1
ATOM 5958 C CA . GLU A 1 739 ? 1.906 22.310 -63.425 1.00 78.56 739 GLU A CA 1
ATOM 5959 C C . GLU A 1 739 ? 2.078 22.371 -61.899 1.00 78.56 739 GLU A C 1
ATOM 5961 O O . GLU A 1 739 ? 3.168 22.673 -61.398 1.00 78.56 739 GLU A O 1
ATOM 5966 N N . SER A 1 740 ? 1.037 21.993 -61.158 1.00 79.19 740 SER A N 1
ATOM 5967 C CA . SER A 1 740 ? 1.057 21.970 -59.699 1.00 79.19 740 SER A CA 1
ATOM 5968 C C . SER A 1 740 ? 1.973 20.888 -59.111 1.00 79.19 740 SER A C 1
ATOM 5970 O O . SER A 1 740 ? 2.734 21.150 -58.172 1.00 79.19 740 SER A O 1
ATOM 5972 N N . TRP A 1 741 ? 2.004 19.698 -59.725 1.00 81.88 741 TRP A N 1
ATOM 5973 C CA . TRP A 1 741 ? 2.962 18.630 -59.412 1.00 81.88 741 TRP A CA 1
ATOM 5974 C C . TRP A 1 741 ? 4.400 19.136 -59.528 1.00 81.88 741 TRP A C 1
ATOM 5976 O O . TRP A 1 741 ? 5.202 19.000 -58.603 1.00 81.88 741 TRP A O 1
ATOM 5986 N N . LYS A 1 742 ? 4.722 19.781 -60.655 1.00 82.25 742 LYS A N 1
ATOM 5987 C CA . LYS A 1 742 ? 6.060 20.326 -60.908 1.00 82.25 742 LYS A CA 1
ATOM 5988 C C . LYS A 1 742 ? 6.450 21.367 -59.859 1.00 82.25 742 LYS A C 1
ATOM 5990 O O . LYS A 1 742 ? 7.548 21.304 -59.310 1.00 82.25 742 LYS A O 1
ATOM 5995 N N . ARG A 1 743 ? 5.539 22.285 -59.529 1.00 81.06 743 ARG A N 1
ATOM 5996 C CA . ARG A 1 743 ? 5.767 23.298 -58.492 1.00 81.06 743 ARG A CA 1
ATOM 5997 C C . ARG A 1 743 ? 6.009 22.672 -57.113 1.00 81.06 743 ARG A C 1
ATOM 5999 O O . ARG A 1 743 ? 6.902 23.115 -56.397 1.00 81.06 743 ARG A O 1
ATOM 6006 N N . SER A 1 744 ? 5.267 21.625 -56.761 1.00 82.06 744 SER A N 1
ATOM 6007 C CA . SER A 1 744 ? 5.411 20.911 -55.483 1.00 82.06 744 SER A CA 1
ATOM 6008 C C . SER A 1 744 ? 6.733 20.141 -55.376 1.00 82.06 744 SER A C 1
ATOM 6010 O O . SER A 1 744 ? 7.354 20.110 -54.308 1.00 82.06 744 SER A O 1
ATOM 6012 N N . VAL A 1 745 ? 7.214 19.576 -56.489 1.00 81.75 745 VAL A N 1
ATOM 6013 C CA . VAL A 1 745 ? 8.559 18.987 -56.601 1.00 81.75 745 VAL A CA 1
ATOM 6014 C C . VAL A 1 745 ? 9.637 20.060 -56.389 1.00 81.75 745 VAL A C 1
ATOM 6016 O O . VAL A 1 745 ? 10.529 19.876 -55.557 1.00 81.75 745 VAL A O 1
ATOM 6019 N N . ASP A 1 746 ? 9.526 21.210 -57.061 1.00 80.44 746 ASP A N 1
ATOM 6020 C CA . ASP A 1 746 ? 10.478 22.326 -56.935 1.00 80.44 746 ASP A CA 1
ATOM 6021 C C . ASP A 1 746 ? 10.533 22.900 -55.505 1.00 80.44 746 ASP A C 1
ATOM 6023 O O . ASP A 1 746 ? 11.612 23.173 -54.965 1.00 80.44 746 ASP A O 1
ATOM 6027 N N . GLU A 1 747 ? 9.383 23.028 -54.843 1.00 80.75 747 GLU A N 1
ATOM 6028 C CA . GLU A 1 747 ? 9.294 23.473 -53.449 1.00 80.75 747 GLU A CA 1
ATOM 6029 C C . GLU A 1 747 ? 9.849 22.428 -52.466 1.00 80.75 747 GLU A C 1
ATOM 6031 O O . GLU A 1 747 ? 10.514 22.788 -51.490 1.00 80.75 747 GLU A O 1
ATOM 6036 N N . SER A 1 748 ? 9.694 21.132 -52.760 1.00 80.31 748 SER A N 1
ATOM 6037 C CA . SER A 1 748 ? 10.284 20.040 -51.967 1.00 80.31 748 SER A CA 1
ATOM 6038 C C . SER A 1 748 ? 11.812 20.074 -52.046 1.00 80.31 748 SER A C 1
ATOM 6040 O O . SER A 1 748 ? 12.502 19.973 -51.030 1.00 80.31 748 SER A O 1
ATOM 6042 N N . LEU A 1 749 ? 12.360 20.299 -53.244 1.00 75.31 749 LEU A N 1
ATOM 6043 C CA . LEU A 1 749 ? 13.797 20.486 -53.468 1.00 75.31 749 LEU A CA 1
ATOM 6044 C C . LEU A 1 749 ? 14.339 21.684 -52.681 1.00 75.31 749 LEU A C 1
ATOM 6046 O O . LEU A 1 749 ? 15.424 21.620 -52.092 1.00 75.31 749 LEU A O 1
ATOM 6050 N N . ARG A 1 750 ? 13.583 22.785 -52.666 1.00 82.62 750 ARG A N 1
ATOM 6051 C CA . ARG A 1 750 ? 13.942 24.004 -51.939 1.00 82.62 750 ARG A CA 1
ATOM 6052 C C . ARG A 1 750 ? 13.945 23.780 -50.427 1.00 82.62 750 ARG A C 1
ATOM 6054 O O . ARG A 1 750 ? 14.887 24.219 -49.766 1.00 82.62 750 ARG A O 1
ATOM 6061 N N . LEU A 1 751 ? 12.955 23.054 -49.905 1.00 77.56 751 LEU A N 1
ATOM 6062 C CA . LEU A 1 751 ? 12.862 22.684 -48.491 1.00 77.56 751 LEU A CA 1
ATOM 6063 C C . LEU A 1 751 ? 14.080 21.873 -48.056 1.00 77.56 751 LEU A C 1
ATOM 6065 O O . LEU A 1 751 ? 14.751 22.235 -47.092 1.00 77.56 751 LEU A O 1
ATOM 6069 N N . ILE A 1 752 ? 14.430 20.825 -48.802 1.00 71.88 752 ILE A N 1
ATOM 6070 C CA . ILE A 1 752 ? 15.586 19.987 -48.468 1.00 71.88 752 ILE A CA 1
ATOM 6071 C C . ILE A 1 752 ? 16.900 20.783 -48.528 1.00 71.88 752 ILE A C 1
ATOM 6073 O O . ILE A 1 752 ? 17.717 20.684 -47.611 1.00 71.88 752 ILE A O 1
ATOM 6077 N N . LYS A 1 753 ? 17.088 21.641 -49.542 1.00 72.25 753 LYS A N 1
ATOM 6078 C CA . LYS A 1 753 ? 18.258 22.541 -49.646 1.00 72.25 753 LYS A CA 1
ATOM 6079 C C . LYS A 1 753 ? 18.412 23.470 -48.448 1.00 72.25 753 LYS A C 1
ATOM 6081 O O . LYS A 1 753 ? 19.539 23.799 -48.076 1.00 72.25 753 LYS A O 1
ATOM 6086 N N . TYR A 1 754 ? 17.300 23.935 -47.893 1.00 71.81 754 TYR A N 1
ATOM 6087 C CA . TYR A 1 754 ? 17.296 24.794 -46.719 1.00 71.81 754 TYR A CA 1
ATOM 6088 C C . TYR A 1 754 ? 17.602 24.001 -45.446 1.00 71.81 754 TYR A C 1
ATOM 6090 O O . TYR A 1 754 ? 18.505 24.380 -44.705 1.00 71.81 754 TYR A O 1
ATOM 6098 N N . LEU A 1 755 ? 16.931 22.864 -45.238 1.00 63.91 755 LEU A N 1
ATOM 6099 C CA . LEU A 1 755 ? 17.102 22.022 -44.050 1.00 63.91 755 LEU A CA 1
ATOM 6100 C C . LEU A 1 755 ? 18.537 21.515 -43.877 1.00 63.91 755 LEU A C 1
ATOM 6102 O O . LEU A 1 755 ? 19.043 21.488 -42.759 1.00 63.91 755 LEU A O 1
ATOM 6106 N N . VAL A 1 756 ? 19.221 21.183 -44.976 1.00 59.25 756 VAL A N 1
ATOM 6107 C CA . VAL A 1 756 ? 20.640 20.781 -44.960 1.00 59.25 756 VAL A CA 1
ATOM 6108 C C . VAL A 1 756 ? 21.561 21.897 -44.439 1.00 59.25 756 VAL A C 1
ATOM 6110 O O . VAL A 1 756 ? 22.649 21.607 -43.954 1.00 59.25 756 VAL A O 1
ATOM 6113 N N . LYS A 1 757 ? 21.142 23.167 -44.504 1.00 59.78 757 LYS A N 1
ATOM 6114 C CA . LYS A 1 757 ? 21.921 24.330 -44.042 1.00 59.78 757 LYS A CA 1
ATOM 6115 C C . LYS A 1 757 ? 21.564 24.782 -42.621 1.00 59.78 757 LYS A C 1
ATOM 6117 O O . LYS A 1 757 ? 22.201 25.697 -42.100 1.00 59.78 757 LYS A O 1
ATOM 6122 N N . CYS A 1 758 ? 20.536 24.207 -41.999 1.00 53.12 758 CYS A N 1
ATOM 6123 C CA . CYS A 1 758 ? 20.080 24.614 -40.673 1.00 53.12 758 CYS A CA 1
ATOM 6124 C C . CYS A 1 758 ? 20.987 24.051 -39.570 1.00 53.12 758 CYS A C 1
ATOM 6126 O O . CYS A 1 758 ? 21.337 22.873 -39.578 1.00 53.12 758 CYS A O 1
ATOM 6128 N N . LYS A 1 759 ? 21.311 24.876 -38.564 1.00 48.94 759 LYS A N 1
ATOM 6129 C CA . LYS A 1 759 ? 22.016 24.415 -37.361 1.00 48.94 759 LYS A CA 1
ATOM 6130 C C . LYS A 1 759 ? 21.082 23.510 -36.536 1.00 48.94 759 LYS A C 1
ATOM 6132 O O . LYS A 1 759 ? 20.000 23.975 -36.171 1.00 48.94 759 LYS A O 1
ATOM 6137 N N . PRO A 1 760 ? 21.468 22.260 -36.214 1.00 48.50 760 PRO A N 1
ATOM 6138 C CA . PRO A 1 760 ? 20.623 21.363 -35.436 1.00 48.50 760 PRO A CA 1
ATOM 6139 C C . PRO A 1 760 ? 20.348 21.907 -34.033 1.00 48.50 760 PRO A C 1
ATOM 6141 O O . PRO A 1 760 ? 21.244 22.425 -33.362 1.00 48.50 760 PRO A O 1
ATOM 6144 N N . HIS A 1 761 ? 19.108 21.749 -33.576 1.00 46.47 761 HIS A N 1
ATOM 6145 C CA . HIS A 1 761 ? 18.722 22.091 -32.212 1.00 46.47 761 HIS A CA 1
ATOM 6146 C C . HIS A 1 761 ? 19.250 21.048 -31.218 1.00 46.47 761 HIS A C 1
ATOM 6148 O O . HIS A 1 761 ? 19.102 19.842 -31.432 1.00 46.47 761 HIS A O 1
ATOM 6154 N N . ILE A 1 762 ? 19.844 21.492 -30.108 1.00 47.06 762 ILE A N 1
ATOM 6155 C CA . ILE A 1 762 ? 20.323 20.592 -29.054 1.00 47.06 762 ILE A CA 1
ATOM 6156 C C . ILE A 1 762 ? 19.103 20.108 -28.266 1.00 47.06 762 ILE A C 1
ATOM 6158 O O . ILE A 1 762 ? 18.613 20.775 -27.360 1.00 47.06 762 ILE A O 1
ATOM 6162 N N . VAL A 1 763 ? 18.610 18.914 -28.597 1.00 41.91 763 VAL A N 1
ATOM 6163 C CA . VAL A 1 763 ? 17.415 18.316 -27.968 1.00 41.91 763 VAL A CA 1
ATOM 6164 C C . VAL A 1 763 ? 17.544 18.243 -26.441 1.00 41.91 763 VAL A C 1
ATOM 6166 O O . VAL A 1 763 ? 16.558 18.420 -25.731 1.00 41.91 763 VAL A O 1
ATOM 6169 N N . LYS A 1 764 ? 18.768 18.070 -25.922 1.00 41.53 764 LYS A N 1
ATOM 6170 C CA . LYS A 1 764 ? 19.062 18.081 -24.481 1.00 41.53 764 LYS A CA 1
ATOM 6171 C C . LYS A 1 764 ? 18.654 19.392 -23.800 1.00 41.53 764 LYS A C 1
ATOM 6173 O O . LYS A 1 764 ? 18.223 19.350 -22.653 1.00 41.53 764 LYS A O 1
ATOM 6178 N N . ASP A 1 765 ? 18.727 20.520 -24.500 1.00 41.75 765 ASP A N 1
ATOM 6179 C CA . ASP A 1 765 ? 18.378 21.827 -23.946 1.00 41.75 765 ASP A CA 1
ATOM 6180 C C . ASP A 1 765 ? 16.852 21.969 -23.826 1.00 41.75 765 ASP A C 1
ATOM 6182 O O . ASP A 1 765 ? 16.361 22.378 -22.774 1.00 41.75 765 ASP A O 1
ATOM 6186 N N . THR A 1 766 ? 16.080 21.494 -24.814 1.00 42.59 766 THR A N 1
ATOM 6187 C CA . THR A 1 766 ? 14.603 21.426 -24.719 1.00 42.59 766 THR A CA 1
ATOM 6188 C C . THR A 1 766 ? 14.132 20.400 -23.699 1.00 42.59 766 THR A C 1
ATOM 6190 O O . THR A 1 766 ? 13.219 20.692 -22.932 1.00 42.59 766 THR A O 1
ATOM 6193 N N . LEU A 1 767 ? 14.768 19.227 -23.639 1.00 40.25 767 LEU A N 1
ATOM 6194 C CA . LEU A 1 767 ? 14.476 18.223 -22.616 1.00 40.25 767 LEU A CA 1
ATOM 6195 C C . LEU A 1 767 ? 14.795 18.760 -21.219 1.00 40.25 767 LEU A C 1
ATOM 6197 O O . LEU A 1 767 ? 14.007 18.555 -20.310 1.00 40.25 767 LEU A O 1
ATOM 6201 N N . SER A 1 768 ? 15.893 19.499 -21.032 1.00 48.19 768 SER A N 1
ATOM 6202 C CA . SER A 1 768 ? 16.230 20.082 -19.726 1.00 48.19 768 SER A CA 1
ATOM 6203 C C . SER A 1 768 ? 15.246 21.167 -19.284 1.00 48.19 768 SER A C 1
ATOM 6205 O O . SER A 1 768 ? 14.879 21.207 -18.113 1.00 48.19 768 SER A O 1
ATOM 6207 N N . LEU A 1 769 ? 14.753 21.991 -20.216 1.00 51.50 769 LEU A N 1
ATOM 6208 C CA . LEU A 1 769 ? 13.704 22.977 -19.954 1.00 51.50 769 LEU A CA 1
ATOM 6209 C C . LEU A 1 769 ? 12.353 22.316 -19.654 1.00 51.50 769 LEU A C 1
ATOM 6211 O O . LEU A 1 769 ? 11.651 22.766 -18.751 1.00 51.50 769 LEU A O 1
ATOM 6215 N N . ASN A 1 770 ? 11.999 21.244 -20.368 1.00 50.91 770 ASN A N 1
ATOM 6216 C CA . ASN A 1 770 ? 10.754 20.514 -20.135 1.00 50.91 770 ASN A CA 1
ATOM 6217 C C . ASN A 1 770 ? 10.796 19.718 -18.825 1.00 50.91 770 ASN A C 1
ATOM 6219 O O . ASN A 1 770 ? 9.882 19.821 -18.018 1.00 50.91 770 ASN A O 1
ATOM 6223 N N . ASN A 1 771 ? 11.904 19.025 -18.553 1.00 53.31 771 ASN A N 1
ATOM 6224 C CA . ASN A 1 771 ? 12.145 18.356 -17.276 1.00 53.31 771 ASN A CA 1
ATOM 6225 C C . ASN A 1 771 ? 12.093 19.360 -16.123 1.00 53.31 771 ASN A C 1
ATOM 6227 O O . ASN A 1 771 ? 11.503 19.076 -15.088 1.00 53.31 771 ASN A O 1
ATOM 6231 N N . PHE A 1 772 ? 12.667 20.555 -16.297 1.00 59.75 772 PHE A N 1
ATOM 6232 C CA . PHE A 1 772 ? 12.577 21.598 -15.282 1.00 59.75 772 PHE A CA 1
ATOM 6233 C C . PHE A 1 772 ? 11.143 22.107 -15.098 1.00 59.75 772 PHE A C 1
ATOM 6235 O O . PHE A 1 772 ? 10.685 22.250 -13.967 1.00 59.75 772 PHE A O 1
ATOM 6242 N N . ARG A 1 773 ? 10.407 22.343 -16.189 1.00 58.16 773 ARG A N 1
ATOM 6243 C CA . ARG A 1 773 ? 8.991 22.723 -16.131 1.00 58.16 773 ARG A CA 1
ATOM 6244 C C . ARG A 1 773 ? 8.163 21.672 -15.385 1.00 58.16 773 ARG A C 1
ATOM 6246 O O . ARG A 1 773 ? 7.358 22.049 -14.535 1.00 58.16 773 ARG A O 1
ATOM 6253 N N . ASN A 1 774 ? 8.406 20.387 -15.640 1.00 57.53 774 ASN A N 1
ATOM 6254 C CA . ASN A 1 774 ? 7.787 19.288 -14.902 1.00 57.53 774 ASN A CA 1
ATOM 6255 C C . ASN A 1 774 ? 8.190 19.333 -13.425 1.00 57.53 774 ASN A C 1
ATOM 6257 O O . ASN A 1 774 ? 7.314 19.319 -12.571 1.00 57.53 774 ASN A O 1
ATOM 6261 N N . THR A 1 775 ? 9.472 19.520 -13.094 1.00 61.19 775 THR A N 1
ATOM 6262 C CA . THR A 1 775 ? 9.928 19.690 -11.702 1.00 61.19 775 THR A CA 1
ATOM 6263 C C . THR A 1 775 ? 9.198 20.831 -10.982 1.00 61.19 775 THR A C 1
ATOM 6265 O O . THR A 1 775 ? 8.752 20.651 -9.851 1.00 61.19 775 THR A O 1
ATOM 6268 N N . VAL A 1 776 ? 9.015 21.993 -11.621 1.00 66.19 776 VAL A N 1
ATOM 6269 C CA . VAL A 1 776 ? 8.276 23.128 -11.035 1.00 66.19 776 VAL A CA 1
ATOM 6270 C C . VAL A 1 776 ? 6.804 22.779 -10.807 1.00 66.19 776 VAL A C 1
ATOM 6272 O O . VAL A 1 776 ? 6.278 23.024 -9.720 1.00 66.19 776 VAL A O 1
ATOM 6275 N N . LEU A 1 777 ? 6.141 22.167 -11.792 1.00 62.44 777 LEU A N 1
ATOM 6276 C CA . LEU A 1 777 ? 4.743 21.737 -11.676 1.00 62.44 777 LEU A CA 1
ATOM 6277 C C . LEU A 1 777 ? 4.557 20.683 -10.574 1.00 62.44 777 LEU A C 1
ATOM 6279 O O . LEU A 1 777 ? 3.637 20.791 -9.762 1.00 62.44 777 LEU A O 1
ATOM 6283 N N . LEU A 1 778 ? 5.462 19.708 -10.505 1.00 64.44 778 LEU A N 1
ATOM 6284 C CA . LEU A 1 778 ? 5.443 18.615 -9.536 1.00 64.44 778 LEU A CA 1
ATOM 6285 C C . LEU A 1 778 ? 5.713 19.092 -8.107 1.00 64.44 778 LEU A C 1
ATOM 6287 O O . LEU A 1 778 ? 5.091 18.590 -7.175 1.00 64.44 778 LEU A O 1
ATOM 6291 N N . LEU A 1 779 ? 6.600 20.075 -7.919 1.00 70.06 779 LEU A N 1
ATOM 6292 C CA . LEU A 1 779 ? 6.925 20.631 -6.600 1.00 70.06 779 LEU A CA 1
ATOM 6293 C C . LEU A 1 779 ? 5.910 21.674 -6.106 1.00 70.06 779 LEU A C 1
ATOM 6295 O O . LEU A 1 779 ? 5.828 21.907 -4.901 1.00 70.06 779 LEU A O 1
ATOM 6299 N N . SER A 1 780 ? 5.084 22.239 -6.993 1.00 71.88 780 SER A N 1
ATOM 6300 C CA . SER A 1 780 ? 4.102 23.281 -6.647 1.00 71.88 780 SER A CA 1
ATOM 6301 C C . SER A 1 780 ? 3.082 22.826 -5.591 1.00 71.88 780 SER A C 1
ATOM 6303 O O . SER A 1 780 ? 2.805 23.554 -4.638 1.00 71.88 780 SER A O 1
ATOM 6305 N N . ARG A 1 781 ? 2.553 21.600 -5.701 1.00 69.56 781 ARG A N 1
ATOM 6306 C CA . ARG A 1 781 ? 1.626 21.035 -4.703 1.00 69.56 781 ARG A CA 1
ATOM 6307 C C . ARG A 1 781 ? 2.321 20.705 -3.370 1.00 69.56 781 ARG A C 1
ATOM 6309 O O . ARG A 1 781 ? 1.814 21.135 -2.334 1.00 69.56 781 ARG A O 1
ATOM 6316 N N . PRO A 1 782 ? 3.466 19.991 -3.349 1.00 68.38 782 PRO A N 1
ATOM 6317 C CA . PRO A 1 782 ? 4.269 19.802 -2.143 1.00 68.38 782 PRO A CA 1
ATOM 6318 C C . PRO A 1 782 ? 4.614 21.101 -1.414 1.00 68.38 782 PRO A C 1
ATOM 6320 O O . PRO A 1 782 ? 4.538 21.129 -0.189 1.00 68.38 782 PRO A O 1
ATOM 6323 N N . PHE A 1 783 ? 4.945 22.180 -2.132 1.00 74.94 783 PHE A N 1
ATOM 6324 C CA . PHE A 1 783 ? 5.216 23.481 -1.516 1.00 74.94 783 PHE A CA 1
ATOM 6325 C C . PHE A 1 783 ? 3.998 24.038 -0.784 1.00 74.94 783 PHE A C 1
ATOM 6327 O O . PHE A 1 783 ? 4.121 24.398 0.385 1.00 74.94 783 PHE A O 1
ATOM 6334 N N . ALA A 1 784 ? 2.823 24.042 -1.419 1.00 71.88 784 ALA A N 1
ATOM 6335 C CA . ALA A 1 784 ? 1.598 24.552 -0.800 1.00 71.88 784 ALA A CA 1
ATOM 6336 C C . ALA A 1 784 ? 1.174 23.710 0.420 1.00 71.88 784 ALA A C 1
ATOM 6338 O O . ALA A 1 784 ? 0.679 24.231 1.421 1.00 71.88 784 ALA A O 1
ATOM 6339 N N . GLU A 1 785 ? 1.416 22.400 0.371 1.00 69.19 785 GLU A N 1
ATOM 6340 C CA . GLU A 1 785 ? 1.089 21.499 1.471 1.00 69.19 785 GLU A CA 1
ATOM 6341 C C . GLU A 1 785 ? 2.068 21.636 2.648 1.00 69.19 785 GLU A C 1
ATOM 6343 O O . GLU A 1 785 ? 1.644 21.682 3.803 1.00 69.19 785 GLU A O 1
ATOM 6348 N N . ILE A 1 786 ? 3.369 21.768 2.375 1.00 71.94 786 ILE A N 1
ATOM 6349 C CA . ILE A 1 786 ? 4.384 22.041 3.402 1.00 71.94 786 ILE A CA 1
ATOM 6350 C C . ILE A 1 786 ? 4.137 23.406 4.042 1.00 71.94 786 ILE A C 1
ATOM 6352 O O . ILE A 1 786 ? 4.194 23.514 5.262 1.00 71.94 786 ILE A O 1
ATOM 6356 N N . GLU A 1 787 ? 3.787 24.425 3.258 1.00 74.38 787 GLU A N 1
ATOM 6357 C CA . GLU A 1 787 ? 3.358 25.738 3.750 1.00 74.38 787 GLU A CA 1
ATOM 6358 C C . GLU A 1 787 ? 2.198 25.591 4.750 1.00 74.38 787 GLU A C 1
ATOM 6360 O O . GLU A 1 787 ? 2.281 26.068 5.886 1.00 74.38 787 GLU A O 1
ATOM 6365 N N . ARG A 1 788 ? 1.151 24.838 4.386 1.00 74.12 788 ARG A N 1
ATOM 6366 C CA . ARG A 1 788 ? 0.016 24.543 5.274 1.00 74.12 788 ARG A CA 1
ATOM 6367 C C . ARG A 1 788 ? 0.443 23.820 6.558 1.00 74.12 788 ARG A C 1
ATOM 6369 O O . ARG A 1 788 ? -0.063 24.139 7.636 1.00 74.12 788 ARG A O 1
ATOM 6376 N N . LEU A 1 789 ? 1.353 22.852 6.464 1.00 72.12 789 LEU A N 1
ATOM 6377 C CA . LEU A 1 789 ? 1.857 22.080 7.605 1.00 72.12 789 LEU A CA 1
ATOM 6378 C C . LEU A 1 789 ? 2.754 22.912 8.530 1.00 72.12 789 LEU A C 1
ATOM 6380 O O . LEU A 1 789 ? 2.635 22.796 9.752 1.00 72.12 789 LEU A O 1
ATOM 6384 N N . ILE A 1 790 ? 3.604 23.780 7.979 1.00 72.50 790 ILE A N 1
ATOM 6385 C CA . ILE A 1 790 ? 4.456 24.692 8.750 1.00 72.50 790 ILE A CA 1
ATOM 6386 C C . ILE A 1 790 ? 3.585 25.692 9.513 1.00 72.50 790 ILE A C 1
ATOM 6388 O O . ILE A 1 790 ? 3.782 25.861 10.714 1.00 72.50 790 ILE A O 1
ATOM 6392 N N . GLN A 1 791 ? 2.575 26.289 8.868 1.00 72.75 791 GLN A N 1
ATOM 6393 C CA . GLN A 1 791 ? 1.646 27.217 9.529 1.00 72.75 791 GLN A CA 1
ATOM 6394 C C . GLN A 1 791 ? 0.906 26.546 10.695 1.00 72.75 791 GLN A C 1
ATOM 6396 O O . GLN A 1 791 ? 0.879 27.083 11.802 1.00 72.75 791 GLN A O 1
ATOM 6401 N N . LYS A 1 792 ? 0.381 25.330 10.483 1.00 72.38 792 LYS A N 1
ATOM 6402 C CA . LYS A 1 792 ? -0.242 24.525 11.549 1.00 72.38 792 LYS A CA 1
ATOM 6403 C C . LYS A 1 792 ? 0.724 24.227 12.691 1.00 72.38 792 LYS A C 1
ATOM 6405 O O . LYS A 1 792 ? 0.351 24.364 13.851 1.00 72.38 792 LYS A O 1
ATOM 6410 N N . SER A 1 793 ? 1.961 23.860 12.366 1.00 68.00 793 SER A N 1
ATOM 6411 C CA . SER A 1 793 ? 2.985 23.545 13.366 1.00 68.00 793 SER A CA 1
ATOM 6412 C C . SER A 1 793 ? 3.353 24.772 14.201 1.00 68.00 793 SER A C 1
ATOM 6414 O O . SER A 1 793 ? 3.438 24.675 15.419 1.00 68.00 793 SER A O 1
ATOM 6416 N N . ILE A 1 794 ? 3.520 25.943 13.576 1.00 71.50 794 ILE A N 1
ATOM 6417 C CA . ILE A 1 794 ? 3.826 27.195 14.282 1.00 71.50 794 ILE A CA 1
ATOM 6418 C C . ILE A 1 794 ? 2.675 27.598 15.208 1.00 71.50 794 ILE A C 1
ATOM 6420 O O . ILE A 1 794 ? 2.933 28.006 16.338 1.00 71.50 794 ILE A O 1
ATOM 6424 N N . ILE A 1 795 ? 1.424 27.492 14.748 1.00 71.25 795 ILE A N 1
ATOM 6425 C CA . ILE A 1 795 ? 0.244 27.807 15.567 1.00 71.25 795 ILE A CA 1
ATOM 6426 C C . ILE A 1 795 ? 0.192 26.885 16.785 1.00 71.25 795 ILE A C 1
ATOM 6428 O O . ILE A 1 795 ? 0.171 27.383 17.906 1.00 71.25 795 ILE A O 1
ATOM 6432 N N . LEU A 1 796 ? 0.291 25.571 16.573 1.00 67.00 796 LEU A N 1
ATOM 6433 C CA . LEU A 1 796 ? 0.246 24.583 17.650 1.00 67.00 796 LEU A CA 1
ATOM 6434 C C . LEU A 1 796 ? 1.376 24.789 18.671 1.00 67.00 796 LEU A C 1
ATOM 6436 O O . LEU A 1 796 ? 1.156 24.712 19.877 1.00 67.00 796 LEU A O 1
ATOM 6440 N N . ILE A 1 797 ? 2.592 25.093 18.205 1.00 67.31 797 ILE A N 1
ATOM 6441 C CA . ILE A 1 797 ? 3.725 25.365 19.097 1.00 67.31 797 ILE A CA 1
ATOM 6442 C C . ILE A 1 797 ? 3.490 26.647 19.911 1.00 67.31 797 ILE A C 1
ATOM 6444 O O . ILE A 1 797 ? 3.790 26.661 21.103 1.00 67.31 797 ILE A O 1
ATOM 6448 N N . LYS A 1 798 ? 2.938 27.707 19.309 1.00 71.19 798 LYS A N 1
ATOM 6449 C CA . LYS A 1 798 ? 2.629 28.959 20.020 1.00 71.19 798 LYS A CA 1
ATOM 6450 C C . LYS A 1 798 ? 1.513 28.791 21.047 1.00 71.19 798 LYS A C 1
ATOM 6452 O O . LYS A 1 798 ? 1.627 29.320 22.146 1.00 71.19 798 LYS A O 1
ATOM 6457 N N . GLU A 1 799 ? 0.476 28.024 20.726 1.00 69.06 799 GLU A N 1
ATOM 6458 C CA . GLU A 1 799 ? -0.580 27.675 21.682 1.00 69.06 799 GLU A CA 1
ATOM 6459 C C . GLU A 1 799 ? -0.025 26.875 22.857 1.00 69.06 799 GLU A C 1
ATOM 6461 O O . GLU A 1 799 ? -0.321 27.188 24.007 1.00 69.06 799 GLU A O 1
ATOM 6466 N N . ASN A 1 800 ? 0.854 25.907 22.584 1.00 64.19 800 ASN A N 1
ATOM 6467 C CA . ASN A 1 800 ? 1.549 25.170 23.632 1.00 64.19 800 ASN A CA 1
ATOM 6468 C C . ASN A 1 800 ? 2.420 26.105 24.489 1.00 64.19 800 ASN A C 1
ATOM 6470 O O . ASN A 1 800 ? 2.414 25.985 25.710 1.00 64.19 800 ASN A O 1
ATOM 6474 N N . GLN A 1 801 ? 3.132 27.069 23.891 1.00 67.00 801 GLN A N 1
ATOM 6475 C CA . GLN A 1 801 ? 3.904 28.073 24.636 1.00 67.00 801 GLN A CA 1
ATOM 6476 C C . GLN A 1 801 ? 3.006 28.953 25.524 1.00 67.00 801 GLN A C 1
ATOM 6478 O O . GLN A 1 801 ? 3.358 29.207 26.676 1.00 67.00 801 GLN A O 1
ATOM 6483 N N . GLU A 1 802 ? 1.852 29.411 25.030 1.00 70.56 802 GLU A N 1
ATOM 6484 C CA . GLU A 1 802 ? 0.880 30.195 25.806 1.00 70.56 802 GLU A CA 1
ATOM 6485 C C . GLU A 1 802 ? 0.247 29.371 26.936 1.00 70.56 802 GLU A C 1
ATOM 6487 O O . GLU A 1 802 ? 0.144 29.851 28.065 1.00 70.56 802 GLU A O 1
ATOM 6492 N N . GLU A 1 803 ? -0.117 28.114 26.676 1.00 64.75 803 GLU A N 1
ATOM 6493 C CA . GLU A 1 803 ? -0.678 27.210 27.682 1.00 64.75 803 GLU A CA 1
ATOM 6494 C C . GLU A 1 803 ? 0.356 26.884 28.771 1.00 64.75 803 GLU A C 1
ATOM 6496 O O . GLU A 1 803 ? 0.034 26.933 29.956 1.00 64.75 803 GLU A O 1
ATOM 6501 N N . ILE A 1 804 ? 1.620 26.633 28.405 1.00 66.50 804 ILE A N 1
ATOM 6502 C CA . ILE A 1 804 ? 2.719 26.399 29.360 1.00 66.50 804 ILE A CA 1
ATOM 6503 C C . ILE A 1 804 ? 2.995 27.655 30.199 1.00 66.50 804 ILE A C 1
ATOM 6505 O O . ILE A 1 804 ? 3.213 27.540 31.407 1.00 66.50 804 ILE A O 1
ATOM 6509 N N . ASN A 1 805 ? 2.953 28.846 29.588 1.00 67.56 805 ASN A N 1
ATOM 6510 C CA . ASN A 1 805 ? 3.127 30.123 30.287 1.00 67.56 805 ASN A CA 1
ATOM 6511 C C . ASN A 1 805 ? 1.989 30.419 31.276 1.00 67.56 805 ASN A C 1
ATOM 6513 O O . ASN A 1 805 ? 2.242 30.964 32.349 1.00 67.56 805 ASN A O 1
ATOM 6517 N N . ASN A 1 806 ? 0.755 30.046 30.931 1.00 66.62 806 ASN A N 1
ATOM 6518 C CA . ASN A 1 806 ? -0.439 30.318 31.736 1.00 66.62 806 ASN A CA 1
ATOM 6519 C C . ASN A 1 806 ? -0.778 29.193 32.733 1.00 66.62 806 ASN A C 1
ATOM 6521 O O . ASN A 1 806 ? -1.649 29.361 33.587 1.00 66.62 806 ASN A O 1
ATOM 6525 N N . SER A 1 807 ? -0.110 28.042 32.637 1.00 64.31 807 SER A N 1
ATOM 6526 C CA . SER A 1 807 ? -0.388 26.863 33.454 1.00 64.31 807 SER A CA 1
ATOM 6527 C C . SER A 1 807 ? 0.348 26.884 34.797 1.00 64.31 807 SER A C 1
ATOM 6529 O O . SER A 1 807 ? 1.580 26.963 34.867 1.00 64.31 807 SER A O 1
ATOM 6531 N N . SER A 1 808 ? -0.410 26.697 35.882 1.00 59.94 808 SER A N 1
ATOM 6532 C CA . SER A 1 808 ? 0.113 26.458 37.234 1.00 59.94 808 SER A CA 1
ATOM 6533 C C . SER A 1 808 ? 0.609 25.020 37.462 1.00 59.94 808 SER A C 1
ATOM 6535 O O . SER A 1 808 ? 1.094 24.727 38.549 1.00 59.94 808 SER A O 1
ATOM 6537 N N . LYS A 1 809 ? 0.472 24.130 36.467 1.00 61.97 809 LYS A N 1
ATOM 6538 C CA . LYS A 1 809 ? 0.829 22.699 36.544 1.00 61.97 809 LYS A CA 1
ATOM 6539 C C . LYS A 1 809 ? 2.339 22.470 36.519 1.00 61.97 809 LYS A C 1
ATOM 6541 O O . LYS A 1 809 ? 3.060 23.293 35.945 1.00 61.97 809 LYS A O 1
ATOM 6546 N N . THR A 1 810 ? 2.815 21.377 37.112 1.00 57.84 810 THR A N 1
ATOM 6547 C CA . THR A 1 810 ? 4.246 21.014 37.099 1.00 57.84 810 THR A CA 1
ATOM 6548 C C . THR A 1 810 ? 4.666 20.471 35.731 1.00 57.84 810 THR A C 1
ATOM 6550 O O . THR A 1 810 ? 3.828 20.163 34.881 1.00 57.84 810 THR A O 1
ATOM 6553 N N . ILE A 1 811 ? 5.970 20.375 35.466 1.00 58.94 811 ILE A N 1
ATOM 6554 C CA . ILE A 1 811 ? 6.461 19.851 34.177 1.00 58.94 811 ILE A CA 1
ATOM 6555 C C . ILE A 1 811 ? 6.107 18.382 33.983 1.00 58.94 811 ILE A C 1
ATOM 6557 O O . ILE A 1 811 ? 5.713 18.013 32.879 1.00 58.94 811 ILE A O 1
ATOM 6561 N N . GLU A 1 812 ? 6.146 17.587 35.053 1.00 54.72 812 GLU A N 1
ATOM 6562 C CA . GLU A 1 812 ? 5.710 16.183 35.065 1.00 54.72 812 GLU A CA 1
ATOM 6563 C C . GLU A 1 812 ? 4.242 16.034 34.620 1.00 54.72 812 GLU A C 1
ATOM 6565 O O . GLU A 1 812 ? 3.893 15.099 33.903 1.00 54.72 812 GLU A O 1
ATOM 6570 N N . GLU A 1 813 ? 3.381 17.004 34.950 1.00 55.59 813 GLU A N 1
ATOM 6571 C CA . GLU A 1 813 ? 1.976 17.038 34.518 1.00 55.59 813 GLU A CA 1
ATOM 6572 C C . GLU A 1 813 ? 1.792 17.499 33.056 1.00 55.59 813 GLU A C 1
ATOM 6574 O O . GLU A 1 813 ? 0.719 17.314 32.475 1.00 55.59 813 GLU A O 1
ATOM 6579 N N . LEU A 1 814 ? 2.821 18.099 32.444 1.00 55.56 814 LEU A N 1
ATOM 6580 C CA . LEU A 1 814 ? 2.819 18.607 31.064 1.00 55.56 814 LEU A CA 1
ATOM 6581 C C . LEU A 1 814 ? 3.602 17.705 30.084 1.00 55.56 814 LEU A C 1
ATOM 6583 O O . LEU A 1 814 ? 3.486 17.884 28.870 1.00 55.56 814 LEU A O 1
ATOM 6587 N N . GLU A 1 815 ? 4.331 16.692 30.573 1.00 55.44 815 GLU A N 1
ATOM 6588 C CA . GLU A 1 815 ? 5.164 15.767 29.778 1.00 55.44 815 GLU A CA 1
ATOM 6589 C C . GLU A 1 815 ? 4.405 15.037 28.656 1.00 55.44 815 GLU A C 1
ATOM 6591 O O . GLU A 1 815 ? 4.979 14.724 27.613 1.00 55.44 815 GLU A O 1
ATOM 6596 N N . GLY A 1 816 ? 3.101 14.789 28.819 1.00 51.69 816 GLY A N 1
ATOM 6597 C CA . GLY A 1 816 ? 2.267 14.171 27.779 1.00 51.69 816 GLY A CA 1
ATOM 6598 C C . GLY A 1 816 ? 2.121 15.015 26.505 1.00 51.69 816 GLY A C 1
ATOM 6599 O O . GLY A 1 816 ? 1.833 14.461 25.445 1.00 51.69 816 GLY A O 1
ATOM 6600 N N . LYS A 1 817 ? 2.348 16.333 26.593 1.00 51.16 817 LYS A N 1
ATOM 6601 C CA . LYS A 1 817 ? 2.197 17.297 25.489 1.00 51.16 817 LYS A CA 1
ATOM 6602 C C . LYS A 1 817 ? 3.533 17.734 24.858 1.00 51.16 817 LYS A C 1
ATOM 6604 O O . LYS A 1 817 ? 3.523 18.387 23.821 1.00 51.16 817 LYS A O 1
ATOM 6609 N N . LEU A 1 818 ? 4.674 17.361 25.449 1.00 52.03 818 LEU A N 1
ATOM 6610 C CA . LEU A 1 818 ? 6.031 17.841 25.106 1.00 52.03 818 LEU A CA 1
ATOM 6611 C C . LEU A 1 818 ? 6.865 16.841 24.276 1.00 52.03 818 LEU A C 1
ATOM 6613 O O . LEU A 1 818 ? 8.094 16.923 24.221 1.00 52.03 818 LEU A O 1
ATOM 6617 N N . TYR A 1 819 ? 6.193 15.886 23.632 1.00 48.41 819 TYR A N 1
ATOM 6618 C CA . TYR A 1 819 ? 6.771 14.647 23.097 1.00 48.41 819 TYR A CA 1
ATOM 6619 C C . TYR A 1 819 ? 7.878 14.814 22.034 1.00 48.41 819 TYR A C 1
ATOM 6621 O O . TYR A 1 819 ? 8.658 13.885 21.835 1.00 48.41 819 TYR A O 1
ATOM 6629 N N . ASP A 1 820 ? 8.002 15.987 21.406 1.00 47.50 820 ASP A N 1
ATOM 6630 C CA . ASP A 1 820 ? 8.990 16.241 20.347 1.00 47.50 820 ASP A CA 1
ATOM 6631 C C . ASP A 1 820 ? 10.370 16.715 20.859 1.00 47.50 820 ASP A C 1
ATOM 6633 O O . ASP A 1 820 ? 11.306 16.815 20.069 1.00 47.50 820 ASP A O 1
ATOM 6637 N N . ILE A 1 821 ? 10.533 17.027 22.156 1.00 45.59 821 ILE A N 1
ATOM 6638 C CA . ILE A 1 821 ? 11.713 17.769 22.664 1.00 45.59 821 ILE A CA 1
ATOM 6639 C C . ILE A 1 821 ? 12.641 16.964 23.588 1.00 45.59 821 ILE A C 1
ATOM 6641 O O . ILE A 1 821 ? 13.800 17.339 23.769 1.00 45.59 821 ILE A O 1
ATOM 6645 N N . MET A 1 822 ? 12.210 15.822 24.129 1.00 43.94 822 MET A N 1
ATOM 6646 C CA . MET A 1 822 ? 13.013 15.075 25.118 1.00 43.94 822 MET A CA 1
ATOM 6647 C C . MET A 1 822 ? 14.334 14.477 24.582 1.00 43.94 822 MET A C 1
ATOM 6649 O O . MET A 1 822 ? 15.103 13.933 25.370 1.00 43.94 822 MET A O 1
ATOM 6653 N N . GLU A 1 823 ? 14.644 14.591 23.285 1.00 43.59 823 GLU A N 1
ATOM 6654 C CA . GLU A 1 823 ? 15.951 14.197 22.730 1.00 43.59 823 GLU A CA 1
ATOM 6655 C C . GLU A 1 823 ? 17.052 15.270 22.848 1.00 43.59 823 GLU A C 1
ATOM 6657 O O . GLU A 1 823 ? 18.223 14.951 22.642 1.00 43.59 823 GLU A O 1
ATOM 6662 N N . LEU A 1 824 ? 16.746 16.518 23.231 1.00 42.88 824 LEU A N 1
ATOM 6663 C CA . LEU A 1 824 ? 17.753 17.586 23.323 1.00 42.88 824 LEU A CA 1
ATOM 6664 C C . LEU A 1 824 ? 17.907 18.131 24.751 1.00 42.88 824 LEU A C 1
ATOM 6666 O O . LEU A 1 824 ? 17.232 19.067 25.158 1.00 42.88 824 LEU A O 1
ATOM 6670 N N . GLN A 1 825 ? 18.861 17.532 25.473 1.00 49.19 825 GLN A N 1
ATOM 6671 C CA . GLN A 1 825 ? 19.631 18.101 26.592 1.00 49.19 825 GLN A CA 1
ATOM 6672 C C . GLN A 1 825 ? 18.859 18.983 27.596 1.00 49.19 825 GLN A C 1
ATOM 6674 O O . GLN A 1 825 ? 18.950 20.207 27.558 1.00 49.19 825 GLN A O 1
ATOM 6679 N N . ILE A 1 826 ? 18.239 18.361 28.604 1.00 49.41 826 ILE A N 1
ATOM 6680 C CA . ILE A 1 826 ? 18.099 18.999 29.923 1.00 49.41 826 ILE A CA 1
ATOM 6681 C C . ILE A 1 826 ? 19.043 18.263 30.873 1.00 49.41 826 ILE A C 1
ATOM 6683 O O . ILE A 1 826 ? 18.683 17.295 31.539 1.00 49.41 826 ILE A O 1
ATOM 6687 N N . SER A 1 827 ? 20.307 18.679 30.856 1.00 49.12 827 SER A N 1
ATOM 6688 C CA . SER A 1 827 ? 21.254 18.366 31.919 1.00 49.12 827 SER A CA 1
ATOM 6689 C C . SER A 1 827 ? 21.099 19.416 33.016 1.00 49.12 827 SER A C 1
ATOM 6691 O O . SER A 1 827 ? 21.252 20.603 32.736 1.00 49.12 827 SER A O 1
ATOM 6693 N N . GLU A 1 828 ? 20.865 18.941 34.238 1.00 50.06 828 GLU A N 1
ATOM 6694 C CA . GLU A 1 828 ? 20.752 19.666 35.514 1.00 50.06 828 GLU A CA 1
ATOM 6695 C C . GLU A 1 828 ? 19.336 20.064 35.951 1.00 50.06 828 GLU A C 1
ATOM 6697 O O . GLU A 1 828 ? 18.590 20.759 35.265 1.00 50.06 828 GLU A O 1
ATOM 6702 N N . ILE A 1 829 ? 19.002 19.607 37.163 1.00 51.94 829 ILE A N 1
ATOM 6703 C CA . ILE A 1 829 ? 17.776 19.899 37.903 1.00 51.94 829 ILE A CA 1
ATOM 6704 C C . ILE A 1 829 ? 17.747 21.402 38.196 1.00 51.94 829 ILE A C 1
ATOM 6706 O O . ILE A 1 829 ? 18.422 21.880 39.107 1.00 51.94 829 ILE A O 1
ATOM 6710 N N . LYS A 1 830 ? 16.965 22.142 37.413 1.00 54.66 830 LYS A N 1
ATOM 6711 C CA . LYS A 1 830 ? 16.589 23.530 37.695 1.00 54.66 830 LYS A CA 1
ATOM 6712 C C . LYS A 1 830 ? 15.164 23.600 38.236 1.00 54.66 830 LYS A C 1
ATOM 6714 O O . LYS A 1 830 ? 14.426 22.616 38.179 1.00 54.66 830 LYS A O 1
ATOM 6719 N N . SER A 1 831 ? 14.787 24.752 38.790 1.00 58.88 831 SER A N 1
ATOM 6720 C CA . SER A 1 831 ? 13.425 24.976 39.289 1.00 58.88 831 SER A CA 1
ATOM 6721 C C . SER A 1 831 ? 12.386 24.766 38.176 1.00 58.88 831 SER A C 1
ATOM 6723 O O . SER A 1 831 ? 12.667 24.987 36.997 1.00 58.88 831 SER A O 1
ATOM 6725 N N . ASP A 1 832 ? 11.157 24.389 38.537 1.00 58.34 832 ASP A N 1
ATOM 6726 C CA . ASP A 1 832 ? 10.062 24.141 37.582 1.00 58.34 832 ASP A CA 1
ATOM 6727 C C . ASP A 1 832 ? 9.827 25.324 36.621 1.00 58.34 832 ASP A C 1
ATOM 6729 O O . ASP A 1 832 ? 9.472 25.155 35.456 1.00 58.34 832 ASP A O 1
ATOM 6733 N N . GLN A 1 833 ? 10.103 26.546 37.078 1.00 60.97 833 GLN A N 1
ATOM 6734 C CA . GLN A 1 833 ? 9.985 27.761 36.278 1.00 60.97 833 GLN A CA 1
ATOM 6735 C C . GLN A 1 833 ? 11.128 27.930 35.258 1.00 60.97 833 GLN A C 1
ATOM 6737 O O . GLN A 1 833 ? 10.912 28.458 34.167 1.00 60.97 833 GLN A O 1
ATOM 6742 N N . GLU A 1 834 ? 12.337 27.469 35.573 1.00 62.72 834 GLU A N 1
ATOM 6743 C CA . GLU A 1 834 ? 13.489 27.487 34.661 1.00 62.72 834 GLU A CA 1
ATOM 6744 C C . GLU A 1 834 ? 13.399 26.387 33.605 1.00 62.72 834 GLU A C 1
ATOM 6746 O O . GLU A 1 834 ? 13.721 26.627 32.443 1.00 62.72 834 GLU A O 1
ATOM 6751 N N . ASN A 1 835 ? 12.891 25.213 33.973 1.00 63.72 835 ASN A N 1
ATOM 6752 C CA . ASN A 1 835 ? 12.649 24.131 33.025 1.00 63.72 835 ASN A CA 1
ATOM 6753 C C . ASN A 1 835 ? 11.501 24.486 32.054 1.00 63.72 835 ASN A C 1
ATOM 6755 O O . ASN A 1 835 ? 11.630 24.252 30.853 1.00 63.72 835 ASN A O 1
ATOM 6759 N N . LYS A 1 836 ? 10.428 25.156 32.520 1.00 64.38 836 LYS A N 1
ATOM 6760 C CA . LYS A 1 836 ? 9.378 25.709 31.636 1.00 64.38 836 LYS A CA 1
ATOM 6761 C C . LYS A 1 836 ? 9.966 26.705 30.633 1.00 64.38 836 LYS A C 1
ATOM 6763 O O . LYS A 1 836 ? 9.646 26.645 29.448 1.00 64.38 836 LYS A O 1
ATOM 6768 N N . ARG A 1 837 ? 10.875 27.580 31.082 1.00 66.56 837 ARG A N 1
ATOM 6769 C CA . ARG A 1 837 ? 11.597 28.516 30.200 1.00 66.56 837 ARG A CA 1
ATOM 6770 C C . ARG A 1 837 ? 12.485 27.795 29.184 1.00 66.56 837 ARG A C 1
ATOM 6772 O O . ARG A 1 837 ? 12.454 28.167 28.017 1.00 66.56 837 ARG A O 1
ATOM 6779 N N . ALA A 1 838 ? 13.220 26.763 29.594 1.00 65.06 838 ALA A N 1
ATOM 6780 C CA . ALA A 1 838 ? 14.067 25.977 28.695 1.00 65.06 838 ALA A CA 1
ATOM 6781 C C . ALA A 1 838 ? 13.243 25.262 27.608 1.00 65.06 838 ALA A C 1
ATOM 6783 O O . ALA A 1 838 ? 13.603 25.289 26.435 1.00 65.06 838 ALA A O 1
ATOM 6784 N N . VAL A 1 839 ? 12.092 24.693 27.972 1.00 64.38 839 VAL A N 1
ATOM 6785 C CA . VAL A 1 839 ? 11.160 24.055 27.029 1.00 64.38 839 VAL A CA 1
ATOM 6786 C C . VAL A 1 839 ? 10.584 25.066 26.032 1.00 64.38 839 VAL A C 1
ATOM 6788 O O . VAL A 1 839 ? 10.558 24.801 24.829 1.00 64.38 839 VAL A O 1
ATOM 6791 N N . ILE A 1 840 ? 10.185 26.253 26.501 1.00 67.62 840 ILE A N 1
ATOM 6792 C CA . ILE A 1 840 ? 9.737 27.351 25.631 1.00 67.62 840 ILE A CA 1
ATOM 6793 C C . ILE A 1 840 ? 10.858 27.787 24.679 1.00 67.62 840 ILE A C 1
ATOM 6795 O O . ILE A 1 840 ? 10.584 28.035 23.505 1.00 67.62 840 ILE A O 1
ATOM 6799 N N . GLU A 1 841 ? 12.108 27.836 25.147 1.00 69.25 841 GLU A N 1
ATOM 6800 C CA . GLU A 1 841 ? 13.276 28.179 24.330 1.00 69.25 841 GLU A CA 1
ATOM 6801 C C . GLU A 1 841 ? 13.540 27.132 23.236 1.00 69.25 841 GLU A C 1
ATOM 6803 O O . GLU A 1 841 ? 13.846 27.492 22.098 1.00 69.25 841 GLU A O 1
ATOM 6808 N N . VAL A 1 842 ? 13.375 25.837 23.527 1.00 67.69 842 VAL A N 1
ATOM 6809 C CA . VAL A 1 842 ? 13.509 24.782 22.509 1.00 67.69 842 VAL A CA 1
ATOM 6810 C C . VAL A 1 842 ? 12.366 24.841 21.492 1.00 67.69 842 VAL A C 1
ATOM 6812 O O . VAL A 1 842 ? 12.615 24.755 20.287 1.00 67.69 842 VAL A O 1
ATOM 6815 N N . HIS A 1 843 ? 11.128 25.061 21.943 1.00 66.12 843 HIS A N 1
ATOM 6816 C CA . HIS A 1 843 ? 9.995 25.307 21.048 1.00 66.12 843 HIS A CA 1
ATOM 6817 C C . HIS A 1 843 ? 10.232 26.526 20.152 1.00 66.12 843 HIS A C 1
ATOM 6819 O O . HIS A 1 843 ? 9.967 26.460 18.951 1.00 66.12 843 HIS A O 1
ATOM 6825 N N . GLN A 1 844 ? 10.808 27.598 20.701 1.00 72.31 844 GLN A N 1
ATOM 6826 C CA . GLN A 1 844 ? 11.157 28.786 19.933 1.00 72.31 844 GLN A CA 1
ATOM 6827 C C . GLN A 1 844 ? 12.232 28.477 18.885 1.00 72.31 844 GLN A C 1
ATOM 6829 O O . GLN A 1 844 ? 12.036 28.787 17.715 1.00 72.31 844 GLN A O 1
ATOM 6834 N N . LYS A 1 845 ? 13.298 27.749 19.248 1.00 76.69 845 LYS A N 1
ATOM 6835 C CA . LYS A 1 845 ? 14.327 27.297 18.290 1.00 76.69 845 LYS A CA 1
ATOM 6836 C C . LYS A 1 845 ? 13.735 26.462 17.155 1.00 76.69 845 LYS A C 1
ATOM 6838 O O . LYS A 1 845 ? 14.176 26.581 16.012 1.00 76.69 845 LYS A O 1
ATOM 6843 N N . ARG A 1 846 ? 12.739 25.617 17.441 1.00 74.75 846 ARG A N 1
ATOM 6844 C CA . ARG A 1 846 ? 12.060 24.811 16.418 1.00 74.75 846 ARG A CA 1
ATOM 6845 C C . ARG A 1 846 ? 11.199 25.665 15.487 1.00 74.75 846 ARG A C 1
ATOM 6847 O O . ARG A 1 846 ? 11.226 25.439 14.278 1.00 74.75 846 ARG A O 1
ATOM 6854 N N . VAL A 1 847 ? 10.478 26.647 16.029 1.00 72.69 847 VAL A N 1
ATOM 6855 C CA . VAL A 1 847 ? 9.736 27.642 15.237 1.00 72.69 847 VAL A CA 1
ATOM 6856 C C . VAL A 1 847 ? 10.692 28.412 14.329 1.00 72.69 847 VAL A C 1
ATOM 6858 O O . VAL A 1 847 ? 10.431 28.506 13.132 1.00 72.69 847 VAL A O 1
ATOM 6861 N N . ASP A 1 848 ? 11.829 28.863 14.857 1.00 78.56 848 ASP A N 1
ATOM 6862 C CA . ASP A 1 848 ? 12.834 29.610 14.097 1.00 78.56 848 ASP A CA 1
ATOM 6863 C C . ASP A 1 848 ? 13.430 28.758 12.957 1.00 78.56 848 ASP A C 1
ATOM 6865 O O . ASP A 1 848 ? 13.623 29.244 11.841 1.00 78.56 848 ASP A O 1
ATOM 6869 N N . GLN A 1 849 ? 13.676 27.462 13.193 1.00 79.12 849 GLN A N 1
ATOM 6870 C CA . GLN A 1 849 ? 14.134 26.525 12.156 1.00 79.12 849 GLN A CA 1
ATOM 6871 C C . GLN A 1 849 ? 13.088 26.315 11.053 1.00 79.12 849 GLN A C 1
ATOM 6873 O O . GLN A 1 849 ? 13.431 26.370 9.872 1.00 79.12 849 GLN A O 1
ATOM 6878 N N . LEU A 1 850 ? 11.822 26.099 11.423 1.00 76.62 850 LEU A N 1
ATOM 6879 C CA . LEU A 1 850 ? 10.725 25.921 10.466 1.00 76.62 850 LEU A CA 1
ATOM 6880 C C . LEU A 1 850 ? 10.483 27.191 9.641 1.00 76.62 850 LEU A C 1
ATOM 6882 O O . LEU A 1 850 ? 10.291 27.101 8.432 1.00 76.62 850 LEU A O 1
ATOM 6886 N N . GLN A 1 851 ? 10.559 28.369 10.266 1.00 78.81 851 GLN A N 1
ATOM 6887 C CA . GLN A 1 851 ? 10.478 29.658 9.575 1.00 78.81 851 GLN A CA 1
ATOM 6888 C C . GLN A 1 851 ? 11.652 29.863 8.614 1.00 78.81 851 GLN A C 1
ATOM 6890 O O . GLN A 1 851 ? 11.456 30.339 7.499 1.00 78.81 851 GLN A O 1
ATOM 6895 N N . LYS A 1 852 ? 12.864 29.458 9.006 1.00 83.88 852 LYS A N 1
ATOM 6896 C CA . LYS A 1 852 ? 14.050 29.557 8.150 1.00 83.88 852 LYS A CA 1
ATOM 6897 C C . LYS A 1 852 ? 13.957 28.661 6.914 1.00 83.88 852 LYS A C 1
ATOM 6899 O O . LYS A 1 852 ? 14.315 29.100 5.824 1.00 83.88 852 LYS A O 1
ATOM 6904 N N . GLU A 1 853 ? 13.486 27.422 7.062 1.00 83.50 853 GLU A N 1
ATOM 6905 C CA . GLU A 1 853 ? 13.242 26.557 5.902 1.00 83.50 853 GLU A CA 1
ATOM 6906 C C . GLU A 1 853 ? 12.106 27.081 5.030 1.00 83.50 853 GLU A C 1
ATOM 6908 O O . GLU A 1 853 ? 12.225 27.062 3.809 1.00 83.50 853 GLU A O 1
ATOM 6913 N N . TRP A 1 854 ? 11.039 27.594 5.643 1.00 80.12 854 TRP A N 1
ATOM 6914 C CA . TRP A 1 854 ? 9.920 28.193 4.925 1.00 80.12 854 TRP A CA 1
ATOM 6915 C C . TRP A 1 854 ? 10.352 29.374 4.050 1.00 80.12 854 TRP A C 1
ATOM 6917 O O . TRP A 1 854 ? 10.066 29.381 2.853 1.00 80.12 854 TRP A O 1
ATOM 6927 N N . GLU A 1 855 ? 11.118 30.323 4.599 1.00 82.44 855 GLU A N 1
ATOM 6928 C CA . GLU A 1 855 ? 11.672 31.439 3.820 1.00 82.44 855 GLU A CA 1
ATOM 6929 C C . GLU A 1 855 ? 12.571 30.939 2.684 1.00 82.44 855 GLU A C 1
ATOM 6931 O O . GLU A 1 855 ? 12.542 31.480 1.577 1.00 82.44 855 GLU A O 1
ATOM 6936 N N . LYS A 1 856 ? 13.324 29.853 2.909 1.00 84.88 856 LYS A N 1
ATOM 6937 C CA . LYS A 1 856 ? 14.185 29.282 1.872 1.00 84.88 856 LYS A CA 1
ATOM 6938 C C . LYS A 1 856 ? 13.394 28.617 0.744 1.00 84.88 856 LYS A C 1
ATOM 6940 O O . LYS A 1 856 ? 13.734 28.801 -0.424 1.00 84.88 856 LYS A O 1
ATOM 6945 N N . ILE A 1 857 ? 12.333 27.881 1.073 1.00 82.31 857 ILE A N 1
ATOM 6946 C CA . ILE A 1 857 ? 11.414 27.279 0.094 1.00 82.31 857 ILE A CA 1
ATOM 6947 C C . ILE A 1 857 ? 10.742 28.381 -0.728 1.00 82.31 857 ILE A C 1
ATOM 6949 O O . ILE A 1 857 ? 10.696 28.292 -1.954 1.00 82.31 857 ILE A O 1
ATOM 6953 N N . LYS A 1 858 ? 10.292 29.453 -0.072 1.00 79.50 858 LYS A N 1
ATOM 6954 C CA . LYS A 1 858 ? 9.673 30.611 -0.722 1.00 79.50 858 LYS A CA 1
ATOM 6955 C C . LYS A 1 858 ? 10.632 31.323 -1.675 1.00 79.50 858 LYS A C 1
ATOM 6957 O O . LYS A 1 858 ? 10.258 31.608 -2.812 1.00 79.50 858 LYS A O 1
ATOM 6962 N N . GLU A 1 859 ? 11.873 31.563 -1.250 1.00 84.50 859 GLU A N 1
ATOM 6963 C CA . GLU A 1 859 ? 12.929 32.135 -2.094 1.00 84.50 859 GLU A CA 1
ATOM 6964 C C . GLU A 1 859 ? 13.162 31.275 -3.348 1.00 84.50 859 GLU A C 1
ATOM 6966 O O . GLU A 1 859 ? 13.160 31.789 -4.468 1.00 84.50 859 GLU A O 1
ATOM 6971 N N . ILE A 1 860 ? 13.317 29.957 -3.177 1.00 84.38 860 ILE A N 1
ATOM 6972 C CA . ILE A 1 860 ? 13.548 29.016 -4.282 1.00 84.38 860 ILE A CA 1
ATOM 6973 C C . ILE A 1 860 ? 12.337 28.970 -5.221 1.00 84.38 860 ILE A C 1
ATOM 6975 O O . ILE A 1 860 ? 12.512 29.032 -6.437 1.00 84.38 860 ILE A O 1
ATOM 6979 N N . SER A 1 861 ? 11.116 28.943 -4.679 1.00 80.62 861 SER A N 1
ATOM 6980 C CA . SER A 1 861 ? 9.878 28.974 -5.464 1.00 80.62 861 SER A CA 1
ATOM 6981 C C . SER A 1 861 ? 9.790 30.234 -6.327 1.00 80.62 861 SER A C 1
ATOM 6983 O O . SER A 1 861 ? 9.466 30.152 -7.508 1.00 80.62 861 SER A O 1
ATOM 6985 N N . LEU A 1 862 ? 10.144 31.401 -5.782 1.00 81.31 862 LEU A N 1
ATOM 6986 C CA . LEU A 1 862 ? 10.175 32.655 -6.540 1.00 81.31 862 LEU A CA 1
ATOM 6987 C C . LEU A 1 862 ? 11.236 32.640 -7.643 1.00 81.31 862 LEU A C 1
ATOM 6989 O O . LEU A 1 862 ? 10.982 33.131 -8.742 1.00 81.31 862 LEU A O 1
ATOM 6993 N N . LYS A 1 863 ? 12.404 32.037 -7.392 1.00 83.56 863 LYS A N 1
ATOM 6994 C CA . LYS A 1 863 ? 13.455 31.861 -8.406 1.00 83.56 863 LYS A CA 1
ATOM 6995 C C . LYS A 1 863 ? 13.039 30.886 -9.511 1.00 83.56 863 LYS A C 1
ATOM 6997 O O . LYS A 1 863 ? 13.336 31.131 -10.679 1.00 83.56 863 LYS A O 1
ATOM 7002 N N . PHE A 1 864 ? 12.305 29.829 -9.174 1.00 80.50 864 PHE A N 1
ATOM 7003 C CA . PHE A 1 864 ? 11.722 28.899 -10.146 1.00 80.50 864 PHE A CA 1
ATOM 7004 C C . PHE A 1 864 ? 10.643 29.568 -10.998 1.00 80.50 864 PHE A C 1
ATOM 7006 O O . PHE A 1 864 ? 10.634 29.402 -12.220 1.00 80.50 864 PHE A O 1
ATOM 7013 N N . THR A 1 865 ? 9.795 30.392 -10.384 1.00 78.12 865 THR A N 1
ATOM 7014 C CA . THR A 1 865 ? 8.804 31.214 -11.085 1.00 78.12 865 THR A CA 1
ATOM 7015 C C . THR A 1 865 ? 9.472 32.250 -11.987 1.00 78.12 865 THR A C 1
ATOM 7017 O O . THR A 1 865 ? 9.084 32.391 -13.145 1.00 78.12 865 THR A O 1
ATOM 7020 N N . GLN A 1 866 ? 10.525 32.923 -11.516 1.00 80.06 866 GLN A N 1
ATOM 7021 C CA . GLN A 1 866 ? 11.320 33.861 -12.312 1.00 80.06 866 GLN A CA 1
ATOM 7022 C C . GLN A 1 866 ? 11.911 33.178 -13.555 1.00 80.06 866 GLN A C 1
ATOM 7024 O O . GLN A 1 866 ? 11.714 33.662 -14.668 1.00 80.06 866 GLN A O 1
ATOM 7029 N N . PHE A 1 867 ? 12.576 32.032 -13.386 1.00 77.38 867 PHE A N 1
ATOM 7030 C CA . PHE A 1 867 ? 13.160 31.283 -14.499 1.00 77.38 867 PHE A CA 1
ATOM 7031 C C . PHE A 1 867 ? 12.096 30.758 -15.470 1.00 77.38 867 PHE A C 1
ATOM 7033 O O . PHE A 1 867 ? 12.255 30.874 -16.684 1.00 77.38 867 PHE A O 1
ATOM 7040 N N . SER A 1 868 ? 10.983 30.228 -14.960 1.00 72.69 868 SER A N 1
ATOM 7041 C CA . SER A 1 868 ? 9.896 29.728 -15.808 1.00 72.69 868 SER A CA 1
ATOM 7042 C C . SER A 1 868 ? 9.273 30.849 -16.637 1.00 72.69 868 SER A C 1
ATOM 7044 O O . SER A 1 868 ? 9.020 30.659 -17.821 1.00 72.69 868 SER A O 1
ATOM 7046 N N . ARG A 1 869 ? 9.097 32.046 -16.063 1.00 72.94 869 ARG A N 1
ATOM 7047 C CA . ARG A 1 869 ? 8.606 33.230 -16.787 1.00 72.94 869 ARG A CA 1
ATOM 7048 C C . ARG A 1 869 ? 9.607 33.764 -17.811 1.00 72.94 869 ARG A C 1
ATOM 7050 O O . ARG A 1 869 ? 9.181 34.211 -18.867 1.00 72.94 869 ARG A O 1
ATOM 7057 N N . GLN A 1 870 ? 10.907 33.704 -17.520 1.00 71.50 870 GLN A N 1
ATOM 7058 C CA . GLN A 1 870 ? 11.966 34.096 -18.460 1.00 71.50 870 GLN A CA 1
ATOM 7059 C C . GLN A 1 870 ? 12.029 33.182 -19.692 1.00 71.50 870 GLN A C 1
ATOM 7061 O O . GLN A 1 870 ? 12.383 33.645 -20.771 1.00 71.50 870 GLN A O 1
ATOM 7066 N N . ASN A 1 871 ? 11.686 31.898 -19.535 1.00 65.25 871 ASN A N 1
ATOM 7067 C CA . ASN A 1 871 ? 11.834 30.880 -20.580 1.00 65.25 871 ASN A CA 1
ATOM 7068 C C . ASN A 1 871 ? 10.497 30.410 -21.193 1.00 65.25 871 ASN A C 1
ATOM 7070 O O . ASN A 1 871 ? 10.499 29.590 -22.112 1.00 65.25 871 ASN A O 1
ATOM 7074 N N . ALA A 1 872 ? 9.350 30.900 -20.709 1.00 57.31 872 ALA A N 1
ATOM 7075 C CA . ALA A 1 872 ? 8.035 30.547 -21.239 1.00 57.31 872 ALA A CA 1
ATOM 7076 C C . ALA A 1 872 ? 7.692 31.356 -22.499 1.00 57.31 872 ALA A C 1
ATOM 7078 O O . ALA A 1 872 ? 7.698 32.583 -22.496 1.00 57.31 872 ALA A O 1
ATOM 7079 N N . ILE A 1 873 ? 7.318 30.647 -23.567 1.00 47.09 873 ILE A N 1
ATOM 7080 C CA . ILE A 1 873 ? 6.878 31.240 -24.843 1.00 47.09 873 ILE A CA 1
ATOM 7081 C C . ILE A 1 873 ? 5.423 31.757 -24.755 1.00 47.09 873 ILE A C 1
ATOM 7083 O O . ILE A 1 873 ? 5.041 32.679 -25.472 1.00 47.09 873 ILE A O 1
ATOM 7087 N N . ALA A 1 874 ? 4.608 31.185 -23.860 1.00 45.78 874 ALA A N 1
ATOM 7088 C CA . ALA A 1 874 ? 3.198 31.528 -23.648 1.00 45.78 874 ALA A CA 1
ATOM 7089 C C . ALA A 1 874 ? 2.956 32.159 -22.263 1.00 45.78 874 ALA A C 1
ATOM 7091 O O . ALA A 1 874 ? 3.843 32.179 -21.411 1.00 45.78 874 ALA A O 1
ATOM 7092 N N . ALA A 1 875 ? 1.732 32.646 -22.022 1.00 50.06 875 ALA A N 1
ATOM 7093 C CA . ALA A 1 875 ? 1.317 33.151 -20.714 1.00 50.06 875 ALA A CA 1
ATOM 7094 C C . ALA A 1 875 ? 1.548 32.084 -19.627 1.00 50.06 875 ALA A C 1
ATOM 7096 O O . ALA A 1 875 ? 0.934 31.019 -19.644 1.00 50.06 875 ALA A O 1
ATOM 7097 N N . TYR A 1 876 ? 2.469 32.370 -18.709 1.00 54.84 876 TYR A N 1
ATOM 7098 C CA . TYR A 1 876 ? 2.787 31.500 -17.584 1.00 54.84 876 TYR A CA 1
ATOM 7099 C C . TYR A 1 876 ? 1.661 31.557 -16.545 1.00 54.84 876 TYR A C 1
ATOM 7101 O O . TYR A 1 876 ? 1.429 32.615 -15.952 1.00 54.84 876 TYR A O 1
ATOM 7109 N N . ASN A 1 877 ? 1.001 30.417 -16.323 1.00 58.00 877 ASN A N 1
ATOM 7110 C CA . ASN A 1 877 ? 0.108 30.201 -15.188 1.00 58.00 877 ASN A CA 1
ATOM 7111 C C . ASN A 1 877 ? 0.930 29.660 -14.017 1.00 58.00 877 ASN A C 1
ATOM 7113 O O . ASN A 1 877 ? 1.676 28.692 -14.173 1.00 58.00 877 ASN A O 1
ATOM 7117 N N . ASP A 1 878 ? 0.810 30.306 -12.862 1.00 71.94 878 ASP A N 1
ATOM 7118 C CA . ASP A 1 878 ? 1.575 29.951 -11.676 1.00 71.94 878 ASP A CA 1
ATOM 7119 C C . ASP A 1 878 ? 0.870 28.830 -10.906 1.00 71.94 878 ASP A C 1
ATOM 7121 O O . ASP A 1 878 ? -0.026 29.075 -10.098 1.00 71.94 878 ASP A O 1
ATOM 7125 N N . ALA A 1 879 ? 1.286 27.590 -11.165 1.00 69.31 879 ALA A N 1
ATOM 7126 C CA . ALA A 1 879 ? 0.710 26.410 -10.528 1.00 69.31 879 ALA A CA 1
ATOM 7127 C C . ALA A 1 879 ? 0.810 26.453 -8.993 1.00 69.31 879 ALA A C 1
ATOM 7129 O O . ALA A 1 879 ? -0.038 25.881 -8.312 1.00 69.31 879 ALA A O 1
ATOM 7130 N N . TYR A 1 880 ? 1.798 27.156 -8.426 1.00 78.12 880 TYR A N 1
ATOM 7131 C CA . TYR A 1 880 ? 1.900 27.330 -6.979 1.00 78.12 880 TYR A CA 1
ATOM 7132 C C . TYR A 1 880 ? 0.728 28.151 -6.425 1.00 78.12 880 TYR A C 1
ATOM 7134 O O . TYR A 1 880 ? 0.151 27.795 -5.397 1.00 78.12 880 TYR A O 1
ATOM 7142 N N . VAL A 1 881 ? 0.314 29.201 -7.143 1.00 80.00 881 VAL A N 1
ATOM 7143 C CA . VAL A 1 881 ? -0.858 30.016 -6.783 1.00 80.00 881 VAL A CA 1
ATOM 7144 C C . VAL A 1 881 ? -2.138 29.190 -6.860 1.00 80.00 881 VAL A C 1
ATOM 7146 O O . VAL A 1 881 ? -2.943 29.256 -5.933 1.00 80.00 881 VAL A O 1
ATOM 7149 N N . ASP A 1 882 ? -2.298 28.369 -7.900 1.00 77.12 882 ASP A N 1
ATOM 7150 C CA . ASP A 1 882 ? -3.480 27.514 -8.070 1.00 77.12 882 ASP A CA 1
ATOM 7151 C C . ASP A 1 882 ? -3.633 26.512 -6.910 1.00 77.12 882 ASP A C 1
ATOM 7153 O O . ASP A 1 882 ? -4.734 26.301 -6.391 1.00 77.12 882 ASP A O 1
ATOM 7157 N N . TYR A 1 883 ? -2.525 25.921 -6.447 1.00 77.19 883 TYR A N 1
ATOM 7158 C CA . TYR A 1 883 ? -2.547 25.011 -5.299 1.00 77.19 883 TYR A CA 1
ATOM 7159 C C . TYR A 1 883 ? -2.749 25.737 -3.966 1.00 77.19 883 TYR A C 1
ATOM 7161 O O . TYR A 1 883 ? -3.485 25.231 -3.118 1.00 77.19 883 TYR A O 1
ATOM 7169 N N . LEU A 1 884 ? -2.179 26.931 -3.780 1.00 77.69 884 LEU A N 1
ATOM 7170 C CA . LEU A 1 884 ? -2.496 27.769 -2.620 1.00 77.69 884 LEU A CA 1
ATOM 7171 C C . LEU A 1 884 ? -3.989 28.132 -2.588 1.00 77.69 884 LEU A C 1
ATOM 7173 O O . LEU A 1 884 ? -4.613 28.060 -1.529 1.00 77.69 884 LEU A O 1
ATOM 7177 N N . ASP A 1 885 ? -4.585 28.450 -3.740 1.00 81.69 885 ASP A N 1
ATOM 7178 C CA . ASP A 1 885 ? -6.020 28.709 -3.876 1.00 81.69 885 ASP A CA 1
ATOM 7179 C C . ASP A 1 885 ? -6.870 27.480 -3.537 1.00 81.69 885 ASP A C 1
ATOM 7181 O O . ASP A 1 885 ? -7.896 27.602 -2.857 1.00 81.69 885 ASP A O 1
ATOM 7185 N N . LEU A 1 886 ? -6.426 26.283 -3.931 1.00 78.94 886 LEU A N 1
ATOM 7186 C CA . LEU A 1 886 ? -7.063 25.028 -3.536 1.00 78.94 886 LEU A CA 1
ATOM 7187 C C . LEU A 1 886 ? -6.993 24.814 -2.016 1.00 78.94 886 LEU A C 1
ATOM 7189 O O . LEU A 1 886 ? -8.020 24.527 -1.400 1.00 78.94 886 LEU A O 1
ATOM 7193 N N . CYS A 1 887 ? -5.829 25.017 -1.393 1.00 75.06 887 CYS A N 1
ATOM 7194 C CA . CYS A 1 887 ? -5.672 24.911 0.059 1.00 75.06 887 CYS A CA 1
ATOM 7195 C C . CYS A 1 887 ? -6.563 25.919 0.803 1.00 75.06 887 CYS A C 1
ATOM 7197 O O . CYS A 1 887 ? -7.233 25.551 1.768 1.00 75.06 887 CYS A O 1
ATOM 7199 N N . ILE A 1 888 ? -6.631 27.170 0.337 1.00 82.38 888 ILE A N 1
ATOM 7200 C CA . ILE A 1 888 ? -7.522 28.205 0.884 1.00 82.38 888 ILE A CA 1
ATOM 7201 C C . ILE A 1 888 ? -8.989 27.783 0.736 1.00 82.38 888 ILE A C 1
ATOM 7203 O O . ILE A 1 888 ? -9.782 27.957 1.663 1.00 82.38 888 ILE A O 1
ATOM 7207 N N . LYS A 1 889 ? -9.371 27.205 -0.407 1.00 82.81 889 LYS A N 1
ATOM 7208 C CA . LYS A 1 889 ? -10.731 26.707 -0.653 1.00 82.81 889 LYS A CA 1
ATOM 7209 C C . LYS A 1 889 ? -11.090 25.546 0.277 1.00 82.81 889 LYS A C 1
ATOM 7211 O O . LYS A 1 889 ? -12.175 25.562 0.854 1.00 82.81 889 LYS A O 1
ATOM 7216 N N . GLU A 1 890 ? -10.198 24.576 0.462 1.00 78.62 890 GLU A N 1
ATOM 7217 C CA . GLU A 1 890 ? -10.383 23.469 1.411 1.00 78.62 890 GLU A CA 1
ATOM 7218 C C . GLU A 1 890 ? -10.564 23.973 2.845 1.00 78.62 890 GLU A C 1
ATOM 7220 O O . GLU A 1 890 ? -11.459 23.528 3.563 1.00 78.62 890 GLU A O 1
ATOM 7225 N N . GLU A 1 891 ? -9.740 24.930 3.263 1.00 80.06 891 GLU A N 1
ATOM 7226 C CA . GLU A 1 891 ? -9.808 25.530 4.594 1.00 80.06 891 GLU A CA 1
ATOM 7227 C C . GLU A 1 891 ? -11.099 26.356 4.786 1.00 80.06 891 GLU A C 1
ATOM 7229 O O . GLU A 1 891 ? -11.757 26.247 5.823 1.00 80.06 891 GLU A O 1
ATOM 7234 N N . LYS A 1 892 ? -11.574 27.063 3.750 1.00 81.94 892 LYS A N 1
ATOM 7235 C CA . LYS A 1 892 ? -12.903 27.711 3.739 1.00 81.94 892 LYS A CA 1
ATOM 7236 C C . LYS A 1 892 ? -14.052 26.706 3.861 1.00 81.94 892 LYS A C 1
ATOM 7238 O O . LYS A 1 892 ? -15.028 26.988 4.554 1.00 81.94 892 LYS A O 1
ATOM 7243 N N . ILE A 1 893 ? -13.947 25.537 3.224 1.00 81.62 893 ILE A N 1
ATOM 7244 C CA . ILE A 1 893 ? -14.942 24.458 3.347 1.00 81.62 893 ILE A CA 1
ATOM 7245 C C . ILE A 1 893 ? -14.971 23.923 4.784 1.00 81.62 893 ILE A C 1
ATOM 7247 O O . ILE A 1 893 ? -16.052 23.796 5.356 1.00 81.62 893 ILE A O 1
ATOM 7251 N N . LYS A 1 894 ? -13.805 23.683 5.399 1.00 77.06 894 LYS A N 1
ATOM 7252 C CA . LYS A 1 894 ? -13.706 23.240 6.803 1.00 77.06 894 LYS A CA 1
ATOM 7253 C C . LYS A 1 894 ? -14.315 24.254 7.772 1.00 77.06 894 LYS A C 1
ATOM 7255 O O . LYS A 1 894 ? -15.070 23.859 8.657 1.00 77.06 894 LYS A O 1
ATOM 7260 N N . ARG A 1 895 ? -14.064 25.551 7.558 1.00 80.62 895 ARG A N 1
ATOM 7261 C CA . ARG A 1 895 ? -14.697 26.637 8.323 1.00 80.62 895 ARG A CA 1
ATOM 7262 C C . ARG A 1 895 ? -16.219 26.593 8.234 1.00 80.62 895 ARG A C 1
ATOM 7264 O O . ARG A 1 895 ? -16.897 26.739 9.243 1.00 80.62 895 ARG A O 1
ATOM 7271 N N . ASN A 1 896 ? -16.754 26.393 7.031 1.00 75.12 896 ASN A N 1
ATOM 7272 C CA . ASN A 1 896 ? -18.198 26.369 6.810 1.00 75.12 896 ASN A CA 1
ATOM 7273 C C . ASN A 1 896 ? -18.858 25.096 7.375 1.00 75.12 896 ASN A C 1
ATOM 7275 O O . ASN A 1 896 ? -20.025 25.141 7.749 1.00 75.12 896 ASN A O 1
ATOM 7279 N N . ALA A 1 897 ? -18.125 23.980 7.449 1.00 69.75 897 ALA A N 1
ATOM 7280 C CA . ALA A 1 897 ? -18.621 22.713 7.985 1.00 69.75 897 ALA A CA 1
ATOM 7281 C C . ALA A 1 897 ? -18.635 22.654 9.525 1.00 69.75 897 ALA A C 1
ATOM 7283 O O . ALA A 1 897 ? -19.439 21.915 10.082 1.00 69.75 897 ALA A O 1
ATOM 7284 N N . ASN A 1 898 ? -17.763 23.407 10.211 1.00 65.75 898 ASN A N 1
ATOM 7285 C CA . ASN A 1 898 ? -17.641 23.389 11.677 1.00 65.75 898 ASN A CA 1
ATOM 7286 C C . ASN A 1 898 ? -17.218 24.763 12.242 1.00 65.75 898 ASN A C 1
ATOM 7288 O O . ASN A 1 898 ? -16.140 24.928 12.817 1.00 65.75 898 ASN A O 1
ATOM 7292 N N . SER A 1 899 ? -18.071 25.779 12.083 1.00 63.59 899 SER A N 1
ATOM 7293 C CA . SER A 1 899 ? -17.719 27.180 12.373 1.00 63.59 899 SER A CA 1
ATOM 7294 C C . SER A 1 899 ? -17.376 27.477 13.840 1.00 63.59 899 SER A C 1
ATOM 7296 O O . SER A 1 899 ? -16.682 28.451 14.106 1.00 63.59 899 SER A O 1
ATOM 7298 N N . SER A 1 900 ? -17.839 26.665 14.797 1.00 57.97 900 SER A N 1
ATOM 7299 C CA . SER A 1 900 ? -17.610 26.865 16.239 1.00 57.97 900 SER A CA 1
ATOM 7300 C C . SER A 1 900 ? -16.253 26.358 16.750 1.00 57.97 900 SER A C 1
ATOM 7302 O O . SER A 1 900 ? -15.855 26.702 17.860 1.00 57.97 900 SER A O 1
ATOM 7304 N N . HIS A 1 901 ? -15.541 25.542 15.967 1.00 57.25 901 HIS A N 1
ATOM 7305 C CA . HIS A 1 901 ? -14.247 24.946 16.337 1.00 57.25 901 HIS A CA 1
ATOM 7306 C C . HIS A 1 901 ? -13.164 25.138 15.268 1.00 57.25 901 HIS A C 1
ATOM 7308 O O . HIS A 1 901 ? -12.105 24.514 15.323 1.00 57.25 901 HIS A O 1
ATOM 7314 N N . TYR A 1 902 ? -13.415 26.005 14.288 1.00 68.69 902 TYR A N 1
ATOM 7315 C CA . TYR A 1 902 ? -12.457 26.299 13.236 1.00 68.69 902 TYR A CA 1
ATOM 7316 C C . TYR A 1 902 ? -11.498 27.424 13.643 1.00 68.69 902 TYR A C 1
ATOM 7318 O O . TYR A 1 902 ? -11.930 28.534 13.954 1.00 68.69 902 TYR A O 1
ATOM 7326 N N . ASP A 1 903 ? -10.193 27.162 13.581 1.00 68.25 903 ASP A N 1
ATOM 7327 C CA . ASP A 1 903 ? -9.169 28.178 13.815 1.00 68.25 903 ASP A CA 1
ATOM 7328 C C . ASP A 1 903 ? -8.915 29.025 12.556 1.00 68.25 903 ASP A C 1
ATOM 7330 O O . ASP A 1 903 ? -8.258 28.604 11.600 1.00 68.25 903 ASP A O 1
ATOM 7334 N N . GLU A 1 904 ? -9.400 30.268 12.572 1.00 79.38 904 GLU A N 1
ATOM 7335 C CA . GLU A 1 904 ? -9.223 31.224 11.475 1.00 79.38 904 GLU A CA 1
ATOM 7336 C C . GLU A 1 904 ? -7.764 31.626 11.202 1.00 79.38 904 GLU A C 1
ATOM 7338 O O . GLU A 1 904 ? -7.479 32.178 10.135 1.00 79.38 904 GLU A O 1
ATOM 7343 N N . ARG A 1 905 ? -6.824 31.395 12.130 1.00 79.31 905 ARG A N 1
ATOM 7344 C CA . ARG A 1 905 ? -5.418 31.806 11.957 1.00 79.31 905 ARG A CA 1
ATOM 7345 C C . ARG A 1 905 ? -4.742 31.088 10.790 1.00 79.31 905 ARG A C 1
ATOM 7347 O O . ARG A 1 905 ? -3.941 31.714 10.101 1.00 79.31 905 ARG A O 1
ATOM 7354 N N . ILE A 1 906 ? -5.108 29.832 10.520 1.00 77.06 906 ILE A N 1
ATOM 7355 C CA . ILE A 1 906 ? -4.573 29.055 9.387 1.00 77.06 906 ILE A CA 1
ATOM 7356 C C . ILE A 1 906 ? -5.031 29.670 8.062 1.00 77.06 906 ILE A C 1
ATOM 7358 O O . ILE A 1 906 ? -4.216 29.908 7.172 1.00 77.06 906 ILE A O 1
ATOM 7362 N N . LEU A 1 907 ? -6.328 29.974 7.947 1.00 81.88 907 LEU A N 1
ATOM 7363 C CA . LEU A 1 907 ? -6.898 30.579 6.746 1.00 81.88 907 LEU A CA 1
ATOM 7364 C C . LEU A 1 907 ? -6.295 31.963 6.474 1.00 81.88 907 LEU A C 1
ATOM 7366 O O . LEU A 1 907 ? -5.852 32.222 5.357 1.00 81.88 907 LEU A O 1
ATOM 7370 N N . ARG A 1 908 ? -6.199 32.813 7.508 1.00 83.25 908 ARG A N 1
ATOM 7371 C CA . ARG A 1 908 ? -5.550 34.130 7.407 1.00 83.25 908 ARG A CA 1
ATOM 7372 C C . ARG A 1 908 ? -4.077 34.021 7.011 1.00 83.25 908 ARG A C 1
ATOM 7374 O O . ARG A 1 908 ? -3.609 34.823 6.209 1.00 83.25 908 ARG A O 1
ATOM 7381 N N . GLY A 1 909 ? -3.358 33.034 7.549 1.00 80.94 909 GLY A N 1
ATOM 7382 C CA . GLY A 1 909 ? -1.962 32.768 7.198 1.00 80.94 909 GLY A CA 1
ATOM 7383 C C . GLY A 1 909 ? -1.790 32.419 5.719 1.00 80.94 909 GLY A C 1
ATOM 7384 O O . GLY A 1 909 ? -0.969 33.031 5.041 1.00 80.94 909 GLY A O 1
ATOM 7385 N N . LEU A 1 910 ? -2.614 31.505 5.195 1.00 80.00 910 LEU A N 1
ATOM 7386 C CA . LEU A 1 910 ? -2.581 31.109 3.781 1.00 80.00 910 LEU A CA 1
ATOM 7387 C C . LEU A 1 910 ? -2.971 32.261 2.837 1.00 80.00 910 LEU A C 1
ATOM 7389 O O . LEU A 1 910 ? -2.322 32.457 1.809 1.00 80.00 910 LEU A O 1
ATOM 7393 N N . GLU A 1 911 ? -3.989 33.054 3.189 1.00 85.12 911 GLU A N 1
ATOM 7394 C CA . GLU A 1 911 ? -4.395 34.236 2.413 1.00 85.12 911 GLU A CA 1
ATOM 7395 C C . GLU A 1 911 ? -3.281 35.300 2.380 1.00 85.12 911 GLU A C 1
ATOM 7397 O O . GLU A 1 911 ? -2.953 35.818 1.310 1.00 85.12 911 GLU A O 1
ATOM 7402 N N . ALA A 1 912 ? -2.623 35.558 3.516 1.00 85.12 912 ALA A N 1
ATOM 7403 C CA . ALA A 1 912 ? -1.499 36.490 3.602 1.00 85.12 912 ALA A CA 1
ATOM 7404 C C . ALA A 1 912 ? -0.269 36.011 2.810 1.00 85.12 912 ALA A C 1
ATOM 7406 O O . ALA A 1 912 ? 0.369 36.814 2.120 1.00 85.12 912 ALA A O 1
ATOM 7407 N N . THR A 1 913 ? 0.056 34.713 2.864 1.00 81.50 913 THR A N 1
ATOM 7408 C CA . THR A 1 913 ? 1.108 34.113 2.027 1.00 81.50 913 THR A CA 1
ATOM 7409 C C . THR A 1 913 ? 0.809 34.349 0.556 1.00 81.50 913 THR A C 1
ATOM 7411 O O . THR A 1 913 ? 1.676 34.843 -0.168 1.00 81.50 913 THR A O 1
ATOM 7414 N N . ARG A 1 914 ? -0.411 34.024 0.113 1.00 86.25 914 ARG A N 1
ATOM 7415 C CA . ARG A 1 914 ? -0.814 34.165 -1.287 1.00 86.25 914 ARG A CA 1
ATOM 7416 C C . ARG A 1 914 ? -0.678 35.608 -1.767 1.00 86.25 914 ARG A C 1
ATOM 7418 O O . ARG A 1 914 ? -0.100 35.849 -2.824 1.00 86.25 914 ARG A O 1
ATOM 7425 N N . GLU A 1 915 ? -1.164 36.577 -0.992 1.00 86.44 915 GLU A N 1
ATOM 7426 C CA . GLU A 1 915 ? -1.036 37.995 -1.342 1.00 86.44 915 GLU A CA 1
ATOM 7427 C C . GLU A 1 915 ? 0.422 38.462 -1.407 1.00 86.44 915 GLU A C 1
ATOM 7429 O O . GLU A 1 915 ? 0.800 39.193 -2.324 1.00 86.44 915 GLU A O 1
ATOM 7434 N N . ASN A 1 916 ? 1.253 38.054 -0.444 1.00 83.75 916 ASN A N 1
ATOM 7435 C CA . ASN A 1 916 ? 2.668 38.420 -0.414 1.00 83.75 916 ASN A CA 1
ATOM 7436 C C . ASN A 1 916 ? 3.423 37.810 -1.604 1.00 83.75 916 ASN A C 1
ATOM 7438 O O . ASN A 1 916 ? 4.185 38.501 -2.277 1.00 83.75 916 ASN A O 1
ATOM 7442 N N . TYR A 1 917 ? 3.166 36.539 -1.907 1.00 83.50 917 TYR A N 1
ATOM 7443 C CA . TYR A 1 917 ? 3.747 35.862 -3.059 1.00 83.50 917 TYR A CA 1
ATOM 7444 C C . TYR A 1 917 ? 3.371 36.567 -4.372 1.00 83.50 917 TYR A C 1
ATOM 7446 O O . TYR A 1 917 ? 4.256 36.902 -5.156 1.00 83.50 917 TYR A O 1
ATOM 7454 N N . LEU A 1 918 ? 2.091 36.907 -4.575 1.00 83.69 918 LEU A N 1
ATOM 7455 C CA . LEU A 1 918 ? 1.641 37.638 -5.767 1.00 83.69 918 LEU A CA 1
ATOM 7456 C C . LEU A 1 918 ? 2.295 39.023 -5.900 1.00 83.69 918 LEU A C 1
ATOM 7458 O O . LEU A 1 918 ? 2.682 39.411 -7.002 1.00 83.69 918 LEU A O 1
ATOM 7462 N N . LYS A 1 919 ? 2.482 39.751 -4.790 1.00 86.44 919 LYS A N 1
ATOM 7463 C CA . LYS A 1 919 ? 3.222 41.027 -4.791 1.00 86.44 919 LYS A CA 1
ATOM 7464 C C . LYS A 1 919 ? 4.673 40.838 -5.242 1.00 86.44 919 LYS A C 1
ATOM 7466 O O . LYS A 1 919 ? 5.163 41.631 -6.039 1.00 86.44 919 LYS A O 1
ATOM 7471 N N . GLN A 1 920 ? 5.348 39.790 -4.771 1.00 82.75 920 GLN A N 1
ATOM 7472 C CA . GLN A 1 920 ? 6.733 39.496 -5.156 1.00 82.75 920 GLN A CA 1
ATOM 7473 C C . GLN A 1 920 ? 6.851 39.043 -6.615 1.00 82.75 920 GLN A C 1
ATOM 7475 O O . GLN A 1 920 ? 7.783 39.450 -7.305 1.00 82.75 920 GLN A O 1
ATOM 7480 N N . VAL A 1 921 ? 5.883 38.276 -7.121 1.00 82.00 921 VAL A N 1
ATOM 7481 C CA . VAL A 1 921 ? 5.815 37.919 -8.545 1.00 82.00 921 VAL A CA 1
ATOM 7482 C C . VAL A 1 921 ? 5.646 39.162 -9.426 1.00 82.00 921 VAL A C 1
ATOM 7484 O O . VAL A 1 921 ? 6.267 39.232 -10.486 1.00 82.00 921 VAL A O 1
ATOM 7487 N N . GLU A 1 922 ? 4.874 40.166 -8.995 1.00 82.44 922 GLU A N 1
ATOM 7488 C CA . GLU A 1 922 ? 4.734 41.423 -9.747 1.00 82.44 922 GLU A CA 1
ATOM 7489 C C . GLU A 1 922 ? 6.040 42.237 -9.765 1.00 82.44 922 GLU A C 1
ATOM 7491 O O . GLU A 1 922 ? 6.393 42.798 -10.800 1.00 82.44 922 GLU A O 1
ATOM 7496 N N . VAL A 1 923 ? 6.812 42.234 -8.671 1.00 83.69 923 VAL A N 1
ATOM 7497 C CA . VAL A 1 923 ? 8.161 42.835 -8.640 1.00 83.69 923 VAL A CA 1
ATOM 7498 C C . VAL A 1 923 ? 9.102 42.107 -9.603 1.00 83.69 923 VAL A C 1
ATOM 7500 O O . VAL A 1 923 ? 9.745 42.745 -10.432 1.00 83.69 923 VAL A O 1
ATOM 7503 N N . ILE A 1 924 ? 9.130 40.771 -9.568 1.00 79.56 924 ILE A N 1
ATOM 7504 C CA . ILE A 1 924 ? 9.939 39.949 -10.485 1.00 79.56 924 ILE A CA 1
ATOM 7505 C C . ILE A 1 924 ? 9.559 40.227 -11.941 1.00 79.56 924 ILE A C 1
ATOM 7507 O O . ILE A 1 924 ? 10.423 40.322 -12.809 1.00 79.56 924 ILE A O 1
ATOM 7511 N N . LYS A 1 925 ? 8.265 40.379 -12.223 1.00 76.12 925 LYS A N 1
ATOM 7512 C CA . LYS A 1 925 ? 7.771 40.722 -13.555 1.00 76.12 925 LYS A CA 1
ATOM 7513 C C . LYS A 1 925 ? 8.317 42.077 -14.020 1.00 76.12 925 LYS A C 1
ATOM 7515 O O . LYS A 1 925 ? 8.833 42.146 -15.131 1.00 76.12 925 LYS A O 1
ATOM 7520 N N . GLN A 1 926 ? 8.303 43.100 -13.165 1.00 78.25 926 GLN A N 1
ATOM 7521 C CA . GLN A 1 926 ? 8.893 44.412 -13.467 1.00 78.25 926 GLN A CA 1
ATOM 7522 C C . GLN A 1 926 ? 10.424 44.354 -13.636 1.00 78.25 926 GLN A C 1
ATOM 7524 O O . GLN A 1 926 ? 10.982 45.061 -14.474 1.00 78.25 926 GLN A O 1
ATOM 7529 N N . GLU A 1 927 ? 11.133 43.514 -12.877 1.00 77.44 927 GLU A N 1
ATOM 7530 C CA . GLU A 1 927 ? 12.587 43.332 -13.020 1.00 77.44 927 GLU A CA 1
ATOM 7531 C C . GLU A 1 927 ? 12.978 42.632 -14.329 1.00 77.44 927 GLU A C 1
ATOM 7533 O O . GLU A 1 927 ? 13.955 43.032 -14.970 1.00 77.44 927 GLU A O 1
ATOM 7538 N N . ILE A 1 928 ? 12.202 41.621 -14.739 1.00 71.62 928 ILE A N 1
ATOM 7539 C CA . ILE A 1 928 ? 12.364 40.930 -16.026 1.00 71.62 928 ILE A CA 1
ATOM 7540 C C . ILE A 1 928 ? 12.084 41.903 -17.179 1.00 71.62 928 ILE A C 1
ATOM 7542 O O . ILE A 1 928 ? 12.865 41.960 -18.125 1.00 71.62 928 ILE A O 1
ATOM 7546 N N . GLU A 1 929 ? 11.016 42.705 -17.090 1.00 70.00 929 GLU A N 1
ATOM 7547 C CA . GLU A 1 929 ? 10.656 43.710 -18.107 1.00 70.00 929 GLU A CA 1
ATOM 7548 C C . GLU A 1 929 ? 11.747 44.783 -18.297 1.00 70.00 929 GLU A C 1
ATOM 7550 O O . GLU A 1 929 ? 11.922 45.299 -19.401 1.00 70.00 929 GLU A O 1
ATOM 7555 N N . ASN A 1 930 ? 12.525 45.072 -17.249 1.00 72.81 930 ASN A N 1
ATOM 7556 C CA . ASN A 1 930 ? 13.644 46.016 -17.277 1.00 72.81 930 ASN A CA 1
ATOM 7557 C C . ASN A 1 930 ? 15.011 45.370 -17.608 1.00 72.81 930 ASN A C 1
ATOM 7559 O O . ASN A 1 930 ? 16.022 46.068 -17.559 1.00 72.81 930 ASN A O 1
ATOM 7563 N N . ASN A 1 931 ? 15.072 44.071 -17.950 1.00 63.19 931 ASN A N 1
ATOM 7564 C CA . ASN A 1 931 ? 16.304 43.301 -18.224 1.00 63.19 931 ASN A CA 1
ATOM 7565 C C . ASN A 1 931 ? 17.354 43.308 -17.087 1.00 63.19 931 ASN A C 1
ATOM 7567 O O . ASN A 1 931 ? 18.541 43.082 -17.323 1.00 63.19 931 ASN A O 1
ATOM 7571 N N . ASN A 1 932 ? 16.933 43.529 -15.839 1.00 57.34 932 ASN A N 1
ATOM 7572 C CA . ASN A 1 932 ? 17.850 43.696 -14.705 1.00 57.34 932 ASN A CA 1
ATOM 7573 C C . ASN A 1 932 ? 18.218 42.381 -13.989 1.00 57.34 932 ASN A C 1
ATOM 7575 O O . ASN A 1 932 ? 19.127 42.382 -13.159 1.00 57.34 932 ASN A O 1
ATOM 7579 N N . SER A 1 933 ? 17.549 41.257 -14.278 1.00 60.34 933 SER A N 1
ATOM 7580 C CA . SER A 1 933 ? 17.852 39.963 -13.648 1.00 60.34 933 SER A CA 1
ATOM 7581 C C . SER A 1 933 ? 17.562 38.768 -14.574 1.00 60.34 933 SER A C 1
ATOM 7583 O O . SER A 1 933 ? 16.463 38.634 -15.109 1.00 60.34 933 SER A O 1
ATOM 7585 N N . SER A 1 934 ? 18.544 37.873 -14.759 1.00 66.19 934 SER A N 1
ATOM 7586 C CA . SER A 1 934 ? 18.424 36.624 -15.540 1.00 66.19 934 SER A CA 1
ATOM 7587 C C . SER A 1 934 ? 18.937 35.446 -14.714 1.00 66.19 934 SER A C 1
ATOM 7589 O O . SER A 1 934 ? 20.027 35.555 -14.152 1.00 66.19 934 SER A O 1
ATOM 7591 N N . ILE A 1 935 ? 18.183 34.345 -14.643 1.00 74.88 935 ILE A N 1
ATOM 7592 C CA . ILE A 1 935 ? 18.603 33.116 -13.958 1.00 74.88 935 ILE A CA 1
ATOM 7593 C C . ILE A 1 935 ? 18.996 32.069 -14.998 1.00 74.88 935 ILE A C 1
ATOM 7595 O O . ILE A 1 935 ? 18.309 31.866 -15.996 1.00 74.88 935 ILE A O 1
ATOM 7599 N N . THR A 1 936 ? 20.090 31.361 -14.746 1.00 75.44 936 THR A N 1
ATOM 7600 C CA . THR A 1 936 ? 20.609 30.306 -15.623 1.00 75.44 936 THR A CA 1
ATOM 7601 C C . THR A 1 936 ? 20.179 28.902 -15.179 1.00 75.44 936 THR A C 1
ATOM 7603 O O . THR A 1 936 ? 19.940 28.644 -14.000 1.00 75.44 936 THR A O 1
ATOM 7606 N N . LEU A 1 937 ? 20.183 27.935 -16.107 1.00 65.19 937 LEU A N 1
ATOM 7607 C CA . LEU A 1 937 ? 19.919 26.512 -15.812 1.00 65.19 937 LEU A CA 1
ATOM 7608 C C . LEU A 1 937 ? 20.849 25.932 -14.727 1.00 65.19 937 LEU A C 1
ATOM 7610 O O . LEU A 1 937 ? 20.443 25.074 -13.945 1.00 65.19 937 LEU A O 1
ATOM 7614 N N . LYS A 1 938 ? 22.100 26.406 -14.647 1.00 70.44 938 LYS A N 1
ATOM 7615 C CA . LYS A 1 938 ? 23.065 25.964 -13.624 1.00 70.44 938 LYS A CA 1
ATOM 7616 C C . LYS A 1 938 ? 22.697 26.465 -12.229 1.00 70.44 938 LYS A C 1
ATOM 7618 O O . LYS A 1 938 ? 22.852 25.732 -11.255 1.00 70.44 938 LYS A O 1
ATOM 7623 N N . GLU A 1 939 ? 22.217 27.702 -12.127 1.00 76.06 939 GLU A N 1
ATOM 7624 C CA . GLU A 1 939 ? 21.740 28.266 -10.861 1.00 76.06 939 GLU A CA 1
ATOM 7625 C C . GLU A 1 939 ? 20.481 27.546 -10.389 1.00 76.06 939 GLU A C 1
ATOM 7627 O O . GLU A 1 939 ? 20.360 27.241 -9.207 1.00 76.06 939 GLU A O 1
ATOM 7632 N N . ILE A 1 940 ? 19.601 27.181 -11.319 1.00 75.44 940 ILE A N 1
ATOM 7633 C CA . ILE A 1 940 ? 18.406 26.390 -11.041 1.00 75.44 940 ILE A CA 1
ATOM 7634 C C . ILE A 1 940 ? 18.734 25.004 -10.485 1.00 75.44 940 ILE A C 1
ATOM 7636 O O . ILE A 1 940 ? 18.225 24.657 -9.422 1.00 75.44 940 ILE A O 1
ATOM 7640 N N . ALA A 1 941 ? 19.635 24.250 -11.121 1.00 72.31 941 ALA A N 1
ATOM 7641 C CA . ALA A 1 941 ? 20.056 22.943 -10.607 1.00 72.31 941 ALA A CA 1
ATOM 7642 C C . ALA A 1 941 ? 20.664 23.047 -9.192 1.00 72.31 941 ALA A C 1
ATOM 7644 O O . ALA A 1 941 ? 20.485 22.172 -8.346 1.00 72.31 941 ALA A O 1
ATOM 7645 N N . LYS A 1 942 ? 21.352 24.159 -8.898 1.00 81.00 942 LYS A N 1
ATOM 7646 C CA . LYS A 1 942 ? 21.901 24.444 -7.567 1.00 81.00 942 LYS A CA 1
ATOM 7647 C C . LYS A 1 942 ? 20.818 24.815 -6.544 1.00 81.00 942 LYS A C 1
ATOM 7649 O O . LYS A 1 942 ? 20.972 24.498 -5.366 1.00 81.00 942 LYS A O 1
ATOM 7654 N N . LEU A 1 943 ? 19.766 25.522 -6.954 1.00 82.81 943 LEU A N 1
ATOM 7655 C CA . LEU A 1 943 ? 18.619 25.857 -6.101 1.00 82.81 943 LEU A CA 1
ATOM 7656 C C . LEU A 1 943 ? 17.774 24.615 -5.795 1.00 82.81 943 LEU A C 1
ATOM 7658 O O . LEU A 1 943 ? 17.345 24.434 -4.661 1.00 82.81 943 LEU A O 1
ATOM 7662 N N . GLU A 1 944 ? 17.615 23.725 -6.772 1.00 77.31 944 GLU A N 1
ATOM 7663 C CA . GLU A 1 944 ? 16.970 22.424 -6.594 1.00 77.31 944 GLU A CA 1
ATOM 7664 C C . GLU A 1 944 ? 17.728 21.552 -5.582 1.00 77.31 944 GLU A C 1
ATOM 7666 O O . GLU A 1 944 ? 17.130 21.019 -4.651 1.00 77.31 944 GLU A O 1
ATOM 7671 N N . GLN A 1 945 ? 19.058 21.470 -5.681 1.00 80.88 945 GLN A N 1
ATOM 7672 C CA . GLN A 1 945 ? 19.848 20.721 -4.701 1.00 80.88 945 GLN A CA 1
ATOM 7673 C C . GLN A 1 945 ? 19.741 21.323 -3.287 1.00 80.88 945 GLN A C 1
ATOM 7675 O O . GLN A 1 945 ? 19.550 20.586 -2.323 1.00 80.88 945 GLN A O 1
ATOM 7680 N N . GLN A 1 946 ? 19.766 22.657 -3.161 1.00 84.69 946 GLN A N 1
ATOM 7681 C CA . GLN A 1 946 ? 19.560 23.343 -1.874 1.00 84.69 946 GLN A CA 1
ATOM 7682 C C . GLN A 1 946 ? 18.208 23.015 -1.233 1.00 84.69 946 GLN A C 1
ATOM 7684 O O . GLN A 1 946 ? 18.114 22.967 -0.010 1.00 84.69 946 GLN A O 1
ATOM 7689 N N . LEU A 1 947 ? 17.174 22.796 -2.045 1.00 83.06 947 LEU A N 1
ATOM 7690 C CA . LEU A 1 947 ? 15.855 22.397 -1.572 1.00 83.06 947 LEU A CA 1
ATOM 7691 C C . LEU A 1 947 ? 15.883 20.992 -0.949 1.00 83.06 947 LEU A C 1
ATOM 7693 O O . LEU A 1 947 ? 15.263 20.759 0.087 1.00 83.06 947 LEU A O 1
ATOM 7697 N N . TYR A 1 948 ? 16.617 20.059 -1.557 1.00 81.88 948 TYR A N 1
ATOM 7698 C CA . TYR A 1 948 ? 16.742 18.686 -1.058 1.00 81.88 948 TYR A CA 1
ATOM 7699 C C . TYR A 1 948 ? 17.655 18.557 0.158 1.00 81.88 948 TYR A C 1
ATOM 7701 O O . TYR A 1 948 ? 17.480 17.627 0.945 1.00 81.88 948 TYR A O 1
ATOM 7709 N N . ASP A 1 949 ? 18.571 19.503 0.336 1.00 84.62 949 ASP A N 1
ATOM 7710 C CA . ASP A 1 949 ? 19.479 19.558 1.481 1.00 84.62 949 ASP A CA 1
ATOM 7711 C C . ASP A 1 949 ? 18.841 20.228 2.719 1.00 84.62 949 ASP A C 1
ATOM 7713 O O . ASP A 1 949 ? 19.491 20.341 3.761 1.00 84.62 949 ASP A O 1
ATOM 7717 N N . LEU A 1 950 ? 17.573 20.665 2.639 1.00 83.38 950 LEU A N 1
ATOM 7718 C CA . LEU A 1 950 ? 16.842 21.213 3.787 1.00 83.38 950 LEU A CA 1
ATOM 7719 C C . LEU A 1 950 ? 16.693 20.152 4.901 1.00 83.38 950 LEU A C 1
ATOM 7721 O O . LEU A 1 950 ? 16.124 19.087 4.643 1.00 83.38 950 LEU A O 1
ATOM 7725 N N . PRO A 1 951 ? 17.155 20.421 6.137 1.00 76.94 951 PRO A N 1
ATOM 7726 C CA . PRO A 1 951 ? 17.205 19.430 7.217 1.00 76.94 951 PRO A CA 1
ATOM 7727 C C . PRO A 1 951 ? 15.872 18.761 7.585 1.00 76.94 951 PRO A C 1
ATOM 7729 O O . PRO A 1 951 ? 15.856 17.580 7.927 1.00 76.94 951 PRO A O 1
ATOM 7732 N N . ILE A 1 952 ? 14.765 19.505 7.558 1.00 75.00 952 ILE A N 1
ATOM 7733 C CA . ILE A 1 952 ? 13.444 19.052 8.006 1.00 75.00 952 ILE A CA 1
ATOM 7734 C C . ILE A 1 952 ? 12.620 18.582 6.805 1.00 75.00 952 ILE A C 1
ATOM 7736 O O . ILE A 1 952 ? 12.129 17.454 6.802 1.00 75.00 952 ILE A O 1
ATOM 7740 N N . ASN A 1 953 ? 12.474 19.422 5.776 1.00 77.44 953 ASN A N 1
ATOM 7741 C CA . ASN A 1 953 ? 11.556 19.154 4.661 1.00 77.44 953 ASN A CA 1
ATOM 7742 C C . ASN A 1 953 ? 12.225 18.593 3.391 1.00 77.44 953 ASN A C 1
ATOM 7744 O O . ASN A 1 953 ? 11.535 18.029 2.535 1.00 77.44 953 ASN A O 1
ATOM 7748 N N . GLY A 1 954 ? 13.553 18.684 3.270 1.00 79.00 954 GLY A N 1
ATOM 7749 C CA . GLY A 1 954 ? 14.315 18.263 2.088 1.00 79.00 954 GLY A CA 1
ATOM 7750 C C . GLY A 1 954 ? 14.160 16.779 1.723 1.00 79.00 954 GLY A C 1
ATOM 7751 O O . GLY A 1 954 ? 13.861 16.477 0.562 1.00 79.00 954 GLY A O 1
ATOM 7752 N N . PRO A 1 955 ? 14.243 15.832 2.684 1.00 77.00 955 PRO A N 1
ATOM 7753 C CA . PRO A 1 955 ? 14.034 14.410 2.406 1.00 77.00 955 PRO A CA 1
ATOM 7754 C C . PRO A 1 955 ? 12.638 14.079 1.857 1.00 77.00 955 PRO A C 1
ATOM 7756 O O . PRO A 1 955 ? 12.509 13.204 1.000 1.00 77.00 955 PRO A O 1
ATOM 7759 N N . ASN A 1 956 ? 11.595 14.778 2.320 1.00 68.38 956 ASN A N 1
ATOM 7760 C CA . ASN A 1 956 ? 10.224 14.577 1.845 1.00 68.38 956 ASN A CA 1
ATOM 7761 C C . ASN A 1 956 ? 10.035 15.150 0.430 1.00 68.38 956 ASN A C 1
ATOM 7763 O O . ASN A 1 956 ? 9.486 14.478 -0.438 1.00 68.38 956 ASN A O 1
ATOM 7767 N N . LEU A 1 957 ? 10.583 16.340 0.162 1.00 69.81 957 LEU A N 1
ATOM 7768 C CA . LEU A 1 957 ? 10.587 16.951 -1.173 1.00 69.81 957 LEU A CA 1
ATOM 7769 C C . LEU A 1 957 ? 11.321 16.077 -2.202 1.00 69.81 957 LEU A C 1
ATOM 7771 O O . LEU A 1 957 ? 10.825 15.882 -3.311 1.00 69.81 957 LEU A O 1
ATOM 7775 N N . LYS A 1 958 ? 12.456 15.476 -1.819 1.00 73.88 958 LYS A N 1
ATOM 7776 C CA . LYS A 1 958 ? 13.211 14.546 -2.675 1.00 73.88 958 LYS A CA 1
ATOM 7777 C C . LYS A 1 958 ? 12.441 13.252 -2.954 1.00 73.88 958 LYS A C 1
ATOM 7779 O O . LYS A 1 958 ? 12.477 12.740 -4.071 1.00 73.88 958 LYS A O 1
ATOM 7784 N N . LYS A 1 959 ? 11.735 12.727 -1.948 1.00 66.44 959 LYS A N 1
ATOM 7785 C CA . LYS A 1 959 ? 10.884 11.537 -2.073 1.00 66.44 959 LYS A CA 1
ATOM 7786 C C . LYS A 1 959 ? 9.711 11.780 -3.031 1.00 66.44 959 LYS A C 1
ATOM 7788 O O . LYS A 1 959 ? 9.520 10.986 -3.945 1.00 66.44 959 LYS A O 1
ATOM 7793 N N . LEU A 1 960 ? 8.980 12.882 -2.851 1.00 59.25 960 LEU A N 1
ATOM 7794 C CA . LEU A 1 960 ? 7.819 13.233 -3.677 1.00 59.25 960 LEU A CA 1
ATOM 7795 C C . LEU A 1 960 ? 8.200 13.445 -5.149 1.00 59.25 960 LEU A C 1
ATOM 7797 O O . LEU A 1 960 ? 7.456 13.039 -6.037 1.00 59.25 960 LEU A O 1
ATOM 7801 N N . LYS A 1 961 ? 9.386 14.008 -5.412 1.00 63.59 961 LYS A N 1
ATOM 7802 C CA . LYS A 1 961 ? 9.930 14.130 -6.770 1.00 63.59 961 LYS A CA 1
ATOM 7803 C C . LYS A 1 961 ? 10.165 12.763 -7.423 1.00 63.59 961 LYS A C 1
ATOM 7805 O O . LYS A 1 961 ? 9.713 12.528 -8.534 1.00 63.59 961 LYS A O 1
ATOM 7810 N N . TYR A 1 962 ? 10.829 11.855 -6.707 1.00 58.12 962 TYR A N 1
ATOM 7811 C CA . TYR A 1 962 ? 11.148 10.514 -7.204 1.00 58.12 962 TYR A CA 1
ATOM 7812 C C . TYR A 1 962 ? 9.892 9.665 -7.466 1.00 58.12 962 TYR A C 1
ATOM 7814 O O . TYR A 1 962 ? 9.843 8.894 -8.420 1.00 58.12 962 TYR A O 1
ATOM 7822 N N . GLU A 1 963 ? 8.864 9.808 -6.626 1.00 51.56 963 GLU A N 1
ATOM 7823 C CA . GLU A 1 963 ? 7.567 9.141 -6.810 1.00 51.56 963 GLU A CA 1
ATOM 7824 C C . GLU A 1 963 ? 6.821 9.674 -8.043 1.00 51.56 963 GLU A C 1
ATOM 7826 O O . GLU A 1 963 ? 6.236 8.890 -8.786 1.00 51.56 963 GLU A O 1
ATOM 7831 N N . ALA A 1 964 ? 6.905 10.979 -8.311 1.00 44.97 964 ALA A N 1
ATOM 7832 C CA . ALA A 1 964 ? 6.329 11.585 -9.506 1.00 44.97 964 ALA A CA 1
ATOM 7833 C C . ALA A 1 964 ? 7.084 11.216 -10.798 1.00 44.97 964 ALA A C 1
ATOM 7835 O O . ALA A 1 964 ? 6.449 10.849 -11.784 1.00 44.97 964 ALA A O 1
ATOM 7836 N N . GLU A 1 965 ? 8.422 11.218 -10.787 1.00 47.47 965 GLU A N 1
ATOM 7837 C CA . GLU A 1 965 ? 9.252 10.800 -11.933 1.00 47.47 965 GLU A CA 1
ATOM 7838 C C . GLU A 1 965 ? 8.988 9.333 -12.329 1.00 47.47 965 GLU A C 1
ATOM 7840 O O . GLU A 1 965 ? 8.967 9.002 -13.514 1.00 47.47 965 GLU A O 1
ATOM 7845 N N . ARG A 1 966 ? 8.710 8.457 -11.349 1.00 40.47 966 ARG A N 1
ATOM 7846 C CA . ARG A 1 966 ? 8.333 7.052 -11.585 1.00 40.47 966 ARG A CA 1
ATOM 7847 C C . ARG A 1 966 ? 6.963 6.908 -12.266 1.00 40.47 966 ARG A C 1
ATOM 7849 O O . ARG A 1 966 ? 6.759 5.926 -12.967 1.00 40.47 966 ARG A O 1
ATOM 7856 N N . SER A 1 967 ? 6.048 7.865 -12.091 1.00 37.03 967 SER A N 1
ATOM 7857 C CA . SER A 1 967 ? 4.700 7.824 -12.687 1.00 37.03 967 SER A CA 1
ATOM 7858 C C . SER A 1 967 ? 4.636 8.279 -14.154 1.00 37.03 967 SER A C 1
ATOM 7860 O O . SER A 1 967 ? 3.696 7.928 -14.859 1.00 37.03 967 SER A O 1
ATOM 7862 N N . GLU A 1 968 ? 5.640 9.018 -14.642 1.00 38.84 968 GLU A N 1
ATOM 7863 C CA . GLU A 1 968 ? 5.673 9.552 -16.017 1.00 38.84 968 GLU A CA 1
ATOM 7864 C C . GLU A 1 968 ? 6.319 8.596 -17.046 1.00 38.84 968 GLU A C 1
ATOM 7866 O O . GLU A 1 968 ? 6.311 8.887 -18.239 1.00 38.84 968 GLU A O 1
ATOM 7871 N N . THR A 1 969 ? 6.884 7.450 -16.636 1.00 33.22 969 THR A N 1
ATOM 7872 C CA . THR A 1 969 ? 7.739 6.630 -17.528 1.00 33.22 969 THR A CA 1
ATOM 7873 C C . THR A 1 969 ? 6.994 5.584 -18.387 1.00 33.22 969 THR A C 1
ATOM 7875 O O . THR A 1 969 ? 7.639 4.887 -19.167 1.00 33.22 969 THR A O 1
ATOM 7878 N N . ASP A 1 970 ? 5.659 5.487 -18.319 1.00 28.34 970 ASP A N 1
ATOM 7879 C CA . ASP A 1 970 ? 4.893 4.370 -18.919 1.00 28.34 970 ASP A CA 1
ATOM 7880 C C . ASP A 1 970 ? 4.118 4.666 -20.219 1.00 28.34 970 ASP A C 1
ATOM 7882 O O . ASP A 1 970 ? 3.269 3.878 -20.639 1.00 28.34 970 ASP A O 1
ATOM 7886 N N . VAL A 1 971 ? 4.420 5.746 -20.944 1.00 31.19 971 VAL A N 1
ATOM 7887 C CA . VAL A 1 971 ? 3.771 5.997 -22.245 1.00 31.19 971 VAL A CA 1
ATOM 7888 C C . VAL A 1 971 ? 4.806 6.322 -23.310 1.00 31.19 971 VAL A C 1
ATOM 7890 O O . VAL A 1 971 ? 5.329 7.426 -23.319 1.00 31.19 971 VAL A O 1
ATOM 7893 N N . LEU A 1 972 ? 5.092 5.352 -24.193 1.00 30.55 972 LEU A N 1
ATOM 7894 C CA . LEU A 1 972 ? 5.406 5.513 -25.628 1.00 30.55 972 LEU A CA 1
ATOM 7895 C C . LEU A 1 972 ? 5.806 4.146 -26.223 1.00 30.55 972 LEU A C 1
ATOM 7897 O O . LEU A 1 972 ? 6.928 3.671 -26.043 1.00 30.55 972 LEU A O 1
ATOM 7901 N N . LYS A 1 973 ? 4.896 3.503 -26.968 1.00 30.77 973 LYS A N 1
ATOM 7902 C CA . LYS A 1 973 ? 5.277 2.472 -27.946 1.00 30.77 973 LYS A CA 1
ATOM 7903 C C . LYS A 1 973 ? 5.711 3.193 -29.218 1.00 30.77 973 LYS A C 1
ATOM 7905 O O . LYS A 1 973 ? 5.005 4.069 -29.696 1.00 30.77 973 LYS A O 1
ATOM 7910 N N . TYR A 1 974 ? 6.880 2.843 -29.738 1.00 38.81 974 TYR A N 1
ATOM 7911 C CA . TYR A 1 974 ? 7.499 3.519 -30.873 1.00 38.81 974 TYR A CA 1
ATOM 7912 C C . TYR A 1 974 ? 7.696 2.524 -32.022 1.00 38.81 974 TYR A C 1
ATOM 7914 O O . TYR A 1 974 ? 8.273 1.455 -31.821 1.00 38.81 974 TYR A O 1
ATOM 7922 N N . THR A 1 975 ? 7.193 2.861 -33.210 1.00 35.16 975 THR A N 1
ATOM 7923 C CA . THR A 1 975 ? 7.303 2.061 -34.444 1.00 35.16 975 THR A CA 1
ATOM 7924 C C . THR A 1 975 ? 7.875 2.923 -35.578 1.00 35.16 975 THR A C 1
ATOM 7926 O O . THR A 1 975 ? 7.542 4.102 -35.701 1.00 35.16 975 THR A O 1
ATOM 7929 N N . GLU A 1 976 ? 8.785 2.359 -36.383 1.00 38.47 976 GLU A N 1
ATOM 7930 C CA . GLU A 1 976 ? 9.412 3.035 -37.534 1.00 38.47 976 GLU A CA 1
ATOM 7931 C C . GLU A 1 976 ? 9.053 2.335 -38.846 1.00 38.47 976 GLU A C 1
ATOM 7933 O O . GLU A 1 976 ? 9.259 1.129 -38.976 1.00 38.47 976 GLU A O 1
ATOM 7938 N N . ASN A 1 977 ? 8.618 3.112 -39.842 1.00 41.59 977 ASN A N 1
ATOM 7939 C CA . ASN A 1 977 ? 8.343 2.652 -41.200 1.00 41.59 977 ASN A CA 1
ATOM 7940 C C . ASN A 1 977 ? 9.457 3.136 -42.145 1.00 41.59 977 ASN A C 1
ATOM 7942 O O . ASN A 1 977 ? 9.736 4.334 -42.250 1.00 41.59 977 ASN A O 1
ATOM 7946 N N . HIS A 1 978 ? 10.132 2.204 -42.822 1.00 47.88 978 HIS A N 1
ATOM 7947 C CA . HIS A 1 978 ? 11.280 2.486 -43.691 1.00 47.88 978 HIS A CA 1
ATOM 7948 C C . HIS A 1 978 ? 10.895 2.464 -45.174 1.00 47.88 978 HIS A C 1
ATOM 7950 O O . HIS A 1 978 ? 10.268 1.512 -45.629 1.00 47.88 978 HIS A O 1
ATOM 7956 N N . TYR A 1 979 ? 11.336 3.469 -45.938 1.00 48.50 979 TYR A N 1
ATOM 7957 C CA . TYR A 1 979 ? 11.066 3.592 -47.371 1.00 48.50 979 TYR A CA 1
ATOM 7958 C C . TYR A 1 979 ? 12.348 3.822 -48.195 1.00 48.50 979 TYR A C 1
ATOM 7960 O O . TYR A 1 979 ? 13.109 4.768 -47.959 1.00 48.50 979 TYR A O 1
ATOM 7968 N N . MET A 1 980 ? 12.577 2.961 -49.194 1.00 49.19 980 MET A N 1
ATOM 7969 C CA . MET A 1 980 ? 13.715 3.024 -50.122 1.00 49.19 980 MET A CA 1
ATOM 7970 C C . MET A 1 980 ? 13.221 3.176 -51.572 1.00 49.19 980 MET A C 1
ATOM 7972 O O . MET A 1 980 ? 12.671 2.217 -52.112 1.00 49.19 980 MET A O 1
ATOM 7976 N N . PRO A 1 981 ? 13.433 4.330 -52.235 1.00 49.50 981 PRO A N 1
ATOM 7977 C CA . PRO A 1 981 ? 13.057 4.484 -53.638 1.00 49.50 981 PRO A CA 1
ATOM 7978 C C . PRO A 1 981 ? 13.965 3.644 -54.570 1.00 49.50 981 PRO A C 1
ATOM 7980 O O . PRO A 1 981 ? 15.153 3.469 -54.277 1.00 49.50 981 PRO A O 1
ATOM 7983 N N . PRO A 1 982 ? 13.460 3.145 -55.718 1.00 47.44 982 PRO A N 1
ATOM 7984 C CA . PRO A 1 982 ? 14.260 2.388 -56.685 1.00 47.44 982 PRO A CA 1
ATOM 7985 C C . PRO A 1 982 ? 15.420 3.218 -57.264 1.00 47.44 982 PRO A C 1
ATOM 7987 O O . PRO A 1 982 ? 15.209 4.285 -57.843 1.00 47.44 982 PRO A O 1
ATOM 7990 N N . ILE A 1 983 ? 16.651 2.700 -57.161 1.00 41.97 983 ILE A N 1
ATOM 7991 C CA . ILE A 1 983 ? 17.908 3.393 -57.525 1.00 41.97 983 ILE A CA 1
ATOM 7992 C C . ILE A 1 983 ? 17.913 3.890 -58.987 1.00 41.97 983 ILE A C 1
ATOM 7994 O O . ILE A 1 983 ? 18.474 4.946 -59.280 1.00 41.97 983 ILE A O 1
ATOM 7998 N N . SER A 1 984 ? 17.259 3.167 -59.903 1.00 41.34 984 SER A N 1
ATOM 7999 C CA . SER A 1 984 ? 17.199 3.501 -61.334 1.00 41.34 984 SER A CA 1
ATOM 8000 C C . SER A 1 984 ? 16.398 4.767 -61.651 1.00 41.34 984 SER A C 1
ATOM 8002 O O . SER A 1 984 ? 16.728 5.452 -62.613 1.00 41.34 984 SER A O 1
ATOM 8004 N N . ASN A 1 985 ? 15.379 5.098 -60.850 1.00 42.88 985 ASN A N 1
ATOM 8005 C CA . ASN A 1 985 ? 14.484 6.234 -61.109 1.00 42.88 985 ASN A CA 1
ATOM 8006 C C . ASN A 1 985 ? 14.970 7.527 -60.431 1.00 42.88 985 ASN A C 1
ATOM 8008 O O . ASN A 1 985 ? 14.663 8.624 -60.894 1.00 42.88 985 ASN A O 1
ATOM 8012 N N . PHE A 1 986 ? 15.773 7.411 -59.365 1.00 43.16 986 PHE A N 1
ATOM 8013 C CA . PHE A 1 986 ? 16.310 8.559 -58.628 1.00 43.16 986 PHE A CA 1
ATOM 8014 C C . PHE A 1 986 ? 17.439 9.276 -59.388 1.00 43.16 986 PHE A C 1
ATOM 8016 O O . PHE A 1 986 ? 17.497 10.501 -59.379 1.00 43.16 986 PHE A O 1
ATOM 8023 N N . MET A 1 987 ? 18.309 8.535 -60.091 1.00 41.38 987 MET A N 1
ATOM 8024 C CA . MET A 1 987 ? 19.449 9.094 -60.848 1.00 41.38 987 MET A CA 1
ATOM 8025 C C . MET A 1 987 ? 19.030 9.981 -62.032 1.00 41.38 987 MET A C 1
ATOM 8027 O O . MET A 1 987 ? 19.821 10.792 -62.503 1.00 41.38 987 MET A O 1
ATOM 8031 N N . SER A 1 988 ? 17.790 9.841 -62.504 1.00 46.34 988 SER A N 1
ATOM 8032 C CA . SER A 1 988 ? 17.186 10.681 -63.542 1.00 46.34 988 SER A CA 1
ATOM 8033 C C . SER A 1 988 ? 16.351 11.844 -62.991 1.00 46.34 988 SER A C 1
ATOM 8035 O O . SER A 1 988 ? 15.796 12.597 -63.786 1.00 46.34 988 SER A O 1
ATOM 8037 N N . ASN A 1 989 ? 16.200 11.979 -61.667 1.00 55.38 989 ASN A N 1
ATOM 8038 C CA . ASN A 1 989 ? 15.315 12.957 -61.019 1.00 55.38 989 ASN A CA 1
ATOM 8039 C C . ASN A 1 989 ? 16.037 14.284 -60.724 1.00 55.38 989 ASN A C 1
ATOM 8041 O O . ASN A 1 989 ? 17.222 14.300 -60.414 1.00 55.38 989 ASN A O 1
ATOM 8045 N N . SER A 1 990 ? 15.315 15.405 -60.757 1.00 55.06 990 SER A N 1
ATOM 8046 C CA . SER A 1 990 ? 15.769 16.742 -60.337 1.00 55.06 990 SER A CA 1
ATOM 8047 C C . SER A 1 990 ? 16.339 16.794 -58.908 1.00 55.06 990 SER A C 1
ATOM 8049 O O . SER A 1 990 ? 17.138 17.676 -58.594 1.00 55.06 990 SER A O 1
ATOM 8051 N N . PHE A 1 991 ? 16.008 15.822 -58.046 1.00 52.94 991 PHE A N 1
ATOM 8052 C CA . PHE A 1 991 ? 16.670 15.639 -56.746 1.00 52.94 991 PHE A CA 1
ATOM 8053 C C . PHE A 1 991 ? 18.146 15.220 -56.876 1.00 52.94 991 PHE A C 1
ATOM 8055 O O . PHE A 1 991 ? 18.952 15.606 -56.031 1.00 52.94 991 PHE A O 1
ATOM 8062 N N . ALA A 1 992 ? 18.541 14.511 -57.940 1.00 52.38 992 ALA A N 1
ATOM 8063 C CA . ALA A 1 992 ? 19.916 14.059 -58.162 1.00 52.38 992 ALA A CA 1
ATOM 8064 C C . ALA A 1 992 ? 20.913 15.211 -58.387 1.00 52.38 992 ALA A C 1
ATOM 8066 O O . ALA A 1 992 ? 22.067 15.092 -57.988 1.00 52.38 992 ALA A O 1
ATOM 8067 N N . GLU A 1 993 ? 20.492 16.353 -58.946 1.00 50.94 993 GLU A N 1
ATOM 8068 C CA . GLU A 1 993 ? 21.384 17.504 -59.186 1.00 50.94 993 GLU A CA 1
ATOM 8069 C C . GLU A 1 993 ? 21.890 18.169 -57.894 1.00 50.94 993 GLU A C 1
ATOM 8071 O O . GLU A 1 993 ? 22.943 18.806 -57.887 1.00 50.94 993 GLU A O 1
ATOM 8076 N N . ILE A 1 994 ? 21.154 18.018 -56.790 1.00 46.47 994 ILE A N 1
ATOM 8077 C CA . ILE A 1 994 ? 21.494 18.579 -55.473 1.00 46.47 994 ILE A CA 1
ATOM 8078 C C . ILE A 1 994 ? 22.524 17.704 -54.751 1.00 46.47 994 ILE A C 1
ATOM 8080 O O . ILE A 1 994 ? 23.349 18.222 -54.005 1.00 46.47 994 ILE A O 1
ATOM 8084 N N . PHE A 1 995 ? 22.479 16.393 -54.996 1.00 45.78 995 PHE A N 1
ATOM 8085 C CA . PHE A 1 995 ? 23.316 15.372 -54.357 1.00 45.78 995 PHE A CA 1
ATOM 8086 C C . PHE A 1 995 ? 24.372 14.784 -55.314 1.00 45.78 995 PHE A C 1
ATOM 8088 O O . PHE A 1 995 ? 24.965 13.758 -55.018 1.00 45.78 995 PHE A O 1
ATOM 8095 N N . GLY A 1 996 ? 24.550 15.388 -56.496 1.00 36.50 996 GLY A N 1
ATOM 8096 C CA . GLY A 1 996 ? 25.403 14.893 -57.586 1.00 36.50 996 GLY A CA 1
ATOM 8097 C C . GLY A 1 996 ? 26.552 15.828 -57.974 1.00 36.50 996 GLY A C 1
ATOM 8098 O O . GLY A 1 996 ? 27.271 15.553 -58.933 1.00 36.50 996 GLY A O 1
ATOM 8099 N N . LYS A 1 997 ? 26.753 16.936 -57.252 1.00 32.62 997 LYS A N 1
ATOM 8100 C CA . LYS A 1 997 ? 27.963 17.761 -57.363 1.00 32.62 997 LYS A CA 1
ATOM 8101 C C . LYS A 1 997 ? 28.637 17.795 -56.005 1.00 32.62 997 LYS A C 1
ATOM 8103 O O . LYS A 1 997 ? 28.067 18.332 -55.059 1.00 32.62 997 LYS A O 1
ATOM 8108 N N . GLY A 1 998 ? 29.819 17.185 -55.960 1.00 35.41 998 GLY A N 1
ATOM 8109 C CA . GLY A 1 998 ? 30.611 16.993 -54.756 1.00 35.41 998 GLY A CA 1
ATOM 8110 C C . GLY A 1 998 ? 30.694 18.238 -53.880 1.00 35.41 998 GLY A C 1
ATOM 8111 O O . GLY A 1 998 ? 30.883 19.356 -54.371 1.00 35.41 998 GLY A O 1
ATOM 8112 N N . TRP A 1 999 ? 30.552 17.987 -52.585 1.00 24.95 999 TRP A N 1
ATOM 8113 C CA . TRP A 1 999 ? 31.136 18.777 -51.516 1.00 24.95 999 TRP A CA 1
ATOM 8114 C C . TRP A 1 999 ? 32.144 17.900 -50.793 1.00 24.95 999 TRP A C 1
ATOM 8116 O O . TRP A 1 999 ? 31.772 16.746 -50.477 1.00 24.95 999 TRP A O 1
#

Foldseek 3Di:
DAPQDWDKAFCLLPDDDFQFFAFLLLGDTPPDGQFPDDFDPVQKDKDFDFDKDKDKDWPLALVVLCVVLVGDLSVSLSLLLVSDDGAFQNVSSVVADQAPQKTKMKIKMWTWTMKIFGPCPDVSNLVRGDLVCLVPVLRTWWGFGMFTFIKMKMKMKMAHRHDPVCRVVLVVLSVVLSVVLVPDPPDDDDDDPVCPVVFQRIDIDMGMNQDPPPDDGDNGSVSVSVVSVCVQVRQCVPDVSRRGTGMTTIRTVQVVSVVPDDDDDSPQRFDDDDSVLSVVSSVLSRLLSVLSNVLSVLLVLCVLCVQPADPVLNVVSVVLNVVSVVVSNVLSNVLSVVSSCCRSVNDPCVVNVVSVVVCCVDCSHPVNSVVVCVVSVLSNLCSVVQVVVVVLQEHEGGLPDDPQVVCVVCLAAKEKEKEAQDNHPRDLVPDPQSVVLVVVSVPDPPRHHHYYYHCVRNVVDDDDHGIAMWIDHSSHTPDPHPCVVCVCVVVAAEKEFPPFADQDDPDDAPDKAFQFDAQPQDDPDDRGFYAYNPPRDTWIDRVPQWIDDNRHIGRVLRIADDAAEDEDAAAFPPCLLLCVQLVQVLLFDFFLVRLLVDDGDRPQWDWDWDQDPVRDIDIFTDDDDDPVDDDDPQFGSDPAWAWEWEADGSNYIYIYIDATGQDGPPDDVVNVVSCVVPNDDDDPVVVVVVVVCVVQDPDPDDPPPDPLADFDADSVLVVCSRCVVPDDDDPVVVVVSRVRSNSNSVSSLSNVVVSVVDDDDPVVVVVLLVVLVVLLLLCLLVLLVLLLVLLVLLVLLVVLLVCLVPDPDAVVVVVVPLVPPVVDDPDDDDPSVVVSVVSNVVSVVVNVLSVVLNVLSLVLSLVSLLQCVLPDPDDDDNSNLVSLVVVLVVLVVVCVVCVPPRDCSSNVSSVVVSVVSVVSNVVSVVCVSVVNDDDDSVVNVVSLVVCLPRPPCNVVSVVSSVVVVVVPPPDDDHDHDYDYHDPVSSCPHPSCVVVPDDD

pLDDT: mean 73.18, std 16.9, range [24.95, 97.75]

Sequence (999 aa):
MASTKVITRKSLGRGAFIGSLYNVANDTFCGTTIFKSKYPDDSIRKVDISHTEILYEYENTYKEKFNKLDVEAELKLSVLTGLIPLEGSGKYLNDEKDSLKSVKGTLIYKITSVEENLVIHRDDVKACISTDVFTNNQNATHVVIGIKWGATIMASFECKDTNEENRSHVEGALKCHFEKIKISGGGHVSVEERYSNIISHFSIKLLGDVVPNNKELPQSFDEARKLVAELPLYTKQYNDGKGVPIEYTLYPLSELAKLFIQDVAIDNMITELSEETILRVEQVFDGLSESKQRLNDLYNDAQSTSNFIMDKVFAQISNRVQEVRINEANFRRELAECLVKVRSGKINIIELENKLKKFHKSILSKNSMMEFFRQHRSVSTLAELVPILKTKRVEFLGKNSTIEHILHKYSNSDIFILLDNNEYIIDFNSSSVHTMFRDLYNSDEGSSKFFIANLKICTQIKCSSYPIIRHYINGRLDSDNYYEDNKILFTSNLIKFDPLPSTKPKNNPSEKTKLEIPCPQDCPTIDSNWRCFRCKKHVEYGYNEHLYCECGESNITHSKFKKINILLLGETGVGKSTFINAFANYLKFNTLDNAKSGDIEVLIPPEFTYMDDNYESVTIKLGNYDSNKPLEEGESSTRECESYVFHLPENRLIRLIDTPGIGDTRGSEYDKKNCENILWNTLLPLKKQLEKLKKQTKSDVEIKVHKDIIYCFDNESFEYLTAIKEIKFTQNEEQNLAESWKRSVDESLRLIKYLVKCKPHIVKDTLSLNNFRNTVLLLSRPFAEIERLIQKSIILIKENQEEINNSSKTIEELEGKLYDIMELQISEIKSDQENKRAVIEVHQKRVDQLQKEWEKIKEISLKFTQFSRQNAIAAYNDAYVDYLDLCIKEEKIKRNANSSHYDERILRGLEATRENYLKQVEVIKQEIENNNSSITLKEIAKLEQQLYDLPINGPNLKKLKYEAERSETDVLKYTENHYMPPISNFMSNSFAEIFGKGW

Secondary structure (DSSP, 8-state):
----S-EEEE-TT----TTEEEETTTTEEEEEESBSSPPPGGGEEEEEEEEEEEEEE-S--HHHHHHHTT--HHHHHHHHTT-S---GGGGGGG---S-TT-EEEEEEEEEEEEEEEE-TTSHHHHHTB-THHHHH-TT--EEEEEEEEEEEEEEEEEE-S--HHHHHHHHHHHHHHHHHHTT-SSPPP---TTSHHHHTTEEEEEEESS--TTSPPP-SHHHHHHHHHHHHHHHTTSGGGT-EEEEEEEEEHHHHHTTT-TT--------PPPHHHHHHHHHHHHHHHHHHHHHHHHHHHHHHTGGGS-HHHHHHHHHHHHHHHHHHHHHHHHHHHHHHHHHTTSS-THHHHHHHHHHHTSTTSHHHHHHHHHHTHHHHHHHHHHHHHHHTTEEEPPTT--HHHHHHHTTTSEEEEEEE-SS----TTSSHHHHHHHHHHHH--SSEEEEEEETTT-TTS---SS-EEEEEETTEEEES-HHHHTHHHHHSEEEEESSPPBSS-S---S--EE-EE--TT--SS-PEEEEETTT-SBPEE-SSSEEEETTEEEEGGGEE---EEEE---BTTSSHHHHHHHHHHHHH-SSHHHHHHS----SS--EEEEE-TTS-EEEEE-S---TT-PPPTT--S--S-EEEEEE-STT-EEEEEE-PPBS-TT-HHHHHHHHHTT----SHHHHHHHHHHHHH----------GGG-----SHHHHHHHHTTTS---HHHHHHHHHHHHHHHHHHHHHHHHHTTSPPP-HHHHHHHHHHHHHHHHHHHHHHHHHHHHHHHHHHHHHHHHHHHH--S-HHHHGGG-TTTTTS---S---HHHHHHHHHHHHHHHHHHHHHHHHHHHHHHHHHHHHHHHH-SS----HHHHHHHHHHHHHHHHHHH-TTT--HHHHHHHHHHHHHHHHHHHHHHHHHHTT-----HHHHHHHHHHHHT-TTTHHHHHHHHHHHHHHSTT-----EEEE---HHHHTTSTTTTTSSS--

Radius of gyration: 39.98 Å; chains: 1; bounding box: 99×74×124 Å

InterPro domains:
  IPR025662 Sigma-54 interaction domain, ATP-binding site 1 [PS00675] (566-579)
  IPR027417 P-loop containing nucleoside triphosphate hydrolase [G3DSA:3.40.50.300] (563-865)
  IPR027417 P-loop containing nucleoside triphosphate hydrolase [SSF52540] (522-592)
  IPR027417 P-loop containing nucleoside triphosphate hydrolase [SSF52540] (562-758)
  IPR056072 SNTX, MACPF/CDC-like domain [PF24674] (8-264)